Protein AF-A0A814ENE7-F1 (afdb_monomer)

Solvent-accessible surface area (backbone atoms only — not comparable to full-atom values): 43396 Å² total; per-residue (Å²): 135,71,76,72,57,58,64,52,56,56,54,51,53,57,48,54,63,53,54,56,60,51,52,56,54,49,54,53,49,54,53,52,56,52,55,55,52,62,66,69,52,52,69,66,56,63,82,48,42,77,72,56,65,36,86,89,53,56,70,69,58,38,52,49,52,53,52,52,66,75,43,67,86,67,70,85,83,41,80,67,58,60,64,52,60,76,42,81,67,42,58,53,53,51,50,52,50,51,48,52,50,48,50,51,50,51,48,57,53,56,75,71,52,89,85,56,68,80,65,49,62,59,53,52,56,51,53,56,51,50,53,52,51,59,50,58,67,62,60,78,73,79,86,89,84,91,80,62,70,70,66,57,53,53,56,56,54,57,73,73,47,70,85,69,64,84,80,59,70,75,72,58,70,80,72,75,69,70,68,69,60,52,54,53,52,51,49,52,52,50,54,54,47,64,67,58,76,72,75,89,65,92,68,77,87,72,75,85,51,78,52,88,36,76,88,58,78,88,77,82,71,65,82,64,81,46,50,95,67,49,55,42,83,67,61,39,50,67,50,52,45,44,43,45,53,45,22,61,50,64,69,38,85,65,34,72,67,45,58,73,35,67,69,55,40,52,47,52,51,51,53,38,60,76,70,58,87,50,52,73,68,51,50,51,41,39,61,53,49,50,55,50,55,53,69,72,38,55,92,64,37,34,72,44,56,40,90,55,26,36,31,20,66,68,67,68,55,70,69,57,51,50,48,43,56,61,50,48,43,72,66,67,74,54,60,78,92,71,58,48,55,43,84,92,43,87,74,24,34,40,47,62,22,47,50,58,46,74,36,45,37,56,61,66,42,35,36,50,79,51,89,93,56,66,39,37,41,95,53,32,80,79,37,47,52,46,60,45,59,48,64,87,61,68,69,62,79,74,59,90,80,70,54,74,65,62,54,50,37,48,69,55,38,40,66,91,48,56,39,56,46,24,18,39,34,39,23,35,76,88,41,54,44,42,70,47,17,40,52,64,76,47,59,59,73,89,41,43,68,45,53,55,44,50,24,57,52,48,35,59,43,44,63,50,52,20,51,31,55,23,36,56,60,58,58,72,76,56,74,68,80,51,74,78,57,56,95,62,29,49,70,77,81,79,78,81,85,70,90,72,93,83,79,96,62,103,79,54,71,71,58,60,54,73,73,54,59,71,50,79,76,60,66,69,85,84,70,81,79,79,83,71,92,66,73,44,73,59,51,59,35,70,40,41,37,34,59,35,30,42,33,41,48,33,34,59,93,50,39,63,47,87,46,54,65,76,41,56,70,78,47,58,72,47,41,43,43,31,40,36,38,34,26,72,42,64,41,48,51,46,80,38,35,42,36,35,30,36,38,24,20,80,72,82,67,57,86,66,44,57,58,60,43,28,72,42,49,70,48,50,74,68,34,52,31,49,45,78,66,46,64,42,78,62,48,63,44,29,33,39,28,34,44,33,62,45,31,29,28,42,47,52,35,34,40,63,50,59,86,45,63,19,38,42,34,40,43,35,38,36,32,28,38,56,63,59,58,70,76,26,28,34,35,31,43,60,46,54,30,70,64,49,50,54,54,51,44,67,38,71,82,48,52,75,47,58,66,71,56,54,53,54,56,54,71,74,48,91,55,40,42,46,72,66,57,25,52,50,53,26,53,51,50,51,52,52,46,51,54,30,46,52,48,48,34,48,46,44,37,39,25,64,34,69,63,86,74,133

Mean predicted aligned error: 16.73 Å

Secondary structure (DSSP, 8-state):
--HHHHHHHHHHHHHHHHHHHHHHHHHHHHHHHHHHHHHHSTTHHHHTHHHHT-TTS-HHHHHHHHHHHT-GGGGSS-HHHHHHTTSHHHHHHHHHHHHHHHHHHHHHHHTT-TT-HHHHHHHHHHHHHHHHHHHHHHTTS-------HHHHHHHHHHHH-GGGTTS-TTTGGGS--THHHHHHHHHHHHHHHHTSS----S---------S-TTSPPPP-S-----TT-SBPPPPHHHHHHHHHHHHHHTSTTHHHHTT-HHHHHHHHHHHHHHS---HHHHHHHHHHHHHHHHT-BTTBEE-SSTT-EEESSSS-HHHHHHHHHHHHHHHSS-GGG--BPTTSTT-EEEEE-TTTT-EETTTSEE---TT----GGGGGGGTT-SEE--TTTTGGG-TT--HHHHHHHHHH--SSEE--PEEEEE-TT--EEE-SPPTTS-TTTTHHHHHHHHHHHHHHHHHHHHHHHHHHHTTSPPPSS---GGGSB---------------TT-HHHHHHTSPB---------PPPPPS-----TT-EEEEEEEEEEEEEBTTB-EE--PPPB-SS-GGGTEEEEEEEEEEEESB---EEEEEEEBPPPP--TT-HHHHHHHH---TTSBSEEEEEEEE--TT-EEEEETTSEEEEPPEEBSSTTS-EEEEEEEEEEE-TT-----TTTSPP-BHHHHHHHHHHSHHHHTS-HHHHHHHHTT---SBPHHHHHHHHHHHHHHHHHHHHHHIIIIISPBP-SS--

Organism: NCBI:txid433720

Radius of gyration: 38.22 Å; Cα contacts (8 Å, |Δi|>4): 1022; chains: 1; bounding box: 83×80×134 Å

Sequence (758 aa):
MGRRSLKRNLNELIKLMKEDKNNVNNSIKDYLESGQKILNDLPLLIDNRDKILDPQISLDTQILALWLFLNSDLNQTNTECLAQISTGEGKLTIVAALAAIKVSIIIAIALFDKQNHNKITKSTNIVVSQAIYLFTEKSKQKKKGFYPRDTQILALWLFLNSDLNQINTECLAQISTSEGKLIIVAALAAIKNMSLLDEPTEEILKIDFTNQNADLPSFPHPFLSGNYGDGKIPKSLIELRMMNLSGNIRNKSKWFEKMQDQIIRNKWKQEALEQSSLSEKQIDYVLAELEYYNSIRDQSMEMSVDDGVWQSDELIPQDIKQSLISCVQSLENIPENEQDWHPGTNKQVLDLVHPSLFCFVNQTTRVINERNHLINLDDALKYIGLGQTIDINANTSLSNSQNKQQKLQKSYSQSNTYQWIPTEFNVSKDGRVKIESYINNLHPIQHKQLYQVIENICQHFIPLFSKVLTDLIDNQNKPNRIIVDPYKWYENESSSSSSNEDHEDDNDDDNHHHHRTIIQPDVGEFHMPSLTNSNIDLRGRKLQIIVKLANIILTPTNPAYPGGVWHIEGMENEHIIATGIYYYFNSNITQSNLQFRTAICEPNYEQDDRYGVDTIYGLQDELPLNQLLGEVITQENRCLVFPNLYQHRVAPFQLKDPTQPGQRKILVFFLVDPTIRILSTAHIPPQQSHWYCDIIRSIPVFNELPSLVVDKIMSYIDFPMTMDQAKQHREELMNERKYFISQNNELLFERPFSLCEH

InterPro domains:
  IPR025340 Protein of unknown function DUF4246 [PTHR33119] (234-758)
  IPR027417 P-loop containing nucleoside triphosphate hydrolase [G3DSA:3.40.50.300] (108-198)
  IPR049192 Domain of unknown function DUF4246, C-terminal [PF14033] (280-692)
  IPR049207 Domain of unknown function DUF4246, N-terminal [PF21666] (215-271)

Structure (mmCIF, N/CA/C/O backbone):
data_AF-A0A814ENE7-F1
#
_entry.id   AF-A0A814ENE7-F1
#
loop_
_atom_site.group_PDB
_atom_site.id
_atom_site.type_symbol
_atom_site.label_atom_id
_atom_site.label_alt_id
_atom_site.label_comp_id
_atom_site.label_asym_id
_atom_site.label_entity_id
_atom_site.label_seq_id
_atom_site.pdbx_PDB_ins_code
_atom_site.Cartn_x
_atom_site.Cartn_y
_atom_site.Cartn_z
_atom_site.occupancy
_atom_site.B_iso_or_equiv
_atom_site.auth_seq_id
_atom_site.auth_comp_id
_atom_site.auth_asym_id
_atom_site.auth_atom_id
_atom_site.pdbx_PDB_model_num
ATOM 1 N N . MET A 1 1 ? 27.003 54.470 -24.204 1.00 40.25 1 MET A N 1
ATOM 2 C CA . MET A 1 1 ? 27.811 53.944 -25.332 1.00 40.25 1 MET A CA 1
ATOM 3 C C . MET A 1 1 ? 27.154 52.782 -26.113 1.00 40.25 1 MET A C 1
ATOM 5 O O . MET A 1 1 ? 27.801 52.239 -26.993 1.00 40.25 1 MET A O 1
ATOM 9 N N . GLY A 1 2 ? 25.862 52.449 -25.925 1.00 40.91 2 GLY A N 1
ATOM 10 C CA . GLY A 1 2 ? 25.237 51.275 -26.582 1.00 40.91 2 GLY A CA 1
ATOM 11 C C . GLY A 1 2 ? 24.571 51.469 -27.961 1.00 40.91 2 GLY A C 1
ATOM 12 O O . GLY A 1 2 ? 24.381 50.495 -28.677 1.00 40.91 2 GLY A O 1
ATOM 13 N N . ARG A 1 3 ? 24.229 52.693 -28.403 1.00 30.56 3 ARG A N 1
ATOM 14 C CA . ARG A 1 3 ? 23.437 52.885 -29.649 1.00 30.56 3 ARG A CA 1
ATOM 15 C C . ARG A 1 3 ? 24.238 52.957 -30.965 1.00 30.56 3 ARG A C 1
ATOM 17 O O . ARG A 1 3 ? 23.645 52.797 -32.025 1.00 30.56 3 ARG A O 1
ATOM 24 N N . ARG A 1 4 ? 25.565 53.158 -30.942 1.00 34.56 4 ARG A N 1
ATOM 25 C CA . ARG A 1 4 ? 26.413 53.144 -32.164 1.00 34.56 4 ARG A CA 1
ATOM 26 C C . ARG A 1 4 ? 26.933 51.746 -32.546 1.00 34.56 4 ARG A C 1
ATOM 28 O O . ARG A 1 4 ? 27.286 51.552 -33.702 1.00 34.56 4 ARG A O 1
ATOM 35 N N . SER A 1 5 ? 26.921 50.784 -31.619 1.00 35.72 5 SER A N 1
ATOM 36 C CA . SER A 1 5 ? 27.334 49.391 -31.874 1.00 35.72 5 SER A CA 1
ATOM 37 C C . SER A 1 5 ? 26.261 48.606 -32.650 1.00 35.72 5 SER A C 1
ATOM 39 O O . SER A 1 5 ? 26.553 47.980 -33.665 1.00 35.72 5 SER A O 1
ATOM 41 N N . LEU A 1 6 ? 24.980 48.769 -32.289 1.00 33.03 6 LEU A N 1
ATOM 42 C CA . LEU A 1 6 ? 23.873 48.051 -32.941 1.00 33.03 6 LEU A CA 1
ATOM 43 C C . LEU A 1 6 ? 23.687 48.401 -34.432 1.00 33.03 6 LEU A C 1
ATOM 45 O O . LEU A 1 6 ? 23.378 47.536 -35.244 1.00 33.03 6 LEU A O 1
ATOM 49 N N . LYS A 1 7 ? 23.906 49.666 -34.819 1.00 33.50 7 LYS A N 1
ATOM 50 C CA . LYS A 1 7 ? 23.734 50.126 -36.212 1.00 33.50 7 LYS A CA 1
ATOM 51 C C . LYS A 1 7 ? 24.865 49.656 -37.142 1.00 33.50 7 LYS A C 1
ATOM 53 O O . LYS A 1 7 ? 24.691 49.655 -38.356 1.00 33.50 7 LYS A O 1
ATOM 58 N N . ARG A 1 8 ? 26.018 49.268 -36.581 1.00 34.38 8 ARG A N 1
ATOM 59 C CA . ARG A 1 8 ? 27.174 48.747 -37.327 1.00 34.38 8 ARG A CA 1
ATOM 60 C C . ARG A 1 8 ? 27.005 47.251 -37.613 1.00 34.38 8 ARG A C 1
ATOM 62 O O . ARG A 1 8 ? 27.175 46.847 -38.756 1.00 34.38 8 ARG A O 1
ATOM 69 N N . ASN A 1 9 ? 26.530 46.489 -36.627 1.00 35.19 9 ASN A N 1
ATOM 70 C CA . ASN A 1 9 ? 26.298 45.046 -36.762 1.00 35.19 9 ASN A CA 1
ATOM 71 C C . ASN A 1 9 ? 25.105 44.719 -37.681 1.00 35.19 9 ASN A C 1
ATOM 73 O O . ASN A 1 9 ? 25.162 43.762 -38.444 1.00 35.19 9 ASN A O 1
ATOM 77 N N . LEU A 1 10 ? 24.054 45.553 -37.692 1.00 34.84 10 LEU A N 1
ATOM 78 C CA . LEU A 1 10 ? 22.904 45.356 -38.588 1.00 34.84 10 LEU A CA 1
ATOM 79 C C . LEU A 1 10 ? 23.259 45.580 -40.075 1.00 34.84 10 LEU A C 1
ATOM 81 O O . LEU A 1 10 ? 22.727 44.906 -40.951 1.00 34.84 10 LEU A O 1
ATOM 85 N N . ASN A 1 11 ? 24.185 46.500 -40.368 1.00 37.59 11 ASN A N 1
ATOM 86 C CA . ASN A 1 11 ? 24.631 46.778 -41.737 1.00 37.59 11 ASN A CA 1
ATOM 87 C C . ASN A 1 11 ? 25.622 45.727 -42.273 1.00 37.59 11 ASN A C 1
ATOM 89 O O . ASN A 1 11 ? 25.644 45.502 -43.482 1.00 37.59 11 ASN A O 1
ATOM 93 N N . GLU A 1 12 ? 26.405 45.065 -41.413 1.00 37.19 12 GLU A N 1
ATOM 94 C CA . GLU A 1 12 ? 27.223 43.909 -41.819 1.00 37.19 12 GLU A CA 1
ATOM 95 C C . GLU A 1 12 ? 26.373 42.674 -42.119 1.00 37.19 12 GLU A C 1
ATOM 97 O O . GLU A 1 12 ? 26.603 42.010 -43.128 1.00 37.19 12 GLU A O 1
ATOM 102 N N . LEU A 1 13 ? 25.330 42.417 -41.324 1.00 33.53 13 LEU A N 1
ATOM 103 C CA . LEU A 1 13 ? 24.427 41.287 -41.555 1.00 33.53 13 LEU A CA 1
ATOM 104 C C . LEU A 1 13 ? 23.677 41.416 -42.898 1.00 33.53 13 LEU A C 1
ATOM 106 O O . LEU A 1 13 ? 23.575 40.459 -43.661 1.00 33.53 13 LEU A O 1
ATOM 110 N N . ILE A 1 14 ? 23.223 42.629 -43.241 1.00 38.91 14 ILE A N 1
ATOM 111 C CA . ILE A 1 14 ? 22.564 42.925 -44.528 1.00 38.91 14 ILE A CA 1
ATOM 112 C C . ILE A 1 14 ? 23.541 42.815 -45.715 1.00 38.91 14 ILE A C 1
ATOM 114 O O . ILE A 1 14 ? 23.117 42.511 -46.832 1.00 38.91 14 ILE A O 1
ATOM 118 N N . LYS A 1 15 ? 24.842 43.053 -45.498 1.00 38.22 15 LYS A N 1
ATOM 119 C CA . LYS A 1 15 ? 25.886 42.897 -46.521 1.00 38.22 15 LYS A CA 1
ATOM 120 C C . LYS A 1 15 ? 26.175 41.415 -46.798 1.00 38.22 15 LYS A C 1
ATOM 122 O O . LYS A 1 15 ? 26.152 41.019 -47.960 1.00 38.22 15 LYS A O 1
ATOM 127 N N . LEU A 1 16 ? 26.311 40.601 -45.750 1.00 37.59 16 LEU A N 1
ATOM 128 C CA . LEU A 1 16 ? 26.520 39.149 -45.849 1.00 37.59 16 LEU A CA 1
ATOM 129 C C . LEU A 1 16 ? 25.333 38.439 -46.522 1.00 37.59 16 LEU A C 1
ATOM 131 O O . LEU A 1 16 ? 25.521 37.622 -47.418 1.00 37.59 16 LEU A O 1
ATOM 135 N N . MET A 1 17 ? 24.099 38.841 -46.201 1.00 35.44 17 MET A N 1
ATOM 136 C CA . MET A 1 17 ? 22.893 38.297 -46.844 1.00 35.44 17 MET A CA 1
ATOM 137 C C . MET A 1 17 ? 22.751 38.663 -48.336 1.00 35.44 17 MET A C 1
ATOM 139 O O . MET A 1 17 ? 22.029 37.989 -49.072 1.00 35.44 17 MET A O 1
ATOM 143 N N . LYS A 1 18 ? 23.399 39.740 -48.808 1.00 36.91 18 LYS A N 1
ATOM 144 C CA . LYS A 1 18 ? 23.418 40.120 -50.235 1.00 36.91 18 LYS A CA 1
ATOM 145 C C . LYS A 1 18 ? 24.544 39.434 -51.013 1.00 36.91 18 LYS A C 1
ATOM 147 O O . LYS A 1 18 ? 24.368 39.185 -52.203 1.00 36.91 18 LYS A O 1
ATOM 152 N N . GLU A 1 19 ? 25.662 39.119 -50.360 1.00 39.75 19 GLU A N 1
ATOM 153 C CA . GLU A 1 19 ? 26.777 38.362 -50.947 1.00 39.75 19 GLU A CA 1
ATOM 154 C C . GLU A 1 19 ? 26.385 36.895 -51.208 1.00 39.75 19 GLU A C 1
ATOM 156 O O . GLU A 1 19 ? 26.700 36.358 -52.271 1.00 39.75 19 GLU A O 1
ATOM 161 N N . ASP A 1 20 ? 25.564 36.296 -50.341 1.00 43.00 20 ASP A N 1
ATOM 162 C CA . ASP A 1 20 ? 25.101 34.908 -50.495 1.00 43.00 20 ASP A CA 1
ATOM 163 C C . ASP A 1 20 ? 24.117 34.720 -51.673 1.00 43.00 20 ASP A C 1
ATOM 165 O O . ASP A 1 20 ? 24.129 33.719 -52.389 1.00 43.00 20 ASP A O 1
ATOM 169 N N . LYS A 1 21 ? 23.322 35.752 -51.988 1.00 33.56 21 LYS A N 1
ATOM 170 C CA . LYS A 1 21 ? 22.383 35.731 -53.126 1.00 33.56 21 LYS A CA 1
ATOM 171 C C . LYS A 1 21 ? 23.084 35.810 -54.494 1.00 33.56 21 LYS A C 1
ATOM 173 O O . LYS A 1 21 ? 22.539 35.333 -55.488 1.00 33.56 21 LYS A O 1
ATOM 178 N N . ASN A 1 22 ? 24.287 36.388 -54.554 1.00 35.97 22 ASN A N 1
ATOM 179 C CA . ASN A 1 22 ? 25.100 36.442 -55.775 1.00 35.97 22 ASN A CA 1
ATOM 180 C C . ASN A 1 22 ? 25.894 35.142 -56.005 1.00 35.97 22 ASN A C 1
ATOM 182 O O . ASN A 1 22 ? 26.076 34.749 -57.157 1.00 35.97 22 ASN A O 1
ATOM 186 N N . ASN A 1 23 ? 26.288 34.430 -54.943 1.00 40.00 23 ASN A N 1
ATOM 187 C CA . ASN A 1 23 ? 26.960 33.127 -55.048 1.00 40.00 23 ASN A CA 1
ATOM 188 C C . ASN A 1 23 ? 26.046 32.020 -55.595 1.00 40.00 23 ASN A C 1
ATOM 190 O O . ASN A 1 23 ? 26.494 31.175 -56.373 1.00 40.00 23 ASN A O 1
ATOM 194 N N . VAL A 1 24 ? 24.750 32.070 -55.273 1.00 35.94 24 VAL A N 1
ATOM 195 C CA . VAL A 1 24 ? 23.752 31.135 -55.821 1.00 35.94 24 VAL A CA 1
ATOM 196 C C . VAL A 1 24 ? 23.532 31.364 -57.324 1.00 35.94 24 VAL A C 1
ATOM 198 O O . VAL A 1 24 ? 23.457 30.405 -58.088 1.00 35.94 24 VAL A O 1
ATOM 201 N N . ASN A 1 25 ? 23.509 32.620 -57.785 1.00 34.22 25 ASN A N 1
ATOM 202 C CA . ASN A 1 25 ? 23.350 32.930 -59.212 1.00 34.22 25 ASN A CA 1
ATOM 203 C C . ASN A 1 25 ? 24.604 32.618 -60.048 1.00 34.22 25 ASN A C 1
ATOM 205 O O . ASN A 1 25 ? 24.468 32.184 -61.191 1.00 34.22 25 ASN A O 1
ATOM 209 N N . ASN A 1 26 ? 25.809 32.786 -59.491 1.00 37.44 26 ASN A N 1
ATOM 210 C CA . ASN A 1 26 ? 27.048 32.396 -60.172 1.00 37.44 26 ASN A CA 1
ATOM 211 C C . ASN A 1 26 ? 27.181 30.870 -60.277 1.00 37.44 26 ASN A C 1
ATOM 213 O O . ASN A 1 26 ? 27.494 30.371 -61.351 1.00 37.44 26 ASN A O 1
ATOM 217 N N . SER A 1 27 ? 26.801 30.123 -59.233 1.00 38.78 27 SER A N 1
ATOM 218 C CA . SER A 1 27 ? 26.814 28.651 -59.273 1.00 38.78 27 SER A CA 1
ATOM 219 C C . SER A 1 27 ? 25.855 28.076 -60.322 1.00 38.78 27 SER A C 1
ATOM 221 O O . SER A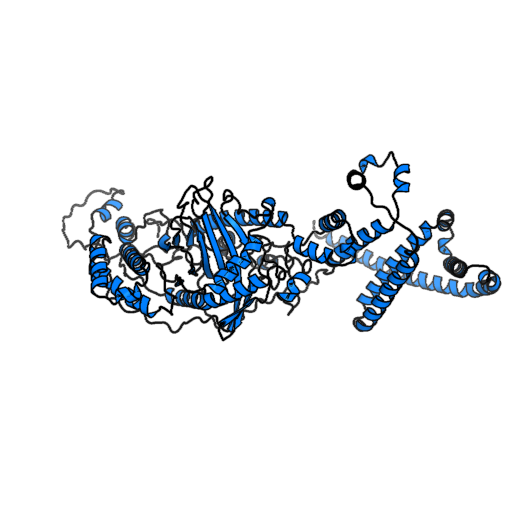 1 27 ? 26.167 27.077 -60.960 1.00 38.78 27 SER A O 1
ATOM 223 N N . ILE A 1 28 ? 24.701 28.715 -60.554 1.00 33.19 28 ILE A N 1
ATOM 224 C CA . ILE A 1 28 ? 23.754 28.302 -61.604 1.00 33.19 28 ILE A CA 1
ATOM 225 C C . ILE A 1 28 ? 24.300 28.630 -63.004 1.00 33.19 28 ILE A C 1
ATOM 227 O O . ILE A 1 28 ? 24.102 27.854 -63.938 1.00 33.19 28 ILE A O 1
ATOM 231 N N . LYS A 1 29 ? 25.017 29.749 -63.162 1.00 35.31 29 LYS A N 1
ATOM 232 C CA . LYS A 1 29 ? 25.641 30.138 -64.433 1.00 35.31 29 LYS A CA 1
ATOM 233 C C . LYS A 1 29 ? 26.820 29.227 -64.800 1.00 35.31 29 LYS A C 1
ATOM 235 O O . LYS A 1 29 ? 26.887 28.779 -65.941 1.00 35.31 29 LYS A O 1
ATOM 240 N N . ASP A 1 30 ? 27.657 28.870 -63.829 1.00 38.69 30 ASP A N 1
ATOM 241 C CA . ASP A 1 30 ? 28.780 27.939 -64.009 1.00 38.69 30 ASP A CA 1
ATOM 242 C C . ASP A 1 30 ? 28.289 26.518 -64.347 1.00 38.69 30 ASP A C 1
ATOM 244 O O . ASP A 1 30 ? 28.887 25.813 -65.165 1.00 38.69 30 ASP A O 1
ATOM 248 N N . TYR A 1 31 ? 27.136 26.118 -63.798 1.00 32.34 31 TYR A N 1
ATOM 249 C CA . TYR A 1 31 ? 26.488 24.842 -64.116 1.00 32.34 31 TYR A CA 1
ATOM 250 C C . TYR A 1 31 ? 25.915 24.808 -65.546 1.00 32.34 31 TYR A C 1
ATOM 252 O O . TYR A 1 31 ? 25.994 23.788 -66.232 1.00 32.34 31 TYR A O 1
ATOM 260 N N . LEU A 1 32 ? 25.376 25.933 -66.030 1.00 31.89 32 LEU A N 1
ATOM 261 C CA . LEU A 1 32 ? 24.840 26.062 -67.391 1.00 31.89 32 LEU A CA 1
ATOM 262 C C . LEU A 1 32 ? 25.947 26.199 -68.454 1.00 31.89 32 LEU A C 1
ATOM 264 O O . LEU A 1 32 ? 25.836 25.598 -69.523 1.00 31.89 32 LEU A O 1
ATOM 268 N N . GLU A 1 33 ? 27.042 26.910 -68.161 1.00 35.88 33 GLU A N 1
ATOM 269 C CA . GLU A 1 33 ? 28.208 27.016 -69.057 1.00 35.88 33 GLU A CA 1
ATOM 270 C C . GLU A 1 33 ? 28.964 25.676 -69.180 1.00 35.88 33 GLU A C 1
ATOM 272 O O . GLU A 1 33 ? 29.413 25.315 -70.273 1.00 35.88 33 GLU A O 1
ATOM 277 N N . SER A 1 34 ? 29.002 24.873 -68.109 1.00 37.03 34 SER A N 1
ATOM 278 C CA . SER A 1 34 ? 29.550 23.506 -68.128 1.00 37.03 34 SER A CA 1
ATOM 279 C C . SER A 1 34 ? 28.711 22.550 -68.989 1.00 37.03 34 SER A C 1
ATOM 281 O O . SER A 1 34 ? 29.258 21.748 -69.748 1.00 37.03 34 SER A O 1
ATOM 283 N N . GLY A 1 35 ? 27.380 22.687 -68.962 1.00 31.28 35 GLY A N 1
ATOM 284 C CA . GLY A 1 35 ? 26.469 21.914 -69.816 1.00 31.28 35 GLY A CA 1
ATOM 285 C C . GLY A 1 35 ? 26.610 22.220 -71.314 1.00 31.28 35 GLY A C 1
ATOM 286 O O . GLY A 1 35 ? 26.498 21.319 -72.146 1.00 31.28 35 GLY A O 1
ATOM 287 N N . GLN A 1 36 ? 26.920 23.470 -71.674 1.00 32.50 36 GLN A N 1
ATOM 288 C CA . GLN A 1 36 ? 27.113 23.886 -73.069 1.00 32.50 36 GLN A CA 1
ATOM 289 C C . GLN A 1 36 ? 28.436 23.361 -73.663 1.00 32.50 36 GLN A C 1
ATOM 291 O O . GLN A 1 36 ? 28.516 23.084 -74.859 1.00 32.50 36 GLN A O 1
ATOM 296 N N . LYS A 1 37 ? 29.469 23.191 -72.826 1.00 36.69 37 LYS A N 1
ATOM 297 C CA . LYS A 1 37 ? 30.781 22.651 -73.215 1.00 36.69 37 LYS A CA 1
ATOM 298 C C . LYS A 1 37 ? 30.705 21.152 -73.535 1.00 36.69 37 LYS A C 1
ATOM 300 O O . LYS A 1 37 ? 31.208 20.721 -74.566 1.00 36.69 37 LYS A O 1
ATOM 305 N N . ILE A 1 38 ? 29.942 20.401 -72.736 1.00 36.19 38 ILE A N 1
ATOM 306 C CA . ILE A 1 38 ? 29.657 18.969 -72.944 1.00 36.19 38 ILE A CA 1
ATOM 307 C C . ILE A 1 38 ? 28.927 18.713 -74.279 1.00 36.19 38 ILE A C 1
ATOM 309 O O . ILE A 1 38 ? 29.167 17.704 -74.939 1.00 36.19 38 ILE A O 1
ATOM 313 N N . LEU A 1 39 ? 28.066 19.639 -74.715 1.00 32.12 39 LEU A N 1
ATOM 314 C CA . LEU A 1 39 ? 27.347 19.546 -75.993 1.00 32.12 39 LEU A CA 1
ATOM 315 C C . LEU A 1 39 ? 28.228 19.831 -77.223 1.00 32.12 39 LEU A C 1
ATOM 317 O O . LEU A 1 39 ? 27.932 19.322 -78.303 1.00 32.12 39 LEU A O 1
ATOM 321 N N . ASN A 1 40 ? 29.310 20.602 -77.071 1.00 38.12 40 ASN A N 1
ATOM 322 C CA . ASN A 1 40 ? 30.220 20.954 -78.168 1.00 38.12 40 ASN A CA 1
ATOM 323 C C . ASN A 1 40 ? 31.299 19.888 -78.434 1.00 38.12 40 ASN A C 1
ATOM 325 O O . ASN A 1 40 ? 31.796 19.804 -79.556 1.00 38.12 40 ASN A O 1
ATOM 329 N N . ASP A 1 41 ? 31.605 19.036 -77.450 1.00 39.09 41 ASP A N 1
ATOM 330 C CA . ASP A 1 41 ? 32.615 17.968 -77.557 1.00 39.09 41 ASP A CA 1
ATOM 331 C C . ASP A 1 41 ? 32.039 16.626 -78.065 1.00 39.09 41 ASP A C 1
ATOM 333 O O . ASP A 1 41 ? 32.763 15.653 -78.292 1.00 39.09 41 ASP A O 1
ATOM 337 N N . LEU A 1 42 ? 30.728 16.576 -78.321 1.00 33.69 42 LEU A N 1
ATOM 338 C CA . LEU A 1 42 ? 30.004 15.411 -78.841 1.00 33.69 42 LEU A CA 1
ATOM 339 C C . LEU A 1 42 ? 30.545 14.838 -80.179 1.00 33.69 42 LEU A C 1
ATOM 341 O O . LEU A 1 42 ? 30.493 13.618 -80.352 1.00 33.69 42 LEU A O 1
ATOM 345 N N . PRO A 1 43 ? 31.092 15.634 -81.126 1.00 35.78 43 PRO A N 1
ATOM 346 C CA . PRO A 1 43 ? 31.661 15.104 -82.370 1.00 35.78 43 PRO A CA 1
ATOM 347 C C . PRO A 1 43 ? 32.945 14.275 -82.170 1.00 35.78 43 PRO A C 1
ATOM 349 O O . PRO A 1 43 ? 33.168 13.320 -82.909 1.00 35.78 43 PRO A O 1
ATOM 352 N N . LEU A 1 44 ? 33.750 14.561 -81.136 1.00 38.12 44 LEU A N 1
ATOM 353 C CA . LEU A 1 44 ? 34.971 13.801 -80.797 1.00 38.12 44 LEU A CA 1
ATOM 354 C C . LEU A 1 44 ? 34.671 12.405 -80.220 1.00 38.12 44 LEU A C 1
ATOM 356 O O . LEU A 1 44 ? 35.506 11.500 -80.287 1.00 38.12 44 LEU A O 1
ATOM 360 N N . LEU A 1 45 ? 33.461 12.222 -79.688 1.00 38.19 45 LEU A N 1
ATOM 361 C CA . LEU A 1 45 ? 32.929 10.952 -79.188 1.00 38.19 45 LEU A CA 1
ATOM 362 C C . LEU A 1 45 ? 32.601 9.966 -80.325 1.00 38.19 45 LEU A C 1
ATOM 364 O O . LEU A 1 45 ? 32.598 8.754 -80.110 1.00 38.19 45 LEU A O 1
ATOM 368 N N . ILE A 1 46 ? 32.352 10.472 -81.538 1.00 38.06 46 ILE A N 1
ATOM 369 C CA . ILE A 1 46 ? 31.997 9.654 -82.704 1.00 38.06 46 ILE A CA 1
ATOM 370 C C . ILE A 1 46 ? 33.251 9.033 -83.341 1.00 38.06 46 ILE A C 1
ATOM 372 O O . ILE A 1 46 ? 33.222 7.854 -83.689 1.00 38.06 46 ILE A O 1
ATOM 376 N N . ASP A 1 47 ? 34.374 9.758 -83.387 1.00 38.28 47 ASP A N 1
ATOM 377 C CA . ASP A 1 47 ? 35.601 9.310 -84.071 1.00 38.28 47 ASP A CA 1
ATOM 378 C C . ASP A 1 47 ? 36.400 8.222 -83.324 1.00 38.28 47 ASP A C 1
ATOM 380 O O . ASP A 1 47 ? 37.214 7.525 -83.928 1.00 38.28 47 ASP A O 1
ATOM 384 N N . ASN A 1 48 ? 36.167 8.023 -82.020 1.00 42.47 48 ASN A N 1
ATOM 385 C CA . ASN A 1 48 ? 36.834 6.975 -81.224 1.00 42.47 48 ASN A CA 1
ATOM 386 C C . ASN A 1 48 ? 35.888 5.872 -80.726 1.00 42.47 48 ASN A C 1
ATOM 388 O O . ASN A 1 48 ? 36.297 4.996 -79.957 1.00 42.47 48 ASN A O 1
ATOM 392 N N . ARG A 1 49 ? 34.633 5.886 -81.186 1.00 41.44 49 ARG A N 1
ATOM 393 C CA . ARG A 1 49 ? 33.581 4.949 -80.778 1.00 41.44 49 ARG A CA 1
ATOM 394 C C . ARG A 1 49 ? 33.984 3.486 -80.971 1.00 41.44 49 ARG A C 1
ATOM 396 O O . ARG A 1 49 ? 33.754 2.671 -80.081 1.00 41.44 49 ARG A O 1
ATOM 403 N N . ASP A 1 50 ? 34.644 3.174 -82.081 1.00 39.84 50 ASP A N 1
ATOM 404 C CA . ASP A 1 50 ? 35.005 1.794 -82.423 1.00 39.84 50 ASP A CA 1
ATOM 405 C C . ASP A 1 50 ? 36.176 1.249 -81.586 1.00 39.84 50 ASP A C 1
ATOM 407 O O . ASP A 1 50 ? 36.320 0.038 -81.457 1.00 39.84 50 ASP A O 1
ATOM 411 N N . LYS A 1 51 ? 36.980 2.118 -80.953 1.00 43.34 51 LYS A N 1
ATOM 412 C CA . LYS A 1 51 ? 38.041 1.706 -80.011 1.00 43.34 51 LYS A CA 1
ATOM 413 C C . LYS A 1 51 ? 37.531 1.526 -78.583 1.00 43.34 51 LYS A C 1
ATOM 415 O O . LYS A 1 51 ? 38.077 0.720 -77.839 1.00 43.34 51 LYS A O 1
ATOM 420 N N . ILE A 1 52 ? 36.507 2.286 -78.191 1.00 44.12 52 ILE A N 1
ATOM 421 C CA . ILE A 1 52 ? 35.903 2.205 -76.851 1.00 44.12 52 ILE A CA 1
ATOM 422 C C . ILE A 1 52 ? 34.957 1.004 -76.756 1.00 44.12 52 ILE A C 1
ATOM 424 O O . ILE A 1 52 ? 34.857 0.397 -75.698 1.00 44.12 52 ILE A O 1
ATOM 428 N N . LEU A 1 53 ? 34.297 0.637 -77.856 1.00 41.78 53 LEU A N 1
ATOM 429 C CA . LEU A 1 53 ? 33.348 -0.478 -77.917 1.00 41.78 53 LEU A CA 1
ATOM 430 C C . LEU A 1 53 ? 33.980 -1.795 -78.401 1.00 41.78 53 LEU A C 1
ATOM 432 O O . LEU A 1 53 ? 33.255 -2.694 -78.829 1.00 41.78 53 LEU A O 1
ATOM 436 N N . ASP A 1 54 ? 35.309 -1.927 -78.329 1.00 44.03 54 ASP A N 1
ATOM 437 C CA . ASP A 1 54 ? 36.002 -3.170 -78.679 1.00 44.03 54 ASP A CA 1
ATOM 438 C C . ASP A 1 54 ? 35.507 -4.322 -77.775 1.00 44.03 54 ASP A C 1
ATOM 440 O O . ASP A 1 54 ? 35.671 -4.259 -76.552 1.00 44.03 54 ASP A O 1
ATOM 444 N N . PRO A 1 55 ? 34.908 -5.389 -78.335 1.00 40.69 55 PRO A N 1
ATOM 445 C CA . PRO A 1 55 ? 34.329 -6.487 -77.565 1.00 40.69 55 PRO A CA 1
ATOM 446 C C . PRO A 1 55 ? 35.355 -7.325 -76.782 1.00 40.69 55 PRO A C 1
ATOM 448 O O . PRO A 1 55 ? 34.945 -8.145 -75.960 1.00 40.69 55 PRO A O 1
ATOM 451 N N . GLN A 1 56 ? 36.666 -7.138 -76.994 1.00 36.91 56 GLN A N 1
ATOM 452 C CA . GLN A 1 56 ? 37.700 -7.727 -76.132 1.00 36.91 56 GLN A CA 1
ATOM 453 C C . GLN A 1 56 ? 37.956 -6.934 -74.841 1.00 36.91 56 GLN A C 1
ATOM 455 O O . GLN A 1 56 ? 38.613 -7.435 -73.927 1.00 36.91 56 GLN A O 1
ATOM 460 N N . ILE A 1 57 ? 37.418 -5.720 -74.728 1.00 40.75 57 ILE A N 1
ATOM 461 C CA . ILE A 1 57 ? 37.493 -4.888 -73.526 1.00 40.75 57 ILE A CA 1
ATOM 462 C C . ILE A 1 57 ? 36.221 -5.108 -72.701 1.00 40.75 57 ILE A C 1
ATOM 464 O O . ILE A 1 57 ? 35.111 -5.033 -73.222 1.00 40.75 57 ILE A O 1
ATOM 468 N N . SER A 1 58 ? 36.367 -5.380 -71.399 1.00 41.28 58 SER A N 1
ATOM 469 C CA . SER A 1 58 ? 35.216 -5.678 -70.535 1.00 41.28 58 SER A CA 1
ATOM 470 C C . SER A 1 58 ? 34.254 -4.487 -70.436 1.00 41.28 58 SER A C 1
ATOM 472 O O . SER A 1 58 ? 34.699 -3.341 -70.358 1.00 41.28 58 SER A O 1
ATOM 474 N N . LEU A 1 59 ? 32.944 -4.756 -70.403 1.00 39.59 59 LEU A N 1
ATOM 475 C CA . LEU A 1 59 ? 31.885 -3.736 -70.397 1.00 39.59 59 LEU A CA 1
ATOM 476 C C . LEU A 1 59 ? 32.082 -2.686 -69.287 1.00 39.59 59 LEU A C 1
ATOM 478 O O . LEU A 1 59 ? 31.877 -1.496 -69.509 1.00 39.59 59 LEU A O 1
ATOM 482 N N . ASP A 1 60 ? 32.585 -3.106 -68.127 1.00 39.81 60 ASP A N 1
ATOM 483 C CA . ASP A 1 60 ? 32.881 -2.225 -66.994 1.00 39.81 60 ASP A CA 1
ATOM 484 C C . ASP A 1 60 ? 34.046 -1.262 -67.285 1.00 39.81 60 ASP A C 1
ATOM 486 O O . ASP A 1 60 ? 34.047 -0.116 -66.837 1.00 39.81 60 ASP A O 1
ATOM 490 N N . THR A 1 61 ? 35.031 -1.697 -68.076 1.00 41.28 61 THR A N 1
ATOM 491 C CA . THR A 1 61 ? 36.159 -0.869 -68.532 1.00 41.28 61 THR A CA 1
ATOM 492 C C . THR A 1 61 ? 35.716 0.145 -69.585 1.00 41.28 61 THR A C 1
ATOM 494 O O . THR A 1 61 ? 36.182 1.283 -69.566 1.00 41.28 61 THR A O 1
ATOM 497 N N . GLN A 1 62 ? 34.774 -0.228 -70.455 1.00 41.56 62 GLN A N 1
ATOM 498 C CA . GLN A 1 62 ? 34.186 0.687 -71.438 1.00 41.56 62 GLN A CA 1
ATOM 499 C C . GLN A 1 62 ? 33.350 1.777 -70.745 1.00 41.56 62 GLN A C 1
ATOM 501 O O . GLN A 1 62 ? 33.471 2.957 -71.072 1.00 41.56 62 GLN A O 1
ATOM 506 N N . ILE A 1 63 ? 32.569 1.400 -69.724 1.00 44.31 63 ILE A N 1
ATOM 507 C CA . ILE A 1 63 ? 31.762 2.322 -68.907 1.00 44.31 63 ILE A CA 1
ATOM 508 C C . ILE A 1 63 ? 32.655 3.279 -68.101 1.00 44.31 63 ILE A C 1
ATOM 510 O O . ILE A 1 63 ? 32.366 4.473 -68.035 1.00 44.31 63 ILE A O 1
ATOM 514 N N . LEU A 1 64 ? 33.763 2.790 -67.532 1.00 42.00 64 LEU A N 1
ATOM 515 C CA . LEU A 1 64 ? 34.713 3.613 -66.778 1.00 42.00 64 LEU A CA 1
ATOM 516 C C . LEU A 1 64 ? 35.472 4.605 -67.678 1.00 42.00 64 LEU A C 1
ATOM 518 O O . LEU A 1 64 ? 35.671 5.753 -67.288 1.00 42.00 64 LEU A O 1
ATOM 522 N N . ALA A 1 65 ? 35.849 4.192 -68.892 1.00 42.00 65 ALA A N 1
ATOM 523 C CA . ALA A 1 65 ? 36.485 5.068 -69.876 1.00 42.00 65 ALA A CA 1
ATOM 524 C C . ALA A 1 65 ? 35.532 6.178 -70.356 1.00 42.00 65 ALA A C 1
ATOM 526 O O . ALA A 1 65 ? 35.930 7.339 -70.428 1.00 42.00 65 ALA A O 1
ATOM 527 N N . LEU A 1 66 ? 34.260 5.843 -70.602 1.00 43.12 66 LEU A N 1
ATOM 528 C CA . LEU A 1 66 ? 33.199 6.811 -70.905 1.00 43.12 66 LEU A CA 1
ATOM 529 C C . LEU A 1 66 ? 32.963 7.787 -69.743 1.00 43.12 66 LEU A C 1
ATOM 531 O O . LEU A 1 66 ? 32.805 8.983 -69.967 1.00 43.12 66 LEU A O 1
ATOM 535 N N . TRP A 1 67 ? 32.986 7.303 -68.501 1.00 45.50 67 TRP A N 1
ATOM 536 C CA . TRP A 1 67 ? 32.764 8.127 -67.311 1.00 45.50 67 TRP A CA 1
ATOM 537 C C . TRP A 1 67 ? 33.927 9.093 -67.012 1.00 45.50 67 TRP A C 1
ATOM 539 O O . TRP A 1 67 ? 33.678 10.252 -66.680 1.00 45.50 67 TRP A O 1
ATOM 549 N N . LEU A 1 68 ? 35.182 8.658 -67.190 1.00 41.91 68 LEU A N 1
ATOM 550 C CA . LEU A 1 68 ? 36.381 9.499 -67.040 1.00 41.91 68 LEU A CA 1
ATOM 551 C C . LEU A 1 68 ? 36.508 10.550 -68.155 1.00 41.91 68 LEU A C 1
ATOM 553 O O . LEU A 1 68 ? 36.963 11.662 -67.903 1.00 41.91 68 LEU A O 1
ATOM 557 N N . PHE A 1 69 ? 36.071 10.224 -69.374 1.00 39.72 69 PHE A N 1
ATOM 558 C CA . PHE A 1 69 ? 36.070 11.154 -70.508 1.00 39.72 69 PHE A CA 1
ATOM 559 C C . PHE A 1 69 ? 35.015 12.265 -70.357 1.00 39.72 69 PHE A C 1
ATOM 561 O O . PHE A 1 69 ? 35.245 13.396 -70.771 1.00 39.72 69 PHE A O 1
ATOM 568 N N . LEU A 1 70 ? 33.882 11.962 -69.711 1.00 39.28 70 LEU A N 1
ATOM 569 C CA . LEU A 1 70 ? 32.797 12.915 -69.437 1.00 39.28 70 LEU A CA 1
ATOM 570 C C . LEU A 1 70 ? 33.056 13.831 -68.223 1.00 39.28 70 LEU A C 1
ATOM 572 O O . LEU A 1 70 ? 32.273 14.746 -67.986 1.00 39.28 70 LEU A O 1
ATOM 576 N N . ASN A 1 71 ? 34.130 13.602 -67.457 1.00 38.19 71 ASN A N 1
ATOM 577 C CA . ASN A 1 71 ? 34.465 14.358 -66.243 1.00 38.19 71 ASN A CA 1
ATOM 578 C C . ASN A 1 71 ? 35.935 14.813 -66.271 1.00 38.19 71 ASN A C 1
ATOM 580 O O . ASN A 1 71 ? 36.764 14.374 -65.470 1.00 38.19 71 ASN A O 1
ATOM 584 N N . SER A 1 72 ? 36.264 15.697 -67.218 1.00 38.00 72 SER A N 1
ATOM 585 C CA . SER A 1 72 ? 37.637 16.133 -67.520 1.00 38.00 72 SER A CA 1
ATOM 586 C C . SER A 1 72 ? 38.362 16.864 -66.382 1.00 38.00 72 SER A C 1
ATOM 588 O O . SER A 1 72 ? 39.589 16.946 -66.402 1.00 38.00 72 SER A O 1
ATOM 590 N N . ASP A 1 73 ? 37.639 17.365 -65.381 1.00 39.25 73 ASP A N 1
ATOM 591 C CA . ASP A 1 73 ? 38.216 18.138 -64.272 1.00 39.25 73 ASP A CA 1
ATOM 592 C C . ASP A 1 73 ? 38.905 17.253 -63.218 1.00 39.25 73 ASP A C 1
ATOM 594 O O . ASP A 1 73 ? 39.699 17.733 -62.412 1.00 39.25 73 ASP A O 1
ATOM 598 N N . LEU A 1 74 ? 38.681 15.935 -63.264 1.00 40.69 74 LEU A N 1
ATOM 599 C CA . LEU A 1 74 ? 39.357 14.960 -62.399 1.00 40.69 74 LEU A CA 1
ATOM 600 C C . LEU A 1 74 ? 40.779 14.608 -62.873 1.00 40.69 74 LEU A C 1
ATOM 602 O O . LEU A 1 74 ? 41.481 13.849 -62.204 1.00 40.69 74 LEU A O 1
ATOM 606 N N . ASN A 1 75 ? 41.216 15.144 -64.017 1.00 38.59 75 ASN A N 1
ATOM 607 C CA . ASN A 1 75 ? 42.381 14.634 -64.739 1.00 38.59 75 ASN A CA 1
ATOM 608 C C . ASN A 1 75 ? 43.707 15.362 -64.442 1.00 38.59 75 ASN A C 1
ATOM 610 O O . ASN A 1 75 ? 44.757 14.877 -64.855 1.00 38.59 75 ASN A O 1
ATOM 614 N N . GLN A 1 76 ? 43.709 16.502 -63.737 1.00 36.72 76 GLN A N 1
ATOM 615 C CA . GLN A 1 76 ? 44.949 17.279 -63.535 1.00 36.72 76 GLN A CA 1
ATOM 616 C C . GLN A 1 76 ? 45.687 17.052 -62.210 1.00 36.72 76 GLN A C 1
ATOM 618 O O . GLN A 1 76 ? 46.838 17.465 -62.103 1.00 36.72 76 GLN A O 1
ATOM 623 N N . THR A 1 77 ? 45.104 16.359 -61.230 1.00 38.62 77 THR A N 1
ATOM 624 C CA . THR A 1 77 ? 45.709 16.269 -59.882 1.00 38.62 77 THR A CA 1
ATOM 625 C C . THR A 1 77 ? 45.882 14.862 -59.328 1.00 38.62 77 THR A C 1
ATOM 627 O O . THR A 1 77 ? 46.246 14.727 -58.167 1.00 38.62 77 THR A O 1
ATOM 630 N N . ASN A 1 78 ? 45.657 13.804 -60.112 1.00 40.69 78 ASN A N 1
ATOM 631 C CA . ASN A 1 78 ? 45.589 12.460 -59.532 1.00 40.69 78 ASN A CA 1
ATOM 632 C C . ASN A 1 78 ? 46.191 11.338 -60.386 1.00 40.69 78 ASN A C 1
ATOM 634 O O . ASN A 1 78 ? 45.624 10.254 -60.528 1.00 40.69 78 ASN A O 1
ATOM 638 N N . THR A 1 79 ? 47.409 11.554 -60.879 1.00 33.84 79 THR A N 1
ATOM 639 C CA . THR A 1 79 ? 48.244 10.468 -61.415 1.00 33.84 79 THR A CA 1
ATOM 640 C C . THR A 1 79 ? 48.587 9.405 -60.360 1.00 33.84 79 THR A C 1
ATOM 642 O O . THR A 1 79 ? 48.791 8.250 -60.722 1.00 33.84 79 THR A O 1
ATOM 645 N N . GLU A 1 80 ? 48.557 9.733 -59.063 1.00 35.72 80 GLU A N 1
ATOM 646 C CA . GLU A 1 80 ? 48.790 8.765 -57.976 1.00 35.72 80 GLU A CA 1
ATOM 647 C C . GLU A 1 80 ? 47.531 7.968 -57.571 1.00 35.72 80 GLU A C 1
ATOM 649 O O . GLU A 1 80 ? 47.637 6.776 -57.276 1.00 35.72 80 GLU A O 1
ATOM 654 N N . CYS A 1 81 ? 46.320 8.541 -57.655 1.00 36.00 81 CYS A N 1
ATOM 655 C CA . CYS A 1 81 ? 45.080 7.787 -57.390 1.00 36.00 81 CYS A CA 1
ATOM 656 C C . CYS A 1 81 ? 44.770 6.744 -58.478 1.00 36.00 81 CYS A C 1
ATOM 658 O O . CYS A 1 81 ? 44.219 5.685 -58.178 1.00 36.00 81 CYS A O 1
ATOM 660 N N . LEU A 1 82 ? 45.157 6.988 -59.735 1.00 34.44 82 LEU A N 1
ATOM 661 C CA . LEU A 1 82 ? 44.958 6.022 -60.825 1.00 34.44 82 LEU A CA 1
ATOM 662 C C . LEU A 1 82 ? 45.793 4.742 -60.649 1.00 34.44 82 LEU A C 1
ATOM 664 O O . LEU A 1 82 ? 45.357 3.670 -61.070 1.00 34.44 82 LEU A O 1
ATOM 668 N N . ALA A 1 83 ? 46.938 4.815 -59.962 1.00 35.72 83 ALA A N 1
ATOM 669 C CA . ALA A 1 83 ? 47.743 3.636 -59.641 1.00 35.72 83 ALA A CA 1
ATOM 670 C C . ALA A 1 83 ? 47.067 2.741 -58.581 1.00 35.72 83 ALA A C 1
ATOM 672 O O . ALA A 1 83 ? 47.123 1.512 -58.679 1.00 35.72 83 ALA A O 1
ATOM 673 N N . GLN A 1 84 ? 46.350 3.338 -57.621 1.00 37.03 84 GLN A N 1
ATOM 674 C CA . GLN A 1 84 ? 45.645 2.618 -56.549 1.00 37.03 84 GLN A CA 1
ATOM 675 C C . GLN A 1 84 ? 44.272 2.057 -56.965 1.00 37.03 84 GLN A C 1
ATOM 677 O O . GLN A 1 84 ? 43.758 1.147 -56.322 1.00 37.03 84 GLN A O 1
ATOM 682 N N . ILE A 1 85 ? 43.691 2.515 -58.077 1.00 36.16 85 ILE A N 1
ATOM 683 C CA . ILE A 1 85 ? 42.426 1.978 -58.622 1.00 36.16 85 ILE A CA 1
ATOM 684 C C . ILE A 1 85 ? 42.612 0.595 -59.290 1.00 36.16 85 ILE A C 1
ATOM 686 O O . ILE A 1 85 ? 41.643 -0.126 -59.541 1.00 36.16 85 ILE A O 1
ATOM 690 N N . SER A 1 86 ? 43.856 0.167 -59.528 1.00 33.75 86 SER A N 1
ATOM 691 C CA . SER A 1 86 ? 44.168 -1.144 -60.117 1.00 33.75 86 SER A CA 1
ATOM 692 C C . SER A 1 86 ? 44.194 -2.308 -59.112 1.00 33.75 86 SER A C 1
ATOM 694 O O . SER A 1 86 ? 44.226 -3.469 -59.526 1.00 33.75 86 SER A O 1
ATOM 696 N N . THR A 1 87 ? 44.124 -2.036 -57.804 1.00 38.25 87 THR A N 1
ATOM 697 C CA . THR A 1 87 ? 44.151 -3.061 -56.752 1.00 38.25 87 THR A CA 1
ATOM 698 C C . THR A 1 87 ? 42.747 -3.303 -56.181 1.00 38.25 87 THR A C 1
ATOM 700 O O . THR A 1 87 ? 41.912 -2.403 -56.083 1.00 38.25 87 THR A O 1
ATOM 703 N N . GLY A 1 88 ? 42.439 -4.559 -55.841 1.00 39.03 88 GLY A N 1
ATOM 704 C CA . GLY A 1 88 ? 41.086 -5.014 -55.483 1.00 39.03 88 GLY A CA 1
ATOM 705 C C . GLY A 1 88 ? 40.407 -4.293 -54.305 1.00 39.03 88 GLY A C 1
ATOM 706 O O . GLY A 1 88 ? 39.187 -4.375 -54.183 1.00 39.03 88 GLY A O 1
ATOM 707 N N . GLU A 1 89 ? 41.144 -3.547 -53.479 1.00 35.81 89 GLU A N 1
ATOM 708 C CA . GLU A 1 89 ? 40.608 -2.773 -52.346 1.00 35.81 89 GLU A CA 1
ATOM 709 C C . GLU A 1 89 ? 39.976 -1.428 -52.754 1.00 35.81 89 GLU A C 1
ATOM 711 O O . GLU A 1 89 ? 39.023 -0.969 -52.114 1.00 35.81 89 GLU A O 1
ATOM 716 N N . GLY A 1 90 ? 40.402 -0.830 -53.874 1.00 33.69 90 GLY A N 1
ATOM 717 C CA . GLY A 1 90 ? 39.795 0.401 -54.396 1.00 33.69 90 GLY A CA 1
ATOM 718 C C . GLY A 1 90 ? 38.359 0.187 -54.890 1.00 33.69 90 GLY A C 1
ATOM 719 O O . GLY A 1 90 ? 37.489 1.039 -54.706 1.00 33.69 90 GLY A O 1
ATOM 720 N N . LYS A 1 91 ? 38.063 -1.000 -55.438 1.00 34.81 91 LYS A N 1
ATOM 721 C CA . LYS A 1 91 ? 36.725 -1.351 -55.950 1.00 34.81 91 LYS A CA 1
ATOM 722 C C . LYS A 1 91 ? 35.690 -1.540 -54.836 1.00 34.81 91 LYS A C 1
ATOM 724 O O . LYS A 1 91 ? 34.544 -1.142 -55.007 1.00 34.81 91 LYS A O 1
ATOM 729 N N . LEU A 1 92 ? 36.080 -2.100 -53.689 1.00 35.59 92 LEU A N 1
ATOM 730 C CA . LEU A 1 92 ? 35.185 -2.313 -52.541 1.00 35.59 92 LEU A CA 1
ATOM 731 C C . LEU A 1 92 ? 34.843 -1.008 -51.815 1.00 35.59 92 LEU A C 1
ATOM 733 O O . LEU A 1 92 ? 33.692 -0.802 -51.437 1.00 35.59 92 LEU A O 1
ATOM 737 N N . THR A 1 93 ? 35.814 -0.107 -51.690 1.00 32.81 93 THR A N 1
ATOM 738 C CA . THR A 1 93 ? 35.626 1.199 -51.042 1.00 32.81 93 THR A CA 1
ATOM 739 C C . THR A 1 93 ? 34.723 2.113 -51.876 1.00 32.81 93 THR A C 1
ATOM 741 O O . THR A 1 93 ? 33.835 2.767 -51.336 1.00 32.81 93 THR A O 1
ATOM 744 N N . ILE A 1 94 ? 34.862 2.079 -53.206 1.00 34.38 94 ILE A N 1
ATOM 745 C CA . ILE A 1 94 ? 33.993 2.818 -54.132 1.00 34.38 94 ILE A CA 1
ATOM 746 C C . ILE A 1 94 ? 32.576 2.222 -54.162 1.00 34.38 94 ILE A C 1
ATOM 748 O O . ILE A 1 94 ? 31.608 2.974 -54.164 1.00 34.38 94 ILE A O 1
ATOM 752 N N . VAL A 1 95 ? 32.413 0.894 -54.111 1.00 34.91 95 VAL A N 1
ATOM 753 C CA . VAL A 1 95 ? 31.083 0.251 -54.063 1.00 34.91 95 VAL A CA 1
ATOM 754 C C . VAL A 1 95 ? 30.371 0.509 -52.731 1.00 34.91 95 VAL A C 1
ATOM 756 O O . VAL A 1 95 ? 29.174 0.786 -52.739 1.00 34.91 95 VAL A O 1
ATOM 759 N N . ALA A 1 96 ? 31.084 0.492 -51.601 1.00 36.34 96 ALA A N 1
ATOM 760 C CA . ALA A 1 96 ? 30.524 0.831 -50.292 1.00 36.34 96 ALA A CA 1
ATOM 761 C C . ALA A 1 96 ? 30.157 2.323 -50.187 1.00 36.34 96 ALA A C 1
ATOM 763 O O . ALA A 1 96 ? 29.081 2.653 -49.691 1.00 36.34 96 ALA A O 1
ATOM 764 N N . ALA A 1 97 ? 30.994 3.219 -50.723 1.00 34.12 97 ALA A N 1
ATOM 765 C CA . ALA A 1 97 ? 30.703 4.650 -50.786 1.00 34.12 97 ALA A CA 1
ATOM 766 C C . ALA A 1 97 ? 29.525 4.956 -51.727 1.00 34.12 97 ALA A C 1
ATOM 768 O O . ALA A 1 97 ? 28.627 5.708 -51.360 1.00 34.12 97 ALA A O 1
ATOM 769 N N . LEU A 1 98 ? 29.457 4.323 -52.903 1.00 35.19 98 LEU A N 1
ATOM 770 C CA . LEU A 1 98 ? 28.338 4.471 -53.840 1.00 35.19 98 LEU A CA 1
ATOM 771 C C . LEU A 1 98 ? 27.040 3.853 -53.304 1.00 35.19 98 LEU A C 1
ATOM 773 O O . LEU A 1 98 ? 25.971 4.397 -53.570 1.00 35.19 98 LEU A O 1
ATOM 777 N N . ALA A 1 99 ? 27.110 2.757 -52.540 1.00 37.50 99 ALA A N 1
ATOM 778 C CA . ALA A 1 99 ? 25.958 2.164 -51.862 1.00 37.50 99 ALA A CA 1
ATOM 779 C C . ALA A 1 99 ? 25.454 3.058 -50.720 1.00 37.50 99 ALA A C 1
ATOM 781 O O . ALA A 1 99 ? 24.253 3.296 -50.638 1.00 37.50 99 ALA A O 1
ATOM 782 N N . ALA A 1 100 ? 26.351 3.621 -49.905 1.00 36.03 100 ALA A N 1
ATOM 783 C CA . ALA A 1 100 ? 26.000 4.578 -48.857 1.00 36.03 100 ALA A CA 1
ATOM 784 C C . ALA A 1 100 ? 25.389 5.862 -49.443 1.00 36.03 100 ALA A C 1
ATOM 786 O O . ALA A 1 100 ? 24.343 6.307 -48.986 1.00 36.03 100 ALA A O 1
ATOM 787 N N . ILE A 1 101 ? 25.967 6.402 -50.521 1.00 35.50 101 ILE A N 1
ATOM 788 C CA . ILE A 1 101 ? 25.442 7.581 -51.224 1.00 35.50 101 ILE A CA 1
ATOM 789 C C . ILE A 1 101 ? 24.082 7.275 -51.874 1.00 35.50 101 ILE A C 1
ATOM 791 O O . ILE A 1 101 ? 23.165 8.086 -51.769 1.00 35.50 101 ILE A O 1
ATOM 795 N N . LYS A 1 102 ? 23.890 6.097 -52.488 1.00 36.16 102 LYS A N 1
ATOM 796 C CA . LYS A 1 102 ? 22.582 5.694 -53.041 1.00 36.16 102 LYS A CA 1
ATOM 797 C C . LYS A 1 102 ? 21.527 5.486 -51.962 1.00 36.16 102 LYS A C 1
ATOM 799 O O . LYS A 1 102 ? 20.387 5.868 -52.185 1.00 36.16 102 LYS A O 1
ATOM 804 N N . VAL A 1 103 ? 21.885 4.906 -50.818 1.00 37.06 103 VAL A N 1
ATOM 805 C CA . VAL A 1 103 ? 20.974 4.743 -49.676 1.00 37.06 103 VAL A CA 1
ATOM 806 C C . VAL A 1 103 ? 20.580 6.112 -49.123 1.00 37.06 103 VAL A C 1
ATOM 808 O O . VAL A 1 103 ? 19.392 6.357 -48.950 1.00 37.06 103 VAL A O 1
ATOM 811 N N . SER A 1 104 ? 21.522 7.048 -48.981 1.00 35.41 104 SER A N 1
ATOM 812 C CA . SER A 1 104 ? 21.232 8.426 -48.565 1.00 35.41 104 SER A CA 1
ATOM 813 C C . SER A 1 104 ? 20.365 9.192 -49.571 1.00 35.41 104 SER A C 1
ATOM 815 O O . SER A 1 104 ? 19.479 9.936 -49.163 1.00 35.41 104 SER A O 1
ATOM 817 N N . ILE A 1 105 ? 20.546 8.978 -50.880 1.00 34.84 105 ILE A N 1
ATOM 818 C CA . ILE A 1 105 ? 19.700 9.573 -51.932 1.00 34.84 105 ILE A CA 1
ATOM 819 C C . ILE A 1 105 ? 18.302 8.935 -51.949 1.00 34.84 105 ILE A C 1
ATOM 821 O O . ILE A 1 105 ? 17.314 9.637 -52.121 1.00 34.84 105 ILE A O 1
ATOM 825 N N . ILE A 1 106 ? 18.187 7.623 -51.731 1.00 36.59 106 ILE A N 1
ATOM 826 C CA . ILE A 1 106 ? 16.895 6.922 -51.644 1.00 36.59 106 ILE A CA 1
ATOM 827 C C . ILE A 1 106 ? 16.133 7.342 -50.381 1.00 36.59 106 ILE A C 1
ATOM 829 O O . ILE A 1 106 ? 14.920 7.510 -50.450 1.00 36.59 106 ILE A O 1
ATOM 833 N N . ILE A 1 107 ? 16.829 7.585 -49.266 1.00 36.50 107 ILE A N 1
ATOM 834 C CA . ILE A 1 107 ? 16.263 8.156 -48.035 1.00 36.50 107 ILE A CA 1
ATOM 835 C C . ILE A 1 107 ? 15.837 9.613 -48.270 1.00 36.50 107 ILE A C 1
ATOM 837 O O . ILE A 1 107 ? 14.715 9.970 -47.933 1.00 36.50 107 ILE A O 1
ATOM 841 N N . ALA A 1 108 ? 16.658 10.433 -48.936 1.00 32.12 108 ALA A N 1
ATOM 842 C CA . ALA A 1 108 ? 16.311 11.815 -49.282 1.00 32.12 108 ALA A CA 1
ATOM 843 C C . ALA A 1 108 ? 15.108 11.916 -50.241 1.00 32.12 108 ALA A C 1
ATOM 845 O O . ALA A 1 108 ? 14.285 12.818 -50.107 1.00 32.12 108 ALA A O 1
ATOM 846 N N . ILE A 1 109 ? 14.967 10.971 -51.177 1.00 31.75 109 ILE A N 1
ATOM 847 C CA . ILE A 1 109 ? 13.808 10.873 -52.079 1.00 31.75 109 ILE A CA 1
ATOM 848 C C . ILE A 1 109 ? 12.581 10.312 -51.335 1.00 31.75 109 ILE A C 1
ATOM 850 O O . ILE A 1 109 ? 11.465 10.771 -51.570 1.00 31.75 109 ILE A O 1
ATOM 854 N N . ALA A 1 110 ? 12.767 9.377 -50.395 1.00 33.28 110 ALA A N 1
ATOM 855 C CA . ALA A 1 110 ? 11.696 8.841 -49.548 1.00 33.28 110 ALA A CA 1
ATOM 856 C C . ALA A 1 110 ? 11.147 9.869 -48.541 1.00 33.28 110 ALA A C 1
ATOM 858 O O . ALA A 1 110 ? 9.967 9.814 -48.204 1.00 33.28 110 ALA A O 1
ATOM 859 N N . LEU A 1 111 ? 11.967 10.837 -48.116 1.00 34.28 111 LEU A N 1
ATOM 860 C CA . LEU A 1 111 ? 11.552 11.972 -47.286 1.00 34.28 111 LEU A CA 1
ATOM 861 C C . LEU A 1 111 ? 10.655 12.976 -48.041 1.00 34.28 111 LEU A C 1
ATOM 863 O O . LEU A 1 111 ? 9.981 13.778 -47.397 1.00 34.28 111 LEU A O 1
ATOM 867 N N . PHE A 1 112 ? 10.593 12.919 -49.381 1.00 32.91 112 PHE A N 1
ATOM 868 C CA . PHE A 1 112 ? 9.866 13.893 -50.208 1.00 32.91 112 PHE A CA 1
ATOM 869 C C . PHE A 1 112 ? 8.588 13.383 -50.900 1.00 32.91 112 PHE A C 1
ATOM 871 O O . PHE A 1 112 ? 7.868 14.206 -51.465 1.00 32.91 112 PHE A O 1
ATOM 878 N N . ASP A 1 113 ? 8.238 12.091 -50.841 1.00 33.00 113 ASP A N 1
ATOM 879 C CA . ASP A 1 113 ? 7.011 11.599 -51.496 1.00 33.00 113 ASP A CA 1
ATOM 880 C C . ASP A 1 113 ? 6.256 10.523 -50.688 1.00 33.00 113 ASP A C 1
ATOM 882 O O . ASP A 1 113 ? 6.606 9.341 -50.658 1.00 33.00 113 ASP A O 1
ATOM 886 N N . LYS A 1 114 ? 5.162 10.951 -50.041 1.00 37.62 114 LYS A N 1
ATOM 887 C CA . LYS A 1 114 ? 4.296 10.136 -49.167 1.00 37.62 114 LYS A CA 1
ATOM 888 C C . LYS A 1 114 ? 3.422 9.106 -49.906 1.00 37.62 114 LYS A C 1
ATOM 890 O O . LYS A 1 114 ? 2.766 8.310 -49.237 1.00 37.62 114 LYS A O 1
ATOM 895 N N . GLN A 1 115 ? 3.361 9.077 -51.242 1.00 35.69 115 GLN A N 1
ATOM 896 C CA . GLN A 1 115 ? 2.318 8.299 -51.942 1.00 35.69 115 GLN A CA 1
ATOM 897 C C . GLN A 1 115 ? 2.672 6.863 -52.375 1.00 35.69 115 GLN A C 1
ATOM 899 O O . GLN A 1 115 ? 1.776 6.144 -52.811 1.00 35.69 115 GLN A O 1
ATOM 904 N N . ASN A 1 116 ? 3.910 6.372 -52.227 1.00 40.19 116 ASN A N 1
ATOM 905 C CA . ASN A 1 116 ? 4.303 5.063 -52.796 1.00 40.19 116 ASN A CA 1
ATOM 906 C C . ASN A 1 116 ? 4.882 4.030 -51.807 1.00 40.19 116 ASN A C 1
ATOM 908 O O . ASN A 1 116 ? 5.659 3.153 -52.191 1.00 40.19 116 ASN A O 1
ATOM 912 N N . HIS A 1 117 ? 4.441 4.058 -50.548 1.00 36.84 117 HIS A N 1
ATOM 913 C CA . HIS A 1 117 ? 4.952 3.187 -49.478 1.00 36.84 117 HIS A CA 1
ATOM 914 C C . HIS A 1 117 ? 4.826 1.671 -49.780 1.00 36.84 117 HIS A C 1
ATOM 916 O O . HIS A 1 117 ? 5.764 0.913 -49.554 1.00 36.84 117 HIS A O 1
ATOM 922 N N . ASN A 1 118 ? 3.737 1.222 -50.418 1.00 33.28 118 ASN A N 1
ATOM 923 C CA . ASN A 1 118 ? 3.483 -0.210 -50.665 1.00 33.28 118 ASN A CA 1
ATOM 924 C C . ASN A 1 118 ? 4.227 -0.826 -51.870 1.00 33.28 118 ASN A C 1
ATOM 926 O O . ASN A 1 118 ? 4.332 -2.050 -51.969 1.00 33.28 118 ASN A O 1
ATOM 930 N N . LYS A 1 119 ? 4.762 -0.021 -52.800 1.00 32.84 119 LYS A N 1
ATOM 931 C CA . LYS A 1 119 ? 5.589 -0.533 -53.916 1.00 32.84 119 LYS A CA 1
ATOM 932 C C . LYS A 1 119 ? 7.044 -0.752 -53.497 1.00 32.84 119 LYS A C 1
ATOM 934 O O . LYS A 1 119 ? 7.721 -1.609 -54.059 1.00 32.84 119 LYS A O 1
ATOM 939 N N . ILE A 1 120 ? 7.500 -0.007 -52.493 1.00 35.81 120 ILE A N 1
ATOM 940 C CA . ILE A 1 120 ? 8.890 0.013 -52.037 1.00 35.81 120 ILE A CA 1
ATOM 941 C C . ILE A 1 120 ? 9.190 -1.216 -51.162 1.00 35.81 120 ILE A C 1
ATOM 943 O O . ILE A 1 120 ? 10.199 -1.876 -51.390 1.00 35.81 120 ILE A O 1
ATOM 947 N N . THR A 1 121 ? 8.264 -1.653 -50.299 1.00 32.09 121 THR A N 1
ATOM 948 C CA . THR A 1 121 ? 8.403 -2.871 -49.466 1.00 32.09 121 THR A CA 1
ATOM 949 C C . THR A 1 121 ? 8.597 -4.153 -50.290 1.00 32.09 121 THR A C 1
ATOM 951 O O . THR A 1 121 ? 9.303 -5.074 -49.878 1.00 32.09 121 THR A O 1
ATOM 954 N N . LYS A 1 122 ? 8.012 -4.214 -51.496 1.00 31.09 122 LYS A N 1
ATOM 955 C CA . LYS A 1 122 ? 8.153 -5.353 -52.420 1.00 31.09 122 LYS A CA 1
ATOM 956 C C . LYS A 1 122 ? 9.531 -5.395 -53.090 1.00 31.09 122 LYS A C 1
ATOM 958 O O . LYS A 1 122 ? 10.080 -6.477 -53.263 1.00 31.09 122 LYS A O 1
ATOM 963 N N . SER A 1 123 ? 10.106 -4.238 -53.415 1.00 32.56 123 SER A N 1
ATOM 964 C CA . SER A 1 123 ? 11.435 -4.128 -54.031 1.00 32.56 123 SER A CA 1
ATOM 965 C C . SER A 1 123 ? 12.565 -4.344 -53.017 1.00 32.56 123 SER A C 1
ATOM 967 O O . SER A 1 123 ? 13.556 -4.992 -53.344 1.00 32.56 123 SER A O 1
ATOM 969 N N . THR A 1 124 ? 12.389 -3.903 -51.767 1.00 31.55 124 THR A N 1
ATOM 970 C CA . THR A 1 124 ? 13.358 -4.117 -50.675 1.00 31.55 124 THR A CA 1
ATOM 971 C C . THR A 1 124 ? 13.515 -5.601 -50.332 1.00 31.55 124 THR A C 1
ATOM 973 O O . THR A 1 124 ? 14.637 -6.092 -50.213 1.00 31.55 124 THR A O 1
ATOM 976 N N . ASN A 1 125 ? 12.412 -6.358 -50.288 1.00 33.09 125 ASN A N 1
ATOM 977 C CA . ASN A 1 125 ? 12.456 -7.807 -50.065 1.00 33.09 125 ASN A CA 1
ATOM 978 C C . ASN A 1 125 ? 13.084 -8.579 -51.238 1.00 33.09 125 ASN A C 1
ATOM 980 O O . ASN A 1 125 ? 13.728 -9.601 -51.011 1.00 33.09 125 ASN A O 1
ATOM 984 N N . ILE A 1 126 ? 12.968 -8.098 -52.481 1.00 33.66 126 ILE A N 1
ATOM 985 C CA . ILE A 1 126 ? 13.595 -8.743 -53.649 1.00 33.66 126 ILE A CA 1
ATOM 986 C C . ILE A 1 126 ? 15.120 -8.559 -53.626 1.00 33.66 126 ILE A C 1
ATOM 988 O O . ILE A 1 126 ? 15.855 -9.507 -53.897 1.00 33.66 126 ILE A O 1
ATOM 992 N N . VAL A 1 127 ? 15.598 -7.374 -53.239 1.00 33.66 127 VAL A N 1
ATOM 993 C CA . VAL A 1 127 ? 17.032 -7.038 -53.221 1.00 33.66 127 VAL A CA 1
ATOM 994 C C . VAL A 1 127 ? 17.763 -7.712 -52.054 1.00 33.66 127 VAL A C 1
ATOM 996 O O . VAL A 1 127 ? 18.838 -8.276 -52.256 1.00 33.66 127 VAL A O 1
ATOM 999 N N . VAL A 1 128 ? 17.161 -7.751 -50.859 1.00 34.75 128 VAL A N 1
ATOM 1000 C CA . VAL A 1 128 ? 17.698 -8.505 -49.708 1.00 34.75 128 VAL A CA 1
ATOM 1001 C C . VAL A 1 128 ? 17.726 -10.014 -50.003 1.00 34.75 128 VAL A C 1
ATOM 1003 O O . VAL A 1 128 ? 18.734 -10.668 -49.741 1.00 34.75 128 VAL A O 1
ATOM 1006 N N . SER A 1 129 ? 16.692 -10.564 -50.653 1.00 34.84 129 SER A N 1
ATOM 1007 C CA . SER A 1 129 ? 16.670 -11.984 -51.052 1.00 34.84 129 SER A CA 1
ATOM 1008 C C . SER A 1 129 ? 17.714 -12.326 -52.128 1.00 34.84 129 SER A C 1
ATOM 1010 O O . SER A 1 129 ? 18.296 -13.409 -52.095 1.00 34.84 129 SER A O 1
ATOM 1012 N N . GLN A 1 130 ? 18.000 -11.413 -53.067 1.00 33.41 130 GLN A N 1
ATOM 1013 C CA . GLN A 1 130 ? 19.032 -11.602 -54.100 1.00 33.41 130 GLN A CA 1
ATOM 1014 C C . GLN A 1 130 ? 20.458 -11.492 -53.540 1.00 33.41 130 GLN A C 1
ATOM 1016 O O . GLN A 1 130 ? 21.334 -12.251 -53.960 1.00 33.41 130 GLN A O 1
ATOM 1021 N N . ALA A 1 131 ? 20.689 -10.606 -52.565 1.00 34.78 131 ALA A N 1
ATOM 1022 C CA . ALA A 1 131 ? 21.967 -10.496 -51.863 1.00 34.78 131 ALA A CA 1
ATOM 1023 C C . ALA A 1 131 ? 22.270 -11.757 -51.032 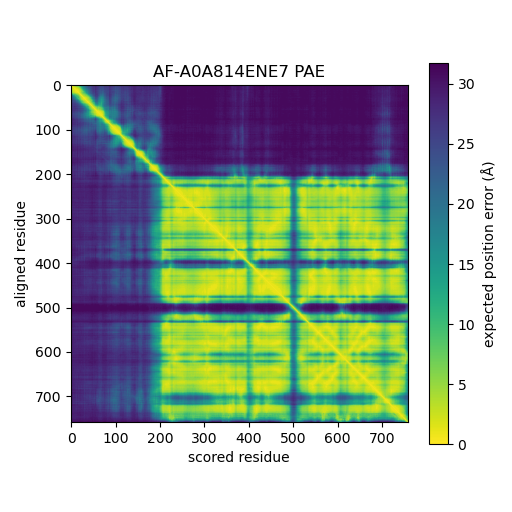1.00 34.78 131 ALA A C 1
ATOM 1025 O O . ALA A 1 131 ? 23.383 -12.279 -51.089 1.00 34.78 131 ALA A O 1
ATOM 1026 N N . ILE A 1 132 ? 21.259 -12.305 -50.349 1.00 35.75 132 ILE A N 1
ATOM 1027 C CA . ILE A 1 132 ? 21.359 -13.573 -49.610 1.00 35.75 132 ILE A CA 1
ATOM 1028 C C . ILE A 1 132 ? 21.593 -14.754 -50.574 1.00 35.75 132 ILE A C 1
ATOM 1030 O O . ILE A 1 132 ? 22.470 -15.580 -50.324 1.00 35.75 132 ILE A O 1
ATOM 1034 N N . TYR A 1 133 ? 20.895 -14.819 -51.716 1.00 35.28 133 TYR A N 1
ATOM 1035 C CA . TYR A 1 133 ? 21.085 -15.871 -52.733 1.00 35.28 133 TYR A CA 1
ATOM 1036 C C . TYR A 1 133 ? 22.511 -15.888 -53.322 1.00 35.28 133 TYR A C 1
ATOM 1038 O O . TYR A 1 133 ? 23.137 -16.946 -53.394 1.00 35.28 133 TYR A O 1
ATOM 1046 N N . LEU A 1 134 ? 23.064 -14.720 -53.675 1.00 33.88 134 LEU A N 1
ATOM 1047 C CA . LEU A 1 134 ? 24.430 -14.585 -54.209 1.00 33.88 134 LEU A CA 1
ATOM 1048 C C . LEU A 1 134 ? 25.519 -14.911 -53.172 1.00 33.88 134 LEU A C 1
ATOM 1050 O O . LEU A 1 134 ? 26.580 -15.426 -53.530 1.00 33.88 134 LEU A O 1
ATOM 1054 N N . PHE A 1 135 ? 25.251 -14.646 -51.892 1.00 33.38 135 PHE A N 1
ATOM 1055 C CA . PHE A 1 135 ? 26.141 -14.986 -50.781 1.00 33.38 135 PHE A CA 1
ATOM 1056 C C . PHE A 1 135 ? 26.135 -16.498 -50.485 1.00 33.38 135 PHE A C 1
ATOM 1058 O O . PHE A 1 135 ? 27.189 -17.107 -50.306 1.00 33.38 135 PHE A O 1
ATOM 1065 N N . THR A 1 136 ? 24.959 -17.133 -50.550 1.00 32.84 136 THR A N 1
ATOM 1066 C CA . THR A 1 136 ? 24.771 -18.582 -50.327 1.00 32.84 136 THR A CA 1
ATOM 1067 C C . THR A 1 136 ? 25.358 -19.441 -51.461 1.00 32.84 136 THR A C 1
ATOM 1069 O O . THR A 1 136 ? 25.843 -20.548 -51.228 1.00 32.84 136 THR A O 1
ATOM 1072 N N . GLU A 1 137 ? 25.368 -18.937 -52.699 1.00 32.53 137 GLU A N 1
ATOM 1073 C CA . GLU A 1 137 ? 26.039 -19.585 -53.839 1.00 32.53 137 GLU A CA 1
ATOM 1074 C C . GLU A 1 137 ? 27.576 -19.540 -53.728 1.00 32.53 137 GLU A C 1
ATOM 1076 O O . GLU A 1 137 ? 28.246 -20.494 -54.126 1.00 32.53 137 GLU A O 1
ATOM 1081 N N . LYS A 1 138 ? 28.150 -18.484 -53.126 1.00 34.22 138 LYS A N 1
ATOM 1082 C CA . LYS A 1 138 ? 29.608 -18.342 -52.941 1.00 34.22 138 LYS A CA 1
ATOM 1083 C C . LYS A 1 138 ? 30.164 -19.040 -51.696 1.00 34.22 138 LYS A C 1
ATOM 1085 O O . LYS A 1 138 ? 31.343 -19.392 -51.689 1.00 34.22 138 LYS A O 1
ATOM 1090 N N . SER A 1 139 ? 29.345 -19.297 -50.676 1.00 34.56 139 SER A N 1
ATOM 1091 C CA . SER A 1 139 ? 29.763 -19.946 -49.422 1.00 34.56 139 SER A CA 1
ATOM 1092 C C . SER A 1 139 ? 29.784 -21.485 -49.468 1.00 34.56 139 SER A C 1
ATOM 1094 O O . SER A 1 139 ? 30.282 -22.126 -48.543 1.00 34.56 139 SER A O 1
ATOM 1096 N N . LYS A 1 140 ? 29.365 -22.115 -50.579 1.00 29.58 140 LYS A N 1
ATOM 1097 C CA . LYS A 1 140 ? 29.471 -23.578 -50.805 1.00 29.58 140 LYS A CA 1
ATOM 1098 C C . LYS A 1 140 ? 30.914 -24.112 -50.891 1.00 29.58 140 LYS A C 1
ATOM 1100 O O . LYS A 1 140 ? 31.109 -25.321 -51.022 1.00 29.58 140 LYS A O 1
ATOM 1105 N N . GLN A 1 141 ? 31.938 -23.261 -50.798 1.00 33.59 141 GLN A N 1
ATOM 1106 C CA . GLN A 1 141 ? 33.346 -23.661 -50.862 1.00 33.59 141 GLN A CA 1
ATOM 1107 C C . GLN A 1 141 ? 34.178 -23.104 -49.694 1.00 33.59 141 GLN A C 1
ATOM 1109 O O . GLN A 1 141 ? 34.892 -22.123 -49.872 1.00 33.59 141 GLN A O 1
ATOM 1114 N N . LYS A 1 142 ? 34.164 -23.777 -48.529 1.00 31.89 142 LYS A N 1
ATOM 1115 C CA . LYS A 1 142 ? 35.356 -24.262 -47.774 1.00 31.89 142 LYS A CA 1
ATOM 1116 C C . LYS A 1 142 ? 35.043 -24.569 -46.297 1.00 31.89 142 LYS A C 1
ATOM 1118 O O . LYS A 1 142 ? 34.146 -24.006 -45.689 1.00 31.89 142 LYS A O 1
ATOM 1123 N N . LYS A 1 143 ? 35.777 -25.549 -45.752 1.00 32.66 143 LYS A N 1
ATOM 1124 C CA . LYS A 1 143 ? 35.555 -26.247 -44.469 1.00 32.66 143 LYS A CA 1
ATOM 1125 C C . LYS A 1 143 ? 36.380 -25.681 -43.292 1.00 32.66 143 LYS A C 1
ATOM 1127 O O . LYS A 1 143 ? 37.579 -25.502 -43.449 1.00 32.66 143 LYS A O 1
ATOM 1132 N N . LYS A 1 144 ? 35.712 -25.642 -42.123 1.00 36.22 144 LYS A N 1
ATOM 1133 C CA . LYS A 1 144 ? 36.098 -25.976 -40.718 1.00 36.22 144 LYS A CA 1
ATOM 1134 C C . LYS A 1 144 ? 37.318 -25.327 -40.021 1.00 36.22 144 LYS A C 1
ATOM 1136 O O . LYS A 1 144 ? 38.449 -25.556 -40.424 1.00 36.22 144 LYS A O 1
ATOM 1141 N N . GLY A 1 145 ? 37.068 -24.818 -38.800 1.00 31.09 145 GLY A N 1
ATOM 1142 C CA . GLY A 1 145 ? 37.990 -24.894 -37.647 1.00 31.09 145 GLY A CA 1
ATOM 1143 C C . GLY A 1 145 ? 37.714 -23.875 -36.525 1.00 31.09 145 GLY A C 1
ATOM 1144 O O .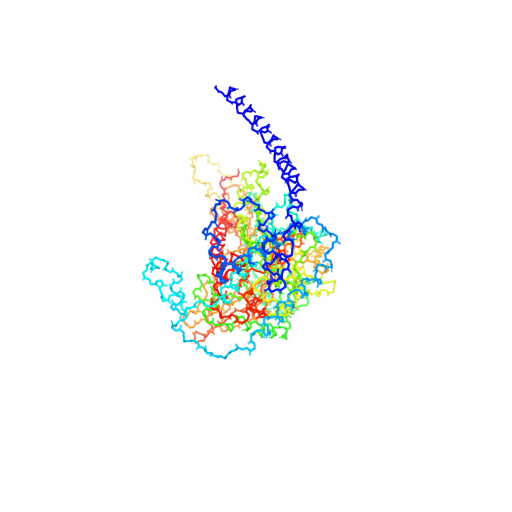 GLY A 1 145 ? 37.876 -22.686 -36.743 1.00 31.09 145 GLY A O 1
ATOM 1145 N N . PHE A 1 146 ? 37.300 -24.332 -35.337 1.00 34.09 146 PHE A N 1
ATOM 1146 C CA . PHE A 1 146 ? 37.050 -23.533 -34.118 1.00 34.09 146 PHE A CA 1
ATOM 1147 C C . PHE A 1 146 ? 38.373 -23.082 -33.453 1.00 34.09 146 PHE A C 1
ATOM 1149 O O . PHE A 1 146 ? 39.335 -23.850 -33.469 1.00 34.09 146 PHE A O 1
ATOM 1156 N N . TYR A 1 147 ? 38.417 -21.897 -32.823 1.00 36.41 147 TYR A N 1
ATOM 1157 C CA . TYR A 1 147 ? 39.618 -21.352 -32.153 1.00 36.41 147 TYR A CA 1
ATOM 1158 C C . TYR A 1 147 ? 39.548 -21.412 -30.609 1.00 36.41 147 TYR A C 1
ATOM 1160 O O . TYR A 1 147 ? 38.451 -21.290 -30.059 1.00 36.41 147 TYR A O 1
ATOM 1168 N N . PRO A 1 148 ? 40.690 -21.544 -29.895 1.00 34.56 148 PRO A N 1
ATOM 1169 C CA . PRO A 1 148 ? 40.741 -21.595 -28.428 1.00 34.56 148 PRO A CA 1
ATOM 1170 C C . PRO A 1 148 ? 40.458 -20.246 -27.737 1.00 34.56 148 PRO A C 1
ATOM 1172 O O . PRO A 1 148 ? 40.730 -19.174 -28.278 1.00 34.56 148 PRO A O 1
ATOM 1175 N N . ARG A 1 149 ? 39.956 -20.317 -26.495 1.00 34.47 149 ARG A N 1
ATOM 1176 C CA . ARG A 1 149 ? 39.493 -19.190 -25.655 1.00 34.47 149 ARG A CA 1
ATOM 1177 C C . ARG A 1 149 ? 40.560 -18.114 -25.415 1.00 34.47 149 ARG A C 1
ATOM 1179 O O . ARG A 1 149 ? 40.248 -16.926 -25.431 1.00 34.47 149 ARG A O 1
ATOM 1186 N N . ASP A 1 150 ? 41.816 -18.520 -25.287 1.00 31.25 150 ASP A N 1
ATOM 1187 C CA . ASP A 1 150 ? 42.934 -17.611 -25.006 1.00 31.25 150 ASP A CA 1
ATOM 1188 C C . ASP A 1 150 ? 43.239 -16.697 -26.206 1.00 31.25 150 ASP A C 1
ATOM 1190 O O . ASP A 1 150 ? 43.636 -15.545 -26.045 1.00 31.25 150 ASP A O 1
ATOM 1194 N N . THR A 1 151 ? 42.942 -17.165 -27.424 1.00 34.09 151 THR A N 1
ATOM 1195 C CA . THR A 1 151 ? 43.089 -16.401 -28.673 1.00 34.09 151 THR A CA 1
ATOM 1196 C C . THR A 1 151 ? 42.012 -15.321 -28.825 1.00 34.09 151 THR A C 1
ATOM 1198 O O . THR A 1 151 ? 42.258 -14.276 -29.422 1.00 34.09 151 THR A O 1
ATOM 1201 N N . GLN A 1 152 ? 40.826 -15.535 -28.251 1.00 39.31 152 GLN A N 1
ATOM 1202 C CA . GLN A 1 152 ? 39.711 -14.581 -28.296 1.00 39.31 152 GLN A CA 1
ATOM 1203 C C . GLN A 1 152 ? 39.878 -13.463 -27.251 1.00 39.31 152 GLN A C 1
ATOM 1205 O O . GLN A 1 152 ? 39.590 -12.301 -27.534 1.00 39.31 152 GLN A O 1
ATOM 1210 N N . ILE A 1 153 ? 40.411 -13.799 -26.070 1.00 36.81 153 ILE A N 1
ATOM 1211 C CA . ILE A 1 153 ? 40.688 -12.844 -24.983 1.00 36.81 153 ILE A CA 1
ATOM 1212 C C . ILE A 1 153 ? 41.836 -11.893 -25.363 1.00 36.81 153 ILE A C 1
ATOM 1214 O O . ILE A 1 153 ? 41.757 -10.690 -25.106 1.00 36.81 153 ILE A O 1
ATOM 1218 N N . LEU A 1 154 ? 42.860 -12.400 -26.057 1.00 33.59 154 LEU A N 1
ATOM 1219 C CA . LEU A 1 154 ? 43.997 -11.601 -26.521 1.00 33.59 154 LEU A CA 1
ATOM 1220 C C . LEU A 1 154 ? 43.594 -10.556 -27.583 1.00 33.59 154 LEU A C 1
ATOM 1222 O O . LEU A 1 154 ? 44.108 -9.439 -27.580 1.00 33.59 154 LEU A O 1
ATOM 1226 N N . ALA A 1 155 ? 42.629 -10.884 -28.449 1.00 37.53 155 ALA A N 1
ATOM 1227 C CA . ALA A 1 155 ? 42.119 -9.974 -29.478 1.00 37.53 155 ALA A CA 1
ATOM 1228 C C . ALA A 1 155 ? 41.278 -8.821 -28.897 1.00 37.53 155 ALA A C 1
ATOM 1230 O O . ALA A 1 155 ? 41.352 -7.697 -29.396 1.00 37.53 155 ALA A O 1
ATOM 1231 N N . LEU A 1 156 ? 40.522 -9.068 -27.818 1.00 37.19 156 LEU A N 1
ATOM 1232 C CA . LEU A 1 156 ? 39.805 -8.009 -27.100 1.00 37.19 156 LEU A CA 1
ATOM 1233 C C . LEU A 1 156 ? 40.758 -7.080 -26.339 1.00 37.19 156 LEU A C 1
ATOM 1235 O O . LEU A 1 156 ? 40.556 -5.869 -26.339 1.00 37.19 156 LEU A O 1
ATOM 1239 N N . TRP A 1 157 ? 41.801 -7.628 -25.712 1.00 36.44 157 TRP A N 1
ATOM 1240 C CA . TRP A 1 157 ? 42.763 -6.843 -24.933 1.00 36.44 157 TRP A CA 1
ATOM 1241 C C . TRP A 1 157 ? 43.583 -5.872 -25.805 1.00 36.44 157 TRP A C 1
ATOM 1243 O O . TRP A 1 157 ? 43.815 -4.730 -25.405 1.00 36.44 157 TRP A O 1
ATOM 1253 N N . LEU A 1 158 ? 43.941 -6.290 -27.028 1.00 36.22 158 LEU A N 1
ATOM 1254 C CA . LEU A 1 158 ? 44.666 -5.478 -28.019 1.00 36.22 158 LEU A CA 1
ATOM 1255 C C . LEU A 1 158 ? 43.813 -4.359 -28.645 1.00 36.22 158 LEU A C 1
ATOM 1257 O O . LEU A 1 158 ? 44.346 -3.320 -29.020 1.00 36.22 158 LEU A O 1
ATOM 1261 N N . PHE A 1 159 ? 42.491 -4.533 -28.727 1.00 39.91 159 PHE A N 1
ATOM 1262 C CA . PHE A 1 159 ? 41.567 -3.489 -29.194 1.00 39.91 159 PHE A CA 1
ATOM 1263 C C . PHE A 1 159 ? 41.355 -2.373 -28.153 1.00 39.91 159 PHE A C 1
ATOM 1265 O O . PHE A 1 159 ? 41.027 -1.246 -28.512 1.00 39.91 159 PHE A O 1
ATOM 1272 N N . LEU A 1 160 ? 41.554 -2.679 -26.867 1.00 36.16 160 LEU A N 1
ATOM 1273 C CA . LEU A 1 160 ? 41.296 -1.769 -25.744 1.00 36.16 160 LEU A CA 1
ATOM 1274 C C . LEU A 1 160 ? 42.529 -0.962 -25.289 1.00 36.16 160 LEU A C 1
ATOM 1276 O O . LEU A 1 160 ? 42.369 -0.040 -24.497 1.00 36.16 160 LEU A O 1
ATOM 1280 N N . ASN A 1 161 ? 43.736 -1.275 -25.780 1.00 32.59 161 ASN A N 1
ATOM 1281 C CA . ASN A 1 161 ? 44.992 -0.598 -25.417 1.00 32.59 161 ASN A CA 1
ATOM 1282 C C . ASN A 1 161 ? 45.719 -0.082 -26.671 1.00 32.59 161 ASN A C 1
ATOM 1284 O O . ASN A 1 161 ? 46.724 -0.644 -27.111 1.00 32.59 161 ASN A O 1
ATOM 1288 N N . SER A 1 162 ? 45.187 0.987 -27.269 1.00 40.97 162 SER A N 1
ATOM 1289 C CA . SER A 1 162 ? 45.616 1.515 -28.573 1.00 40.97 162 SER A CA 1
ATOM 1290 C C . SER A 1 162 ? 47.044 2.071 -28.631 1.00 40.97 162 SER A C 1
ATOM 1292 O O . SER A 1 162 ? 47.575 2.222 -29.730 1.00 40.97 162 SER A O 1
ATOM 1294 N N . ASP A 1 163 ? 47.687 2.332 -27.491 1.00 39.25 163 ASP A N 1
ATOM 1295 C CA . ASP A 1 163 ? 49.008 2.982 -27.432 1.00 39.25 163 ASP A CA 1
ATOM 1296 C C . ASP A 1 163 ? 50.181 2.017 -27.700 1.00 39.25 163 ASP A C 1
ATOM 1298 O O . ASP A 1 163 ? 51.300 2.445 -27.972 1.00 39.25 163 ASP A O 1
ATOM 1302 N N . LEU A 1 164 ? 49.931 0.702 -27.708 1.00 37.91 164 LEU A N 1
ATOM 1303 C CA . LEU A 1 164 ? 50.924 -0.329 -28.054 1.00 37.91 164 LEU A CA 1
ATOM 1304 C C . LEU A 1 164 ? 51.000 -0.628 -29.567 1.00 37.91 164 LEU A C 1
ATOM 1306 O O . LEU A 1 164 ? 51.820 -1.439 -30.001 1.00 37.91 164 LEU A O 1
ATOM 1310 N N . ASN A 1 165 ? 50.177 0.036 -30.389 1.00 41.62 165 ASN A N 1
ATOM 1311 C CA . ASN A 1 165 ? 50.008 -0.265 -31.817 1.00 41.62 165 ASN A CA 1
ATOM 1312 C C . ASN A 1 165 ? 51.181 0.130 -32.733 1.00 41.62 165 ASN A C 1
ATOM 1314 O O . ASN A 1 165 ? 51.135 -0.177 -33.922 1.00 41.62 165 ASN A O 1
ATOM 1318 N N . GLN A 1 166 ? 52.231 0.795 -32.243 1.00 41.75 166 GLN A N 1
ATOM 1319 C CA . GLN A 1 166 ? 53.278 1.321 -33.132 1.00 41.75 166 GLN A CA 1
ATOM 1320 C C . GLN A 1 166 ? 54.381 0.329 -33.540 1.00 41.75 166 GLN A C 1
ATOM 1322 O O . GLN A 1 166 ? 55.157 0.663 -34.430 1.00 41.75 166 GLN A O 1
ATOM 1327 N N . ILE A 1 167 ? 54.475 -0.872 -32.949 1.00 38.81 167 ILE A N 1
ATOM 1328 C CA . ILE A 1 167 ? 55.666 -1.734 -33.147 1.00 38.81 167 ILE A CA 1
ATOM 1329 C C . ILE A 1 167 ? 55.395 -3.048 -33.907 1.00 38.81 167 ILE A C 1
ATOM 1331 O O . ILE A 1 167 ? 56.336 -3.629 -34.431 1.00 38.81 167 ILE A O 1
ATOM 1335 N N . ASN A 1 168 ? 54.152 -3.523 -34.056 1.00 40.12 168 ASN A N 1
ATOM 1336 C CA . ASN A 1 168 ? 53.896 -4.865 -34.623 1.00 40.12 168 ASN A CA 1
ATOM 1337 C C . ASN A 1 168 ? 52.816 -4.903 -35.719 1.00 40.12 168 ASN A C 1
ATOM 1339 O O . ASN A 1 168 ? 51.869 -5.690 -35.674 1.00 40.12 168 ASN A O 1
ATOM 1343 N N . THR A 1 169 ? 52.990 -4.069 -36.740 1.00 35.75 169 THR A N 1
ATOM 1344 C CA . THR A 1 169 ? 52.119 -3.950 -37.922 1.00 35.75 169 THR A CA 1
ATOM 1345 C C . THR A 1 169 ? 52.061 -5.210 -38.796 1.00 35.75 169 THR A C 1
ATOM 1347 O O . THR A 1 169 ? 51.036 -5.457 -39.427 1.00 35.75 169 THR A O 1
ATOM 1350 N N . GLU A 1 170 ? 53.096 -6.053 -38.814 1.00 38.12 170 GLU A N 1
ATOM 1351 C CA . GLU A 1 170 ? 53.144 -7.211 -39.727 1.00 38.12 170 GLU A CA 1
ATOM 1352 C C . GLU A 1 170 ? 52.375 -8.446 -39.222 1.00 38.12 170 GLU A C 1
ATOM 1354 O O . GLU A 1 170 ? 51.858 -9.220 -40.028 1.00 38.12 170 GLU A O 1
ATOM 1359 N N . CYS A 1 171 ? 52.181 -8.603 -37.908 1.00 34.62 171 CYS A N 1
ATOM 1360 C CA . CYS A 1 171 ? 51.395 -9.716 -37.353 1.00 34.62 171 CYS A CA 1
ATOM 1361 C C . CYS A 1 171 ? 49.870 -9.497 -37.454 1.00 34.62 171 CYS A C 1
ATOM 1363 O O . CYS A 1 171 ? 49.102 -10.458 -37.411 1.00 34.62 171 CYS A O 1
ATOM 1365 N N . LEU A 1 172 ? 49.417 -8.248 -37.624 1.00 33.94 172 LEU A N 1
ATOM 1366 C CA . LEU A 1 172 ? 47.996 -7.885 -37.755 1.00 33.94 172 LEU A CA 1
ATOM 1367 C C . LEU A 1 172 ? 47.411 -8.202 -39.142 1.00 33.94 172 LEU A C 1
ATOM 1369 O O . LEU A 1 172 ? 46.199 -8.382 -39.272 1.00 33.94 172 LEU A O 1
ATOM 1373 N N . ALA A 1 173 ? 48.257 -8.315 -40.168 1.00 35.06 173 ALA A N 1
ATOM 1374 C CA . ALA A 1 173 ? 47.830 -8.504 -41.554 1.00 35.06 173 ALA A CA 1
ATOM 1375 C C . ALA A 1 173 ? 47.313 -9.921 -41.864 1.00 35.06 173 ALA A C 1
ATOM 1377 O O . ALA A 1 173 ? 46.676 -10.135 -42.892 1.00 35.06 173 ALA A O 1
ATOM 1378 N N . GLN A 1 174 ? 47.541 -10.896 -40.980 1.00 38.97 174 GLN A N 1
ATOM 1379 C CA . GLN A 1 174 ? 47.113 -12.282 -41.209 1.00 38.97 174 GLN A CA 1
ATOM 1380 C C . GLN A 1 174 ? 45.800 -12.655 -40.498 1.00 38.97 174 GLN A C 1
ATOM 1382 O O . GLN A 1 174 ? 45.297 -13.758 -40.689 1.00 38.97 174 GLN A O 1
ATOM 1387 N N . ILE A 1 175 ? 45.210 -11.738 -39.718 1.00 34.66 175 ILE A N 1
ATOM 1388 C CA . ILE A 1 175 ? 43.988 -11.984 -38.925 1.00 34.66 175 ILE A CA 1
ATOM 1389 C C . ILE A 1 175 ? 42.724 -11.390 -39.590 1.00 34.66 175 ILE A C 1
ATOM 1391 O O . ILE A 1 175 ? 41.596 -11.708 -39.216 1.00 34.66 175 ILE A O 1
ATOM 1395 N N . SER A 1 176 ? 42.858 -10.542 -40.611 1.00 35.44 176 SER A N 1
ATOM 1396 C CA . SER A 1 176 ? 41.728 -9.818 -41.198 1.00 35.44 176 SER A CA 1
ATOM 1397 C C . SER A 1 176 ? 41.082 -10.561 -42.367 1.00 35.44 176 SER A C 1
ATOM 1399 O O . SER A 1 176 ? 41.473 -10.384 -43.517 1.00 35.44 176 SER A O 1
ATOM 1401 N N . THR A 1 177 ? 40.014 -11.308 -42.103 1.00 40.50 177 THR A N 1
ATOM 1402 C CA . THR A 1 177 ? 38.961 -11.480 -43.115 1.00 40.50 177 THR A CA 1
ATOM 1403 C C . THR A 1 177 ? 37.703 -10.736 -42.663 1.00 40.50 177 THR A C 1
ATOM 1405 O O . THR A 1 177 ? 37.370 -10.660 -41.483 1.00 40.50 177 THR A O 1
ATOM 1408 N N . SER A 1 178 ? 37.106 -10.038 -43.622 1.00 39.50 178 SER A N 1
ATOM 1409 C CA . SER A 1 178 ? 36.313 -8.808 -43.508 1.00 39.50 178 SER A CA 1
ATOM 1410 C C . SER A 1 178 ? 34.851 -8.993 -43.085 1.00 39.50 178 SER A C 1
ATOM 1412 O O . SER A 1 178 ? 34.174 -8.006 -42.801 1.00 39.50 178 SER A O 1
ATOM 1414 N N . GLU A 1 179 ? 34.361 -10.228 -42.992 1.00 36.69 179 GLU A N 1
ATOM 1415 C CA . GLU A 1 179 ? 32.938 -10.510 -42.755 1.00 36.69 179 GLU A CA 1
ATOM 1416 C C . GLU A 1 179 ? 32.489 -10.217 -41.315 1.00 36.69 179 GLU A C 1
ATOM 1418 O O . GLU A 1 179 ? 31.439 -9.612 -41.115 1.00 36.69 179 GLU A O 1
ATOM 1423 N N . GLY A 1 180 ? 33.306 -10.523 -40.301 1.00 35.34 180 GLY A N 1
ATOM 1424 C CA . GLY A 1 180 ? 32.936 -10.273 -38.899 1.00 35.34 180 GLY A CA 1
ATOM 1425 C C . GLY A 1 180 ? 32.899 -8.786 -38.513 1.00 35.34 180 GLY A C 1
ATOM 1426 O O . GLY A 1 180 ? 32.095 -8.376 -37.680 1.00 35.34 180 GLY A O 1
ATOM 1427 N N . LYS A 1 181 ? 33.736 -7.950 -39.145 1.00 38.47 181 LYS A N 1
ATOM 1428 C CA . LYS A 1 181 ? 33.835 -6.508 -38.846 1.00 38.47 181 LYS A CA 1
ATOM 1429 C C . LYS A 1 181 ? 32.652 -5.712 -39.411 1.00 38.47 181 LYS A C 1
ATOM 1431 O O . LYS A 1 181 ? 32.153 -4.809 -38.748 1.00 38.47 181 LYS A O 1
ATOM 1436 N N . LEU A 1 182 ? 32.187 -6.059 -40.614 1.00 36.47 182 LEU A N 1
ATOM 1437 C CA . LEU A 1 182 ? 31.075 -5.381 -41.295 1.00 36.47 182 LEU A CA 1
ATOM 1438 C C . LEU A 1 182 ? 29.723 -5.642 -40.623 1.00 36.47 182 LEU A C 1
ATOM 1440 O O . LEU A 1 182 ? 28.918 -4.722 -40.516 1.00 36.47 182 LEU A O 1
ATOM 1444 N N . ILE A 1 183 ? 29.498 -6.860 -40.125 1.00 38.31 183 ILE A N 1
ATOM 1445 C CA . ILE A 1 183 ? 28.256 -7.227 -39.429 1.00 38.31 183 ILE A CA 1
ATOM 1446 C C . ILE A 1 183 ? 28.118 -6.447 -38.114 1.00 38.31 183 ILE A C 1
ATOM 1448 O O . ILE A 1 183 ? 27.048 -5.919 -37.824 1.00 38.31 183 ILE A O 1
ATOM 1452 N N . ILE A 1 184 ? 29.211 -6.288 -37.360 1.00 39.41 184 ILE A N 1
ATOM 1453 C CA . ILE A 1 184 ? 29.216 -5.533 -36.096 1.00 39.41 184 ILE A CA 1
ATOM 1454 C C . ILE A 1 184 ? 29.023 -4.029 -36.348 1.00 39.41 184 ILE A C 1
ATOM 1456 O O . ILE A 1 184 ? 28.246 -3.387 -35.648 1.00 39.41 184 ILE A O 1
ATOM 1460 N N . VAL A 1 185 ? 29.670 -3.462 -37.373 1.00 38.66 185 VAL A N 1
ATOM 1461 C CA . VAL A 1 185 ? 29.508 -2.040 -37.736 1.00 38.66 185 VAL A CA 1
ATOM 1462 C C . VAL A 1 185 ? 28.097 -1.745 -38.256 1.00 38.66 185 VAL A C 1
ATOM 1464 O O . VAL A 1 185 ? 27.509 -0.736 -37.873 1.00 38.66 185 VAL A O 1
ATOM 1467 N N . ALA A 1 186 ? 27.523 -2.626 -39.079 1.00 37.19 186 ALA A N 1
ATOM 1468 C CA . ALA A 1 186 ? 26.150 -2.489 -39.563 1.00 37.19 186 ALA A CA 1
ATOM 1469 C C . ALA A 1 186 ? 25.123 -2.641 -38.431 1.00 37.19 186 ALA A C 1
ATOM 1471 O O . ALA A 1 186 ? 24.159 -1.880 -38.384 1.00 37.19 186 ALA A O 1
ATOM 1472 N N . ALA A 1 187 ? 25.352 -3.563 -37.491 1.00 39.56 187 ALA A N 1
ATOM 1473 C CA . ALA A 1 187 ? 24.531 -3.702 -36.293 1.00 39.56 187 ALA A CA 1
ATOM 1474 C C . ALA A 1 187 ? 24.580 -2.440 -35.421 1.00 39.56 187 ALA A C 1
ATOM 1476 O O . ALA A 1 187 ? 23.533 -1.908 -35.068 1.00 39.56 187 ALA A O 1
ATOM 1477 N N . LEU A 1 188 ? 25.776 -1.907 -35.142 1.00 39.94 188 LEU A N 1
ATOM 1478 C CA . LEU A 1 188 ? 25.949 -0.673 -34.369 1.00 39.94 188 LEU A CA 1
ATOM 1479 C C . LEU A 1 188 ? 25.315 0.542 -35.063 1.00 39.94 188 LEU A C 1
ATOM 1481 O O . LEU A 1 188 ? 24.697 1.369 -34.400 1.00 39.94 188 LEU A O 1
ATOM 1485 N N . ALA A 1 189 ? 25.413 0.641 -36.392 1.00 36.56 189 ALA A N 1
ATOM 1486 C CA . ALA A 1 189 ? 24.781 1.711 -37.163 1.00 36.56 189 ALA A CA 1
ATOM 1487 C C . ALA A 1 189 ? 23.247 1.587 -37.209 1.00 36.56 189 ALA A C 1
ATOM 1489 O O . ALA A 1 189 ? 22.555 2.599 -37.125 1.00 36.56 189 ALA A O 1
ATOM 1490 N N . ALA A 1 190 ? 22.702 0.371 -37.313 1.00 38.31 190 ALA A N 1
ATOM 1491 C CA . ALA A 1 190 ? 21.260 0.129 -37.263 1.00 38.31 190 ALA A CA 1
ATOM 1492 C C . ALA A 1 190 ? 20.684 0.435 -35.873 1.00 38.31 190 ALA A C 1
ATOM 1494 O O . ALA A 1 190 ? 19.662 1.105 -35.770 1.00 38.31 190 ALA A O 1
ATOM 1495 N N . ILE A 1 191 ? 21.382 0.023 -34.815 1.00 40.28 191 ILE A N 1
ATOM 1496 C CA . ILE A 1 191 ? 21.018 0.295 -33.420 1.00 40.28 191 ILE A CA 1
ATOM 1497 C C . ILE A 1 191 ? 21.063 1.798 -33.123 1.00 40.28 191 ILE A C 1
ATOM 1499 O O . ILE A 1 191 ? 20.118 2.346 -32.560 1.00 40.28 191 ILE A O 1
ATOM 1503 N N . LYS A 1 192 ? 22.117 2.489 -33.573 1.00 36.94 192 LYS A N 1
ATOM 1504 C CA . LYS A 1 192 ? 22.257 3.941 -33.407 1.00 36.94 192 LYS A CA 1
ATOM 1505 C C . LYS A 1 192 ? 21.226 4.730 -34.222 1.00 36.94 192 LYS A C 1
ATOM 1507 O O . LYS A 1 192 ? 20.760 5.762 -33.766 1.00 36.94 192 LYS A O 1
ATOM 1512 N N . ASN A 1 193 ? 20.825 4.249 -35.400 1.00 34.75 193 ASN A N 1
ATOM 1513 C CA . ASN A 1 193 ? 19.769 4.894 -36.190 1.00 34.75 193 ASN A CA 1
ATOM 1514 C C . ASN A 1 193 ? 18.354 4.593 -35.674 1.00 34.75 193 ASN A C 1
ATOM 1516 O O . ASN A 1 193 ? 17.486 5.446 -35.809 1.00 34.75 193 ASN A O 1
ATOM 1520 N N . MET A 1 194 ? 18.113 3.443 -35.033 1.00 34.75 194 MET A N 1
ATOM 1521 C CA . MET A 1 194 ? 16.851 3.192 -34.320 1.00 34.75 194 MET A CA 1
ATOM 1522 C C . MET A 1 194 ? 16.656 4.152 -33.137 1.00 34.75 194 MET A C 1
ATOM 1524 O O . MET A 1 194 ? 15.522 4.506 -32.839 1.00 34.75 194 MET A O 1
ATOM 1528 N N . SER A 1 195 ? 17.737 4.630 -32.505 1.00 32.59 195 SER A N 1
ATOM 1529 C CA . SER A 1 195 ? 17.657 5.612 -31.413 1.00 32.59 195 SER A CA 1
ATOM 1530 C C . SER A 1 195 ? 17.575 7.076 -31.870 1.00 32.59 195 SER A C 1
ATOM 1532 O O . SER A 1 195 ? 17.371 7.945 -31.025 1.00 32.59 195 SER A O 1
ATOM 1534 N N . LEU A 1 196 ? 17.792 7.358 -33.163 1.00 32.44 196 LEU A N 1
ATOM 1535 C CA . LEU A 1 196 ? 17.919 8.707 -33.745 1.00 32.44 196 LEU A CA 1
ATOM 1536 C C . LEU A 1 196 ? 16.745 9.096 -34.664 1.00 32.44 196 LEU A C 1
ATOM 1538 O O . LEU A 1 196 ? 16.807 10.133 -35.316 1.00 32.44 196 LEU A O 1
ATOM 1542 N N . LEU A 1 197 ? 15.688 8.282 -34.744 1.00 32.59 197 LEU A N 1
ATOM 1543 C CA . LEU A 1 197 ? 14.566 8.515 -35.664 1.00 32.59 197 LEU A CA 1
ATOM 1544 C C . LEU A 1 197 ? 13.603 9.644 -35.263 1.00 32.59 197 LEU A C 1
ATOM 1546 O O . LEU A 1 197 ? 12.696 9.937 -36.033 1.00 32.59 197 LEU A O 1
ATOM 1550 N N . ASP A 1 198 ? 13.842 10.328 -34.146 1.00 37.62 198 ASP A N 1
ATOM 1551 C CA . ASP A 1 198 ? 12.982 11.403 -33.663 1.00 37.62 198 ASP A CA 1
ATOM 1552 C C . ASP A 1 198 ? 13.793 12.683 -33.413 1.00 37.62 198 ASP A C 1
ATOM 1554 O O . ASP A 1 198 ? 14.306 12.915 -32.317 1.00 37.62 198 ASP A O 1
ATOM 1558 N N . GLU A 1 199 ? 13.916 13.537 -34.433 1.00 34.47 199 GLU A N 1
ATOM 1559 C CA . GLU A 1 199 ? 14.229 14.946 -34.177 1.00 34.47 199 GLU A CA 1
ATOM 1560 C C . GLU A 1 199 ? 13.001 15.645 -33.567 1.00 34.47 199 GLU A C 1
ATOM 1562 O O . GLU A 1 199 ? 11.866 15.376 -33.982 1.00 34.47 199 GLU A O 1
ATOM 1567 N N . PRO A 1 200 ? 13.198 16.559 -32.599 1.00 36.75 200 PRO A N 1
ATOM 1568 C CA . PRO A 1 200 ? 12.106 17.242 -31.928 1.00 36.75 200 PRO A CA 1
ATOM 1569 C C . PRO A 1 200 ? 11.406 18.170 -32.922 1.00 36.75 200 PRO A C 1
ATOM 1571 O O . PRO A 1 200 ? 11.909 19.234 -33.280 1.00 36.75 200 PRO A O 1
ATOM 1574 N N . THR A 1 201 ? 10.216 17.780 -33.365 1.00 36.75 201 THR A N 1
ATOM 1575 C CA . THR A 1 201 ? 9.277 18.740 -33.940 1.00 36.75 201 THR A CA 1
ATOM 1576 C C . THR A 1 201 ? 8.655 19.513 -32.780 1.00 36.75 201 THR A C 1
ATOM 1578 O O . THR A 1 201 ? 8.223 18.918 -31.800 1.00 36.75 201 THR A O 1
ATOM 1581 N N . GLU A 1 202 ? 8.629 20.845 -32.866 1.00 40.25 202 GLU A N 1
ATOM 1582 C CA . GLU A 1 202 ? 8.105 21.783 -31.852 1.00 40.25 202 GLU A CA 1
ATOM 1583 C C . GLU A 1 202 ? 6.597 21.610 -31.515 1.00 40.25 202 GLU A C 1
ATOM 1585 O O . GLU A 1 202 ? 5.967 22.510 -30.953 1.00 40.25 202 GLU A O 1
ATOM 1590 N N . GLU A 1 203 ? 5.969 20.474 -31.833 1.00 42.41 203 GLU A N 1
ATOM 1591 C CA . GLU A 1 203 ? 4.632 20.160 -31.343 1.00 42.41 203 GLU A CA 1
ATOM 1592 C C . GLU A 1 203 ? 4.713 19.735 -29.874 1.00 42.41 203 GLU A C 1
ATOM 1594 O O . GLU A 1 203 ? 5.091 18.617 -29.538 1.00 42.41 203 GLU A O 1
ATOM 1599 N N . ILE A 1 204 ? 4.333 20.663 -28.992 1.00 45.50 204 ILE A N 1
ATOM 1600 C CA . ILE A 1 204 ? 4.138 20.464 -27.550 1.00 45.50 204 ILE A CA 1
ATOM 1601 C C . ILE A 1 204 ? 3.568 19.063 -27.275 1.00 45.50 204 ILE A C 1
ATOM 1603 O O . ILE A 1 204 ? 2.434 18.758 -27.662 1.00 45.50 204 ILE A O 1
ATOM 1607 N N . LEU A 1 205 ? 4.367 18.251 -26.576 1.00 51.03 205 LEU A N 1
ATOM 1608 C CA . LEU A 1 205 ? 4.032 16.930 -26.051 1.00 51.03 205 LEU A CA 1
ATOM 1609 C C . LEU A 1 205 ? 2.671 16.994 -25.334 1.00 51.03 205 LEU A C 1
ATOM 1611 O O . LEU A 1 205 ? 2.565 17.555 -24.244 1.00 51.03 205 LEU A O 1
ATOM 1615 N N . LYS A 1 206 ? 1.605 16.463 -25.941 1.00 56.66 206 LYS A N 1
ATOM 1616 C CA . LYS A 1 206 ? 0.290 16.353 -25.291 1.00 56.66 206 LYS A CA 1
ATOM 1617 C C . LYS A 1 206 ? -0.029 14.885 -25.068 1.00 56.66 206 LYS A C 1
ATOM 1619 O O . LYS A 1 206 ? -0.725 14.278 -25.878 1.00 56.66 206 LYS A O 1
ATOM 1624 N N . ILE A 1 207 ? 0.481 14.358 -23.959 1.00 65.44 207 ILE A N 1
ATOM 1625 C CA . ILE A 1 207 ? 0.043 13.077 -23.409 1.00 65.44 207 ILE A CA 1
ATOM 1626 C C . ILE A 1 207 ? -1.407 13.245 -22.947 1.00 65.44 207 ILE A C 1
ATOM 1628 O O . ILE A 1 207 ? -1.748 14.237 -22.295 1.00 65.44 207 ILE A O 1
ATOM 1632 N N . ASP A 1 208 ? -2.270 12.311 -23.335 1.00 68.06 208 ASP A N 1
ATOM 1633 C CA . ASP A 1 208 ? -3.683 12.354 -22.981 1.00 68.06 208 ASP A CA 1
ATOM 1634 C C . ASP A 1 208 ? -3.906 11.790 -21.571 1.00 68.06 208 ASP A C 1
ATOM 1636 O O . ASP A 1 208 ? -3.985 10.581 -21.367 1.00 68.06 208 ASP A O 1
ATOM 1640 N N . PHE A 1 209 ? -4.028 12.690 -20.595 1.00 77.44 209 PHE A N 1
ATOM 1641 C CA . PHE A 1 209 ? -4.404 12.366 -19.217 1.00 77.44 209 PHE A CA 1
ATOM 1642 C C . PHE A 1 209 ? -5.901 12.579 -18.947 1.00 77.44 209 PHE A C 1
ATOM 1644 O O . PHE A 1 209 ? -6.293 12.821 -17.805 1.00 77.44 209 PHE A O 1
ATOM 1651 N N . THR A 1 210 ? -6.759 12.532 -19.975 1.00 76.31 210 THR A N 1
ATOM 1652 C CA . THR A 1 210 ? -8.204 12.720 -19.790 1.00 76.31 210 THR A CA 1
ATOM 1653 C C . THR A 1 210 ? -8.747 11.715 -18.772 1.00 76.31 210 THR A C 1
ATOM 1655 O O . THR A 1 210 ? -8.640 10.499 -18.949 1.00 76.31 210 THR A O 1
ATOM 1658 N N . ASN A 1 211 ? -9.348 12.235 -17.697 1.00 77.25 211 ASN A N 1
ATOM 1659 C CA . ASN A 1 211 ? -9.978 11.423 -16.662 1.00 77.25 211 ASN A CA 1
ATOM 1660 C C . ASN A 1 211 ? -11.170 10.647 -17.252 1.00 77.25 211 ASN A C 1
ATOM 1662 O O . ASN A 1 211 ? -12.103 11.235 -17.799 1.00 77.25 211 ASN A O 1
ATOM 1666 N N . GLN A 1 212 ? -11.141 9.320 -17.116 1.00 78.44 212 GLN A N 1
ATOM 1667 C CA . GLN A 1 212 ? -12.189 8.414 -17.602 1.00 78.44 212 GLN A CA 1
ATOM 1668 C C . GLN A 1 212 ? -13.243 8.080 -16.533 1.00 78.44 212 GLN A C 1
ATOM 1670 O O . GLN A 1 212 ? -14.218 7.399 -16.834 1.00 78.44 212 GLN A O 1
ATOM 1675 N N . ASN A 1 213 ? -13.069 8.582 -15.308 1.00 91.38 213 ASN A N 1
ATOM 1676 C CA . ASN A 1 213 ? -13.943 8.379 -14.154 1.00 91.38 213 ASN A CA 1
ATOM 1677 C C . ASN A 1 213 ? -14.428 9.727 -13.587 1.00 91.38 213 ASN A C 1
ATOM 1679 O O . ASN A 1 213 ? -14.402 9.956 -12.380 1.00 91.38 213 ASN A O 1
ATOM 1683 N N . ALA A 1 214 ? -14.822 10.654 -14.465 1.00 85.88 214 ALA A N 1
ATOM 1684 C CA . ALA A 1 214 ? -15.207 12.022 -14.094 1.00 85.88 214 ALA A CA 1
ATOM 1685 C C . ALA A 1 214 ? -16.491 12.118 -13.242 1.00 85.88 214 ALA A C 1
ATOM 1687 O O . ALA A 1 214 ? -16.813 13.189 -12.738 1.00 85.88 214 ALA A O 1
ATOM 1688 N N . ASP A 1 215 ? -17.235 11.021 -13.110 1.00 91.50 215 ASP A N 1
ATOM 1689 C CA . ASP A 1 215 ? -18.423 10.901 -12.265 1.00 91.50 215 ASP A CA 1
ATOM 1690 C C . ASP A 1 215 ? -18.102 10.627 -10.786 1.00 91.50 215 ASP A C 1
ATOM 1692 O O . ASP A 1 215 ? -18.984 10.767 -9.939 1.00 91.50 215 ASP A O 1
ATOM 1696 N N . LEU A 1 216 ? -16.863 10.240 -10.463 1.00 92.62 216 LEU A N 1
ATOM 1697 C CA . LEU A 1 216 ? -16.431 10.035 -9.083 1.00 92.62 216 LEU A CA 1
ATOM 1698 C C . LEU A 1 216 ? -16.159 11.374 -8.371 1.00 92.62 216 LEU A C 1
ATOM 1700 O O . LEU A 1 216 ? -15.696 12.326 -9.005 1.00 92.62 216 LEU A O 1
ATOM 1704 N N . PRO A 1 217 ? -16.414 11.459 -7.051 1.00 91.25 217 PRO A N 1
ATOM 1705 C CA . PRO A 1 217 ? -16.053 12.629 -6.257 1.00 91.25 217 PRO A CA 1
ATOM 1706 C C . PRO A 1 217 ? -14.532 12.745 -6.085 1.00 91.25 217 PRO A C 1
ATOM 1708 O O . PRO A 1 217 ? -13.793 11.782 -6.274 1.00 91.25 217 PRO A O 1
ATOM 1711 N N . SER A 1 218 ? -14.070 13.927 -5.669 1.00 89.50 218 SER A N 1
ATOM 1712 C CA . SER A 1 218 ? -12.674 14.127 -5.266 1.00 89.50 218 SER A CA 1
ATOM 1713 C C . SER A 1 218 ? -12.392 13.402 -3.952 1.00 89.50 218 SER A C 1
ATOM 1715 O O . SER A 1 218 ? -13.149 13.549 -2.989 1.00 89.50 218 SER A O 1
ATOM 1717 N N . PHE A 1 219 ? -11.273 12.685 -3.890 1.00 91.19 219 PHE A N 1
ATOM 1718 C CA . PHE A 1 219 ? -10.833 12.006 -2.676 1.00 91.19 219 PHE A CA 1
ATOM 1719 C C . PHE A 1 219 ? -9.824 12.859 -1.884 1.00 91.19 219 PHE A C 1
ATOM 1721 O O . PHE A 1 219 ? -9.077 13.643 -2.474 1.00 91.19 219 PHE A O 1
ATOM 1728 N N . PRO A 1 220 ? -9.792 12.740 -0.546 1.00 89.50 220 PRO A N 1
ATOM 1729 C CA . PRO A 1 220 ? -8.808 13.425 0.289 1.00 89.50 220 PRO A CA 1
ATOM 1730 C C . PRO A 1 220 ? -7.434 12.742 0.184 1.00 89.50 220 PRO A C 1
ATOM 1732 O O . PRO A 1 220 ? -7.352 11.517 0.221 1.00 89.50 220 PRO A O 1
ATOM 1735 N N . HIS A 1 221 ? -6.349 13.517 0.115 1.00 84.62 221 HIS A N 1
ATOM 1736 C CA . HIS A 1 221 ? -4.978 13.004 -0.027 1.00 84.62 221 HIS A CA 1
ATOM 1737 C C . HIS A 1 221 ? -4.084 13.360 1.177 1.00 84.62 221 HIS A C 1
ATOM 1739 O O . HIS A 1 221 ? -4.343 14.356 1.856 1.00 84.62 221 HIS A O 1
ATOM 1745 N N . PRO A 1 222 ? -3.003 12.599 1.442 1.00 81.44 222 PRO A N 1
ATOM 1746 C CA . PRO A 1 222 ? -2.161 12.814 2.624 1.00 81.44 222 PRO A CA 1
ATOM 1747 C C . PRO A 1 222 ? -1.190 14.000 2.503 1.00 81.44 222 PRO A C 1
ATOM 1749 O O . PRO A 1 222 ? -0.654 14.447 3.509 1.00 81.44 222 PRO A O 1
ATOM 1752 N N . PHE A 1 223 ? -0.948 14.523 1.297 1.00 83.06 223 PHE A N 1
ATOM 1753 C CA . PHE A 1 223 ? 0.033 15.591 1.049 1.00 83.06 223 PHE A CA 1
ATOM 1754 C C . PHE A 1 223 ? -0.533 16.993 1.328 1.00 83.06 223 PHE A C 1
ATOM 1756 O O . PHE A 1 223 ? -0.753 17.782 0.410 1.00 83.06 223 PHE A O 1
ATOM 1763 N N . LEU A 1 224 ? -0.831 17.293 2.592 1.00 76.19 224 LEU A N 1
ATOM 1764 C CA . LEU A 1 224 ? -1.329 18.605 3.022 1.00 76.19 224 LEU A CA 1
ATOM 1765 C C . LEU A 1 224 ? -0.191 19.622 3.194 1.00 76.19 224 LEU A C 1
ATOM 1767 O O . LEU A 1 224 ? 0.983 19.269 3.200 1.00 76.19 224 LEU A O 1
ATOM 1771 N N . SER A 1 225 ? -0.548 20.900 3.315 1.00 66.44 225 SER A N 1
ATOM 1772 C CA . SER A 1 225 ? 0.403 22.007 3.469 1.00 66.44 225 SER A CA 1
ATOM 1773 C C . SER A 1 225 ? 1.088 22.074 4.838 1.00 66.44 225 SER A C 1
ATOM 1775 O O . SER A 1 225 ? 2.107 22.757 4.957 1.00 66.44 225 SER A O 1
ATOM 1777 N N . GLY A 1 226 ? 0.529 21.405 5.853 1.00 64.69 226 GLY A N 1
ATOM 1778 C CA . GLY A 1 226 ? 0.962 21.505 7.249 1.00 64.69 226 GLY A CA 1
ATOM 1779 C C . GLY A 1 226 ? 0.499 22.796 7.940 1.00 64.69 226 GLY A C 1
ATOM 1780 O O . GLY A 1 226 ? 1.067 23.189 8.956 1.00 64.69 226 GLY A O 1
ATOM 1781 N N . ASN A 1 227 ? -0.521 23.477 7.408 1.00 71.44 227 ASN A N 1
ATOM 1782 C CA . ASN A 1 227 ? -1.061 24.732 7.941 1.00 71.44 227 ASN A CA 1
ATOM 1783 C C . ASN A 1 227 ? -1.896 24.515 9.210 1.00 71.44 227 ASN A C 1
ATOM 1785 O O . ASN A 1 227 ? -2.421 23.425 9.434 1.00 71.44 227 ASN A O 1
ATOM 1789 N N . TYR A 1 228 ? -2.072 25.571 10.008 1.00 63.56 228 TYR A N 1
ATOM 1790 C CA . TYR A 1 228 ? -2.998 25.584 11.145 1.00 63.56 228 TYR A CA 1
ATOM 1791 C C . TYR A 1 228 ? -4.375 25.029 10.733 1.00 63.56 228 TYR A C 1
ATOM 1793 O O . TYR A 1 228 ? -4.968 25.491 9.756 1.00 63.56 228 TYR A O 1
ATOM 1801 N N . GLY A 1 229 ? -4.845 23.997 11.440 1.00 73.88 229 GLY A N 1
ATOM 1802 C CA . GLY A 1 229 ? -6.078 23.265 11.120 1.00 73.88 229 GLY A CA 1
ATOM 1803 C C . GLY A 1 229 ? -5.922 22.033 10.212 1.00 73.88 229 GLY A C 1
ATOM 1804 O O . GLY A 1 229 ? -6.860 21.242 10.126 1.00 73.88 229 GLY A O 1
ATOM 1805 N N . ASP A 1 230 ? -4.763 21.810 9.580 1.00 82.94 230 ASP A N 1
ATOM 1806 C CA . ASP A 1 230 ? -4.492 20.572 8.832 1.00 82.94 230 ASP A CA 1
ATOM 1807 C C . ASP A 1 230 ? -4.424 19.373 9.800 1.00 82.94 230 ASP A C 1
ATOM 1809 O O . ASP A 1 230 ? -3.791 19.457 10.858 1.00 82.94 230 ASP A O 1
ATOM 1813 N N . GLY A 1 231 ? -5.057 18.258 9.418 1.00 85.44 231 GLY A N 1
ATOM 1814 C CA . GLY A 1 231 ? -5.151 17.022 10.206 1.00 85.44 231 GLY A CA 1
ATOM 1815 C C . GLY A 1 231 ? -6.595 16.625 10.541 1.00 85.44 231 GLY A C 1
ATOM 1816 O O . GLY A 1 231 ? -7.554 17.292 10.160 1.00 85.44 231 GLY A O 1
ATOM 1817 N N . LYS A 1 232 ? -6.774 15.487 11.222 1.00 87.94 232 LYS A N 1
ATOM 1818 C CA . LYS A 1 232 ? -8.083 15.064 11.755 1.00 87.94 232 LYS A CA 1
ATOM 1819 C C . LYS A 1 232 ? -8.363 15.722 13.109 1.00 87.94 232 LYS A C 1
ATOM 1821 O O . LYS A 1 232 ? -7.438 15.985 13.865 1.00 87.94 232 LYS A O 1
ATOM 1826 N N . ILE A 1 233 ? -9.638 15.914 13.448 1.00 89.94 233 ILE A N 1
ATOM 1827 C CA . ILE A 1 233 ? -10.025 16.371 14.791 1.00 89.94 233 ILE A CA 1
ATOM 1828 C C . ILE A 1 233 ? -9.547 15.332 15.825 1.00 89.94 233 ILE A C 1
ATOM 1830 O O . ILE A 1 233 ? -9.887 14.150 15.671 1.00 89.94 233 ILE A O 1
ATOM 1834 N N . PRO A 1 234 ? -8.787 15.734 16.862 1.00 92.25 234 PRO A N 1
ATOM 1835 C CA . PRO A 1 234 ? -8.227 14.808 17.838 1.00 92.25 234 PRO A CA 1
ATOM 1836 C C . PRO A 1 234 ? -9.318 14.065 18.610 1.00 92.25 234 PRO A C 1
ATOM 1838 O O . PRO A 1 234 ? -10.367 14.616 18.947 1.00 92.25 234 PRO A O 1
ATOM 1841 N N . LYS A 1 235 ? -9.068 12.786 18.886 1.00 93.44 235 LYS A N 1
ATOM 1842 C CA . LYS A 1 235 ? -9.936 11.915 19.686 1.00 93.44 235 LYS A CA 1
ATOM 1843 C C . LYS A 1 235 ? -9.518 11.968 21.146 1.00 93.44 235 LYS A C 1
ATOM 1845 O O . LYS A 1 235 ? -8.323 11.975 21.431 1.00 93.44 235 LYS A O 1
ATOM 1850 N N . SER A 1 236 ? -10.472 11.961 22.073 1.00 94.19 236 SER A N 1
ATOM 1851 C CA . SER A 1 236 ? -10.130 11.862 23.495 1.00 94.19 236 SER A CA 1
ATOM 1852 C C . SER A 1 236 ? -9.480 10.509 23.814 1.00 94.19 236 SER A C 1
ATOM 1854 O O . SER A 1 236 ? -9.721 9.507 23.132 1.00 94.19 236 SER A O 1
ATOM 1856 N N . LEU A 1 237 ? -8.693 10.444 24.891 1.00 93.50 237 LEU A N 1
ATOM 1857 C CA . LEU A 1 237 ? -8.080 9.198 25.365 1.00 93.50 237 LEU A CA 1
ATOM 1858 C C . LEU A 1 237 ? -9.131 8.117 25.668 1.00 93.50 237 LEU A C 1
ATOM 1860 O O . LEU A 1 237 ? -8.887 6.932 25.439 1.00 93.50 237 LEU A O 1
ATOM 1864 N N . ILE A 1 238 ? -10.313 8.518 26.145 1.00 94.94 238 ILE A N 1
ATOM 1865 C CA . ILE A 1 238 ? -11.450 7.616 26.369 1.00 94.94 238 ILE A CA 1
ATOM 1866 C C . ILE A 1 238 ? -11.943 7.035 25.039 1.00 94.94 238 ILE A C 1
ATOM 1868 O O . ILE A 1 238 ? -12.117 5.820 24.937 1.00 94.94 238 ILE A O 1
ATOM 1872 N N . GLU A 1 239 ? -12.114 7.860 24.002 1.00 94.12 239 GLU A N 1
ATOM 1873 C CA . GLU A 1 239 ? -12.527 7.379 22.679 1.00 94.12 239 GLU A CA 1
ATOM 1874 C C . GLU A 1 239 ? -11.501 6.400 22.090 1.00 94.12 239 GLU A C 1
ATOM 1876 O O . GLU A 1 239 ? -11.885 5.349 21.575 1.00 94.12 239 GLU A O 1
ATOM 1881 N N . LEU A 1 240 ? -10.201 6.680 22.226 1.00 92.81 240 LEU A N 1
ATOM 1882 C CA . LEU A 1 240 ? -9.145 5.764 21.780 1.00 92.81 240 LEU A CA 1
ATOM 1883 C C . LEU A 1 240 ? -9.200 4.414 22.521 1.00 92.81 240 LEU A C 1
ATOM 1885 O O . LEU A 1 240 ? -9.060 3.359 21.899 1.00 92.81 240 LEU A O 1
ATOM 1889 N N . ARG A 1 241 ? -9.477 4.411 23.833 1.00 93.38 241 ARG A N 1
ATOM 1890 C CA . ARG A 1 241 ? -9.684 3.173 24.613 1.00 93.38 241 ARG A CA 1
ATOM 1891 C C . ARG A 1 241 ? -10.931 2.409 24.165 1.00 93.38 241 ARG A C 1
ATOM 1893 O O . ARG A 1 241 ? -10.886 1.183 24.062 1.00 93.38 241 ARG A O 1
ATOM 1900 N N . MET A 1 242 ? -12.024 3.108 23.856 1.00 94.62 242 MET A N 1
ATOM 1901 C CA . MET A 1 242 ? -13.238 2.496 23.305 1.00 94.62 242 MET A CA 1
ATOM 1902 C C . MET A 1 242 ? -12.979 1.839 21.945 1.00 94.62 242 MET A C 1
ATOM 1904 O O . MET A 1 242 ? -13.382 0.694 21.724 1.00 94.62 242 MET A O 1
ATOM 1908 N N . MET A 1 243 ? -12.265 2.531 21.052 1.00 92.69 243 MET A N 1
ATOM 1909 C CA . MET A 1 243 ? -11.856 1.991 19.753 1.00 92.69 243 MET A CA 1
ATOM 1910 C C . MET A 1 243 ? -10.967 0.755 19.920 1.00 92.69 243 MET A C 1
ATOM 1912 O O . MET A 1 243 ? -11.192 -0.256 19.253 1.00 92.69 243 MET A O 1
ATOM 1916 N N . ASN A 1 244 ? -10.024 0.784 20.867 1.00 91.69 244 ASN A N 1
ATOM 1917 C CA . ASN A 1 244 ? -9.177 -0.364 21.182 1.00 91.69 244 ASN A CA 1
ATOM 1918 C C . ASN A 1 244 ? -9.997 -1.570 21.678 1.00 91.69 244 ASN A C 1
ATOM 1920 O O . ASN A 1 244 ? -9.807 -2.684 21.187 1.00 91.69 244 ASN A O 1
ATOM 1924 N N . LEU A 1 245 ? -10.960 -1.359 22.585 1.00 94.38 245 LEU A N 1
ATOM 1925 C CA . LEU A 1 245 ? -11.869 -2.415 23.045 1.00 94.38 245 LEU A CA 1
ATOM 1926 C C . LEU A 1 245 ? -12.683 -3.006 21.883 1.00 94.38 245 LEU A C 1
ATOM 1928 O O . LEU A 1 245 ? -12.743 -4.230 21.739 1.00 94.38 245 LEU A O 1
ATOM 1932 N N . SER A 1 246 ? -13.265 -2.151 21.034 1.00 94.00 246 SER A N 1
ATOM 1933 C CA . SER A 1 246 ? -13.992 -2.568 19.827 1.00 94.00 246 SER A CA 1
ATOM 1934 C C . SER A 1 246 ? -13.110 -3.431 18.921 1.00 94.00 246 SER A C 1
ATOM 1936 O O . SER A 1 246 ? -13.495 -4.538 18.540 1.00 94.00 246 SER A O 1
ATOM 1938 N N . GLY A 1 247 ? -11.891 -2.971 18.632 1.00 91.50 247 GLY A N 1
ATOM 1939 C CA . GLY A 1 247 ? -10.906 -3.700 17.839 1.00 91.50 247 GLY A CA 1
ATOM 1940 C C . GLY A 1 247 ? -10.525 -5.054 18.432 1.00 91.50 247 GLY A C 1
ATOM 1941 O O . GLY A 1 247 ? -10.524 -6.061 17.725 1.00 91.50 247 GLY A O 1
ATOM 1942 N N . ASN A 1 248 ? -10.271 -5.117 19.741 1.00 90.69 248 ASN A N 1
ATOM 1943 C CA . ASN A 1 248 ? -9.941 -6.361 20.440 1.00 90.69 248 ASN A CA 1
ATOM 1944 C C . ASN A 1 248 ? -11.074 -7.388 20.362 1.00 90.69 248 ASN A C 1
ATOM 1946 O O . ASN A 1 248 ? -10.812 -8.584 20.212 1.00 90.69 248 ASN A O 1
ATOM 1950 N N . ILE A 1 249 ? -12.333 -6.946 20.440 1.00 93.62 249 ILE A N 1
ATOM 1951 C CA . ILE A 1 249 ? -13.488 -7.828 20.250 1.00 93.62 249 ILE A CA 1
ATOM 1952 C C . ILE A 1 249 ? -13.564 -8.291 18.792 1.00 93.62 249 ILE A C 1
ATOM 1954 O O . ILE A 1 249 ? -13.687 -9.494 18.555 1.00 93.62 249 ILE A O 1
ATOM 1958 N N . ARG A 1 250 ? -13.434 -7.376 17.823 1.00 92.81 250 ARG A N 1
ATOM 1959 C CA . ARG A 1 250 ? -13.521 -7.688 16.384 1.00 92.81 250 ARG A CA 1
ATOM 1960 C C . ARG A 1 250 ? -12.364 -8.551 15.869 1.00 92.81 250 ARG A C 1
ATOM 1962 O O . ARG A 1 250 ? -12.542 -9.312 14.927 1.00 92.81 250 ARG A O 1
ATOM 1969 N N . ASN A 1 251 ? -11.218 -8.549 16.546 1.00 89.25 251 ASN A N 1
ATOM 1970 C CA . ASN A 1 251 ? -10.115 -9.476 16.275 1.00 89.25 251 ASN A CA 1
ATOM 1971 C C . ASN A 1 251 ? -10.404 -10.924 16.716 1.00 89.25 251 ASN A C 1
ATOM 1973 O O . ASN A 1 251 ? -9.706 -11.850 16.294 1.00 89.25 251 ASN A O 1
ATOM 1977 N N . LYS A 1 252 ? -11.419 -11.169 17.559 1.00 89.81 252 LYS A N 1
ATOM 1978 C CA . LYS A 1 252 ? -11.808 -12.535 17.931 1.00 89.81 252 LYS A CA 1
ATOM 1979 C C . LYS A 1 252 ? -12.455 -13.213 16.720 1.00 89.81 252 LYS A C 1
ATOM 1981 O O . LYS A 1 252 ? -13.398 -12.697 16.128 1.00 89.81 252 LYS A O 1
ATOM 1986 N N . SER A 1 253 ? -12.014 -14.432 16.401 1.00 89.44 253 SER A N 1
ATOM 1987 C CA . SER A 1 253 ? -12.630 -15.232 15.332 1.00 89.44 253 SER A CA 1
ATOM 1988 C C . SER A 1 253 ? -14.146 -15.322 15.524 1.00 89.44 253 SER A C 1
ATOM 1990 O O . SER A 1 253 ? -14.611 -15.624 16.632 1.00 89.44 253 SER A O 1
ATOM 1992 N N . LYS A 1 254 ? -14.900 -15.056 14.451 1.00 91.88 254 LYS A N 1
ATOM 1993 C CA . LYS A 1 254 ? -16.370 -15.077 14.434 1.00 91.88 254 LYS A CA 1
ATOM 1994 C C . LYS A 1 254 ? -17.021 -14.200 15.513 1.00 91.88 254 LYS A C 1
ATOM 1996 O O . LYS A 1 254 ? -18.035 -14.579 16.098 1.00 91.88 254 LYS A O 1
ATOM 2001 N N . TRP A 1 255 ? -16.439 -13.036 15.807 1.00 94.38 255 TRP A N 1
ATOM 2002 C CA . TRP A 1 255 ? -16.982 -12.082 16.783 1.00 94.38 255 TRP A CA 1
ATOM 2003 C C . TRP A 1 255 ? -18.451 -11.724 16.507 1.00 94.38 255 TRP A C 1
ATOM 2005 O O . TRP A 1 255 ? -19.233 -11.599 17.440 1.00 94.38 255 TRP A O 1
ATOM 2015 N N . PHE A 1 256 ? -18.835 -11.630 15.235 1.00 94.25 256 PHE A N 1
ATOM 2016 C CA . PHE A 1 256 ? -20.177 -11.281 14.775 1.00 94.25 256 PHE A CA 1
ATOM 2017 C C . PHE A 1 256 ? -21.244 -12.322 15.142 1.00 94.25 256 PHE A C 1
ATOM 2019 O O . PHE A 1 256 ? -22.350 -11.950 15.522 1.00 94.25 256 PHE A O 1
ATOM 2026 N N . GLU A 1 257 ? -20.911 -13.618 15.091 1.00 94.56 257 GLU A N 1
ATOM 2027 C CA . GLU A 1 257 ? -21.774 -14.693 15.606 1.00 94.56 257 GLU A CA 1
ATOM 2028 C C . GLU A 1 257 ? -21.811 -14.640 17.141 1.00 94.56 257 GLU A C 1
ATOM 2030 O O . GLU A 1 257 ? -22.875 -14.687 17.754 1.00 94.56 257 GLU A O 1
ATOM 2035 N N . LYS A 1 258 ? -20.638 -14.484 17.769 1.00 95.69 258 LYS A N 1
ATOM 2036 C CA . LYS A 1 258 ? -20.472 -14.478 19.232 1.00 95.69 258 LYS A CA 1
ATOM 2037 C C . LYS A 1 258 ? -21.171 -13.311 19.924 1.00 95.69 258 LYS A C 1
ATOM 2039 O O . LYS A 1 258 ? -21.614 -13.463 21.054 1.00 95.69 258 LYS A O 1
ATOM 2044 N N . MET A 1 259 ? -21.282 -12.165 19.261 1.00 94.38 259 MET A N 1
ATOM 2045 C CA . MET A 1 259 ? -21.970 -10.983 19.780 1.00 94.38 259 MET A CA 1
ATOM 2046 C C . MET A 1 259 ? -23.473 -11.226 19.986 1.00 94.38 259 MET A C 1
ATOM 2048 O O . MET A 1 259 ? -24.072 -10.598 20.856 1.00 94.38 259 MET A O 1
ATOM 2052 N N . GLN A 1 260 ? -24.070 -12.142 19.215 1.00 93.06 260 GLN A N 1
ATOM 2053 C CA . GLN A 1 260 ? -25.482 -12.517 19.350 1.00 93.06 260 GLN A CA 1
ATOM 2054 C C . GLN A 1 260 ? -25.737 -13.410 20.576 1.00 93.06 260 GLN A C 1
ATOM 2056 O O . GLN A 1 260 ? -26.876 -13.549 21.017 1.00 93.06 260 GLN A O 1
ATOM 2061 N N . ASP A 1 261 ? -24.690 -14.020 21.140 1.00 95.75 261 ASP A N 1
ATOM 2062 C CA . ASP A 1 261 ? -24.782 -14.808 22.365 1.00 95.75 261 ASP A CA 1
ATOM 2063 C C . ASP A 1 261 ? -24.679 -13.887 23.587 1.00 95.75 261 ASP A C 1
ATOM 2065 O O . ASP A 1 261 ? -23.623 -13.326 23.896 1.00 95.75 261 ASP A O 1
ATOM 2069 N N . GLN A 1 262 ? -25.783 -13.769 24.326 1.00 95.56 262 GLN A N 1
ATOM 2070 C CA . GLN A 1 262 ? -25.857 -12.910 25.504 1.00 95.56 262 GLN A CA 1
ATOM 2071 C C . GLN A 1 262 ? -24.863 -13.309 26.606 1.00 95.56 262 GLN A C 1
ATOM 2073 O O . GLN A 1 262 ? -24.379 -12.440 27.329 1.00 95.56 262 GLN A O 1
ATOM 2078 N N . ILE A 1 263 ? -24.527 -14.596 26.746 1.00 96.75 263 ILE A N 1
ATOM 2079 C CA . ILE A 1 263 ? -23.553 -15.068 27.739 1.00 96.75 263 ILE A CA 1
ATOM 2080 C C . ILE A 1 263 ? -22.163 -14.557 27.365 1.00 96.75 263 ILE A C 1
ATOM 2082 O O . ILE A 1 263 ? -21.443 -14.034 28.218 1.00 96.75 263 ILE A O 1
ATOM 2086 N N . ILE A 1 264 ? -21.795 -14.663 26.087 1.00 95.44 264 ILE A N 1
ATOM 2087 C CA . ILE A 1 264 ? -20.503 -14.175 25.595 1.00 95.44 264 ILE A CA 1
ATOM 2088 C C . ILE A 1 264 ? -20.443 -12.645 25.663 1.00 95.44 264 ILE A C 1
ATOM 2090 O O . ILE A 1 264 ? -19.449 -12.105 26.148 1.00 95.44 264 ILE A O 1
ATOM 2094 N N . ARG A 1 265 ? -21.508 -11.947 25.250 1.00 94.88 265 ARG A N 1
ATOM 2095 C CA . ARG A 1 265 ? -21.607 -10.481 25.325 1.00 94.88 265 ARG A CA 1
ATOM 2096 C C . ARG A 1 265 ? -21.472 -9.981 26.765 1.00 94.88 265 ARG A C 1
ATOM 2098 O O . ARG A 1 265 ? -20.683 -9.074 27.023 1.00 94.88 265 ARG A O 1
ATOM 2105 N N . ASN A 1 266 ? -22.159 -10.618 27.717 1.00 95.38 266 ASN A N 1
ATOM 2106 C CA . ASN A 1 266 ? -22.027 -10.303 29.143 1.00 95.38 266 ASN A CA 1
ATOM 2107 C C . ASN A 1 266 ? -20.606 -10.564 29.648 1.00 95.38 266 ASN A C 1
ATOM 2109 O O . ASN A 1 266 ? -20.078 -9.766 30.417 1.00 95.38 266 ASN A O 1
ATOM 2113 N N . LYS A 1 267 ? -19.963 -11.646 29.195 1.00 95.81 267 LYS A N 1
ATOM 2114 C CA . LYS A 1 267 ? -18.570 -11.931 29.544 1.00 95.81 267 LYS A CA 1
ATOM 2115 C C . LYS A 1 267 ? -17.623 -10.843 29.032 1.00 95.81 267 LYS A C 1
ATOM 2117 O O . LYS A 1 267 ? -16.794 -10.377 29.801 1.00 95.81 267 LYS A O 1
ATOM 2122 N N . TRP A 1 268 ? -17.767 -10.401 27.780 1.00 95.94 268 TRP A N 1
ATOM 2123 C CA . TRP A 1 268 ? -16.970 -9.288 27.246 1.00 95.94 268 TRP A CA 1
ATOM 2124 C C . TRP A 1 268 ? -17.192 -7.995 28.028 1.00 95.94 268 TRP A C 1
ATOM 2126 O O . TRP A 1 268 ? -16.226 -7.290 28.293 1.00 95.94 268 TRP A O 1
ATOM 2136 N N . LYS A 1 269 ? -18.434 -7.709 28.443 1.00 96.38 269 LYS A N 1
ATOM 2137 C CA . LYS A 1 269 ? -18.744 -6.553 29.294 1.00 96.38 269 LYS A CA 1
ATOM 2138 C C . LYS A 1 269 ? -18.008 -6.619 30.637 1.00 96.38 269 LYS A C 1
ATOM 2140 O O . LYS A 1 269 ? -17.404 -5.632 31.037 1.00 96.38 269 LYS A O 1
ATOM 2145 N N . GLN A 1 270 ? -18.014 -7.776 31.304 1.00 95.62 270 GLN A N 1
ATOM 2146 C CA . GLN A 1 270 ? -17.296 -7.966 32.573 1.00 95.62 270 GLN A CA 1
ATOM 2147 C C . GLN A 1 270 ? -15.773 -7.862 32.399 1.00 95.62 270 GLN A C 1
ATOM 2149 O O . GLN A 1 270 ? -15.132 -7.108 33.122 1.00 95.62 270 GLN A O 1
ATOM 2154 N N . GLU A 1 271 ? -15.205 -8.532 31.388 1.00 94.44 271 GLU A N 1
ATOM 2155 C CA . GLU A 1 271 ? -13.773 -8.426 31.056 1.00 94.44 271 GLU A CA 1
ATOM 2156 C C . GLU A 1 271 ? -13.371 -6.961 30.796 1.00 94.44 271 GLU A C 1
ATOM 2158 O O . GLU A 1 271 ? -12.334 -6.500 31.272 1.00 94.44 271 GLU A O 1
ATOM 2163 N N . ALA A 1 272 ? -14.208 -6.203 30.080 1.00 94.19 272 ALA A N 1
ATOM 2164 C CA . ALA A 1 272 ? -13.965 -4.794 29.799 1.00 94.19 272 ALA A CA 1
ATOM 2165 C C . ALA A 1 272 ? -14.021 -3.921 31.064 1.00 94.19 272 ALA A C 1
ATOM 2167 O O . ALA A 1 272 ? -13.136 -3.083 31.241 1.00 94.19 272 ALA A O 1
ATOM 2168 N N . LEU A 1 273 ? -14.998 -4.129 31.954 1.00 94.31 273 LEU A N 1
ATOM 2169 C CA . LEU A 1 273 ? -15.104 -3.396 33.225 1.00 94.31 273 LEU A CA 1
ATOM 2170 C C . LEU A 1 273 ? -13.863 -3.593 34.110 1.00 94.31 273 LEU A C 1
ATOM 2172 O O . LEU A 1 273 ? -13.444 -2.666 34.796 1.00 94.31 273 LEU A O 1
ATOM 2176 N N . GLU A 1 274 ? -13.251 -4.778 34.065 1.00 91.88 274 GLU A N 1
ATOM 2177 C CA . GLU A 1 274 ? -12.052 -5.099 34.845 1.00 91.88 274 GLU A CA 1
ATOM 2178 C C . GLU A 1 274 ? -10.754 -4.543 34.231 1.00 91.88 274 GLU A C 1
ATOM 2180 O O . GLU A 1 274 ? -9.821 -4.223 34.965 1.00 91.88 274 GLU A O 1
ATOM 2185 N N . GLN A 1 275 ? -10.664 -4.455 32.897 1.00 86.62 275 GLN A N 1
ATOM 2186 C CA . GLN A 1 275 ? -9.374 -4.304 32.199 1.00 86.62 275 GLN A CA 1
ATOM 2187 C C . GLN A 1 275 ? -9.214 -3.007 31.398 1.00 86.62 275 GLN A C 1
ATOM 2189 O O . GLN A 1 275 ? -8.088 -2.619 31.099 1.00 86.62 275 GLN A O 1
ATOM 2194 N N . SER A 1 276 ? -10.306 -2.339 31.012 1.00 77.69 276 SER A N 1
ATOM 2195 C CA . SER A 1 276 ? -10.255 -1.260 30.007 1.00 77.69 276 SER A CA 1
ATOM 2196 C C . SER A 1 276 ? -10.252 0.160 30.577 1.00 77.69 276 SER A C 1
ATOM 2198 O O . SER A 1 276 ? -10.055 1.110 29.821 1.00 77.69 276 SER A O 1
ATOM 2200 N N . SER A 1 277 ? -10.440 0.334 31.892 1.00 88.25 277 SER A N 1
ATOM 2201 C CA . SER A 1 277 ? -10.635 1.645 32.547 1.00 88.25 277 SER A CA 1
ATOM 2202 C C . SER A 1 277 ? -11.790 2.484 31.961 1.00 88.25 277 SER A C 1
ATOM 2204 O O . SER A 1 277 ? -11.811 3.702 32.125 1.00 88.25 277 SER A O 1
ATOM 2206 N N . LEU A 1 278 ? -12.737 1.838 31.270 1.00 94.88 278 LEU A N 1
ATOM 2207 C CA . LEU A 1 278 ? -13.936 2.450 30.695 1.00 94.88 278 LEU A CA 1
ATOM 2208 C C . LEU A 1 278 ? -15.131 2.310 31.644 1.00 94.88 278 LEU A C 1
ATOM 2210 O O . LEU A 1 278 ? -15.250 1.328 32.378 1.00 94.88 278 LEU A O 1
ATOM 2214 N N . SER A 1 279 ? -16.045 3.278 31.592 1.00 95.25 279 SER A N 1
ATOM 2215 C CA . SER A 1 279 ? -17.315 3.218 32.317 1.00 95.25 279 SER A CA 1
ATOM 2216 C C . SER A 1 279 ? -18.264 2.186 31.699 1.00 95.25 279 SER A C 1
ATOM 2218 O O . SER A 1 279 ? -18.155 1.830 30.523 1.00 95.25 279 SER A O 1
ATOM 2220 N N . GLU A 1 280 ? -19.256 1.733 32.471 1.00 95.81 280 GLU A N 1
ATOM 2221 C CA . GLU A 1 280 ? -20.281 0.814 31.964 1.00 95.81 280 GLU A CA 1
ATOM 2222 C C . GLU A 1 280 ? -20.994 1.373 30.723 1.00 95.81 280 GLU A C 1
ATOM 2224 O O . GLU A 1 280 ? -21.182 0.659 29.742 1.00 95.81 280 GLU A O 1
ATOM 2229 N N . LYS A 1 281 ? -21.301 2.675 30.729 1.00 96.06 281 LYS A N 1
ATOM 2230 C CA . LYS A 1 281 ? -21.955 3.373 29.619 1.00 96.06 281 LYS A CA 1
ATOM 2231 C C . LYS A 1 281 ? -21.086 3.416 28.355 1.00 96.06 281 LYS A C 1
ATOM 2233 O O . LYS A 1 281 ? -21.597 3.217 27.256 1.00 96.06 281 LYS A O 1
ATOM 2238 N N . GLN A 1 282 ? -19.776 3.624 28.497 1.00 96.88 282 GLN A N 1
ATOM 2239 C CA . GLN A 1 282 ? -18.821 3.590 27.379 1.00 96.88 282 GLN A CA 1
ATOM 2240 C C . GLN A 1 282 ? -18.687 2.180 26.796 1.00 96.88 282 GLN A C 1
ATOM 2242 O O . GLN A 1 282 ? -18.631 2.009 25.579 1.00 96.88 282 GLN A O 1
ATOM 2247 N N . ILE A 1 283 ? -18.685 1.157 27.652 1.00 96.94 283 ILE A N 1
ATOM 2248 C CA . ILE A 1 283 ? -18.661 -0.244 27.219 1.00 96.94 283 ILE A CA 1
ATOM 2249 C C . ILE A 1 283 ? -19.963 -0.601 26.497 1.00 96.94 283 ILE A C 1
ATOM 2251 O O . ILE A 1 283 ? -19.920 -1.229 25.441 1.00 96.94 283 ILE A O 1
ATOM 2255 N N . ASP A 1 284 ? -21.112 -0.169 27.014 1.00 95.75 284 ASP A N 1
ATOM 2256 C CA . ASP A 1 284 ? -22.406 -0.386 26.367 1.00 95.75 284 ASP A CA 1
ATOM 2257 C C . ASP A 1 284 ? -22.481 0.303 24.999 1.00 95.75 284 ASP A C 1
ATOM 2259 O O . ASP A 1 284 ? -22.976 -0.304 24.047 1.00 95.75 284 ASP A O 1
ATOM 2263 N N . TYR A 1 285 ? -21.905 1.504 24.862 1.00 96.50 285 TYR A N 1
ATOM 2264 C CA . TYR A 1 285 ? -21.733 2.166 23.567 1.00 96.50 285 TYR A CA 1
ATOM 2265 C C . TYR A 1 285 ? -20.915 1.299 22.605 1.00 96.50 285 TYR A C 1
ATOM 2267 O O . TYR A 1 285 ? -21.359 1.045 21.488 1.00 96.50 285 TYR A O 1
ATOM 2275 N N . VAL A 1 286 ? -19.746 0.802 23.031 1.00 95.62 286 VAL A N 1
ATOM 2276 C CA . VAL A 1 286 ? -18.900 -0.072 22.198 1.00 95.62 286 VAL A CA 1
ATOM 2277 C C . VAL A 1 286 ? -19.670 -1.319 21.766 1.00 95.62 286 VAL A C 1
ATOM 2279 O O . VAL A 1 286 ? -19.660 -1.671 20.590 1.00 95.62 286 VAL A O 1
ATOM 2282 N N . LEU A 1 287 ? -20.376 -1.975 22.689 1.00 95.12 287 LEU A N 1
ATOM 2283 C CA . LEU A 1 287 ? -21.152 -3.176 22.382 1.00 95.12 287 LEU A CA 1
ATOM 2284 C C . LEU A 1 287 ? -22.321 -2.900 21.428 1.00 95.12 287 LEU A C 1
ATOM 2286 O O . LEU A 1 287 ? -22.649 -3.774 20.630 1.00 95.12 287 LEU A O 1
ATOM 2290 N N . ALA A 1 288 ? -22.948 -1.724 21.502 1.00 94.25 288 ALA A N 1
ATOM 2291 C CA . ALA A 1 288 ? -23.964 -1.297 20.541 1.00 94.25 288 ALA A CA 1
ATOM 2292 C C . ALA A 1 288 ? -23.348 -0.987 19.164 1.00 94.25 288 ALA A C 1
ATOM 2294 O O . ALA A 1 288 ? -23.886 -1.391 18.136 1.00 94.25 288 ALA A O 1
ATOM 2295 N N . GLU A 1 289 ? -22.178 -0.348 19.125 1.00 93.94 289 GLU A N 1
ATOM 2296 C CA . GLU A 1 289 ? -21.462 -0.031 17.885 1.00 93.94 289 GLU A CA 1
ATOM 2297 C C . GLU A 1 289 ? -21.022 -1.291 17.116 1.00 93.94 289 GLU A C 1
ATOM 2299 O O . GLU A 1 289 ? -21.013 -1.304 15.883 1.00 93.94 289 GLU A O 1
ATOM 2304 N N . LEU A 1 290 ? -20.732 -2.395 17.811 1.00 94.56 290 LEU A N 1
ATOM 2305 C CA . LEU A 1 290 ? -20.457 -3.683 17.165 1.00 94.56 290 LEU A CA 1
ATOM 2306 C C . LEU A 1 290 ? -21.616 -4.162 16.268 1.00 94.56 290 LEU A C 1
ATOM 2308 O O . LEU A 1 290 ? -21.370 -4.818 15.252 1.00 94.56 290 LEU A O 1
ATOM 2312 N N . GLU A 1 291 ? -22.866 -3.806 16.584 1.00 93.12 291 GLU A N 1
ATOM 2313 C CA . GLU A 1 291 ? -24.028 -4.121 15.744 1.00 93.12 291 GLU A CA 1
ATOM 2314 C C . GLU A 1 291 ? -23.980 -3.354 14.415 1.00 93.12 291 GLU A C 1
ATOM 2316 O O . GLU A 1 291 ? -24.261 -3.932 13.361 1.00 93.12 291 GLU A O 1
ATOM 2321 N N . TYR A 1 292 ? -23.524 -2.096 14.436 1.00 91.44 292 TYR A N 1
ATOM 2322 C CA . TYR A 1 292 ? -23.264 -1.324 13.220 1.00 91.44 292 TYR A CA 1
ATOM 2323 C C . TYR A 1 292 ? -22.154 -1.962 12.381 1.00 91.44 292 TYR A C 1
ATOM 2325 O O . TYR A 1 292 ? -22.371 -2.232 11.198 1.00 91.44 292 TYR A O 1
ATOM 2333 N N . TYR A 1 293 ? -21.005 -2.291 12.982 1.00 93.12 293 TYR A N 1
ATOM 2334 C CA . TYR A 1 293 ? -19.918 -2.948 12.248 1.00 93.12 293 TYR A CA 1
ATOM 2335 C C . TYR A 1 293 ? -20.357 -4.275 11.632 1.00 93.12 293 TYR A C 1
ATOM 2337 O O . TYR A 1 293 ? -19.920 -4.607 10.534 1.00 93.12 293 TYR A O 1
ATOM 2345 N N . ASN A 1 294 ? -21.240 -5.020 12.301 1.00 93.56 294 ASN A N 1
ATOM 2346 C CA . ASN A 1 294 ? -21.803 -6.247 11.754 1.00 93.56 294 ASN A CA 1
ATOM 2347 C C . ASN A 1 294 ? -22.725 -5.968 10.554 1.00 93.56 294 ASN A C 1
ATOM 2349 O O . ASN A 1 294 ? -22.686 -6.708 9.576 1.00 93.56 294 ASN A O 1
ATOM 2353 N N . SER A 1 295 ? -23.516 -4.892 10.604 1.00 91.75 295 SER A N 1
ATOM 2354 C CA . SER A 1 295 ? -24.455 -4.520 9.535 1.00 91.75 295 SER A CA 1
ATOM 2355 C C . SER A 1 295 ? -23.783 -4.111 8.217 1.00 91.75 295 SER A C 1
ATOM 2357 O O . SER A 1 295 ? -24.367 -4.307 7.155 1.00 91.75 295 SER A O 1
ATOM 2359 N N . ILE A 1 296 ? -22.554 -3.583 8.274 1.00 91.31 296 ILE A N 1
ATOM 2360 C CA . ILE A 1 296 ? -21.788 -3.145 7.091 1.00 91.31 296 ILE A CA 1
ATOM 2361 C C . ILE A 1 296 ? -20.863 -4.227 6.520 1.00 91.31 296 ILE A C 1
ATOM 2363 O O . ILE A 1 296 ? -20.214 -4.015 5.484 1.00 91.31 296 ILE A O 1
ATOM 2367 N N . ARG A 1 297 ? -20.779 -5.383 7.191 1.00 93.38 297 ARG A N 1
ATOM 2368 C CA . ARG A 1 297 ? -20.062 -6.544 6.662 1.00 93.38 297 ARG A CA 1
ATOM 2369 C C . ARG A 1 297 ? -20.672 -6.963 5.340 1.00 93.38 297 ARG A C 1
ATOM 2371 O O . ARG A 1 297 ? -21.883 -6.928 5.148 1.00 93.38 297 ARG A O 1
ATOM 2378 N N . ASP A 1 298 ? -19.815 -7.444 4.461 1.00 92.56 298 ASP A N 1
ATOM 2379 C CA . ASP A 1 298 ? -20.235 -8.049 3.210 1.00 92.56 298 ASP A CA 1
ATOM 2380 C C . ASP A 1 298 ? -19.502 -9.378 3.057 1.00 92.56 298 ASP A C 1
ATOM 2382 O O . ASP A 1 298 ? -18.305 -9.423 2.774 1.00 92.56 298 ASP A O 1
ATOM 2386 N N . GLN A 1 299 ? -20.217 -10.468 3.341 1.00 90.81 299 GLN A N 1
ATOM 2387 C CA . GLN A 1 299 ? -19.661 -11.821 3.387 1.00 90.81 299 GLN A CA 1
ATOM 2388 C C . GLN A 1 299 ? -18.475 -11.915 4.374 1.00 90.81 299 GLN A C 1
ATOM 2390 O O . GLN A 1 299 ? -18.649 -11.743 5.586 1.00 90.81 299 GLN A O 1
ATOM 2395 N N . SER A 1 300 ? -17.272 -12.202 3.869 1.00 94.06 300 SER A N 1
ATOM 2396 C CA . SER A 1 300 ? -16.035 -12.271 4.652 1.00 94.06 300 SER A CA 1
ATOM 2397 C C . SER A 1 300 ? -15.359 -10.909 4.844 1.00 94.06 300 SER A C 1
ATOM 2399 O O . SER A 1 300 ? -14.407 -10.820 5.614 1.00 94.06 300 SER A O 1
ATOM 2401 N N . MET A 1 301 ? -15.826 -9.857 4.162 1.00 96.50 301 MET A N 1
ATOM 2402 C CA . MET A 1 301 ? -15.278 -8.507 4.272 1.00 96.50 301 MET A CA 1
ATOM 2403 C C . MET A 1 301 ? -15.865 -7.788 5.482 1.00 96.50 301 MET A C 1
ATOM 2405 O O . MET A 1 301 ? -17.083 -7.666 5.631 1.00 96.50 301 MET A O 1
ATOM 2409 N N . GLU A 1 302 ? -14.988 -7.267 6.327 1.00 95.38 302 GLU A N 1
ATOM 2410 C CA . GLU A 1 302 ? -15.340 -6.567 7.557 1.00 95.38 302 GLU A CA 1
ATOM 2411 C C . GLU A 1 302 ? -14.402 -5.383 7.793 1.00 95.38 302 GLU A C 1
ATOM 2413 O O . GLU A 1 302 ? -13.261 -5.375 7.328 1.00 95.38 302 GLU A O 1
ATOM 2418 N N . MET A 1 303 ? -14.874 -4.375 8.524 1.00 93.38 303 MET A N 1
ATOM 2419 C CA . MET A 1 303 ? -14.004 -3.296 8.977 1.00 93.38 303 MET A CA 1
ATOM 2420 C C . MET A 1 303 ? -13.050 -3.836 10.050 1.00 93.38 303 MET A C 1
ATOM 2422 O O . MET A 1 303 ? -13.476 -4.534 10.976 1.00 93.38 303 MET A O 1
ATOM 2426 N N . SER A 1 304 ? -11.766 -3.520 9.913 1.00 91.88 304 SER A N 1
ATOM 2427 C CA . SER A 1 304 ? -10.698 -3.854 10.854 1.00 91.88 304 SER A CA 1
ATOM 2428 C C . SER A 1 304 ? -10.708 -2.909 12.062 1.00 91.88 304 SER A C 1
ATOM 2430 O O . SER A 1 304 ? -11.617 -2.097 12.217 1.00 91.88 304 SER A O 1
ATOM 2432 N N . VAL A 1 305 ? -9.720 -3.034 12.948 1.00 83.25 305 VAL A N 1
ATOM 2433 C CA . VAL A 1 305 ? -9.619 -2.291 14.219 1.00 83.25 305 VAL A CA 1
ATOM 2434 C C . VAL A 1 305 ? -9.824 -0.785 14.035 1.00 83.25 305 VAL A C 1
ATOM 2436 O O . VAL A 1 305 ? -10.590 -0.186 14.789 1.00 83.25 305 VAL A O 1
ATOM 2439 N N . ASP A 1 306 ? -9.230 -0.216 12.991 1.00 84.75 306 ASP A N 1
ATOM 2440 C CA . ASP A 1 306 ? -9.296 1.207 12.679 1.00 84.75 306 ASP A CA 1
ATOM 2441 C C . ASP A 1 306 ? -10.438 1.522 11.699 1.00 84.75 306 ASP A C 1
ATOM 2443 O O . ASP A 1 306 ? -10.655 0.807 10.715 1.00 84.75 306 ASP A O 1
ATOM 2447 N N . ASP A 1 307 ? -11.170 2.611 11.959 1.00 86.31 307 ASP A N 1
ATOM 2448 C CA . ASP A 1 307 ? -12.228 3.094 11.063 1.00 86.31 307 ASP A CA 1
ATOM 2449 C C . ASP A 1 307 ? -11.655 3.322 9.650 1.00 86.31 307 ASP A C 1
ATOM 2451 O O . ASP A 1 307 ? -10.564 3.861 9.500 1.00 86.31 307 ASP A O 1
ATOM 2455 N N . GLY A 1 308 ? -12.367 2.902 8.600 1.00 90.06 308 GLY A N 1
ATOM 2456 C CA . GLY A 1 308 ? -11.900 3.040 7.212 1.00 90.06 308 GLY A CA 1
ATOM 2457 C C . GLY A 1 308 ? -10.852 2.012 6.765 1.00 90.06 308 GLY A C 1
ATOM 2458 O O . GLY A 1 308 ? -10.501 1.981 5.585 1.00 90.06 308 GLY A O 1
ATOM 2459 N N . VAL A 1 309 ? -10.372 1.142 7.658 1.00 95.00 309 VAL A N 1
ATOM 2460 C CA . VAL A 1 309 ? -9.524 -0.003 7.300 1.00 95.00 309 VAL A CA 1
ATOM 2461 C C . VAL A 1 309 ? -10.402 -1.236 7.141 1.00 95.00 309 VAL A C 1
ATOM 2463 O O . VAL A 1 309 ? -11.123 -1.610 8.059 1.00 95.00 309 VAL A O 1
ATOM 2466 N N . TRP A 1 310 ? -10.333 -1.909 5.997 1.00 97.12 310 TRP A N 1
ATOM 2467 C CA . TRP A 1 310 ? -11.129 -3.102 5.707 1.00 97.12 310 TRP A CA 1
ATOM 2468 C C . TRP A 1 310 ? -10.258 -4.340 5.563 1.00 97.12 310 TRP A C 1
ATOM 2470 O O . TRP A 1 310 ? -9.153 -4.278 5.028 1.00 97.12 310 TRP A O 1
ATOM 2480 N N . GLN A 1 311 ? -10.767 -5.484 6.010 1.00 97.12 311 GLN A N 1
ATOM 2481 C CA . GLN A 1 311 ? -10.054 -6.752 5.954 1.00 97.12 311 GLN A CA 1
ATOM 2482 C C . GLN A 1 311 ? -10.949 -7.920 5.533 1.00 97.12 311 GLN A C 1
ATOM 2484 O O . GLN A 1 311 ? -12.176 -7.849 5.594 1.00 97.12 311 GLN A O 1
ATOM 2489 N N . SER A 1 312 ? -10.313 -9.021 5.140 1.00 97.25 312 SER A N 1
ATOM 2490 C CA . SER A 1 312 ? -10.932 -10.341 5.024 1.00 97.25 312 SER A CA 1
ATOM 2491 C C . SER A 1 312 ? -9.857 -11.426 5.092 1.00 97.25 312 SER A C 1
ATOM 2493 O O . SER A 1 312 ? -8.812 -11.302 4.457 1.00 97.25 312 SER A O 1
ATOM 2495 N N . ASP A 1 313 ? -10.113 -12.498 5.839 1.00 96.00 313 ASP A N 1
ATOM 2496 C CA . ASP A 1 313 ? -9.208 -13.653 5.953 1.00 96.00 313 ASP A CA 1
ATOM 2497 C C . ASP A 1 313 ? -9.553 -14.784 4.956 1.00 96.00 313 ASP A C 1
ATOM 2499 O O . ASP A 1 313 ? -8.819 -15.763 4.839 1.00 96.00 313 ASP A O 1
ATOM 2503 N N . GLU A 1 314 ? -10.663 -14.647 4.223 1.00 96.44 314 GLU A N 1
ATOM 2504 C CA . GLU A 1 314 ? -11.214 -15.673 3.319 1.00 96.44 314 GLU A CA 1
ATOM 2505 C C . GLU A 1 314 ? -11.480 -15.120 1.907 1.00 96.44 314 GLU A C 1
ATOM 2507 O O . GLU A 1 314 ? -12.212 -15.715 1.119 1.00 96.44 314 GLU A O 1
ATOM 2512 N N . LEU A 1 315 ? -10.914 -13.953 1.583 1.00 97.69 315 LEU A N 1
ATOM 2513 C CA . LEU A 1 315 ? -11.178 -13.257 0.323 1.00 97.69 315 LEU A CA 1
ATOM 2514 C C . LEU A 1 315 ? -10.646 -14.011 -0.899 1.00 97.69 315 LEU A C 1
ATOM 2516 O O . LEU A 1 315 ? -11.262 -13.971 -1.961 1.00 97.69 315 LEU A O 1
ATOM 2520 N N . ILE A 1 316 ? -9.483 -14.652 -0.757 1.00 98.44 316 ILE A N 1
ATOM 2521 C CA . ILE A 1 316 ? -8.774 -15.311 -1.856 1.00 98.44 316 ILE A CA 1
ATOM 2522 C C . ILE A 1 316 ? -8.944 -16.830 -1.740 1.00 98.44 316 ILE A C 1
ATOM 2524 O O . ILE A 1 316 ? -8.438 -17.424 -0.784 1.00 98.44 316 ILE A O 1
ATOM 2528 N N . PRO A 1 317 ? -9.602 -17.475 -2.719 1.00 98.00 317 PRO A N 1
ATOM 2529 C CA . PRO A 1 317 ? -9.701 -18.926 -2.808 1.00 98.00 317 PRO A CA 1
ATOM 2530 C C . PRO A 1 317 ? -8.344 -19.647 -2.772 1.00 98.00 317 PRO A C 1
ATOM 2532 O O . PRO A 1 317 ? -7.333 -19.170 -3.299 1.00 98.00 317 PRO A O 1
ATOM 2535 N N . GLN A 1 318 ? -8.331 -20.843 -2.178 1.00 98.00 318 GLN A N 1
ATOM 2536 C CA . GLN A 1 318 ? -7.109 -21.622 -1.951 1.00 98.00 318 GLN A CA 1
ATOM 2537 C C . GLN A 1 318 ? -6.386 -22.021 -3.252 1.00 98.00 318 GLN A C 1
ATOM 2539 O O . GLN A 1 318 ? -5.158 -22.098 -3.277 1.00 98.00 318 GLN A O 1
ATOM 2544 N N . ASP A 1 319 ? -7.116 -22.265 -4.338 1.00 98.25 319 ASP A N 1
ATOM 2545 C CA . ASP A 1 319 ? -6.569 -22.588 -5.661 1.00 98.25 319 ASP A CA 1
ATOM 2546 C C . ASP A 1 319 ? -5.866 -21.384 -6.312 1.00 98.25 319 ASP A C 1
ATOM 2548 O O . ASP A 1 319 ? -4.780 -21.536 -6.884 1.00 98.25 319 ASP A O 1
ATOM 2552 N N . ILE A 1 320 ? -6.418 -20.175 -6.156 1.00 98.56 320 ILE A N 1
ATOM 2553 C CA . ILE A 1 320 ? -5.781 -18.925 -6.600 1.00 98.56 320 ILE A CA 1
ATOM 2554 C C . ILE A 1 320 ? -4.506 -18.670 -5.792 1.00 98.56 320 ILE A C 1
ATOM 2556 O O . ILE A 1 320 ? -3.458 -18.385 -6.374 1.00 98.56 320 ILE A O 1
ATOM 2560 N N . LYS A 1 321 ? -4.552 -18.847 -4.465 1.00 98.56 321 LYS A N 1
ATOM 2561 C CA . LYS A 1 321 ? -3.367 -18.755 -3.599 1.00 98.56 321 LYS A CA 1
ATOM 2562 C C . LYS A 1 321 ? -2.278 -19.743 -4.011 1.00 98.56 321 LYS A C 1
ATOM 2564 O O . LYS A 1 321 ? -1.112 -19.366 -4.119 1.00 98.56 321 LYS A O 1
ATOM 2569 N N . GLN A 1 322 ? -2.634 -21.006 -4.245 1.00 98.44 322 GLN A N 1
ATOM 2570 C CA . GLN A 1 322 ? -1.659 -22.017 -4.648 1.00 98.44 322 GLN A CA 1
ATOM 2571 C C . GLN A 1 322 ? -1.037 -21.675 -6.006 1.00 98.44 322 GLN A C 1
ATOM 2573 O O . GLN A 1 322 ? 0.170 -21.835 -6.180 1.00 98.44 322 GLN A O 1
ATOM 2578 N N . SER A 1 323 ? -1.839 -21.137 -6.929 1.00 98.44 323 SER A N 1
ATOM 2579 C CA . SER A 1 323 ? -1.356 -20.628 -8.214 1.00 98.44 323 SER A CA 1
ATOM 2580 C C . SER A 1 323 ? -0.387 -19.457 -8.031 1.00 98.44 323 SER A C 1
ATOM 2582 O O . SER A 1 323 ? 0.657 -19.443 -8.676 1.00 98.44 323 SER A O 1
ATOM 2584 N N . LEU A 1 324 ? -0.668 -18.522 -7.112 1.00 98.62 324 LEU A N 1
ATOM 2585 C CA . LEU A 1 324 ? 0.249 -17.427 -6.774 1.00 98.62 324 LEU A CA 1
ATOM 2586 C C . LEU A 1 324 ? 1.584 -17.964 -6.262 1.00 98.62 324 LEU A C 1
ATOM 2588 O O . LEU A 1 324 ? 2.624 -17.605 -6.805 1.00 98.62 324 LEU A O 1
ATOM 2592 N N . ILE A 1 325 ? 1.559 -18.854 -5.266 1.00 98.19 325 ILE A N 1
ATOM 2593 C CA . ILE A 1 325 ? 2.773 -19.451 -4.691 1.00 98.19 325 ILE A CA 1
ATOM 2594 C C . ILE A 1 325 ? 3.593 -20.145 -5.782 1.00 98.19 325 ILE A C 1
ATOM 2596 O O . ILE A 1 325 ? 4.796 -19.925 -5.876 1.00 98.19 325 ILE A O 1
ATOM 2600 N N . SER A 1 326 ? 2.951 -20.950 -6.631 1.00 97.75 326 SER A N 1
ATOM 2601 C CA . SER A 1 326 ? 3.628 -21.657 -7.720 1.00 97.75 326 SER A CA 1
ATOM 2602 C C . SER A 1 326 ? 4.210 -20.713 -8.775 1.00 97.75 326 SER A C 1
ATOM 2604 O O . SER A 1 326 ? 5.330 -20.932 -9.223 1.00 97.75 326 SER A O 1
ATOM 2606 N N . CYS A 1 327 ? 3.498 -19.652 -9.164 1.00 97.50 327 CYS A N 1
ATOM 2607 C CA . CYS A 1 327 ? 3.999 -18.690 -10.146 1.00 97.50 327 CYS A CA 1
ATOM 2608 C C . CYS A 1 327 ? 5.124 -17.805 -9.594 1.00 97.50 327 CYS A C 1
ATOM 2610 O O . CYS A 1 327 ? 6.044 -17.468 -10.331 1.00 97.50 327 CYS A O 1
ATOM 2612 N N . VAL A 1 328 ? 5.077 -17.437 -8.312 1.00 97.12 328 VAL A N 1
ATOM 2613 C CA . VAL A 1 328 ? 6.096 -16.584 -7.680 1.00 97.12 328 VAL A CA 1
ATOM 2614 C C . VAL A 1 328 ? 7.429 -17.320 -7.494 1.00 97.12 328 VAL A C 1
ATOM 2616 O O . VAL A 1 328 ? 8.478 -16.682 -7.489 1.00 97.12 328 VAL A O 1
ATOM 2619 N N . GLN A 1 329 ? 7.434 -18.657 -7.448 1.00 95.00 329 GLN A N 1
ATOM 2620 C CA . GLN A 1 329 ? 8.669 -19.450 -7.363 1.00 95.00 329 GLN A CA 1
ATOM 2621 C C . GLN A 1 329 ? 9.682 -19.135 -8.471 1.00 95.00 329 GLN A C 1
ATOM 2623 O O . GLN A 1 329 ? 10.879 -19.238 -8.219 1.00 95.00 329 GLN A O 1
ATOM 2628 N N . SER A 1 330 ? 9.249 -18.740 -9.676 1.00 94.12 330 SER A N 1
ATOM 2629 C CA . SER A 1 330 ? 10.185 -18.366 -10.748 1.00 94.12 330 SER A CA 1
ATOM 2630 C C . SER A 1 330 ? 10.931 -17.058 -10.470 1.00 94.12 330 SER A C 1
ATOM 2632 O O . SER A 1 330 ? 12.002 -16.853 -11.027 1.00 94.12 330 SER A O 1
ATOM 2634 N N . LEU A 1 331 ? 10.378 -16.191 -9.615 1.00 94.94 331 LEU A N 1
ATOM 2635 C CA . LEU A 1 331 ? 11.019 -14.958 -9.148 1.00 94.94 331 LEU A CA 1
ATOM 2636 C C . LEU A 1 331 ? 11.908 -15.213 -7.920 1.00 94.94 331 LEU A C 1
ATOM 2638 O O . LEU A 1 331 ? 12.891 -14.514 -7.711 1.00 94.94 331 LEU A O 1
ATOM 2642 N N . GLU A 1 332 ? 11.570 -16.215 -7.104 1.00 93.38 332 GLU A N 1
ATOM 2643 C CA . GLU A 1 332 ? 12.321 -16.564 -5.888 1.00 93.38 332 GLU A CA 1
ATOM 2644 C C . GLU A 1 332 ? 13.553 -17.430 -6.178 1.00 93.38 332 GLU A C 1
ATOM 2646 O O . GLU A 1 332 ? 14.614 -17.237 -5.582 1.00 93.38 332 GLU A O 1
ATOM 2651 N N . ASN A 1 333 ? 13.415 -18.389 -7.096 1.00 91.19 333 ASN A N 1
ATOM 2652 C CA . ASN A 1 333 ? 14.418 -19.414 -7.386 1.00 91.19 333 ASN A CA 1
ATOM 2653 C C . ASN A 1 333 ? 15.392 -18.972 -8.489 1.00 91.19 333 ASN A C 1
ATOM 2655 O O . ASN A 1 333 ? 15.659 -19.721 -9.431 1.00 91.19 333 ASN A O 1
ATOM 2659 N N . ILE A 1 334 ? 15.911 -17.752 -8.367 1.00 90.69 334 ILE A N 1
ATOM 2660 C CA . ILE A 1 334 ? 16.982 -17.218 -9.217 1.00 90.69 334 ILE A CA 1
ATOM 2661 C C . ILE A 1 334 ? 18.351 -17.388 -8.530 1.00 90.69 334 ILE A C 1
ATOM 2663 O O . ILE A 1 334 ? 18.397 -17.580 -7.308 1.00 90.69 334 ILE A O 1
ATOM 2667 N N . PRO A 1 335 ? 19.477 -17.356 -9.272 1.00 91.06 335 PRO A N 1
ATOM 2668 C CA . PRO A 1 335 ? 20.816 -17.427 -8.685 1.00 91.06 335 PRO A CA 1
ATOM 2669 C C . PRO A 1 335 ? 21.022 -16.406 -7.553 1.00 91.06 335 PRO A C 1
ATOM 2671 O O . PRO A 1 335 ? 20.555 -15.274 -7.640 1.00 91.06 335 PRO A O 1
ATOM 2674 N N . GLU A 1 336 ? 21.745 -16.775 -6.488 1.00 87.00 336 GLU A N 1
ATOM 2675 C CA . GLU A 1 336 ? 21.904 -15.926 -5.287 1.00 87.00 336 GLU A CA 1
ATOM 2676 C C . GLU A 1 336 ? 22.498 -14.541 -5.606 1.00 87.00 336 GLU A C 1
ATOM 2678 O O . GLU A 1 336 ? 22.124 -13.538 -5.005 1.00 87.00 336 GLU A O 1
ATOM 2683 N N . ASN A 1 337 ? 23.397 -14.469 -6.590 1.00 86.31 337 ASN A N 1
ATOM 2684 C CA . ASN A 1 337 ? 24.003 -13.224 -7.063 1.00 86.31 337 ASN A CA 1
ATOM 2685 C C . ASN A 1 337 ? 23.038 -12.326 -7.861 1.00 86.31 337 ASN A C 1
ATOM 2687 O O . ASN A 1 337 ? 23.354 -11.160 -8.089 1.00 86.31 337 ASN A O 1
ATOM 2691 N N . GLU A 1 338 ? 21.895 -12.858 -8.293 1.00 86.00 338 GLU A N 1
ATOM 2692 C CA . GLU A 1 338 ? 20.843 -12.138 -9.018 1.00 86.00 338 GLU A CA 1
ATOM 2693 C C . GLU A 1 338 ? 19.684 -11.722 -8.102 1.00 86.00 338 GLU A C 1
ATOM 2695 O O . GLU A 1 338 ? 18.874 -10.881 -8.489 1.00 86.00 338 GLU A O 1
ATOM 2700 N N . GLN A 1 339 ? 19.625 -12.249 -6.873 1.00 90.00 339 GLN A N 1
ATOM 2701 C CA . GLN A 1 339 ? 18.619 -11.868 -5.885 1.00 90.00 339 GLN A CA 1
ATOM 2702 C C . GLN A 1 339 ? 18.710 -10.385 -5.522 1.00 90.00 339 GLN A C 1
ATOM 2704 O O . GLN A 1 339 ? 19.767 -9.864 -5.150 1.00 90.00 339 GLN A O 1
ATOM 2709 N N . ASP A 1 340 ? 17.566 -9.709 -5.592 1.00 90.12 340 ASP A N 1
ATOM 2710 C CA . ASP A 1 340 ? 17.458 -8.289 -5.301 1.00 90.12 340 ASP A CA 1
ATOM 2711 C C . ASP A 1 340 ? 17.083 -8.055 -3.834 1.00 90.12 340 ASP A C 1
ATOM 2713 O O . ASP A 1 340 ? 15.918 -8.009 -3.441 1.00 90.12 340 ASP A O 1
ATOM 2717 N N . TRP A 1 341 ? 18.106 -7.957 -2.989 1.00 90.94 341 TRP A N 1
ATOM 2718 C CA . TRP A 1 341 ? 17.933 -7.651 -1.574 1.00 90.94 341 TRP A CA 1
ATOM 2719 C C . TRP A 1 341 ? 17.726 -6.154 -1.366 1.00 90.94 341 TRP A C 1
ATOM 2721 O O . TRP A 1 341 ? 18.543 -5.340 -1.802 1.00 90.94 341 TRP A O 1
ATOM 2731 N N . HIS A 1 342 ? 16.671 -5.795 -0.636 1.00 84.62 342 HIS A N 1
ATOM 2732 C CA . HIS A 1 342 ? 16.356 -4.406 -0.338 1.00 84.62 342 HIS A CA 1
ATOM 2733 C C . HIS A 1 342 ? 17.519 -3.736 0.418 1.00 84.62 342 HIS A C 1
ATOM 2735 O O . HIS A 1 342 ? 17.987 -4.291 1.430 1.00 84.62 342 HIS A O 1
ATOM 2741 N N . PRO A 1 343 ? 17.980 -2.546 -0.014 1.00 80.81 343 PRO A N 1
ATOM 2742 C CA . PRO A 1 343 ? 19.100 -1.855 0.616 1.00 80.81 343 PRO A CA 1
ATOM 2743 C C . PRO A 1 343 ? 18.900 -1.646 2.123 1.00 80.81 343 PRO A C 1
ATOM 2745 O O . PRO A 1 343 ? 17.815 -1.298 2.583 1.00 80.81 343 PRO A O 1
ATOM 2748 N N . GLY A 1 344 ? 19.955 -1.868 2.913 1.00 78.00 344 GLY A N 1
ATOM 2749 C CA . GLY A 1 344 ? 19.939 -1.614 4.360 1.00 78.00 344 GLY A CA 1
ATOM 2750 C C . GLY A 1 344 ? 19.169 -2.629 5.217 1.00 78.00 344 GLY A C 1
ATOM 2751 O O . GLY A 1 344 ? 19.064 -2.431 6.422 1.00 78.00 344 GLY A O 1
ATOM 2752 N N . THR A 1 345 ? 18.669 -3.732 4.646 1.00 79.38 345 THR A N 1
ATOM 2753 C CA . THR A 1 345 ? 17.847 -4.722 5.382 1.00 79.38 345 THR A CA 1
ATOM 2754 C C . THR A 1 345 ? 18.603 -5.958 5.863 1.00 79.38 345 THR A C 1
ATOM 2756 O O . THR A 1 345 ? 17.984 -6.943 6.252 1.00 79.38 345 THR A O 1
ATOM 2759 N N . ASN A 1 346 ? 19.938 -5.957 5.804 1.00 86.31 346 ASN A N 1
ATOM 2760 C CA . ASN A 1 346 ? 20.774 -7.106 6.182 1.00 86.31 346 ASN A CA 1
ATOM 2761 C C . ASN A 1 346 ? 20.326 -8.438 5.529 1.00 86.31 346 ASN A C 1
ATOM 2763 O O . ASN A 1 346 ? 20.251 -9.476 6.192 1.00 86.31 346 ASN A O 1
ATOM 2767 N N . LYS A 1 347 ? 19.973 -8.384 4.234 1.00 87.62 347 LYS A N 1
ATOM 2768 C CA . LYS A 1 347 ? 19.410 -9.506 3.459 1.00 87.62 347 LYS A CA 1
ATOM 2769 C C . LYS A 1 347 ? 18.178 -10.155 4.120 1.00 87.62 347 LYS A C 1
ATOM 2771 O O . LYS A 1 347 ? 18.060 -11.376 4.156 1.00 87.62 347 LYS A O 1
ATOM 2776 N N . GLN A 1 348 ? 17.271 -9.346 4.672 1.00 91.81 348 GLN A N 1
ATOM 2777 C CA . GLN A 1 348 ? 15.994 -9.833 5.211 1.00 91.81 348 GLN A CA 1
ATOM 2778 C C . GLN A 1 348 ? 14.813 -9.522 4.307 1.00 91.81 348 GLN A C 1
ATOM 2780 O O . GLN A 1 348 ? 13.826 -10.241 4.371 1.00 91.81 348 GLN A O 1
ATOM 2785 N N . VAL A 1 349 ? 14.877 -8.478 3.479 1.00 92.25 349 VAL A N 1
ATOM 2786 C CA . VAL A 1 349 ? 13.781 -8.128 2.569 1.00 92.25 349 VAL A CA 1
ATOM 2787 C C . VAL A 1 349 ? 14.220 -8.427 1.142 1.00 92.25 349 VAL A C 1
ATOM 2789 O O . VAL A 1 349 ? 15.156 -7.808 0.641 1.00 92.25 349 VAL A O 1
ATOM 2792 N N . LEU A 1 350 ? 13.571 -9.404 0.518 1.00 94.81 350 LEU A N 1
ATOM 2793 C CA . LEU A 1 350 ? 13.793 -9.793 -0.869 1.00 94.81 350 LEU A CA 1
ATOM 2794 C C . LEU A 1 350 ? 12.710 -9.154 -1.743 1.00 94.81 350 LEU A C 1
ATOM 2796 O O . LEU A 1 350 ? 11.521 -9.452 -1.588 1.00 94.81 350 LEU A O 1
ATOM 2800 N N . ASP A 1 351 ? 13.138 -8.282 -2.648 1.00 92.62 351 ASP A N 1
ATOM 2801 C CA . ASP A 1 351 ? 12.287 -7.576 -3.595 1.00 92.62 351 ASP A CA 1
ATOM 2802 C C . ASP A 1 351 ? 12.081 -8.454 -4.839 1.00 92.62 351 ASP A C 1
ATOM 2804 O O . ASP A 1 351 ? 13.033 -8.784 -5.541 1.00 92.62 351 ASP A O 1
ATOM 2808 N N . LEU A 1 352 ? 10.837 -8.862 -5.115 1.00 95.75 352 LEU A N 1
ATOM 2809 C CA . LEU A 1 352 ? 10.512 -9.685 -6.294 1.00 95.75 352 LEU A CA 1
ATOM 2810 C C . LEU A 1 352 ? 9.955 -8.828 -7.432 1.00 95.75 352 LEU A C 1
ATOM 2812 O O . LEU A 1 352 ? 10.340 -8.967 -8.587 1.00 95.75 352 LEU A O 1
ATOM 2816 N N . VAL A 1 353 ? 9.044 -7.919 -7.086 1.00 96.69 353 VAL A N 1
ATOM 2817 C CA . VAL A 1 353 ? 8.544 -6.852 -7.956 1.00 96.69 353 VAL A CA 1
ATOM 2818 C C . VAL A 1 353 ? 8.520 -5.601 -7.095 1.00 96.69 353 VAL A C 1
ATOM 2820 O O . VAL A 1 353 ? 7.664 -5.480 -6.220 1.00 96.69 353 VAL A O 1
ATOM 2823 N N . HIS A 1 354 ? 9.476 -4.691 -7.290 1.00 94.44 354 HIS A N 1
ATOM 2824 C CA . HIS A 1 354 ? 9.580 -3.480 -6.476 1.00 94.44 354 HIS A CA 1
ATOM 2825 C C . HIS A 1 354 ? 9.415 -2.215 -7.325 1.00 94.44 354 HIS A C 1
ATOM 2827 O O . HIS A 1 354 ? 10.157 -2.037 -8.286 1.00 94.44 354 HIS A O 1
ATOM 2833 N N . PRO A 1 355 ? 8.503 -1.295 -6.974 1.00 94.19 355 PRO A N 1
ATOM 2834 C CA . PRO A 1 355 ? 8.151 -0.162 -7.834 1.00 94.19 355 PRO A CA 1
ATOM 2835 C C . PRO A 1 355 ? 9.268 0.877 -8.015 1.00 94.19 355 PRO A C 1
ATOM 2837 O O . PRO A 1 355 ? 9.279 1.588 -9.016 1.00 94.19 355 PRO A O 1
ATOM 2840 N N . SER A 1 356 ? 10.236 0.942 -7.092 1.00 92.62 356 SER A N 1
ATOM 2841 C CA . SER A 1 356 ? 11.415 1.815 -7.236 1.00 92.62 356 SER A CA 1
ATOM 2842 C C . SER A 1 356 ? 12.452 1.313 -8.243 1.00 92.62 356 SER A C 1
ATOM 2844 O O . SER A 1 356 ? 13.294 2.097 -8.669 1.00 92.62 356 SER A O 1
ATOM 2846 N N . LEU A 1 357 ? 12.436 0.027 -8.607 1.00 93.81 357 LEU A N 1
ATOM 2847 C CA . LEU A 1 357 ? 13.350 -0.501 -9.618 1.00 93.81 357 LEU A CA 1
ATOM 2848 C C . LEU A 1 357 ? 12.775 -0.192 -11.010 1.00 93.81 357 LEU A C 1
ATOM 2850 O O . LEU A 1 357 ? 11.569 -0.329 -11.211 1.00 93.81 357 LEU A O 1
ATOM 2854 N N . PHE A 1 358 ? 13.606 0.265 -11.952 1.00 96.06 358 PHE A N 1
ATOM 2855 C CA . PHE A 1 358 ? 13.156 0.730 -13.277 1.00 96.06 358 PHE A CA 1
ATOM 2856 C C . PHE A 1 358 ? 11.972 1.720 -13.203 1.00 96.06 358 PHE A C 1
ATOM 2858 O O . PHE A 1 358 ? 11.031 1.645 -13.996 1.00 96.06 358 PHE A O 1
ATOM 2865 N N . CYS A 1 359 ? 11.985 2.617 -12.212 1.00 96.00 359 CYS A N 1
ATOM 2866 C CA . CYS A 1 359 ? 11.018 3.707 -12.103 1.00 96.00 359 CYS A CA 1
ATOM 2867 C C . CYS A 1 359 ? 11.194 4.725 -13.245 1.00 96.00 359 CYS A C 1
ATOM 2869 O O . CYS A 1 359 ? 12.134 4.638 -14.041 1.00 96.00 359 CYS A O 1
ATOM 2871 N N . PHE A 1 360 ? 10.265 5.671 -13.369 1.00 95.81 360 PHE A N 1
ATOM 2872 C CA . PHE A 1 360 ? 10.440 6.790 -14.288 1.00 95.81 360 PHE A CA 1
ATOM 2873 C C . PHE A 1 360 ? 11.543 7.702 -13.750 1.00 95.81 360 PHE A C 1
ATOM 2875 O O . PHE A 1 360 ? 11.538 8.033 -12.565 1.00 95.81 360 PHE A O 1
ATOM 2882 N N . VAL A 1 361 ? 12.453 8.113 -14.631 1.00 95.50 361 VAL A N 1
ATOM 2883 C CA . VAL A 1 361 ? 13.535 9.054 -14.350 1.00 95.50 361 VAL A CA 1
ATOM 2884 C C . VAL A 1 361 ? 13.442 10.204 -15.346 1.00 95.50 361 VAL A C 1
ATOM 2886 O O . VAL A 1 361 ? 13.552 10.000 -16.560 1.00 95.50 361 VAL A O 1
ATOM 2889 N N . ASN A 1 362 ? 13.235 11.417 -14.840 1.00 90.62 362 ASN A N 1
ATOM 2890 C CA . ASN A 1 362 ? 13.057 12.611 -15.656 1.00 90.62 362 ASN A CA 1
ATOM 2891 C C . ASN A 1 362 ? 14.241 12.801 -16.619 1.00 90.62 362 ASN A C 1
ATOM 2893 O O . ASN A 1 362 ? 15.396 12.591 -16.248 1.00 90.62 362 ASN A O 1
ATOM 2897 N N . GLN A 1 363 ? 13.949 13.166 -17.871 1.00 87.25 363 GLN A N 1
ATOM 2898 C CA . GLN A 1 363 ? 14.923 13.326 -18.962 1.00 87.25 363 GLN A CA 1
ATOM 2899 C C . GLN A 1 363 ? 15.756 12.077 -19.323 1.00 87.25 363 GLN A C 1
ATOM 2901 O O . GLN A 1 363 ? 16.604 12.157 -20.210 1.00 87.25 363 GLN A O 1
ATOM 2906 N N . THR A 1 364 ? 15.497 10.918 -18.709 1.00 90.25 364 THR A N 1
ATOM 2907 C CA . THR A 1 364 ? 16.203 9.651 -18.983 1.00 90.25 364 THR A CA 1
ATOM 2908 C C . THR A 1 364 ? 15.252 8.584 -19.519 1.00 90.25 364 THR A C 1
ATOM 2910 O O . THR A 1 364 ? 15.543 7.929 -20.519 1.00 90.25 364 THR A O 1
ATOM 2913 N N . THR A 1 365 ? 14.094 8.413 -18.881 1.00 91.62 365 THR A N 1
ATOM 2914 C CA . THR A 1 365 ? 13.069 7.465 -19.322 1.00 91.62 365 THR A CA 1
ATOM 2915 C C . THR A 1 365 ? 12.449 7.917 -20.640 1.00 91.62 365 THR A C 1
ATOM 2917 O O . THR A 1 365 ? 12.066 9.079 -20.800 1.00 91.62 365 THR A O 1
ATOM 2920 N N . ARG A 1 366 ? 12.321 6.977 -21.582 1.00 87.69 366 ARG A N 1
ATOM 2921 C CA . ARG A 1 366 ? 11.631 7.203 -22.854 1.00 87.69 366 ARG A CA 1
ATOM 2922 C C . ARG A 1 366 ? 10.123 7.034 -22.701 1.00 87.69 366 ARG A C 1
ATOM 2924 O O . ARG A 1 366 ? 9.655 6.119 -22.028 1.00 87.69 366 ARG A O 1
ATOM 2931 N N . VAL A 1 367 ? 9.377 7.907 -23.364 1.00 87.94 367 VAL A N 1
ATOM 2932 C CA . VAL A 1 367 ? 7.916 7.948 -23.368 1.00 87.94 367 VAL A CA 1
ATOM 2933 C C . VAL A 1 367 ? 7.427 7.926 -24.814 1.00 87.94 367 VAL A C 1
ATOM 2935 O O . VAL A 1 367 ? 7.955 8.633 -25.675 1.00 87.94 367 VAL A O 1
ATOM 2938 N N . ILE A 1 368 ? 6.423 7.096 -25.089 1.00 83.62 368 ILE A N 1
ATOM 2939 C CA . ILE A 1 368 ? 5.703 7.067 -26.363 1.00 83.62 368 ILE A CA 1
ATOM 2940 C C . ILE A 1 368 ? 4.625 8.152 -26.328 1.00 83.62 368 ILE A C 1
ATOM 2942 O O . ILE A 1 368 ? 3.829 8.216 -25.392 1.00 83.62 368 ILE A O 1
ATOM 2946 N N . ASN A 1 369 ? 4.612 9.018 -27.342 1.00 67.31 369 ASN A N 1
ATOM 2947 C CA . ASN A 1 369 ? 3.754 10.207 -27.386 1.00 67.31 369 ASN A CA 1
ATOM 2948 C C . ASN A 1 369 ? 3.005 10.358 -28.727 1.00 67.31 369 ASN A C 1
ATOM 2950 O O . ASN A 1 369 ? 2.834 11.451 -29.266 1.00 67.31 369 ASN A O 1
ATOM 2954 N N . GLU A 1 370 ? 2.538 9.249 -29.290 1.00 63.56 370 GLU A N 1
ATOM 2955 C CA . GLU A 1 370 ? 1.647 9.289 -30.447 1.00 63.56 370 GLU A CA 1
ATOM 2956 C C . GLU A 1 370 ? 0.188 9.370 -29.973 1.00 63.56 370 GLU A C 1
ATOM 2958 O O . GLU A 1 370 ? -0.288 8.515 -29.220 1.00 63.56 370 GLU A O 1
ATOM 2963 N N . ARG A 1 371 ? -0.551 10.405 -30.407 1.00 54.00 371 ARG A N 1
ATOM 2964 C CA . ARG A 1 371 ? -1.982 10.553 -30.083 1.00 54.00 371 ARG A CA 1
ATOM 2965 C C . ARG A 1 371 ? -2.729 9.277 -30.494 1.00 54.00 371 ARG A C 1
ATOM 2967 O O . ARG A 1 371 ? -2.808 8.974 -31.681 1.00 54.00 371 ARG A O 1
ATOM 2974 N N . ASN A 1 372 ? -3.321 8.588 -29.515 1.00 53.22 372 ASN A N 1
ATOM 2975 C CA . ASN A 1 372 ? -4.047 7.310 -29.627 1.00 53.22 372 ASN A CA 1
ATOM 2976 C C . ASN A 1 372 ? -3.197 6.035 -29.729 1.00 53.22 372 ASN A C 1
ATOM 2978 O O . ASN A 1 372 ? -3.742 4.978 -30.057 1.00 53.22 372 ASN A O 1
ATOM 2982 N N . HIS A 1 373 ? -1.901 6.094 -29.433 1.00 68.56 373 HIS A N 1
ATOM 2983 C CA . HIS A 1 373 ? -1.056 4.910 -29.416 1.00 68.56 373 HIS A CA 1
ATOM 2984 C C . HIS A 1 373 ? -0.558 4.608 -28.000 1.00 68.56 373 HIS A C 1
ATOM 2986 O O . HIS A 1 373 ? 0.422 5.177 -27.526 1.00 68.56 373 HIS A O 1
ATOM 2992 N N . LEU A 1 374 ? -1.281 3.717 -27.318 1.00 82.19 374 LEU A N 1
ATOM 2993 C CA . LEU A 1 374 ? -0.910 3.199 -26.005 1.00 82.19 374 LEU A CA 1
ATOM 2994 C C . LEU A 1 374 ? -0.241 1.833 -26.147 1.00 82.19 374 LEU A C 1
ATOM 2996 O O . LEU A 1 374 ? -0.634 1.009 -26.977 1.00 82.19 374 LEU A O 1
ATOM 3000 N N . ILE A 1 375 ? 0.759 1.593 -25.306 1.00 87.06 375 ILE A N 1
ATOM 3001 C CA . ILE A 1 375 ? 1.457 0.317 -25.217 1.00 87.06 375 ILE A CA 1
ATOM 3002 C C . ILE A 1 375 ? 0.545 -0.685 -24.510 1.00 87.06 375 ILE A C 1
ATOM 3004 O O . ILE A 1 375 ? 0.356 -0.645 -23.293 1.00 87.06 375 ILE A O 1
ATOM 3008 N N . ASN A 1 376 ? 0.009 -1.622 -25.283 1.00 90.50 376 ASN A N 1
ATOM 3009 C CA . ASN A 1 376 ? -0.746 -2.742 -24.741 1.00 90.50 376 ASN A CA 1
ATOM 3010 C C . ASN A 1 376 ? 0.197 -3.859 -24.267 1.00 90.50 376 ASN A C 1
ATOM 3012 O O . ASN A 1 376 ? 1.321 -4.003 -24.756 1.00 90.50 376 ASN A O 1
ATOM 3016 N N . LEU A 1 377 ? -0.289 -4.703 -23.355 1.00 93.88 377 LEU A N 1
ATOM 3017 C CA . LEU A 1 377 ? 0.468 -5.800 -22.743 1.00 93.88 377 LEU A CA 1
ATOM 3018 C C . LEU A 1 377 ? 1.143 -6.730 -23.769 1.00 93.88 377 LEU A C 1
ATOM 3020 O O . LEU A 1 377 ? 2.319 -7.060 -23.614 1.00 93.88 377 LEU A O 1
ATOM 3024 N N . ASP A 1 378 ? 0.419 -7.129 -24.819 1.00 88.56 378 ASP A N 1
ATOM 3025 C CA . ASP A 1 378 ? 0.906 -8.085 -25.826 1.00 88.56 378 ASP A CA 1
ATOM 3026 C C . ASP A 1 378 ? 2.021 -7.511 -26.717 1.00 88.56 378 ASP A C 1
ATOM 3028 O O . ASP A 1 378 ? 2.841 -8.259 -27.257 1.00 88.56 378 ASP A O 1
ATOM 3032 N N . ASP A 1 379 ? 2.076 -6.185 -26.856 1.00 83.88 379 ASP A N 1
ATOM 3033 C CA . ASP A 1 379 ? 3.041 -5.500 -27.714 1.00 83.88 379 ASP A CA 1
ATOM 3034 C C . ASP A 1 379 ? 4.179 -4.837 -26.928 1.00 83.88 379 ASP A C 1
ATOM 3036 O O . ASP A 1 379 ? 5.126 -4.355 -27.544 1.00 83.88 379 ASP A O 1
ATOM 3040 N N . ALA A 1 380 ? 4.146 -4.858 -25.590 1.00 88.19 380 ALA A N 1
ATOM 3041 C CA . ALA A 1 380 ? 5.071 -4.121 -24.724 1.00 88.19 380 ALA A CA 1
ATOM 3042 C C . ALA A 1 380 ? 6.555 -4.307 -25.084 1.00 88.19 380 ALA A C 1
ATOM 3044 O O . ALA A 1 380 ? 7.308 -3.338 -25.160 1.00 88.19 380 ALA A O 1
ATOM 3045 N N . LEU A 1 381 ? 6.972 -5.541 -25.378 1.00 86.81 381 LEU A N 1
ATOM 3046 C CA . LEU A 1 381 ? 8.364 -5.853 -25.717 1.00 86.81 381 LEU A CA 1
ATOM 3047 C C . LEU A 1 381 ? 8.821 -5.260 -27.060 1.00 86.81 381 LEU A C 1
ATOM 3049 O O . LEU A 1 381 ? 10.015 -5.059 -27.259 1.00 86.81 381 LEU A O 1
ATOM 3053 N N . LYS A 1 382 ? 7.895 -4.955 -27.976 1.00 81.06 382 LYS A N 1
ATOM 3054 C CA . LYS A 1 382 ? 8.208 -4.361 -29.287 1.00 81.06 382 LYS A CA 1
ATOM 3055 C C . LYS A 1 382 ? 8.608 -2.889 -29.177 1.00 81.06 382 LYS A C 1
ATOM 3057 O O . LYS A 1 382 ? 9.247 -2.381 -30.091 1.00 81.06 382 LYS A O 1
ATOM 3062 N N . TYR A 1 383 ? 8.242 -2.226 -28.077 1.00 80.88 383 TYR A N 1
ATOM 3063 C CA . TYR A 1 383 ? 8.530 -0.808 -27.846 1.00 80.88 383 TYR A CA 1
ATOM 3064 C C . TYR A 1 383 ? 9.820 -0.562 -27.070 1.00 80.88 383 TYR A C 1
ATOM 3066 O O . TYR A 1 383 ? 10.183 0.593 -26.859 1.00 80.88 383 TYR A O 1
ATOM 3074 N N . ILE A 1 384 ? 10.525 -1.609 -26.629 1.00 80.88 384 ILE A N 1
ATOM 3075 C CA . ILE A 1 384 ? 11.764 -1.421 -25.872 1.00 80.88 384 ILE A CA 1
ATOM 3076 C C . ILE A 1 384 ? 12.772 -0.639 -26.721 1.00 80.88 384 ILE A C 1
ATOM 3078 O O . ILE A 1 384 ? 13.049 -0.996 -27.863 1.00 80.88 384 ILE A O 1
ATOM 3082 N N . GLY A 1 385 ? 13.313 0.437 -26.147 1.00 74.94 385 GLY A N 1
ATOM 3083 C CA . GLY A 1 385 ? 14.246 1.340 -26.824 1.00 74.94 385 GLY A CA 1
ATOM 3084 C C . GLY A 1 385 ? 13.591 2.466 -27.634 1.00 74.94 385 GLY A C 1
ATOM 3085 O O . GLY A 1 385 ? 14.290 3.405 -28.007 1.00 74.94 385 GLY A O 1
ATOM 3086 N N . LEU A 1 386 ? 12.276 2.412 -27.875 1.00 78.38 386 LEU A N 1
ATOM 3087 C CA . LEU A 1 386 ? 11.533 3.443 -28.608 1.00 78.38 386 LEU A CA 1
ATOM 3088 C C . LEU A 1 386 ? 11.094 4.600 -27.697 1.00 78.38 386 LEU A C 1
ATOM 3090 O O . LEU A 1 386 ? 11.156 4.509 -26.470 1.00 78.38 386 LEU A O 1
ATOM 3094 N N . GLY A 1 387 ? 10.618 5.683 -28.314 1.00 80.25 387 GLY A N 1
ATOM 3095 C CA . GLY A 1 387 ? 10.110 6.874 -27.634 1.00 80.25 387 GLY A CA 1
ATOM 3096 C C . GLY A 1 387 ? 11.172 7.936 -27.369 1.00 80.25 387 GLY A C 1
ATOM 3097 O O . GLY A 1 387 ? 12.355 7.769 -27.679 1.00 80.25 387 GLY A O 1
ATOM 3098 N N . GLN A 1 388 ? 10.735 9.036 -26.764 1.00 81.00 388 GLN A N 1
ATOM 3099 C CA . GLN A 1 388 ? 11.553 10.224 -26.518 1.00 81.00 388 GLN A CA 1
ATOM 3100 C C . GLN A 1 388 ? 11.633 10.517 -25.026 1.00 81.00 388 GLN A C 1
ATOM 3102 O O . GLN A 1 388 ? 10.715 10.196 -24.270 1.00 81.00 388 GLN A O 1
ATOM 3107 N N . THR A 1 389 ? 12.733 11.121 -24.589 1.00 84.50 389 THR A N 1
ATOM 3108 C CA . THR A 1 389 ? 12.814 11.637 -23.225 1.00 84.50 389 THR A CA 1
ATOM 3109 C C . THR A 1 389 ? 11.969 12.899 -23.110 1.00 84.50 389 THR A C 1
ATOM 3111 O O . THR A 1 389 ? 11.849 13.682 -24.052 1.00 84.50 389 THR A O 1
ATOM 3114 N N . ILE A 1 390 ? 11.357 13.085 -21.946 1.00 81.31 390 ILE A N 1
ATOM 3115 C CA . ILE A 1 390 ? 10.567 14.274 -21.634 1.00 81.31 390 ILE A CA 1
ATOM 3116 C C . ILE A 1 390 ? 11.158 14.969 -20.412 1.00 81.31 390 ILE A C 1
ATOM 3118 O O . ILE A 1 390 ? 11.775 14.317 -19.568 1.00 81.31 390 ILE A O 1
ATOM 3122 N N . ASP A 1 391 ? 10.937 16.278 -20.313 1.00 82.19 391 ASP A N 1
ATOM 3123 C CA . ASP A 1 391 ? 11.139 17.021 -19.073 1.00 82.19 391 ASP A CA 1
ATOM 3124 C C . ASP A 1 391 ? 9.780 17.381 -18.468 1.00 82.19 391 ASP A C 1
ATOM 3126 O O . ASP A 1 391 ? 9.092 18.289 -18.946 1.00 82.19 391 ASP A O 1
ATOM 3130 N N . ILE A 1 392 ? 9.390 16.673 -17.405 1.00 71.75 392 ILE A N 1
ATOM 3131 C CA . ILE A 1 392 ? 8.116 16.922 -16.710 1.00 71.75 392 ILE A CA 1
ATOM 3132 C C . ILE A 1 392 ? 8.066 18.316 -16.061 1.00 71.75 392 ILE A C 1
ATOM 3134 O O . ILE A 1 392 ? 6.980 18.833 -15.802 1.00 71.75 392 ILE A O 1
ATOM 3138 N N . ASN A 1 393 ? 9.221 18.968 -15.869 1.00 70.06 393 ASN A N 1
ATOM 3139 C CA . ASN A 1 393 ? 9.329 20.279 -15.228 1.00 70.06 393 ASN A CA 1
ATOM 3140 C C . ASN A 1 393 ? 9.320 21.461 -16.215 1.00 70.06 393 ASN A C 1
ATOM 3142 O O . ASN A 1 393 ? 9.266 22.625 -15.801 1.00 70.06 393 ASN A O 1
ATOM 3146 N N . ALA A 1 394 ? 9.345 21.199 -17.526 1.00 63.84 394 ALA A N 1
ATOM 3147 C CA . ALA A 1 394 ? 9.462 22.249 -18.539 1.00 63.84 394 ALA A CA 1
ATOM 3148 C C . ALA A 1 394 ? 8.300 23.266 -18.490 1.00 63.84 394 ALA A C 1
ATOM 3150 O O . ALA A 1 394 ? 8.504 24.461 -18.708 1.00 63.84 394 ALA A O 1
ATOM 3151 N N . ASN A 1 395 ? 7.089 22.823 -18.127 1.00 47.75 395 ASN A N 1
ATOM 3152 C CA . ASN A 1 395 ? 5.896 23.677 -18.055 1.00 47.75 395 ASN A CA 1
ATOM 3153 C C . ASN A 1 395 ? 5.715 24.394 -16.704 1.00 47.75 395 ASN A C 1
ATOM 3155 O O . ASN A 1 395 ? 5.054 25.433 -16.640 1.00 47.75 395 ASN A O 1
ATOM 3159 N N . THR A 1 396 ? 6.306 23.892 -15.616 1.00 50.09 396 THR A N 1
ATOM 3160 C CA . THR A 1 396 ? 6.178 24.473 -14.264 1.00 50.09 396 THR A CA 1
ATOM 3161 C C . THR A 1 396 ? 6.905 25.817 -14.147 1.00 50.09 396 THR A C 1
ATOM 3163 O O . THR A 1 396 ? 6.456 26.710 -13.421 1.00 50.09 396 THR A O 1
ATOM 3166 N N . SER A 1 397 ? 7.959 25.995 -14.950 1.00 41.97 397 SER A N 1
ATOM 3167 C CA . SER A 1 397 ? 8.801 27.197 -15.054 1.00 41.97 397 SER A CA 1
ATOM 3168 C C . SER A 1 397 ? 8.065 28.461 -15.529 1.00 41.97 397 SER A C 1
ATOM 3170 O O . SER A 1 397 ? 8.577 29.568 -15.378 1.00 41.97 397 SER A O 1
ATOM 3172 N N . LEU A 1 398 ? 6.858 28.326 -16.093 1.00 38.31 398 LEU A N 1
ATOM 3173 C CA . LEU A 1 398 ? 6.070 29.443 -16.634 1.00 38.31 398 LEU A CA 1
ATOM 3174 C C . LEU A 1 398 ? 5.066 30.039 -15.625 1.00 38.31 398 LEU A C 1
ATOM 3176 O O . LEU A 1 398 ? 4.469 31.081 -15.897 1.00 38.31 398 LEU A O 1
ATOM 3180 N N . SER A 1 399 ? 4.892 29.430 -14.444 1.00 42.56 399 SER A N 1
ATOM 3181 C CA . SER A 1 399 ? 3.923 29.874 -13.424 1.00 42.56 399 SER A CA 1
ATOM 3182 C C . SER A 1 399 ? 4.578 30.673 -12.284 1.00 42.56 399 SER A C 1
ATOM 3184 O O . SER A 1 399 ? 4.722 30.217 -11.153 1.00 42.56 399 SER A O 1
ATOM 3186 N N . ASN A 1 400 ? 4.953 31.926 -12.559 1.00 41.84 400 ASN A N 1
ATOM 3187 C CA . ASN A 1 400 ? 5.545 32.848 -11.571 1.00 41.84 400 ASN A CA 1
ATOM 3188 C C . ASN A 1 400 ? 4.577 33.340 -10.466 1.00 41.84 400 ASN A C 1
ATOM 3190 O O . ASN A 1 400 ? 4.932 34.233 -9.700 1.00 41.84 400 ASN A O 1
ATOM 3194 N N . SER A 1 401 ? 3.370 32.777 -10.353 1.00 46.34 401 SER A N 1
ATOM 3195 C CA . SER A 1 401 ? 2.315 33.231 -9.433 1.00 46.34 401 SER A CA 1
ATOM 3196 C C . SER A 1 401 ? 2.108 32.351 -8.191 1.00 46.34 401 SER A C 1
ATOM 3198 O O . SER A 1 401 ? 1.104 32.516 -7.505 1.00 46.34 401 SER A O 1
ATOM 3200 N N . GLN A 1 402 ? 2.995 31.393 -7.900 1.00 51.84 402 GLN A N 1
ATOM 3201 C CA . GLN A 1 402 ? 2.840 30.521 -6.725 1.00 51.84 402 GLN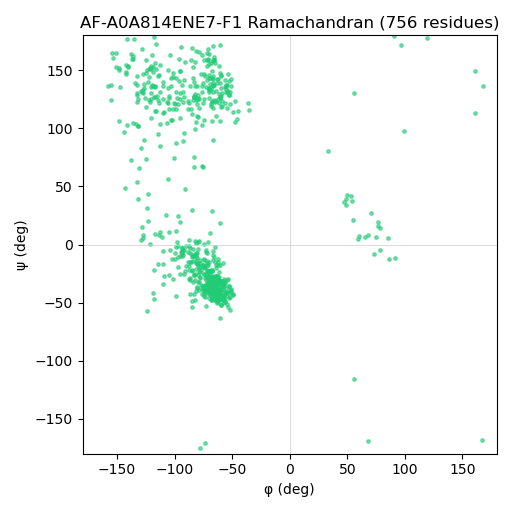 A CA 1
ATOM 3202 C C . GLN A 1 402 ? 3.373 31.186 -5.445 1.00 51.84 402 GLN A C 1
ATOM 3204 O O . GLN A 1 402 ? 4.528 31.629 -5.398 1.00 51.84 402 GLN A O 1
ATOM 3209 N N . ASN A 1 403 ? 2.542 31.212 -4.397 1.00 54.34 403 ASN A N 1
ATOM 3210 C CA . ASN A 1 403 ? 2.895 31.715 -3.066 1.00 54.34 403 ASN A CA 1
ATOM 3211 C C . ASN A 1 403 ? 3.966 30.832 -2.389 1.00 54.34 403 ASN A C 1
ATOM 3213 O O . ASN A 1 403 ? 4.123 29.654 -2.712 1.00 54.34 403 ASN A O 1
ATOM 3217 N N . LYS A 1 404 ? 4.699 31.395 -1.414 1.00 55.16 404 LYS A N 1
ATOM 3218 C CA . LYS A 1 404 ? 5.834 30.741 -0.724 1.00 55.16 404 LYS A CA 1
ATOM 3219 C C . LYS A 1 404 ? 5.468 29.384 -0.093 1.00 55.16 404 LYS A C 1
ATOM 3221 O O . LYS A 1 404 ? 6.268 28.461 -0.177 1.00 55.16 404 LYS A O 1
ATOM 3226 N N . GLN A 1 405 ? 4.260 29.251 0.460 1.00 50.00 405 GLN A N 1
ATOM 3227 C CA . GLN A 1 405 ? 3.747 28.003 1.049 1.00 50.00 405 GLN A CA 1
ATOM 3228 C C . GLN A 1 405 ? 3.511 26.896 0.007 1.00 50.00 405 GLN A C 1
ATOM 3230 O O . GLN A 1 405 ? 3.944 25.772 0.220 1.00 50.00 405 GLN A O 1
ATOM 3235 N N . GLN A 1 406 ? 2.928 27.211 -1.158 1.00 54.75 406 GLN A N 1
ATOM 3236 C CA . GLN A 1 406 ? 2.730 26.230 -2.242 1.00 54.75 406 GLN A CA 1
ATOM 3237 C C . GLN A 1 406 ? 4.059 25.743 -2.835 1.00 54.75 406 GLN A C 1
ATOM 3239 O O . GLN A 1 406 ? 4.177 24.590 -3.238 1.00 54.75 406 GLN A O 1
ATOM 3244 N N . LYS A 1 407 ? 5.078 26.613 -2.869 1.00 57.22 407 LYS A N 1
ATOM 3245 C CA . LYS A 1 407 ? 6.439 26.225 -3.267 1.00 57.22 407 LYS A CA 1
ATOM 3246 C C . LYS A 1 407 ? 7.105 25.315 -2.237 1.00 57.22 407 LYS A C 1
ATOM 3248 O O . LYS A 1 407 ? 7.814 24.399 -2.635 1.00 57.22 407 LYS A O 1
ATOM 3253 N N . LEU A 1 408 ? 6.883 25.566 -0.945 1.00 55.09 408 LEU A N 1
ATOM 3254 C CA . LEU A 1 408 ? 7.413 24.727 0.128 1.00 55.09 408 LEU A CA 1
ATOM 3255 C C . LEU A 1 408 ? 6.752 23.343 0.107 1.00 55.09 408 LEU A C 1
ATOM 3257 O O . LEU A 1 408 ? 7.481 22.365 0.056 1.00 55.09 408 LEU A O 1
ATOM 3261 N N . GLN A 1 409 ? 5.416 23.273 0.016 1.00 56.62 409 GLN A N 1
ATOM 3262 C CA . GLN A 1 409 ? 4.653 22.022 -0.123 1.00 56.62 409 GLN A CA 1
ATOM 3263 C C . GLN A 1 409 ? 5.179 21.171 -1.281 1.00 56.62 409 GLN A C 1
ATOM 3265 O O . GLN A 1 409 ? 5.671 20.074 -1.052 1.00 56.62 409 GLN A O 1
ATOM 3270 N N . LYS A 1 410 ? 5.226 21.725 -2.501 1.00 59.59 410 LYS A N 1
ATOM 3271 C CA . LYS A 1 410 ? 5.783 21.020 -3.668 1.00 59.59 410 LYS A CA 1
ATOM 3272 C C . LYS A 1 410 ? 7.229 20.563 -3.482 1.00 59.59 410 LYS A C 1
ATOM 3274 O O . LYS A 1 410 ? 7.611 19.548 -4.047 1.00 59.59 410 LYS A O 1
ATOM 3279 N N . SER A 1 411 ? 8.032 21.300 -2.714 1.00 64.50 411 SER A N 1
ATOM 3280 C CA . SER A 1 411 ? 9.438 20.960 -2.474 1.00 64.50 411 SER A CA 1
ATOM 3281 C C . SER A 1 411 ? 9.622 19.716 -1.607 1.00 64.50 411 SER A C 1
ATOM 3283 O O . SER A 1 411 ? 10.699 19.127 -1.670 1.00 64.50 411 SER A O 1
ATOM 3285 N N . TYR A 1 412 ? 8.626 19.349 -0.795 1.00 69.19 412 TYR A N 1
ATOM 3286 C CA . TYR A 1 412 ? 8.680 18.163 0.054 1.00 69.19 412 TYR A CA 1
ATOM 3287 C C . TYR A 1 412 ? 7.560 17.171 -0.226 1.00 69.19 412 TYR A C 1
ATOM 3289 O O . TYR A 1 412 ? 7.524 16.179 0.468 1.00 69.19 412 TYR A O 1
ATOM 3297 N N . SER A 1 413 ? 6.642 17.393 -1.171 1.00 76.88 413 SER A N 1
ATOM 3298 C CA . SER A 1 413 ? 5.583 16.433 -1.524 1.00 76.88 413 SER A CA 1
ATOM 3299 C C . SER A 1 413 ? 5.774 15.785 -2.888 1.00 76.88 413 SER A C 1
ATOM 3301 O O . SER A 1 413 ? 5.344 14.649 -3.085 1.00 76.88 413 SER A O 1
ATOM 3303 N N . GLN A 1 414 ? 6.453 16.474 -3.810 1.00 84.62 414 GLN A N 1
ATOM 3304 C CA . GLN A 1 414 ? 6.657 16.038 -5.185 1.00 84.62 414 GLN A CA 1
ATOM 3305 C C . GLN A 1 414 ? 8.144 15.817 -5.483 1.00 84.62 414 GLN A C 1
ATOM 3307 O O . GLN A 1 414 ? 8.997 16.644 -5.163 1.00 84.62 414 GLN A O 1
ATOM 3312 N N . SER A 1 415 ? 8.455 14.711 -6.150 1.00 87.12 415 SER A N 1
ATOM 3313 C CA . SER A 1 415 ? 9.744 14.497 -6.795 1.00 87.12 415 SER A CA 1
ATOM 3314 C C . SER A 1 415 ? 9.785 15.211 -8.144 1.00 87.12 415 SER A C 1
ATOM 3316 O O . SER A 1 415 ? 8.856 15.113 -8.947 1.00 87.12 415 SER A O 1
ATOM 3318 N N . ASN A 1 416 ? 10.899 15.884 -8.431 1.00 87.69 416 ASN A N 1
ATOM 3319 C CA . ASN A 1 416 ? 11.175 16.461 -9.753 1.00 87.69 416 ASN A CA 1
ATOM 3320 C C . ASN A 1 416 ? 11.948 15.495 -10.668 1.00 87.69 416 ASN A C 1
ATOM 3322 O O . ASN A 1 416 ? 12.204 15.822 -11.833 1.00 87.69 416 ASN A O 1
ATOM 3326 N N . THR A 1 417 ? 12.348 14.339 -10.131 1.00 91.31 417 THR A N 1
ATOM 3327 C CA . THR A 1 417 ? 13.268 13.398 -10.777 1.00 91.31 417 THR A CA 1
ATOM 3328 C C . THR A 1 417 ? 12.609 12.049 -11.013 1.00 91.31 417 THR A C 1
ATOM 3330 O O . THR A 1 417 ? 12.787 11.474 -12.082 1.00 91.31 417 THR A O 1
ATOM 3333 N N . TYR A 1 418 ? 11.843 11.548 -10.046 1.00 93.94 418 TYR A N 1
ATOM 3334 C CA . TYR A 1 418 ? 11.408 10.159 -10.004 1.00 93.94 418 TYR A CA 1
ATOM 3335 C C . TYR A 1 418 ? 9.887 10.020 -9.915 1.00 93.94 418 TYR A C 1
ATOM 3337 O O . TYR A 1 418 ? 9.209 10.829 -9.292 1.00 93.94 418 TYR A O 1
ATOM 3345 N N . GLN A 1 419 ? 9.346 8.954 -10.504 1.00 94.25 419 GLN A N 1
ATOM 3346 C CA . GLN A 1 419 ? 7.951 8.552 -10.304 1.00 94.25 419 GLN A CA 1
ATOM 3347 C C . GLN A 1 419 ? 7.834 7.025 -10.388 1.00 94.25 419 GLN A C 1
ATOM 3349 O O . GLN A 1 419 ? 8.384 6.394 -11.296 1.00 94.25 419 GLN A O 1
ATOM 3354 N N . TRP A 1 420 ? 7.097 6.397 -9.474 1.00 97.25 420 TRP A N 1
ATOM 3355 C CA . TRP A 1 420 ? 6.657 5.019 -9.682 1.00 97.25 420 TRP A CA 1
ATOM 3356 C C . TRP A 1 420 ? 5.665 4.940 -10.845 1.00 97.25 420 TRP A C 1
ATOM 3358 O O . TRP A 1 420 ? 4.825 5.816 -11.049 1.00 97.25 420 TRP A O 1
ATOM 3368 N N . ILE A 1 421 ? 5.766 3.862 -11.619 1.00 97.00 421 ILE A N 1
ATOM 3369 C CA . ILE A 1 421 ? 5.001 3.699 -12.854 1.00 97.00 421 ILE A CA 1
ATOM 3370 C C . ILE A 1 421 ? 3.835 2.731 -12.594 1.00 97.00 421 ILE A C 1
ATOM 3372 O O . ILE A 1 421 ? 4.077 1.525 -12.459 1.00 97.00 421 ILE A O 1
ATOM 3376 N N . PRO A 1 422 ? 2.577 3.205 -12.513 1.00 98.25 422 PRO A N 1
ATOM 3377 C CA . PRO A 1 422 ? 1.419 2.329 -12.431 1.00 98.25 422 PRO A CA 1
ATOM 3378 C C . PRO A 1 422 ? 1.207 1.522 -13.708 1.00 98.25 422 PRO A C 1
ATOM 3380 O O . PRO A 1 422 ? 1.641 1.879 -14.805 1.00 98.25 422 PRO A O 1
ATOM 3383 N N . THR A 1 423 ? 0.473 0.432 -13.541 1.00 98.62 423 THR A N 1
ATOM 3384 C CA . THR A 1 423 ? -0.038 -0.421 -14.612 1.00 98.62 423 THR A CA 1
ATOM 3385 C C . THR A 1 423 ? -1.511 -0.121 -14.860 1.00 98.62 423 THR A C 1
ATOM 3387 O O . THR A 1 423 ? -2.237 0.219 -13.926 1.00 98.62 423 THR A O 1
ATOM 3390 N N . GLU A 1 424 ? -1.956 -0.250 -16.108 1.00 97.62 424 GLU A N 1
ATOM 3391 C CA . GLU A 1 424 ? -3.351 -0.060 -16.498 1.00 97.62 424 GLU A CA 1
ATOM 3392 C C . GLU A 1 424 ? -4.183 -1.312 -16.211 1.00 97.62 424 GLU A C 1
ATOM 3394 O O . GLU A 1 424 ? -3.884 -2.405 -16.699 1.00 97.62 424 GLU A O 1
ATOM 3399 N N . PHE A 1 425 ? -5.258 -1.134 -15.449 1.00 98.31 425 PHE A N 1
ATOM 3400 C CA . PHE A 1 425 ? -6.247 -2.157 -15.139 1.00 98.31 425 PHE A CA 1
ATOM 3401 C C . PHE A 1 425 ? -7.614 -1.716 -15.659 1.00 98.31 425 PHE A C 1
ATOM 3403 O O . PHE A 1 425 ? -8.035 -0.579 -15.469 1.00 98.31 425 PHE A O 1
ATOM 3410 N N . ASN A 1 426 ? -8.344 -2.633 -16.277 1.00 97.69 426 ASN A N 1
ATOM 3411 C CA . ASN A 1 426 ? -9.725 -2.438 -16.687 1.00 97.69 426 ASN A CA 1
ATOM 3412 C C . ASN A 1 426 ? -10.624 -3.371 -15.880 1.00 97.69 426 ASN A C 1
ATOM 3414 O O . ASN A 1 426 ? -10.454 -4.592 -15.912 1.00 97.69 426 ASN A O 1
ATOM 3418 N N . VAL A 1 427 ? -11.576 -2.787 -15.160 1.00 98.50 427 VAL A N 1
ATOM 341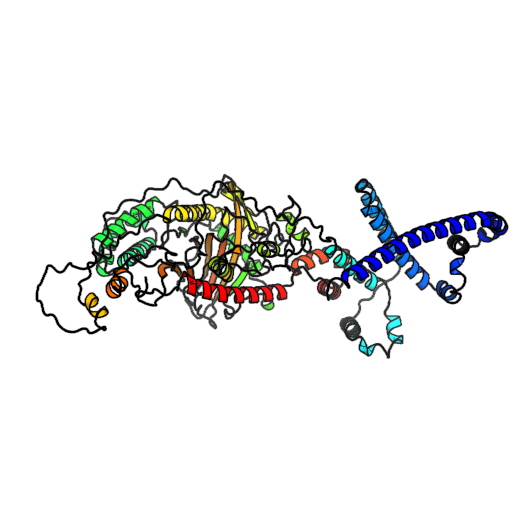9 C CA . VAL A 1 427 ? -12.587 -3.510 -14.396 1.00 98.50 427 VAL A CA 1
ATOM 3420 C C . VAL A 1 427 ? -13.874 -3.489 -15.202 1.00 98.50 427 VAL A C 1
ATOM 3422 O O . VAL A 1 427 ? -14.462 -2.438 -15.444 1.00 98.50 427 VAL A O 1
ATOM 3425 N N . SER A 1 428 ? -14.356 -4.649 -15.623 1.00 98.00 428 SER A N 1
ATOM 3426 C CA . SER A 1 428 ? -15.617 -4.751 -16.348 1.00 98.00 428 SER A CA 1
ATOM 3427 C C . SER A 1 428 ? -16.822 -4.490 -15.432 1.00 98.00 428 SER A C 1
ATOM 3429 O O . SER A 1 428 ? -16.716 -4.457 -14.205 1.00 98.00 428 SER A O 1
ATOM 3431 N N . LYS A 1 429 ? -18.012 -4.319 -16.021 1.00 96.62 429 LYS A N 1
ATOM 3432 C CA . LYS A 1 429 ? -19.256 -4.073 -15.261 1.00 96.62 429 LYS A CA 1
ATOM 3433 C C . LYS A 1 429 ? -19.658 -5.239 -14.350 1.00 96.62 429 LYS A C 1
ATOM 3435 O O . LYS A 1 429 ? -20.320 -5.030 -13.344 1.00 96.62 429 LYS A O 1
ATOM 3440 N N . ASP A 1 430 ? -19.259 -6.457 -14.700 1.00 95.81 430 ASP A N 1
ATOM 3441 C CA . ASP A 1 430 ? -19.422 -7.667 -13.888 1.00 95.81 430 ASP A CA 1
ATOM 3442 C C . ASP A 1 430 ? -18.265 -7.892 -12.896 1.00 95.81 430 ASP A C 1
ATOM 3444 O O . ASP A 1 430 ? -18.264 -8.890 -12.183 1.00 95.81 430 ASP A O 1
ATOM 3448 N N . GLY A 1 431 ? -17.303 -6.966 -12.819 1.00 95.31 431 GLY A N 1
ATOM 3449 C CA . GLY A 1 431 ? -16.198 -6.999 -11.861 1.00 95.31 431 GLY A CA 1
ATOM 3450 C C . GLY A 1 431 ? -14.987 -7.821 -12.290 1.00 95.31 431 GLY A C 1
ATOM 3451 O O . GLY A 1 431 ? -14.056 -7.951 -11.503 1.00 95.31 431 GLY A O 1
ATOM 3452 N N . ARG A 1 432 ? -14.951 -8.349 -13.520 1.00 98.00 432 ARG A N 1
ATOM 3453 C CA . ARG A 1 432 ? -13.749 -9.013 -14.041 1.00 98.00 432 ARG A CA 1
ATOM 3454 C C . ARG A 1 432 ? -12.645 -7.998 -14.274 1.00 98.00 432 ARG A C 1
ATOM 3456 O O . ARG A 1 432 ? -12.887 -6.922 -14.815 1.00 98.00 432 ARG A O 1
ATOM 3463 N N . VAL A 1 433 ? -11.428 -8.368 -13.903 1.00 98.69 433 VAL A N 1
ATOM 3464 C CA . VAL A 1 433 ? -10.255 -7.505 -14.032 1.00 98.69 433 VAL A CA 1
ATOM 3465 C C . VAL A 1 433 ? -9.376 -7.974 -15.181 1.00 98.69 433 VAL A C 1
ATOM 3467 O O . VAL A 1 433 ? -9.090 -9.163 -15.313 1.00 98.69 433 VAL A O 1
ATOM 3470 N N . LYS A 1 434 ? -8.930 -7.025 -16.005 1.00 98.44 434 LYS A N 1
ATOM 3471 C CA . LYS A 1 434 ? -7.935 -7.244 -17.052 1.00 98.44 434 LYS A CA 1
ATOM 3472 C C . LYS A 1 434 ? -6.798 -6.242 -16.913 1.00 98.44 434 LYS A C 1
ATOM 3474 O O . LYS A 1 434 ? -7.044 -5.044 -16.829 1.00 98.44 434 LYS A O 1
ATOM 3479 N N . ILE A 1 435 ? -5.566 -6.728 -16.933 1.00 98.62 435 ILE A N 1
ATOM 3480 C CA . ILE A 1 435 ? -4.367 -5.902 -17.046 1.00 98.62 435 ILE A CA 1
ATOM 3481 C C . ILE A 1 435 ? -4.179 -5.542 -18.526 1.00 98.62 435 ILE A C 1
ATOM 3483 O O . ILE A 1 435 ? -4.087 -6.432 -19.376 1.00 98.62 435 ILE A O 1
ATOM 3487 N N . GLU A 1 436 ? -4.160 -4.245 -18.841 1.00 97.12 436 GLU A N 1
ATOM 3488 C CA . GLU A 1 436 ? -4.078 -3.729 -20.217 1.00 97.12 436 GLU A CA 1
ATOM 3489 C C . GLU A 1 436 ? -2.641 -3.388 -20.648 1.00 97.12 436 GLU A C 1
ATOM 3491 O O . GLU A 1 436 ? -2.334 -3.476 -21.837 1.00 97.12 436 GLU A O 1
ATOM 3496 N N . SER A 1 437 ? -1.744 -3.076 -19.708 1.00 97.31 437 SER A N 1
ATOM 3497 C CA . SER A 1 437 ? -0.323 -2.773 -19.953 1.00 97.31 437 SER A CA 1
ATOM 3498 C C . SER A 1 437 ? 0.597 -3.621 -19.062 1.00 97.31 437 SER A C 1
ATOM 3500 O O . SER A 1 437 ? 0.131 -4.306 -18.156 1.00 97.31 437 SER A O 1
ATOM 3502 N N . TYR A 1 438 ? 1.910 -3.651 -19.313 1.00 98.19 438 TYR A N 1
ATOM 3503 C CA . TYR A 1 438 ? 2.814 -4.496 -18.515 1.00 98.19 438 TYR A CA 1
ATOM 3504 C C . TYR A 1 438 ? 2.934 -4.007 -17.059 1.00 98.19 438 TYR A C 1
ATOM 3506 O O . TYR A 1 438 ? 2.848 -2.815 -16.787 1.00 98.19 438 TYR A O 1
ATOM 3514 N N . ILE A 1 439 ? 3.156 -4.921 -16.116 1.00 98.62 439 ILE A N 1
ATOM 3515 C CA . ILE A 1 439 ? 3.540 -4.617 -14.736 1.00 98.62 439 ILE A CA 1
ATOM 3516 C C . ILE A 1 439 ? 5.030 -4.288 -14.712 1.00 98.62 439 ILE A C 1
ATOM 3518 O O . ILE A 1 439 ? 5.852 -5.093 -15.161 1.00 98.62 439 ILE A O 1
ATOM 3522 N N . ASN A 1 440 ? 5.388 -3.118 -14.174 1.00 97.12 440 ASN A N 1
ATOM 3523 C CA . ASN A 1 440 ? 6.789 -2.730 -14.040 1.00 97.12 440 ASN A CA 1
ATOM 3524 C C . ASN A 1 440 ? 7.578 -3.820 -13.292 1.00 97.12 440 ASN A C 1
ATOM 3526 O O . ASN A 1 440 ? 7.139 -4.301 -12.252 1.00 97.12 440 ASN A O 1
ATOM 3530 N N . ASN A 1 441 ? 8.734 -4.209 -13.834 1.00 93.94 441 ASN A N 1
ATOM 3531 C CA . ASN A 1 441 ? 9.596 -5.302 -13.350 1.00 93.94 441 ASN A CA 1
ATOM 3532 C C . ASN A 1 441 ? 9.058 -6.725 -13.482 1.00 93.94 441 ASN A C 1
ATOM 3534 O O . ASN A 1 441 ? 9.711 -7.652 -13.012 1.00 93.94 441 ASN A O 1
ATOM 3538 N N . LEU A 1 442 ? 7.934 -6.940 -14.166 1.00 97.25 442 LEU A N 1
ATOM 3539 C CA . LEU A 1 442 ? 7.410 -8.281 -14.395 1.00 97.25 442 LEU A CA 1
ATOM 3540 C C . LEU A 1 442 ? 7.308 -8.592 -15.889 1.00 97.25 442 LEU A C 1
ATOM 3542 O O . LEU A 1 442 ? 6.439 -8.079 -16.592 1.00 97.25 442 LEU A O 1
ATOM 3546 N N . HIS A 1 443 ? 8.181 -9.471 -16.386 1.00 96.38 443 HIS A N 1
ATOM 3547 C CA . HIS A 1 443 ? 8.261 -9.761 -17.820 1.00 96.38 443 HIS A CA 1
ATOM 3548 C C . HIS A 1 443 ? 6.931 -10.347 -18.360 1.00 96.38 443 HIS A C 1
ATOM 3550 O O . HIS A 1 443 ? 6.532 -11.429 -17.917 1.00 96.38 443 HIS A O 1
ATOM 3556 N N . PRO A 1 444 ? 6.273 -9.722 -19.362 1.00 95.44 444 PRO A N 1
ATOM 3557 C CA . PRO A 1 444 ? 4.894 -10.045 -19.762 1.00 95.44 444 PRO A CA 1
ATOM 3558 C C . PRO A 1 444 ? 4.719 -11.425 -20.416 1.00 95.44 444 PRO A C 1
ATOM 3560 O O . PRO A 1 444 ? 3.683 -12.063 -20.248 1.00 95.44 444 PRO A O 1
ATOM 3563 N N . ILE A 1 445 ? 5.737 -11.927 -21.130 1.00 92.75 445 ILE A N 1
ATOM 3564 C CA . ILE A 1 445 ? 5.698 -13.274 -21.735 1.00 92.75 445 ILE A CA 1
ATOM 3565 C C . ILE A 1 445 ? 6.125 -14.363 -20.741 1.00 92.75 445 ILE A C 1
ATOM 3567 O O . ILE A 1 445 ? 5.374 -15.311 -20.520 1.00 92.75 445 ILE A O 1
ATOM 3571 N N . GLN A 1 446 ? 7.307 -14.230 -20.126 1.00 93.94 446 GLN A N 1
ATOM 3572 C CA . GLN A 1 446 ? 7.853 -15.224 -19.192 1.00 93.94 446 GLN A CA 1
ATOM 3573 C C . GLN A 1 446 ? 6.935 -15.464 -17.981 1.00 93.94 446 GLN A C 1
ATOM 3575 O O . GLN A 1 446 ? 6.773 -16.602 -17.554 1.00 93.94 446 GLN A O 1
ATOM 3580 N N . HIS A 1 447 ? 6.270 -14.417 -17.479 1.00 96.88 447 HIS A N 1
ATOM 3581 C CA . HIS A 1 447 ? 5.413 -14.486 -16.291 1.00 96.88 447 HIS A CA 1
ATOM 3582 C C . HIS A 1 447 ? 3.918 -14.398 -16.619 1.00 96.88 447 HIS A C 1
ATOM 3584 O O . HIS A 1 447 ? 3.120 -14.004 -15.770 1.00 96.88 447 HIS A O 1
ATOM 3590 N N . LYS A 1 448 ? 3.502 -14.777 -17.835 1.00 96.88 448 LYS A N 1
ATOM 3591 C CA . LYS A 1 448 ? 2.107 -14.652 -18.299 1.00 96.88 448 LYS A CA 1
ATOM 3592 C C . LYS A 1 448 ? 1.075 -15.255 -17.334 1.00 96.88 448 LYS A C 1
ATOM 3594 O O . LYS A 1 448 ? 0.005 -14.683 -17.145 1.00 96.88 448 LYS A O 1
ATOM 3599 N N . GLN A 1 449 ? 1.387 -16.393 -16.711 1.00 98.12 449 GLN A N 1
ATOM 3600 C CA . GLN A 1 449 ? 0.496 -17.021 -15.730 1.00 98.12 449 GLN A CA 1
ATOM 3601 C C . GLN A 1 449 ? 0.373 -16.184 -14.446 1.00 98.12 449 GLN A C 1
ATOM 3603 O O . GLN A 1 449 ? -0.721 -16.058 -13.906 1.00 98.12 449 GLN A O 1
ATOM 3608 N N . LEU A 1 450 ? 1.460 -15.548 -13.992 1.00 98.62 450 LEU A N 1
ATOM 3609 C CA . LEU A 1 450 ? 1.429 -14.666 -12.825 1.00 98.62 450 LEU A CA 1
ATOM 3610 C C . LEU A 1 450 ? 0.552 -13.431 -13.077 1.00 98.62 450 LEU A C 1
ATOM 3612 O O . LEU A 1 450 ? -0.202 -13.052 -12.190 1.00 98.62 450 LEU A O 1
ATOM 3616 N N . TYR A 1 451 ? 0.560 -12.861 -14.289 1.00 98.69 451 TYR A N 1
ATOM 3617 C CA . TYR A 1 451 ? -0.376 -11.786 -14.660 1.00 98.69 451 TYR A CA 1
ATOM 3618 C C . TYR A 1 451 ? -1.840 -12.213 -14.488 1.00 98.69 451 TYR A C 1
ATOM 3620 O O . TYR A 1 451 ? -2.618 -11.479 -13.891 1.00 98.69 451 TYR A O 1
ATOM 3628 N N . GLN A 1 452 ? -2.207 -13.415 -14.945 1.00 98.38 452 GLN A N 1
ATOM 3629 C CA . GLN A 1 452 ? -3.570 -13.947 -14.790 1.00 98.38 452 GLN A CA 1
ATOM 3630 C C . GLN A 1 452 ? -3.945 -14.156 -13.317 1.00 98.38 452 GLN A C 1
ATOM 3632 O O . GLN A 1 452 ? -5.073 -13.890 -12.907 1.00 98.38 452 GLN A O 1
ATOM 3637 N N . VAL A 1 453 ? -2.998 -14.619 -12.497 1.00 98.75 453 VAL A N 1
ATOM 3638 C CA . VAL A 1 453 ? -3.218 -14.764 -11.054 1.00 98.75 453 VAL A CA 1
ATOM 3639 C C . VAL A 1 453 ? -3.394 -13.395 -10.388 1.00 98.75 453 VAL A C 1
ATOM 3641 O O . VAL A 1 453 ? -4.294 -13.238 -9.568 1.00 98.75 453 VAL A O 1
ATOM 3644 N N . ILE A 1 454 ? -2.592 -12.394 -10.762 1.00 98.88 454 ILE A N 1
ATOM 3645 C CA . ILE A 1 454 ? -2.712 -11.022 -10.250 1.00 98.88 454 ILE A CA 1
ATOM 3646 C C . ILE A 1 454 ? -4.054 -10.398 -10.664 1.00 98.88 454 ILE A C 1
ATOM 3648 O O . ILE A 1 454 ? -4.695 -9.779 -9.819 1.00 98.88 454 ILE A O 1
ATOM 3652 N N . GLU A 1 455 ? -4.519 -10.604 -11.904 1.00 98.75 455 GLU A N 1
ATOM 3653 C CA . GLU A 1 455 ? -5.868 -10.215 -12.358 1.00 98.75 455 GLU A CA 1
ATOM 3654 C C . GLU A 1 455 ? -6.946 -10.810 -11.445 1.00 98.75 455 GLU A C 1
ATOM 3656 O O . GLU A 1 455 ? -7.783 -10.080 -10.909 1.00 98.75 455 GLU A O 1
ATOM 3661 N N . ASN A 1 456 ? -6.882 -12.123 -11.207 1.00 98.62 456 ASN A N 1
ATOM 3662 C CA . ASN A 1 456 ? -7.848 -12.828 -10.371 1.00 98.62 456 ASN A CA 1
ATOM 3663 C C . ASN A 1 456 ? -7.827 -12.336 -8.919 1.00 98.62 456 ASN A C 1
ATOM 3665 O O . ASN A 1 456 ? -8.887 -12.153 -8.328 1.00 98.62 456 ASN A O 1
ATOM 3669 N N . ILE A 1 457 ? -6.655 -12.099 -8.325 1.00 98.88 457 ILE A N 1
ATOM 3670 C CA . ILE A 1 457 ? -6.560 -11.567 -6.957 1.00 98.88 457 ILE A CA 1
ATOM 3671 C C . ILE A 1 457 ? -7.088 -10.130 -6.914 1.00 98.88 457 ILE A C 1
ATOM 3673 O O . ILE A 1 457 ? -7.914 -9.815 -6.060 1.00 98.88 457 ILE A O 1
ATOM 3677 N N . CYS A 1 458 ? -6.672 -9.273 -7.850 1.00 98.81 458 CYS A N 1
ATOM 3678 C CA . CYS A 1 458 ? -7.114 -7.881 -7.923 1.00 98.81 458 CYS A CA 1
ATOM 3679 C C . CYS A 1 458 ? -8.642 -7.785 -8.039 1.00 98.81 458 CYS A C 1
ATOM 3681 O O . CYS A 1 458 ? -9.251 -6.998 -7.319 1.00 98.81 458 CYS A O 1
ATOM 3683 N N . GLN A 1 459 ? -9.274 -8.654 -8.838 1.00 98.62 459 GLN A N 1
ATOM 3684 C CA . GLN A 1 459 ? -10.735 -8.773 -8.932 1.00 98.62 459 GLN A CA 1
ATOM 3685 C C . GLN A 1 459 ? -11.412 -8.944 -7.562 1.00 98.62 459 GLN A C 1
ATOM 3687 O O . GLN A 1 459 ? -12.457 -8.341 -7.326 1.00 98.62 459 GLN A O 1
ATOM 3692 N N . HIS A 1 460 ? -10.819 -9.707 -6.642 1.00 98.44 460 HIS A N 1
ATOM 3693 C CA . HIS A 1 460 ? -11.365 -9.866 -5.292 1.00 98.44 460 HIS A CA 1
ATOM 3694 C C . HIS A 1 460 ? -11.079 -8.658 -4.382 1.00 98.44 460 HIS A C 1
ATOM 3696 O O . HIS A 1 460 ? -11.820 -8.420 -3.435 1.00 98.44 460 HIS A O 1
ATOM 3702 N N . PHE A 1 461 ? -10.043 -7.864 -4.669 1.00 98.69 461 PHE A N 1
ATOM 3703 C CA . PHE A 1 461 ? -9.737 -6.624 -3.946 1.00 98.69 461 PHE A CA 1
ATOM 3704 C C . PHE A 1 461 ? -10.623 -5.440 -4.365 1.00 98.69 461 PHE A C 1
ATOM 3706 O O . PHE A 1 461 ? -10.797 -4.515 -3.573 1.00 98.69 461 PHE A O 1
ATOM 3713 N N . ILE A 1 462 ? -11.207 -5.449 -5.571 1.00 98.38 462 ILE A N 1
ATOM 3714 C CA . ILE A 1 462 ? -12.048 -4.347 -6.080 1.00 98.38 462 ILE A CA 1
ATOM 3715 C C . ILE A 1 462 ? -13.179 -3.949 -5.105 1.00 98.38 462 ILE A C 1
ATOM 3717 O O . ILE A 1 462 ? -13.327 -2.749 -4.843 1.00 98.38 462 ILE A O 1
ATOM 3721 N N . PRO A 1 463 ? -13.956 -4.881 -4.512 1.00 97.44 463 PRO A N 1
ATOM 3722 C CA . PRO A 1 463 ? -14.964 -4.528 -3.510 1.00 97.44 463 PRO A CA 1
ATOM 3723 C C . PRO A 1 463 ? -14.381 -3.920 -2.225 1.00 97.44 463 PRO A C 1
ATOM 3725 O O . PRO A 1 463 ? -14.976 -3.001 -1.667 1.00 97.44 463 PRO A O 1
ATOM 3728 N N . LEU A 1 464 ? -13.205 -4.370 -1.768 1.00 97.69 464 LEU A N 1
ATOM 3729 C CA . LEU A 1 464 ? -12.542 -3.778 -0.599 1.00 97.69 464 LEU A CA 1
ATOM 3730 C C . LEU A 1 464 ? -12.070 -2.346 -0.881 1.00 97.69 464 LEU A C 1
ATOM 3732 O O . LEU A 1 464 ? -12.286 -1.463 -0.055 1.00 97.69 464 LEU A O 1
ATOM 3736 N N . PHE A 1 465 ? -11.492 -2.089 -2.059 1.00 98.31 465 PHE A N 1
ATOM 3737 C CA . PHE A 1 465 ? -11.156 -0.726 -2.480 1.00 98.31 465 PHE A CA 1
ATOM 3738 C C . PHE A 1 465 ? -12.398 0.166 -2.558 1.00 98.31 465 PHE A C 1
ATOM 3740 O O . PHE A 1 465 ? -12.377 1.281 -2.051 1.00 98.31 465 PHE A O 1
ATOM 3747 N N . SER A 1 466 ? -13.493 -0.341 -3.125 1.00 97.00 466 SER A N 1
ATOM 3748 C CA . SER A 1 466 ? -14.782 0.364 -3.207 1.00 97.00 466 SER A CA 1
ATOM 3749 C C . SER A 1 466 ? -15.291 0.796 -1.821 1.00 97.00 466 SER A C 1
ATOM 3751 O O . SER A 1 466 ? -15.700 1.942 -1.629 1.00 97.00 466 SER A O 1
ATOM 3753 N N . LYS A 1 467 ? -15.176 -0.086 -0.817 1.00 95.50 467 LYS A N 1
ATOM 3754 C CA . LYS A 1 467 ? -15.525 0.215 0.581 1.00 95.50 467 LYS A CA 1
ATOM 3755 C C . LYS A 1 467 ? -14.618 1.281 1.201 1.00 95.50 467 LYS A C 1
ATOM 3757 O O . LYS A 1 467 ? -15.129 2.238 1.770 1.00 95.50 467 LYS A O 1
ATOM 3762 N N . VAL A 1 468 ? -13.299 1.170 1.030 1.00 96.06 468 VAL A N 1
ATOM 3763 C CA . VAL A 1 468 ? -12.343 2.179 1.527 1.00 96.06 468 VAL A CA 1
ATOM 3764 C C . VAL A 1 468 ? -12.581 3.547 0.887 1.00 96.06 468 VAL A C 1
ATOM 3766 O O . VAL A 1 468 ? -12.563 4.556 1.584 1.00 96.06 468 VAL A O 1
ATOM 3769 N N . LEU A 1 469 ? -12.842 3.603 -0.421 1.00 95.44 469 LEU A N 1
ATOM 3770 C CA . LEU A 1 469 ? -13.142 4.859 -1.113 1.00 95.44 469 LEU A CA 1
ATOM 3771 C C . LEU A 1 469 ? -14.479 5.467 -0.666 1.00 95.44 469 LEU A C 1
ATOM 3773 O O . LEU A 1 469 ? -14.572 6.683 -0.542 1.00 95.44 469 LEU A O 1
ATOM 3777 N N . THR A 1 470 ? -15.493 4.640 -0.395 1.00 93.25 470 THR A N 1
ATOM 3778 C CA . THR A 1 470 ? -16.775 5.097 0.175 1.00 93.25 470 THR A CA 1
ATOM 3779 C C . THR A 1 470 ? -16.553 5.718 1.554 1.00 93.25 470 THR A C 1
ATOM 3781 O O . THR A 1 470 ? -16.923 6.867 1.790 1.00 93.25 470 THR A O 1
ATOM 3784 N N . ASP A 1 471 ? -15.825 5.016 2.425 1.00 91.38 471 ASP A N 1
ATOM 3785 C CA . ASP A 1 471 ? -15.471 5.504 3.757 1.00 91.38 471 ASP A CA 1
ATOM 3786 C C . ASP A 1 471 ? -14.613 6.774 3.709 1.00 91.38 471 ASP A C 1
ATOM 3788 O O . ASP A 1 471 ? -14.753 7.643 4.564 1.00 91.38 471 ASP A O 1
ATOM 3792 N N . LEU A 1 472 ? -13.733 6.926 2.716 1.00 90.31 472 LEU A N 1
ATOM 3793 C CA . LEU A 1 472 ? -12.941 8.145 2.528 1.00 90.31 472 LEU A CA 1
ATOM 3794 C C . LEU A 1 472 ? -13.796 9.381 2.235 1.00 90.31 472 LEU A C 1
ATOM 3796 O O . LEU A 1 472 ? -13.376 10.491 2.563 1.00 90.31 472 LEU A O 1
ATOM 3800 N N . ILE A 1 473 ? -14.964 9.212 1.617 1.00 88.88 473 ILE A N 1
ATOM 3801 C CA . ILE A 1 473 ? -15.916 10.301 1.386 1.00 88.88 473 ILE A CA 1
ATOM 3802 C C . ILE A 1 473 ? -16.758 10.529 2.641 1.00 88.88 473 ILE A C 1
ATOM 3804 O O . ILE A 1 473 ? -16.853 11.656 3.130 1.00 88.88 473 ILE A O 1
ATOM 3808 N N . ASP A 1 474 ? -17.294 9.459 3.218 1.00 84.44 474 ASP A N 1
ATOM 3809 C CA . ASP A 1 474 ? -18.221 9.545 4.346 1.00 84.44 474 ASP A CA 1
ATOM 3810 C C . ASP A 1 474 ? -17.540 10.012 5.644 1.00 84.44 474 ASP A C 1
ATOM 3812 O O . ASP A 1 474 ? -18.089 10.820 6.399 1.00 84.44 474 ASP A O 1
ATOM 3816 N N . ASN A 1 475 ? -16.300 9.579 5.886 1.00 77.12 475 ASN A N 1
ATOM 3817 C CA . ASN A 1 475 ? -15.536 9.911 7.092 1.00 77.12 475 ASN A CA 1
ATOM 3818 C C . ASN A 1 475 ? -14.908 11.314 7.068 1.00 77.12 475 ASN A C 1
ATOM 3820 O O . ASN A 1 475 ? -14.174 11.668 7.997 1.00 77.12 475 ASN A O 1
ATOM 3824 N N . GLN A 1 476 ? -15.140 12.131 6.035 1.00 71.50 476 GLN A N 1
ATOM 3825 C CA . GLN A 1 476 ? -14.695 13.531 6.061 1.00 71.50 476 GLN A CA 1
ATOM 3826 C C . GLN A 1 476 ? -15.463 14.342 7.104 1.00 71.50 476 GLN A C 1
ATOM 3828 O O . GLN A 1 476 ? -14.861 15.170 7.778 1.00 71.50 476 GLN A O 1
ATOM 3833 N N . ASN A 1 477 ? -16.751 14.040 7.289 1.00 68.31 477 ASN A N 1
ATOM 3834 C CA . ASN A 1 477 ? -17.639 14.773 8.196 1.00 68.31 477 ASN A CA 1
ATOM 3835 C C . ASN A 1 477 ? -18.180 13.908 9.344 1.00 68.31 477 ASN A C 1
ATOM 3837 O O . ASN A 1 477 ? -19.079 14.339 10.065 1.00 68.31 477 ASN A O 1
ATOM 3841 N N . LYS A 1 478 ? -17.672 12.678 9.511 1.00 77.19 478 LYS A N 1
ATOM 3842 C CA . LYS A 1 478 ? -18.089 11.803 10.611 1.00 77.19 478 LYS A CA 1
ATOM 3843 C C . LYS A 1 478 ? -17.589 12.397 11.939 1.00 77.19 478 LYS A C 1
ATOM 3845 O O . LYS A 1 478 ? -16.375 12.540 12.097 1.00 77.19 478 LYS A O 1
ATOM 3850 N N . PRO A 1 479 ? -18.484 12.740 12.884 1.00 81.81 479 PRO A N 1
ATOM 3851 C CA . PRO A 1 479 ? -18.072 13.277 14.173 1.00 81.81 479 PRO A CA 1
ATOM 3852 C C . PRO A 1 479 ? -17.354 12.211 15.009 1.00 81.81 479 PRO A C 1
ATOM 3854 O O . PRO A 1 479 ? -17.565 11.007 14.836 1.00 81.81 479 PRO A O 1
ATOM 3857 N N . ASN A 1 480 ? -16.522 12.673 15.939 1.00 89.75 480 ASN A N 1
ATOM 3858 C CA . ASN A 1 480 ? -15.935 11.833 16.979 1.00 89.75 480 ASN A CA 1
ATOM 3859 C C . ASN A 1 480 ? -17.032 11.220 17.873 1.00 89.75 480 ASN A C 1
ATOM 3861 O O . ASN A 1 480 ? -18.124 11.781 18.004 1.00 89.75 480 ASN A O 1
ATOM 3865 N N . ARG A 1 481 ? -16.750 10.056 18.478 1.00 91.19 481 ARG A N 1
ATOM 3866 C CA . ARG A 1 481 ? -17.700 9.346 19.365 1.00 91.19 481 ARG A CA 1
ATOM 3867 C C . ARG A 1 481 ? -18.002 10.164 20.617 1.00 91.19 481 ARG A C 1
ATOM 3869 O O . ARG A 1 481 ? -19.110 10.087 21.149 1.00 91.19 481 ARG A O 1
ATOM 3876 N N . ILE A 1 482 ? -17.013 10.929 21.076 1.00 93.44 482 ILE A N 1
ATOM 3877 C CA . ILE A 1 482 ? -17.118 11.828 22.222 1.00 93.44 482 ILE A CA 1
ATOM 3878 C C . ILE A 1 482 ? -16.963 13.269 21.734 1.00 93.44 482 ILE A C 1
ATOM 3880 O O . ILE A 1 482 ? -15.969 13.625 21.101 1.00 93.44 482 ILE A O 1
ATOM 3884 N N . ILE A 1 483 ? -17.955 14.104 22.047 1.00 90.31 483 ILE A N 1
ATOM 3885 C CA . ILE A 1 483 ? -17.891 15.550 21.823 1.00 90.31 483 ILE A CA 1
ATOM 3886 C C . ILE A 1 483 ? -17.248 16.173 23.058 1.00 90.31 483 ILE A C 1
ATOM 3888 O O . ILE A 1 483 ? -17.751 16.012 24.169 1.00 90.31 483 ILE A O 1
ATOM 3892 N N . VAL A 1 484 ? -16.144 16.883 22.856 1.00 90.62 484 VAL A N 1
ATOM 3893 C CA . VAL A 1 484 ? -15.407 17.565 23.921 1.00 90.62 484 VAL A CA 1
ATOM 3894 C C . VAL A 1 484 ? -15.682 19.063 23.831 1.00 90.62 484 VAL A C 1
ATOM 3896 O O . VAL A 1 484 ? -15.526 19.657 22.765 1.00 90.62 484 VAL A O 1
ATOM 3899 N N . ASP A 1 485 ? -16.096 19.662 24.947 1.00 89.69 485 ASP A N 1
ATOM 3900 C CA . ASP A 1 485 ? -16.247 21.111 25.099 1.00 89.69 485 ASP A CA 1
ATOM 3901 C C . ASP A 1 485 ? -15.190 21.604 26.101 1.00 89.69 485 ASP A C 1
ATOM 3903 O O . ASP A 1 485 ? -15.358 21.377 27.305 1.00 89.69 485 ASP A O 1
ATOM 3907 N N . PRO A 1 486 ? -14.097 22.233 25.631 1.00 86.06 486 PRO A N 1
ATOM 3908 C CA . PRO A 1 486 ? -12.993 22.625 26.500 1.00 86.06 486 PRO A CA 1
ATOM 3909 C C . PRO A 1 486 ? -13.404 23.630 27.577 1.00 86.06 486 PRO A C 1
ATOM 3911 O O . PRO A 1 486 ? -12.906 23.593 28.693 1.00 86.06 486 PRO A O 1
ATOM 3914 N N . TYR A 1 487 ? -14.402 24.471 27.309 1.00 85.12 487 TYR A N 1
ATOM 3915 C CA . TYR A 1 487 ? -14.861 25.484 28.263 1.00 85.12 487 TYR A CA 1
ATOM 3916 C C . TYR A 1 487 ? -15.789 24.921 29.349 1.00 85.12 487 TYR A C 1
ATOM 3918 O O . TYR A 1 487 ? -16.322 25.670 30.167 1.00 85.12 487 TYR A O 1
ATOM 3926 N N . LYS A 1 488 ? -16.033 23.605 29.344 1.00 85.88 488 LYS A N 1
ATOM 3927 C CA . LYS A 1 488 ? -16.886 22.910 30.319 1.00 85.88 488 LYS A CA 1
ATOM 3928 C C . LYS A 1 488 ? -16.224 21.691 30.952 1.00 85.88 488 LYS A C 1
ATOM 3930 O O . LYS A 1 488 ? -16.883 20.999 31.726 1.00 85.88 488 LYS A O 1
ATOM 3935 N N . TRP A 1 489 ? -14.958 21.408 30.643 1.00 89.00 489 TRP A N 1
ATOM 3936 C CA . TRP A 1 489 ? -14.265 20.248 31.205 1.00 89.00 489 TRP A CA 1
ATOM 3937 C C . TRP A 1 489 ? -13.696 20.487 32.603 1.00 89.00 489 TRP A C 1
ATOM 3939 O O . TRP A 1 489 ? -13.080 19.589 33.153 1.00 89.00 489 TRP A O 1
ATOM 3949 N N . TYR A 1 490 ? -13.914 21.657 33.204 1.00 87.62 490 TYR A N 1
ATOM 3950 C CA . TYR A 1 490 ? -13.589 21.929 34.602 1.00 87.62 490 TYR A CA 1
ATOM 3951 C C . TYR A 1 490 ? -14.859 22.151 35.416 1.00 87.62 490 TYR A C 1
ATOM 3953 O O . TYR A 1 490 ? -15.833 22.728 34.927 1.00 87.62 490 TYR A O 1
ATOM 3961 N N . GLU A 1 491 ? -14.843 21.735 36.681 1.00 79.44 491 GLU A N 1
ATOM 3962 C CA . GLU A 1 491 ? -15.882 22.137 37.628 1.00 79.44 491 GLU A CA 1
ATOM 3963 C C . GLU A 1 491 ? -15.857 23.664 37.799 1.00 79.44 491 GLU A C 1
ATOM 3965 O O . GLU A 1 491 ? -14.820 24.257 38.098 1.00 79.44 491 GLU A O 1
ATOM 3970 N N . ASN A 1 492 ? -16.999 24.323 37.582 1.00 65.81 492 ASN A N 1
ATOM 3971 C CA . ASN A 1 492 ? -17.128 25.745 37.885 1.00 65.81 492 ASN A CA 1
ATOM 3972 C C . ASN A 1 492 ? -17.027 25.919 39.400 1.00 65.81 492 ASN A C 1
ATOM 3974 O O . ASN A 1 492 ? -17.904 25.443 40.126 1.00 65.81 492 ASN A O 1
ATOM 3978 N N . GLU A 1 493 ? -16.009 26.636 39.874 1.00 52.84 493 GLU A N 1
ATOM 3979 C CA . GLU A 1 493 ? -15.977 27.082 41.260 1.00 52.84 493 GLU A CA 1
ATOM 3980 C C . GLU A 1 493 ? -17.193 27.977 41.511 1.00 52.84 493 GLU A C 1
ATOM 3982 O O . GLU A 1 493 ? -17.275 29.129 41.079 1.00 52.84 493 GLU A O 1
ATOM 3987 N N . SER A 1 494 ? -18.181 27.448 42.226 1.00 39.22 494 SER A N 1
ATOM 3988 C CA . SER A 1 494 ? -19.184 28.281 42.864 1.00 39.22 494 SER A CA 1
ATOM 3989 C C . SER A 1 494 ? -18.492 29.095 43.956 1.00 39.22 494 SER A C 1
ATOM 3991 O O . SER A 1 494 ? -18.396 28.643 45.092 1.00 39.22 494 SER A O 1
ATOM 3993 N N . SER A 1 495 ? -17.997 30.278 43.593 1.00 44.06 495 SER A N 1
ATOM 3994 C CA . SER A 1 495 ? -17.792 31.438 44.465 1.00 44.06 495 SER A CA 1
ATOM 3995 C C . SER A 1 495 ? -17.422 31.114 45.923 1.00 44.06 495 SER A C 1
ATOM 3997 O O . SER A 1 495 ? -18.267 31.226 46.815 1.00 44.06 495 SER A O 1
ATOM 3999 N N . SER A 1 496 ? -16.157 30.807 46.204 1.00 34.97 496 SER A N 1
ATOM 4000 C CA . SER A 1 496 ? -15.583 31.154 47.506 1.00 34.97 496 SER A CA 1
ATOM 4001 C C . SER A 1 496 ? -14.784 32.434 47.347 1.00 34.97 496 SER A C 1
ATOM 4003 O O . SER A 1 496 ? -13.587 32.441 47.089 1.00 34.97 496 SER A O 1
ATOM 4005 N N . SER A 1 497 ? -15.496 33.544 47.506 1.00 41.88 497 SER A N 1
ATOM 4006 C CA . SER A 1 497 ? -14.910 34.830 47.838 1.00 41.88 497 SER A CA 1
ATOM 4007 C C . SER A 1 497 ? -13.948 34.691 49.022 1.00 41.88 497 SER A C 1
ATOM 4009 O O . SER A 1 497 ? -14.386 34.490 50.156 1.00 41.88 497 SER A O 1
ATOM 4011 N N . SER A 1 498 ? -12.665 34.918 48.787 1.00 34.97 498 SER A N 1
ATOM 4012 C CA . SER A 1 498 ? -11.842 35.653 49.738 1.00 34.97 498 SER A CA 1
ATOM 4013 C C . SER A 1 498 ? -10.852 36.494 48.954 1.00 34.97 498 SER A C 1
ATOM 4015 O O . SER A 1 498 ? -9.811 36.021 48.515 1.00 34.97 498 SER A O 1
ATOM 4017 N N . SER A 1 499 ? -11.244 37.752 48.775 1.00 42.97 499 SER A N 1
ATOM 4018 C CA . SER A 1 499 ? -10.353 38.878 48.549 1.00 42.97 499 SER A CA 1
ATOM 4019 C C . SER A 1 499 ? -9.070 38.722 49.360 1.00 42.97 499 SER A C 1
ATOM 4021 O O . SER A 1 499 ? -9.148 38.669 50.586 1.00 42.97 499 SER A O 1
ATOM 4023 N N . ASN A 1 500 ? -7.933 38.705 48.681 1.00 34.00 500 ASN A N 1
ATOM 4024 C CA . ASN A 1 500 ? -6.764 39.471 49.079 1.00 34.00 500 ASN A CA 1
ATOM 4025 C C . ASN A 1 500 ? -6.029 39.842 47.792 1.00 34.00 500 ASN A C 1
ATOM 4027 O O . ASN A 1 500 ? -5.451 38.993 47.121 1.00 34.00 500 ASN A O 1
ATOM 4031 N N . GLU A 1 501 ? -6.152 41.118 47.441 1.00 46.81 501 GLU A N 1
ATOM 4032 C CA . GLU A 1 501 ? -5.159 41.826 46.646 1.00 46.81 501 GLU A CA 1
ATOM 4033 C C . GLU A 1 501 ? -3.802 41.601 47.326 1.00 46.81 501 GLU A C 1
ATOM 4035 O O . GLU A 1 501 ? -3.692 41.862 48.523 1.00 46.81 501 GLU A O 1
ATOM 4040 N N . ASP A 1 502 ? -2.836 41.007 46.622 1.00 41.56 502 ASP A N 1
ATOM 4041 C CA . ASP A 1 502 ? -1.454 41.496 46.535 1.00 41.56 502 ASP A CA 1
ATOM 4042 C C . ASP A 1 502 ? -0.518 40.446 45.907 1.00 41.56 502 ASP A C 1
ATOM 4044 O O . ASP A 1 502 ? -0.502 39.282 46.302 1.00 41.56 502 ASP A O 1
ATOM 4048 N N . HIS A 1 503 ? 0.325 40.961 45.005 1.00 39.28 503 HIS A N 1
ATOM 4049 C CA . HIS A 1 503 ? 1.529 40.394 44.382 1.00 39.28 503 HIS A CA 1
ATOM 4050 C C . HIS A 1 503 ? 1.397 39.799 42.971 1.00 39.28 503 HIS A C 1
ATOM 4052 O O . HIS A 1 503 ? 1.043 38.646 42.763 1.00 39.28 503 HIS A O 1
ATOM 4058 N N . GLU A 1 504 ? 1.780 40.654 42.015 1.00 44.09 504 GLU A N 1
ATOM 4059 C CA . GLU A 1 504 ? 2.404 40.313 40.736 1.00 44.09 504 GLU A CA 1
ATOM 4060 C C . GLU A 1 504 ? 3.533 39.289 40.963 1.00 44.09 504 GLU A C 1
ATOM 4062 O O . GLU A 1 504 ? 4.588 39.635 41.499 1.00 44.09 504 GLU A O 1
ATOM 4067 N N . ASP A 1 505 ? 3.310 38.042 40.559 1.00 38.66 505 ASP A N 1
ATOM 4068 C CA . ASP A 1 505 ? 4.375 37.082 40.280 1.00 38.66 505 ASP A CA 1
ATOM 4069 C C . ASP A 1 505 ? 4.026 36.415 38.939 1.00 38.66 505 ASP A C 1
ATOM 4071 O O . ASP A 1 505 ? 3.118 35.591 38.849 1.00 38.66 505 ASP A O 1
ATOM 4075 N N . ASP A 1 506 ? 4.726 36.819 37.875 1.00 43.28 506 ASP A N 1
ATOM 4076 C CA . ASP A 1 506 ? 4.539 36.388 36.475 1.00 43.28 506 ASP A CA 1
ATOM 4077 C C . ASP A 1 506 ? 4.915 34.897 36.234 1.00 43.28 506 ASP A C 1
ATOM 4079 O O . ASP A 1 506 ? 5.370 34.530 35.153 1.00 43.28 506 ASP A O 1
ATOM 4083 N N . ASN A 1 507 ? 4.786 34.020 37.240 1.00 40.91 507 ASN A N 1
ATOM 4084 C CA . ASN A 1 507 ? 5.210 32.611 37.199 1.00 40.91 507 ASN A CA 1
ATOM 4085 C C . ASN A 1 507 ? 4.122 31.588 37.597 1.00 40.91 507 ASN A C 1
ATOM 4087 O O . ASN A 1 507 ? 4.445 30.405 37.703 1.00 40.91 507 ASN A O 1
ATOM 4091 N N . ASP A 1 508 ? 2.866 31.991 37.829 1.00 44.97 508 ASP A N 1
ATOM 4092 C CA . ASP A 1 508 ? 1.857 31.124 38.480 1.00 44.97 508 ASP A CA 1
ATOM 4093 C C . ASP A 1 508 ? 0.679 30.664 37.587 1.00 44.97 508 ASP A C 1
ATOM 4095 O O . ASP A 1 508 ? -0.278 30.076 38.093 1.00 44.97 508 ASP A O 1
ATOM 4099 N N . ASP A 1 509 ? 0.731 30.864 36.262 1.00 48.53 509 ASP A N 1
ATOM 4100 C CA . ASP A 1 509 ? -0.400 30.524 35.370 1.00 48.53 509 ASP A CA 1
ATOM 4101 C C . ASP A 1 509 ? -0.557 29.002 35.141 1.00 48.53 509 ASP A C 1
ATOM 4103 O O . ASP A 1 509 ? -1.660 28.456 35.219 1.00 48.53 509 ASP A O 1
ATOM 4107 N N . ASP A 1 510 ? 0.556 28.259 35.019 1.00 49.06 510 ASP A N 1
ATOM 4108 C CA . ASP A 1 510 ? 0.520 26.784 34.962 1.00 49.06 510 ASP A CA 1
ATOM 4109 C C . ASP A 1 510 ? -0.110 26.192 36.240 1.00 49.06 510 ASP A C 1
ATOM 4111 O O . ASP A 1 510 ? -0.763 25.147 36.203 1.00 49.06 510 ASP A O 1
ATOM 4115 N N . ASN A 1 511 ? 0.043 26.850 37.392 1.00 53.19 511 ASN A N 1
ATOM 4116 C CA . ASN A 1 511 ? -0.420 26.339 38.680 1.00 53.19 511 ASN A CA 1
ATOM 4117 C C . ASN A 1 511 ? -1.951 26.403 38.819 1.00 53.19 511 ASN A C 1
ATOM 4119 O O . ASN A 1 511 ? -2.537 25.573 39.518 1.00 53.19 511 ASN A O 1
ATOM 4123 N N . HIS A 1 512 ? -2.623 27.334 38.136 1.00 59.91 512 HIS A N 1
ATOM 4124 C CA . HIS A 1 512 ? -4.071 27.519 38.247 1.00 59.91 512 HIS A CA 1
ATOM 4125 C C . HIS A 1 512 ? -4.858 26.313 37.698 1.00 59.91 512 HIS A C 1
ATOM 4127 O O . HIS A 1 512 ? -5.816 25.851 38.320 1.00 59.91 512 HIS A O 1
ATOM 4133 N N . HIS A 1 513 ? -4.431 25.735 36.570 1.00 59.47 513 HIS A N 1
ATOM 4134 C CA . HIS A 1 513 ? -5.117 24.592 35.952 1.00 59.47 513 HIS A CA 1
ATOM 4135 C C . HIS A 1 513 ? -4.877 23.267 36.688 1.00 59.47 513 HIS A C 1
ATOM 4137 O O . HIS A 1 513 ? -5.804 22.467 36.821 1.00 59.47 513 HIS A O 1
ATOM 4143 N N . HIS A 1 514 ? -3.680 23.053 37.243 1.00 62.75 514 HIS A N 1
ATOM 4144 C CA . HIS A 1 514 ? -3.321 21.805 37.935 1.00 62.75 514 HIS A CA 1
ATOM 4145 C C . HIS A 1 514 ? -4.151 21.537 39.205 1.00 62.75 514 HIS A C 1
ATOM 4147 O O . HIS A 1 514 ? -4.242 20.391 39.649 1.00 62.75 514 HIS A O 1
ATOM 4153 N N . HIS A 1 515 ? -4.773 22.568 39.787 1.00 68.12 515 HIS A N 1
ATOM 4154 C CA . HIS A 1 515 ? -5.627 22.442 40.974 1.00 68.12 515 HIS A CA 1
ATOM 4155 C C . HIS A 1 515 ? -7.117 22.250 40.646 1.00 68.12 515 HIS A C 1
ATOM 4157 O O . HIS A 1 515 ? -7.902 21.949 41.548 1.00 68.12 515 HIS A O 1
ATOM 4163 N N . ARG A 1 516 ? -7.524 22.394 39.377 1.00 77.94 516 ARG A N 1
ATOM 4164 C CA . ARG A 1 516 ? -8.923 22.255 38.953 1.00 77.94 516 ARG A CA 1
ATOM 4165 C C . ARG A 1 516 ? -9.257 20.792 38.658 1.00 77.94 516 ARG A C 1
ATOM 4167 O O . ARG A 1 516 ? -8.517 20.077 37.982 1.00 77.94 516 ARG A O 1
ATOM 4174 N N . THR A 1 517 ? -10.418 20.341 39.125 1.00 83.25 517 THR A N 1
ATOM 4175 C CA . THR A 1 517 ? -10.922 18.995 38.822 1.00 83.25 517 THR A CA 1
ATOM 4176 C C . THR A 1 517 ? -11.445 18.937 37.389 1.00 83.25 517 THR A C 1
ATOM 4178 O O . THR A 1 517 ? -12.371 19.673 37.036 1.00 83.25 517 THR A O 1
ATOM 4181 N N . ILE A 1 518 ? -10.886 18.033 36.578 1.00 86.19 518 ILE A N 1
ATOM 4182 C CA . ILE A 1 518 ? -11.351 17.785 35.209 1.00 86.19 518 ILE A CA 1
ATOM 4183 C C . ILE A 1 518 ? -12.580 16.871 35.215 1.00 86.19 518 ILE A C 1
ATOM 4185 O O . ILE A 1 518 ? -12.544 15.740 35.707 1.00 86.19 518 ILE A O 1
ATOM 4189 N N . ILE A 1 519 ? -13.654 17.341 34.591 1.00 88.12 519 ILE A N 1
ATOM 4190 C CA . ILE A 1 519 ? -14.840 16.571 34.239 1.00 88.12 519 ILE A CA 1
ATOM 4191 C C . ILE A 1 519 ? -14.535 15.817 32.944 1.00 88.12 519 ILE A C 1
ATOM 4193 O O . ILE A 1 519 ? -14.503 16.392 31.856 1.00 88.12 519 ILE A O 1
ATOM 4197 N N . GLN A 1 520 ? -14.319 14.507 33.064 1.00 87.75 520 GLN A N 1
ATOM 4198 C CA . GLN A 1 520 ? -14.065 13.648 31.910 1.00 87.75 520 GLN A CA 1
ATOM 4199 C C . GLN A 1 520 ? -15.264 13.671 30.945 1.00 87.75 520 GLN A C 1
ATOM 4201 O O . GLN A 1 520 ? -16.392 13.401 31.376 1.00 87.75 520 GLN A O 1
ATOM 4206 N N . PRO A 1 521 ? -15.051 13.963 29.648 1.00 90.25 521 PRO A N 1
ATOM 4207 C CA . PRO A 1 521 ? -16.116 13.933 28.666 1.00 90.25 521 PRO A CA 1
ATOM 4208 C C . PRO A 1 521 ? -16.582 12.488 28.492 1.00 90.25 521 PRO A C 1
ATOM 4210 O O . PRO A 1 521 ? -15.784 11.550 28.452 1.00 90.25 521 PRO A O 1
ATOM 4213 N N . ASP A 1 522 ? -17.891 12.306 28.392 1.00 91.75 522 ASP A N 1
ATOM 4214 C CA . ASP A 1 522 ? -18.501 10.986 28.303 1.00 91.75 522 ASP A CA 1
ATOM 4215 C C . ASP A 1 522 ? -19.275 10.828 26.994 1.00 91.75 522 ASP A C 1
ATOM 4217 O O . ASP A 1 522 ? -19.601 11.796 26.304 1.00 91.75 522 ASP A O 1
ATOM 4221 N N . VAL A 1 523 ? -19.568 9.582 26.639 1.00 93.44 5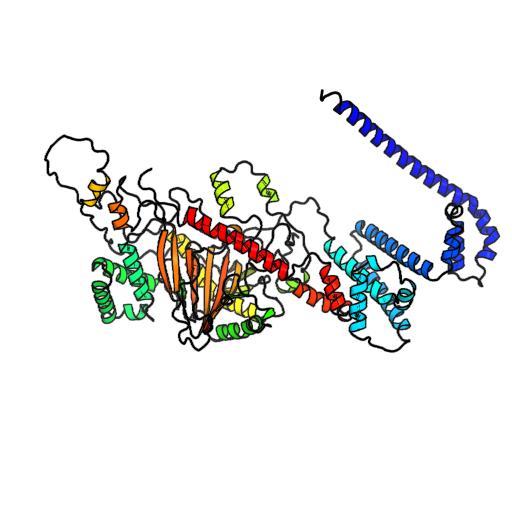23 VAL A N 1
ATOM 4222 C CA . VAL A 1 523 ? -20.302 9.260 25.415 1.00 93.44 523 VAL A CA 1
ATOM 4223 C C . VAL A 1 523 ? -21.744 9.764 25.478 1.00 93.44 523 VAL A C 1
ATOM 4225 O O . VAL A 1 523 ? -22.391 9.741 26.530 1.00 93.44 523 VAL A O 1
ATOM 4228 N N . GLY A 1 524 ? -22.276 10.192 24.334 1.00 90.50 524 GLY A N 1
ATOM 4229 C CA . GLY A 1 524 ? -23.714 10.405 24.160 1.00 90.50 524 GLY A CA 1
ATOM 4230 C C . GLY A 1 524 ? -24.487 9.086 24.045 1.00 90.50 524 GLY A C 1
ATOM 4231 O O . GLY A 1 524 ? -23.938 7.999 24.241 1.00 90.50 524 GLY A O 1
ATOM 4232 N N . GLU A 1 525 ? -25.770 9.169 23.692 1.00 88.69 525 GLU A N 1
ATOM 4233 C CA . GLU A 1 525 ? -26.505 7.986 23.236 1.00 88.69 525 GLU A CA 1
ATOM 4234 C C . GLU A 1 525 ? -25.933 7.502 21.897 1.00 88.69 525 GLU A C 1
ATOM 4236 O O . GLU A 1 525 ? -25.624 8.298 21.006 1.00 88.69 525 GLU A O 1
ATOM 4241 N N . PHE A 1 526 ? -25.767 6.185 21.750 1.00 89.38 526 PHE A N 1
ATOM 4242 C CA . PHE A 1 526 ? -25.355 5.617 20.474 1.00 89.38 526 PHE A CA 1
ATOM 4243 C C . PHE A 1 526 ? -26.496 5.736 19.462 1.00 89.38 526 PHE A C 1
ATOM 4245 O O . PHE A 1 526 ? -27.605 5.244 19.687 1.00 89.38 526 PHE A O 1
ATOM 4252 N N . HIS A 1 527 ? -26.194 6.327 18.311 1.00 87.38 527 HIS A N 1
ATOM 4253 C CA . HIS A 1 527 ? -27.076 6.334 17.156 1.00 87.38 527 HIS A CA 1
ATOM 4254 C C . HIS A 1 527 ? -26.391 5.603 16.012 1.00 87.38 527 HIS A C 1
ATOM 4256 O O . HIS A 1 527 ? -25.262 5.931 15.645 1.00 87.38 527 HIS A O 1
ATOM 4262 N N . MET A 1 528 ? -27.085 4.615 15.444 1.00 83.81 528 MET A N 1
ATOM 4263 C CA . MET A 1 528 ? -26.569 3.866 14.306 1.00 83.81 528 MET A CA 1
ATOM 4264 C C . MET A 1 528 ? -26.290 4.832 13.143 1.00 83.81 528 MET A C 1
ATOM 4266 O O . MET A 1 528 ? -27.211 5.543 12.725 1.00 83.81 528 MET A O 1
ATOM 4270 N N . PRO A 1 529 ? -25.051 4.874 12.618 1.00 81.00 529 PRO A N 1
ATOM 4271 C CA . PRO A 1 529 ? -24.730 5.706 11.469 1.00 81.00 529 PRO A CA 1
ATOM 4272 C C . PRO A 1 529 ? -25.636 5.374 10.282 1.00 81.00 529 PRO A C 1
ATOM 4274 O O . PRO A 1 529 ? -25.862 4.205 9.960 1.00 81.00 529 PRO A O 1
ATOM 4277 N N . SER A 1 530 ? -26.153 6.404 9.613 1.00 71.88 530 SER A N 1
ATOM 4278 C CA . SER A 1 530 ? -26.892 6.223 8.366 1.00 71.88 530 SER A CA 1
ATOM 4279 C C . SER A 1 530 ? -25.939 5.742 7.275 1.00 71.88 530 SER A C 1
ATOM 4281 O O . SER A 1 530 ? -24.970 6.437 6.970 1.00 71.88 530 SER A O 1
ATOM 4283 N N . LEU A 1 531 ? -26.236 4.592 6.666 1.00 64.69 531 LEU A N 1
ATOM 4284 C CA . LEU A 1 531 ? -25.547 4.133 5.459 1.00 64.69 531 LEU A CA 1
ATOM 4285 C C . LEU A 1 531 ? -25.732 5.201 4.376 1.00 64.69 531 LEU A C 1
ATOM 4287 O O . LEU A 1 531 ? -26.866 5.556 4.044 1.00 64.69 531 LEU A O 1
ATOM 4291 N N . THR A 1 532 ? -24.639 5.772 3.884 1.00 62.09 532 THR A N 1
ATOM 4292 C CA . THR A 1 532 ? -24.713 6.855 2.903 1.00 62.09 532 THR A CA 1
ATOM 4293 C C . THR A 1 532 ? -25.156 6.322 1.539 1.00 62.09 532 THR A C 1
ATOM 4295 O O . THR A 1 532 ? -25.023 5.140 1.219 1.00 62.09 532 THR A O 1
ATOM 4298 N N . ASN A 1 533 ? -25.671 7.218 0.694 1.00 56.28 533 ASN A N 1
ATOM 4299 C CA . ASN A 1 533 ? -25.947 6.907 -0.712 1.00 56.28 533 ASN A CA 1
ATOM 4300 C C . ASN A 1 533 ? -24.680 7.003 -1.593 1.00 56.28 533 ASN A C 1
ATOM 4302 O O . ASN A 1 533 ? -24.769 6.801 -2.803 1.00 56.28 533 ASN A O 1
ATOM 4306 N N . SER A 1 534 ? -23.517 7.315 -1.011 1.00 67.56 534 SER A N 1
ATOM 4307 C CA . SER A 1 534 ? -22.253 7.637 -1.692 1.00 67.56 534 SER A CA 1
ATOM 4308 C C . SER A 1 534 ? -21.431 6.396 -2.059 1.00 67.56 534 SER A C 1
ATOM 4310 O O . SER A 1 534 ? -20.205 6.450 -2.062 1.00 67.56 534 SER A O 1
ATOM 4312 N N . ASN A 1 535 ? -22.080 5.260 -2.325 1.00 85.69 535 ASN A N 1
ATOM 4313 C CA . ASN A 1 535 ? -21.380 4.000 -2.561 1.00 85.69 535 ASN A CA 1
ATOM 4314 C C . ASN A 1 535 ? -20.513 4.094 -3.828 1.00 85.69 535 ASN A C 1
ATOM 4316 O O . ASN A 1 535 ? -21.029 4.174 -4.947 1.00 85.69 535 ASN A O 1
ATOM 4320 N N . ILE A 1 536 ? -19.195 4.100 -3.642 1.00 93.62 536 ILE A N 1
ATOM 4321 C CA . ILE A 1 536 ? -18.222 4.169 -4.726 1.00 93.62 536 ILE A CA 1
ATOM 4322 C C . ILE A 1 536 ? -18.068 2.777 -5.322 1.00 93.62 536 ILE A C 1
ATOM 4324 O O . ILE A 1 536 ? -17.486 1.897 -4.702 1.00 93.62 536 ILE A O 1
ATOM 4328 N N . ASP A 1 537 ? -18.546 2.582 -6.549 1.00 94.62 537 ASP A N 1
ATOM 4329 C CA . ASP A 1 537 ? -18.366 1.333 -7.289 1.00 94.62 537 ASP A CA 1
ATOM 4330 C C . ASP A 1 537 ? -17.238 1.472 -8.314 1.00 94.62 537 ASP A C 1
ATOM 4332 O O . ASP A 1 537 ? -17.294 2.321 -9.210 1.00 94.62 537 ASP A O 1
ATOM 4336 N N . LEU A 1 538 ? -16.218 0.623 -8.195 1.00 97.12 538 LEU A N 1
ATOM 4337 C CA . LEU A 1 538 ? -15.088 0.580 -9.122 1.00 97.12 538 LEU A CA 1
ATOM 4338 C C . LEU A 1 538 ? -15.320 -0.316 -10.352 1.00 97.12 538 LEU A C 1
ATOM 4340 O O . LEU A 1 538 ? -14.462 -0.378 -11.234 1.00 97.12 538 LEU A O 1
ATOM 4344 N N . ARG A 1 539 ? -16.461 -1.005 -10.457 1.00 96.69 539 ARG A N 1
ATOM 4345 C CA . ARG A 1 539 ? -16.809 -1.798 -11.647 1.00 96.69 539 ARG A CA 1
ATOM 4346 C C . ARG A 1 539 ? -17.100 -0.905 -12.849 1.00 96.69 539 ARG A C 1
ATOM 4348 O O . ARG A 1 539 ? -17.730 0.142 -12.741 1.00 96.69 539 ARG A O 1
ATOM 4355 N N . GLY A 1 540 ? -16.698 -1.363 -14.032 1.00 96.50 540 GLY A N 1
ATOM 4356 C CA . GLY A 1 540 ? -16.855 -0.616 -15.282 1.00 96.50 540 GLY A CA 1
ATOM 4357 C C . GLY A 1 540 ? -15.849 0.524 -15.469 1.00 96.50 540 GLY A C 1
ATOM 4358 O O . GLY A 1 540 ? -16.100 1.389 -16.307 1.00 96.50 540 GLY A O 1
ATOM 4359 N N . ARG A 1 541 ? -14.751 0.542 -14.704 1.00 96.25 541 ARG A N 1
ATOM 4360 C CA . ARG A 1 541 ? -13.769 1.634 -14.673 1.00 96.25 541 ARG A CA 1
ATOM 4361 C C . ARG A 1 541 ? -12.381 1.182 -15.097 1.00 96.25 541 ARG A C 1
ATOM 4363 O O . ARG A 1 541 ? -11.988 0.036 -14.879 1.00 96.25 541 ARG A O 1
ATOM 4370 N N . LYS A 1 542 ? -11.612 2.130 -15.635 1.00 95.81 542 LYS A N 1
ATOM 4371 C CA . LYS A 1 542 ? -10.166 1.977 -15.815 1.00 95.81 542 LYS A CA 1
ATOM 4372 C C . LYS A 1 542 ? -9.432 2.552 -14.614 1.00 95.81 542 LYS A C 1
ATOM 4374 O O . LYS A 1 542 ? -9.707 3.683 -14.216 1.00 95.81 542 LYS A O 1
ATOM 4379 N N . LEU A 1 543 ? -8.502 1.781 -14.071 1.00 98.00 543 LEU A N 1
ATOM 4380 C CA . LEU A 1 543 ? -7.738 2.083 -12.868 1.00 98.00 543 LEU A CA 1
ATOM 4381 C C . LEU A 1 543 ? -6.242 2.028 -13.173 1.00 98.00 543 LEU A C 1
ATOM 4383 O O . LEU A 1 543 ? -5.795 1.257 -14.021 1.00 98.00 543 LEU A O 1
ATOM 4387 N N . GLN A 1 544 ? -5.471 2.821 -12.439 1.00 98.38 544 GLN A N 1
ATOM 4388 C CA . GLN A 1 544 ? -4.016 2.748 -12.419 1.00 98.38 544 GLN A CA 1
ATOM 4389 C C . GLN A 1 544 ? -3.590 2.127 -11.087 1.00 98.38 544 GLN A C 1
ATOM 4391 O O . GLN A 1 544 ? -3.974 2.603 -10.020 1.00 98.38 544 GLN A O 1
ATOM 4396 N N . ILE A 1 545 ? -2.846 1.022 -11.142 1.00 98.81 545 ILE A N 1
ATOM 4397 C CA . ILE A 1 545 ? -2.431 0.282 -9.944 1.00 98.81 545 ILE A CA 1
ATOM 4398 C C . ILE A 1 545 ? -0.941 -0.028 -10.036 1.00 98.81 545 ILE A C 1
ATOM 4400 O O . ILE A 1 545 ? -0.464 -0.572 -11.034 1.00 98.81 545 ILE A O 1
ATOM 4404 N N . ILE A 1 546 ? -0.197 0.304 -8.984 1.00 98.81 546 ILE A N 1
ATOM 4405 C CA . ILE A 1 546 ? 1.204 -0.091 -8.831 1.00 98.81 546 ILE A CA 1
ATOM 4406 C C . ILE A 1 546 ? 1.231 -1.417 -8.066 1.00 98.81 546 ILE A C 1
ATOM 4408 O O . ILE A 1 546 ? 0.641 -1.536 -6.992 1.00 98.81 546 ILE A O 1
ATOM 4412 N N . VAL A 1 547 ? 1.910 -2.421 -8.621 1.00 98.69 547 VAL A N 1
ATOM 4413 C CA . VAL A 1 547 ? 1.996 -3.768 -8.039 1.00 98.69 547 VAL A CA 1
ATOM 4414 C C . VAL A 1 547 ? 3.352 -3.957 -7.367 1.00 98.69 547 VAL A C 1
ATOM 4416 O O . VAL A 1 547 ? 4.385 -3.612 -7.942 1.00 98.69 547 VAL A O 1
ATOM 4419 N N . LYS A 1 548 ? 3.356 -4.542 -6.167 1.00 98.19 548 LYS A N 1
ATOM 4420 C CA . LYS A 1 548 ? 4.577 -4.914 -5.443 1.00 98.19 548 LYS A CA 1
ATOM 4421 C C . LYS A 1 548 ? 4.490 -6.339 -4.899 1.00 98.19 548 LYS A C 1
ATOM 4423 O O . LYS A 1 548 ? 3.475 -6.733 -4.334 1.00 98.19 548 LYS A O 1
ATOM 4428 N N . LEU A 1 549 ? 5.575 -7.095 -5.032 1.00 98.19 549 LEU A N 1
ATOM 4429 C CA . LEU A 1 549 ? 5.772 -8.414 -4.426 1.00 98.19 549 LEU A CA 1
ATOM 4430 C C . LEU A 1 549 ? 7.076 -8.386 -3.636 1.00 98.19 549 LEU A C 1
ATOM 4432 O O . LEU A 1 549 ? 8.125 -8.042 -4.185 1.00 98.19 549 LEU A O 1
ATOM 4436 N N . ALA A 1 550 ? 7.007 -8.750 -2.361 1.00 95.50 550 ALA A N 1
ATOM 4437 C CA . ALA A 1 550 ? 8.174 -8.771 -1.491 1.00 95.50 550 ALA A CA 1
ATOM 4438 C C . ALA A 1 550 ? 8.058 -9.864 -0.430 1.00 95.50 550 ALA A C 1
ATOM 4440 O O . ALA A 1 550 ? 6.964 -10.189 0.046 1.00 95.50 550 ALA A O 1
ATOM 4441 N N . ASN A 1 551 ? 9.216 -10.373 -0.022 1.00 96.94 551 ASN A N 1
ATOM 4442 C CA . ASN A 1 551 ? 9.342 -11.367 1.031 1.00 96.94 551 ASN A CA 1
ATOM 4443 C C . ASN A 1 551 ? 10.200 -10.814 2.165 1.00 96.94 551 ASN A C 1
ATOM 4445 O O . ASN A 1 551 ? 11.260 -10.247 1.920 1.00 96.94 551 ASN A O 1
ATOM 4449 N N . ILE A 1 552 ? 9.786 -11.047 3.407 1.00 95.88 552 ILE A N 1
ATOM 4450 C CA . ILE A 1 552 ? 10.664 -10.948 4.571 1.00 95.88 552 ILE A CA 1
ATOM 4451 C C . ILE A 1 552 ? 11.133 -12.357 4.922 1.00 95.88 552 ILE A C 1
ATOM 4453 O O . ILE A 1 552 ? 10.309 -13.252 5.106 1.00 95.88 552 ILE A O 1
ATOM 4457 N N . ILE A 1 553 ? 12.445 -12.548 5.008 1.00 96.69 553 ILE A N 1
ATOM 4458 C CA . ILE A 1 553 ? 13.116 -13.817 5.275 1.00 96.69 553 ILE A CA 1
ATOM 4459 C C . ILE A 1 553 ? 13.963 -13.654 6.538 1.00 96.69 553 ILE A C 1
ATOM 4461 O O . ILE A 1 553 ? 14.837 -12.792 6.617 1.00 96.69 553 ILE A O 1
ATOM 4465 N N . LEU A 1 554 ? 13.702 -14.505 7.526 1.00 97.50 554 LEU A N 1
ATOM 4466 C CA . LEU A 1 554 ? 14.456 -14.602 8.770 1.00 97.50 554 LEU A CA 1
ATOM 4467 C C . LEU A 1 554 ? 15.242 -15.909 8.787 1.00 97.50 554 LEU A C 1
ATOM 4469 O O . LEU A 1 554 ? 14.750 -16.959 8.370 1.00 97.50 554 LEU A O 1
ATOM 4473 N N . THR A 1 555 ? 16.470 -15.846 9.289 1.00 96.81 555 THR A N 1
ATOM 4474 C CA . THR A 1 555 ? 17.371 -17.002 9.393 1.00 96.81 555 THR A CA 1
ATOM 4475 C C . THR A 1 555 ? 17.842 -17.158 10.835 1.00 96.81 555 THR A C 1
ATOM 4477 O O . THR A 1 555 ? 17.838 -16.171 11.568 1.00 96.81 555 THR A O 1
ATOM 4480 N N . PRO A 1 556 ? 18.312 -18.340 11.265 1.00 96.94 556 PRO A N 1
ATOM 4481 C CA . PRO A 1 556 ? 18.890 -18.501 12.604 1.00 96.94 556 PRO A CA 1
ATOM 4482 C C . PRO A 1 556 ? 20.023 -17.506 12.915 1.00 96.94 556 PRO A C 1
ATOM 4484 O O . PRO A 1 556 ? 20.200 -17.098 14.058 1.00 96.94 556 PRO A O 1
ATOM 4487 N N . THR A 1 557 ? 20.770 -17.072 11.894 1.00 96.06 557 THR A N 1
ATOM 4488 C CA . THR A 1 557 ? 21.834 -16.061 12.013 1.00 96.06 557 THR A CA 1
ATOM 4489 C C . THR A 1 557 ? 21.325 -14.619 12.013 1.00 96.06 557 THR A C 1
ATOM 4491 O O . THR A 1 557 ? 22.032 -13.729 12.473 1.00 96.06 557 THR A O 1
ATOM 4494 N N . ASN A 1 558 ? 20.118 -14.374 11.498 1.00 94.31 558 ASN A N 1
ATOM 4495 C CA . ASN A 1 558 ? 19.465 -13.067 11.499 1.00 94.31 558 ASN A CA 1
ATOM 4496 C C . ASN A 1 558 ? 17.966 -13.225 11.854 1.00 94.31 558 ASN A C 1
ATOM 4498 O O . ASN A 1 558 ? 17.106 -13.178 10.963 1.00 94.31 558 ASN A O 1
ATOM 4502 N N . PRO A 1 559 ? 17.657 -13.512 13.138 1.00 96.19 559 PRO A N 1
ATOM 4503 C CA . PRO A 1 559 ? 16.385 -14.113 13.546 1.00 96.19 559 PRO A CA 1
ATOM 4504 C C . PRO A 1 559 ? 15.267 -13.107 13.834 1.00 96.19 559 PRO A C 1
ATOM 4506 O O . PRO A 1 559 ? 14.142 -13.529 14.101 1.00 96.19 559 PRO A O 1
ATOM 4509 N N . ALA A 1 560 ? 15.555 -11.804 13.819 1.00 96.69 560 ALA A N 1
ATOM 4510 C CA . ALA A 1 560 ? 14.608 -10.751 14.174 1.00 96.69 560 ALA A CA 1
ATOM 4511 C C . ALA A 1 560 ? 14.559 -9.668 13.093 1.00 96.69 560 ALA A C 1
ATOM 4513 O O . ALA A 1 560 ? 15.595 -9.180 12.646 1.00 96.69 560 ALA A O 1
ATOM 4514 N N . TYR A 1 561 ? 13.348 -9.286 12.693 1.00 95.38 561 TYR A N 1
ATOM 4515 C CA . TYR A 1 561 ? 13.081 -8.112 11.875 1.00 95.38 561 TYR A CA 1
ATOM 4516 C C . TYR A 1 561 ? 12.769 -6.926 12.801 1.00 95.38 561 TYR A C 1
ATOM 4518 O O . TYR A 1 561 ? 11.825 -7.019 13.592 1.00 95.38 561 TYR A O 1
ATOM 4526 N N . PRO A 1 562 ? 13.513 -5.808 12.720 1.00 92.62 562 PRO A N 1
ATOM 4527 C CA . PRO A 1 562 ? 13.370 -4.683 13.648 1.00 92.62 562 PRO A CA 1
ATOM 4528 C C . PRO A 1 562 ? 12.098 -3.849 13.434 1.00 92.62 562 PRO A C 1
ATOM 4530 O O . PRO A 1 562 ? 11.824 -2.961 14.233 1.00 92.62 562 PRO A O 1
ATOM 4533 N N . GLY A 1 563 ? 11.321 -4.121 12.382 1.00 90.69 563 GLY A N 1
ATOM 4534 C CA . GLY A 1 563 ? 10.163 -3.320 11.993 1.00 90.69 563 GLY A CA 1
ATOM 4535 C C . GLY A 1 563 ? 10.483 -2.301 10.897 1.00 90.69 563 GLY A C 1
ATOM 4536 O O . GLY A 1 563 ? 11.633 -2.116 10.496 1.00 90.69 563 GLY A O 1
ATOM 4537 N N . GLY A 1 564 ? 9.429 -1.671 10.385 1.00 87.19 564 GLY A N 1
ATOM 4538 C CA . GLY A 1 564 ? 9.509 -0.576 9.423 1.00 87.19 564 GLY A CA 1
ATOM 4539 C C . GLY A 1 564 ? 9.471 0.795 10.099 1.00 87.19 564 GLY A C 1
ATOM 4540 O O . GLY A 1 564 ? 9.155 0.924 11.282 1.00 87.19 564 GLY A O 1
ATOM 4541 N N . VAL A 1 565 ? 9.750 1.836 9.319 1.00 88.31 565 VAL A N 1
ATOM 4542 C CA . VAL A 1 565 ? 9.561 3.233 9.735 1.00 88.31 565 VAL A CA 1
ATOM 4543 C C . VAL A 1 565 ? 8.128 3.686 9.461 1.00 88.31 565 VAL A C 1
ATOM 4545 O O . VAL A 1 565 ? 7.442 3.096 8.628 1.00 88.31 565 VAL A O 1
ATOM 4548 N N . TRP A 1 566 ? 7.673 4.732 10.148 1.00 91.31 566 TRP A N 1
ATOM 4549 C CA . TRP A 1 566 ? 6.399 5.379 9.836 1.00 91.31 566 TRP A CA 1
ATOM 4550 C C . TRP A 1 566 ? 6.458 6.030 8.453 1.00 91.31 566 TRP A C 1
ATOM 4552 O O . TRP A 1 566 ? 7.333 6.857 8.200 1.00 91.31 566 TRP A O 1
ATOM 4562 N N . HIS A 1 567 ? 5.545 5.643 7.563 1.00 88.94 567 HIS A N 1
ATOM 4563 C CA . HIS A 1 567 ? 5.457 6.183 6.208 1.00 88.94 567 HIS A CA 1
ATOM 4564 C C . HIS A 1 567 ? 4.031 6.102 5.647 1.00 88.94 567 HIS A C 1
ATOM 4566 O O . HIS A 1 567 ? 3.178 5.367 6.147 1.00 88.94 567 HIS A O 1
ATOM 4572 N N . ILE A 1 568 ? 3.787 6.912 4.621 1.00 90.56 568 ILE A N 1
ATOM 4573 C CA . ILE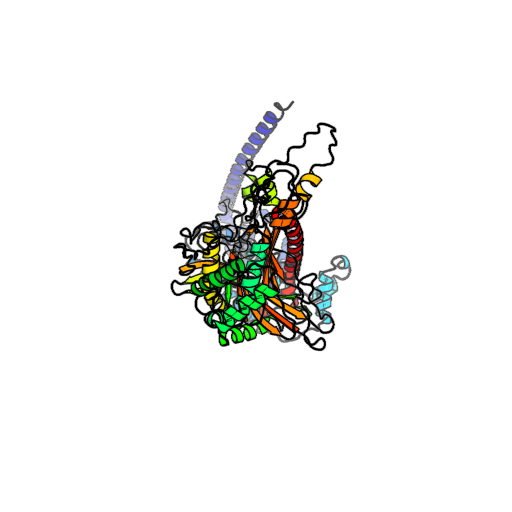 A 1 568 ? 2.680 6.760 3.673 1.00 90.56 568 ILE A CA 1
ATOM 4574 C C . ILE A 1 568 ? 3.253 6.195 2.369 1.00 90.56 568 ILE A C 1
ATOM 4576 O O . ILE A 1 568 ? 4.469 6.235 2.158 1.00 90.56 568 ILE A O 1
ATOM 4580 N N . GLU A 1 569 ? 2.404 5.656 1.501 1.00 90.62 569 GLU A N 1
ATOM 4581 C CA . GLU A 1 569 ? 2.855 5.082 0.237 1.00 90.62 569 GLU A CA 1
ATOM 4582 C C . GLU A 1 569 ? 3.052 6.151 -0.834 1.00 90.62 569 GLU A C 1
ATOM 4584 O O . GLU A 1 569 ? 2.153 6.946 -1.117 1.00 90.62 569 GLU A O 1
ATOM 4589 N N . GLY A 1 570 ? 4.223 6.116 -1.470 1.00 89.25 570 GLY A N 1
ATOM 4590 C CA . GLY A 1 570 ? 4.589 7.035 -2.545 1.00 89.25 570 GLY A CA 1
ATOM 4591 C C . GLY A 1 570 ? 4.771 8.490 -2.105 1.00 89.25 570 GLY A C 1
ATOM 4592 O O . GLY A 1 570 ? 4.868 8.816 -0.924 1.00 89.25 570 GLY A O 1
ATOM 4593 N N . MET A 1 571 ? 4.868 9.346 -3.110 1.00 88.75 571 MET A N 1
ATOM 4594 C CA . MET A 1 571 ? 4.884 10.801 -3.051 1.00 88.75 571 MET A CA 1
ATOM 4595 C C . MET A 1 571 ? 3.659 11.322 -3.820 1.00 88.75 571 MET A C 1
ATOM 4597 O O . MET A 1 571 ? 2.865 10.551 -4.369 1.00 88.75 571 MET A O 1
ATOM 4601 N N . GLU A 1 572 ? 3.469 12.638 -3.859 1.00 88.62 572 GLU A N 1
ATOM 4602 C CA . GLU A 1 572 ? 2.299 13.236 -4.503 1.00 88.62 572 GLU A CA 1
ATOM 4603 C C . GLU A 1 572 ? 2.244 12.917 -6.007 1.00 88.62 572 GLU A C 1
ATOM 4605 O O . GLU A 1 572 ? 1.155 12.754 -6.546 1.00 88.62 572 GLU A O 1
ATOM 4610 N N . ASN A 1 573 ? 3.393 12.699 -6.663 1.00 89.38 573 ASN A N 1
ATOM 4611 C CA . ASN A 1 573 ? 3.467 12.299 -8.074 1.00 89.38 573 ASN A CA 1
ATOM 4612 C C . ASN A 1 573 ? 2.722 10.993 -8.382 1.00 89.38 573 ASN A C 1
ATOM 4614 O O . ASN A 1 573 ? 2.254 10.807 -9.504 1.00 89.38 573 ASN A O 1
ATOM 4618 N N . GLU A 1 574 ? 2.653 10.061 -7.428 1.00 93.06 574 GLU A N 1
ATOM 4619 C CA . GLU A 1 574 ? 1.993 8.773 -7.634 1.00 93.06 574 GLU A CA 1
ATOM 4620 C C . GLU A 1 574 ? 0.487 8.813 -7.366 1.00 93.06 574 GLU A C 1
ATOM 4622 O O . GLU A 1 574 ? -0.205 7.873 -7.749 1.00 93.06 574 GLU A O 1
ATOM 4627 N N . HIS A 1 575 ? -0.023 9.859 -6.702 1.00 93.12 575 HIS A N 1
ATOM 4628 C CA . HIS A 1 575 ? -1.440 10.004 -6.345 1.00 93.12 575 HIS A CA 1
ATOM 4629 C C . HIS A 1 575 ? -2.058 8.734 -5.718 1.00 93.12 575 HIS A C 1
ATOM 4631 O O . HIS A 1 575 ? -3.213 8.401 -5.981 1.00 93.12 575 HIS A O 1
ATOM 4637 N N . ILE A 1 576 ? -1.303 7.992 -4.898 1.00 95.94 576 ILE A N 1
ATOM 4638 C CA . ILE A 1 576 ? -1.809 6.771 -4.251 1.00 95.94 576 ILE A CA 1
ATOM 4639 C C . ILE A 1 576 ? -2.872 7.159 -3.222 1.00 95.94 576 ILE A C 1
ATOM 4641 O O . ILE A 1 576 ? -2.579 7.885 -2.269 1.00 95.94 576 ILE A O 1
ATOM 4645 N N . ILE A 1 577 ? -4.090 6.642 -3.393 1.00 96.50 577 ILE A N 1
ATOM 4646 C CA . ILE A 1 577 ? -5.233 6.937 -2.521 1.00 96.50 577 ILE A CA 1
ATOM 4647 C C . ILE A 1 577 ? -5.521 5.817 -1.517 1.00 96.50 577 ILE A C 1
ATOM 4649 O O . ILE A 1 577 ? -5.992 6.072 -0.408 1.00 96.50 577 ILE A O 1
ATOM 4653 N N . ALA A 1 578 ? -5.208 4.571 -1.875 1.00 97.69 578 ALA A N 1
ATOM 4654 C CA . ALA A 1 578 ? -5.428 3.411 -1.023 1.00 97.69 578 ALA A CA 1
ATOM 4655 C C . ALA A 1 578 ? -4.406 2.305 -1.294 1.00 97.69 578 ALA A C 1
ATOM 4657 O O . ALA A 1 578 ? -3.924 2.135 -2.416 1.00 97.69 578 ALA A O 1
ATOM 4658 N N . THR A 1 579 ? -4.146 1.503 -0.267 1.00 98.44 579 THR A N 1
ATOM 4659 C CA . THR A 1 579 ? -3.196 0.392 -0.307 1.00 98.44 579 THR A CA 1
ATOM 4660 C C . THR A 1 579 ? -3.905 -0.897 0.056 1.00 98.44 579 THR A C 1
ATOM 4662 O O . THR A 1 579 ? -4.515 -0.987 1.117 1.00 98.44 579 THR A O 1
ATOM 4665 N N . GLY A 1 580 ? -3.818 -1.896 -0.821 1.00 98.62 580 GLY A N 1
ATOM 4666 C CA . GLY A 1 580 ? -4.308 -3.250 -0.595 1.00 98.62 580 GLY A CA 1
ATOM 4667 C C . GLY A 1 580 ? -3.158 -4.239 -0.441 1.00 98.62 580 GLY A C 1
ATOM 4668 O O . GLY A 1 580 ? -2.316 -4.332 -1.325 1.00 98.62 580 GLY A O 1
ATOM 4669 N N . ILE A 1 581 ? -3.117 -4.996 0.653 1.00 98.75 581 ILE A N 1
ATOM 4670 C CA . ILE A 1 581 ? -2.075 -5.984 0.956 1.00 98.75 581 ILE A CA 1
ATOM 4671 C C . ILE A 1 581 ? -2.707 -7.365 1.107 1.00 98.75 581 ILE A C 1
ATOM 4673 O O . ILE A 1 581 ? -3.647 -7.539 1.880 1.00 98.75 581 ILE A O 1
ATOM 4677 N N . TYR A 1 582 ? -2.145 -8.358 0.423 1.00 98.88 582 TYR A N 1
ATOM 4678 C CA . TYR A 1 582 ? -2.442 -9.771 0.619 1.00 98.88 582 TYR A CA 1
ATOM 4679 C C . TYR A 1 582 ? -1.261 -10.492 1.278 1.00 98.88 582 TYR A C 1
ATOM 4681 O O . TYR A 1 582 ? -0.194 -10.646 0.677 1.00 98.88 582 TYR A O 1
ATOM 4689 N N . TYR A 1 583 ? -1.470 -10.968 2.505 1.00 98.56 583 TYR A N 1
ATOM 4690 C CA . TYR A 1 583 ? -0.531 -11.776 3.285 1.00 98.56 583 TYR A CA 1
ATOM 4691 C C . TYR A 1 583 ? -0.629 -13.249 2.889 1.00 98.56 583 TYR A C 1
ATOM 4693 O O . TYR A 1 583 ? -1.235 -14.062 3.584 1.00 98.56 583 TYR A O 1
ATOM 4701 N N . TYR A 1 584 ? -0.078 -13.608 1.733 1.00 98.38 584 TYR A N 1
ATOM 4702 C CA . TYR A 1 584 ? -0.364 -14.906 1.121 1.00 98.38 584 TYR A CA 1
ATOM 4703 C C . TYR A 1 584 ? 0.417 -16.084 1.716 1.00 98.38 584 TYR A C 1
ATOM 4705 O O . TYR A 1 584 ? 0.018 -17.227 1.502 1.00 98.38 584 TYR A O 1
ATOM 4713 N N . PHE A 1 585 ? 1.512 -15.852 2.447 1.00 98.00 585 PHE A N 1
ATOM 4714 C CA . PHE A 1 585 ? 2.283 -16.933 3.071 1.00 98.00 585 PHE A CA 1
ATOM 4715 C C . PHE A 1 585 ? 3.080 -16.452 4.287 1.00 98.00 585 PHE A C 1
ATOM 4717 O O . PHE A 1 585 ? 3.925 -15.569 4.143 1.00 98.00 585 PHE A O 1
ATOM 4724 N N . ASN A 1 586 ? 2.880 -17.081 5.448 1.00 96.88 586 ASN A N 1
ATOM 4725 C CA . ASN A 1 586 ? 3.653 -16.842 6.667 1.00 96.88 586 ASN A CA 1
ATOM 4726 C C . ASN A 1 586 ? 4.112 -18.174 7.287 1.00 96.88 586 ASN A C 1
ATOM 4728 O O . ASN A 1 586 ? 3.296 -19.017 7.651 1.00 96.88 586 ASN A O 1
ATOM 4732 N N . SER A 1 587 ? 5.413 -18.345 7.519 1.00 97.44 587 SER A N 1
ATOM 4733 C CA . SER A 1 587 ? 5.980 -19.552 8.135 1.00 97.44 587 SER A CA 1
ATOM 4734 C C . SER A 1 587 ? 7.007 -19.218 9.215 1.00 97.44 587 SER A C 1
ATOM 4736 O O . SER A 1 587 ? 7.816 -18.311 9.062 1.00 97.44 587 SER A O 1
ATOM 4738 N N . ASN A 1 588 ? 6.977 -19.956 10.328 1.00 98.06 588 ASN A N 1
ATOM 4739 C CA . ASN A 1 588 ? 7.954 -19.876 11.424 1.00 98.06 588 ASN A CA 1
ATOM 4740 C C . ASN A 1 588 ? 8.287 -18.456 11.956 1.00 98.06 588 ASN A C 1
ATOM 4742 O O . ASN A 1 588 ? 9.399 -18.186 12.399 1.00 98.06 588 ASN A O 1
ATOM 4746 N N . ILE A 1 589 ? 7.317 -17.542 11.964 1.00 97.81 589 ILE A N 1
ATOM 4747 C CA . ILE A 1 589 ? 7.459 -16.198 12.549 1.00 97.81 589 ILE A CA 1
ATOM 4748 C C . ILE A 1 589 ? 6.468 -15.979 13.687 1.00 97.81 589 ILE A C 1
ATOM 4750 O O . ILE A 1 589 ? 5.360 -16.531 13.663 1.00 97.81 589 ILE A O 1
ATOM 4754 N N . THR A 1 590 ? 6.846 -15.171 14.679 1.00 97.50 590 THR A N 1
ATOM 4755 C CA . THR A 1 590 ? 5.933 -14.657 15.708 1.00 97.50 590 THR A CA 1
ATOM 4756 C C . THR A 1 590 ? 4.828 -13.818 15.067 1.00 97.50 590 THR A C 1
ATOM 4758 O O . THR A 1 590 ? 4.846 -13.549 13.866 1.00 97.50 590 THR A O 1
ATOM 4761 N N . GLN A 1 591 ? 3.827 -13.420 15.853 1.00 95.38 591 GLN A N 1
ATOM 4762 C CA . GLN A 1 591 ? 2.801 -12.507 15.357 1.00 95.38 591 GLN A CA 1
ATOM 4763 C C . GLN A 1 591 ? 3.458 -11.231 14.802 1.00 95.38 591 GLN A C 1
ATOM 4765 O O . GLN A 1 591 ? 4.368 -10.686 15.424 1.00 95.38 591 GLN A O 1
ATOM 4770 N N . SER A 1 592 ? 3.017 -10.799 13.621 1.00 94.69 592 SER A N 1
ATOM 4771 C CA . SER A 1 592 ? 3.445 -9.562 12.966 1.00 94.69 592 SER A CA 1
ATOM 4772 C C . SER A 1 592 ? 2.232 -8.651 12.836 1.00 94.69 592 SER A C 1
ATOM 4774 O O . SER A 1 592 ? 1.162 -9.122 12.443 1.00 94.69 592 SER A O 1
ATOM 4776 N N . ASN A 1 593 ? 2.396 -7.365 13.137 1.00 95.19 593 ASN A N 1
ATOM 4777 C CA . ASN A 1 593 ? 1.316 -6.382 13.120 1.00 95.19 593 ASN A CA 1
ATOM 4778 C C . ASN A 1 593 ? 1.649 -5.232 12.158 1.00 95.19 593 ASN A C 1
ATOM 4780 O O . ASN A 1 593 ? 2.818 -4.894 11.957 1.00 95.19 593 ASN A O 1
ATOM 4784 N N . LEU A 1 594 ? 0.615 -4.616 11.591 1.00 95.69 594 LEU A N 1
ATOM 4785 C CA . LEU A 1 594 ? 0.693 -3.334 10.898 1.00 95.69 594 LEU A CA 1
ATOM 4786 C C . LEU A 1 594 ? 0.064 -2.278 11.806 1.00 95.69 594 LEU A C 1
ATOM 4788 O O . LEU A 1 594 ? -1.084 -2.441 12.208 1.00 95.69 594 LEU A O 1
ATOM 4792 N N . GLN A 1 595 ? 0.820 -1.247 12.165 1.00 95.38 595 GLN A N 1
ATOM 4793 C CA . GLN A 1 595 ? 0.371 -0.191 13.075 1.00 95.38 595 GLN A CA 1
ATOM 4794 C C . GLN A 1 595 ? -0.012 1.048 12.279 1.00 95.38 595 GLN A C 1
ATOM 4796 O O . GLN A 1 595 ? 0.668 1.354 11.299 1.00 95.38 595 GLN A O 1
ATOM 4801 N N . PHE A 1 596 ? -1.039 1.766 12.728 1.00 94.19 596 PHE A N 1
ATOM 4802 C CA . PHE A 1 596 ? -1.562 2.964 12.075 1.00 94.19 596 PHE A CA 1
ATOM 4803 C C . PHE A 1 596 ? -1.543 4.169 13.014 1.00 94.19 596 PHE A C 1
ATOM 4805 O O . PHE A 1 596 ? -1.893 4.059 14.189 1.00 94.19 596 PHE A O 1
ATOM 4812 N N . ARG A 1 597 ? -1.177 5.334 12.480 1.00 92.56 597 ARG A N 1
ATOM 4813 C CA . ARG A 1 597 ? -1.340 6.641 13.124 1.00 92.56 597 ARG A CA 1
ATOM 4814 C C . ARG A 1 597 ? -1.873 7.665 12.125 1.00 92.56 597 ARG A C 1
ATOM 4816 O O . ARG A 1 597 ? -1.742 7.494 10.912 1.00 92.56 597 ARG A O 1
ATOM 4823 N N . THR A 1 598 ? -2.458 8.740 12.633 1.00 90.62 598 THR A N 1
ATOM 4824 C CA . THR A 1 598 ? -2.935 9.867 11.822 1.00 90.62 598 THR A CA 1
ATOM 4825 C C . THR A 1 598 ? -2.375 11.177 12.349 1.00 90.62 598 THR A C 1
ATOM 4827 O O . THR A 1 598 ? -2.211 11.331 13.558 1.00 90.62 598 THR A O 1
ATOM 4830 N N . ALA A 1 599 ? -2.125 12.126 11.448 1.00 89.75 599 ALA A N 1
ATOM 4831 C CA . ALA A 1 599 ? -1.940 13.521 11.823 1.00 89.75 599 ALA A CA 1
ATOM 4832 C C . ALA A 1 599 ? -3.268 14.085 12.346 1.00 89.75 599 ALA A C 1
ATOM 4834 O O . ALA A 1 599 ? -4.344 13.740 11.829 1.00 89.75 599 ALA A O 1
ATOM 4835 N N . ILE A 1 600 ? -3.189 14.942 13.357 1.00 90.00 600 ILE A N 1
ATOM 4836 C CA . ILE A 1 600 ? -4.337 15.627 13.951 1.00 90.00 600 ILE A CA 1
ATOM 4837 C C . ILE A 1 600 ? -4.164 17.144 13.863 1.00 90.00 600 ILE A C 1
ATOM 4839 O O . ILE A 1 600 ? -3.046 17.652 13.812 1.00 90.00 600 ILE A O 1
ATOM 4843 N N . CYS A 1 601 ? -5.280 17.864 13.816 1.00 88.38 601 CYS A N 1
ATOM 4844 C CA . CYS A 1 601 ? -5.262 19.305 14.010 1.00 88.38 601 CYS A CA 1
ATOM 4845 C C . CYS A 1 601 ? -5.147 19.626 15.506 1.00 88.38 601 CYS A C 1
ATOM 4847 O O . CYS A 1 601 ? -5.367 18.765 16.363 1.00 88.38 601 CYS A O 1
ATOM 4849 N N . GLU A 1 602 ? -4.829 20.877 15.813 1.00 86.69 602 GLU A N 1
ATOM 4850 C CA . GLU A 1 602 ? -4.873 21.373 17.186 1.00 86.69 602 GLU A CA 1
ATOM 4851 C C . GLU A 1 602 ? -6.308 21.237 17.737 1.00 86.69 602 GLU A C 1
ATOM 4853 O O . GLU A 1 602 ? -7.272 21.514 17.007 1.00 86.69 602 GLU A O 1
ATOM 4858 N N . PRO A 1 603 ? -6.489 20.742 18.976 1.00 87.88 603 PRO A N 1
ATOM 4859 C CA . PRO A 1 603 ? -7.794 20.769 19.623 1.00 87.88 603 PRO A CA 1
ATOM 4860 C C . PRO A 1 603 ? -8.218 22.218 19.894 1.00 87.88 603 PRO A C 1
ATOM 4862 O O . PRO A 1 603 ? -7.388 23.115 19.956 1.00 87.88 603 PRO A O 1
ATOM 4865 N N . ASN A 1 604 ? -9.510 22.447 20.127 1.00 86.56 604 ASN A N 1
ATOM 4866 C CA . ASN A 1 604 ? -9.936 23.677 20.795 1.00 86.56 604 ASN A CA 1
ATOM 4867 C C . ASN A 1 604 ? -9.642 23.543 22.300 1.00 86.56 604 ASN A C 1
ATOM 4869 O O . ASN A 1 604 ? -9.957 22.495 22.874 1.00 86.56 604 ASN A O 1
ATOM 4873 N N . TYR A 1 605 ? -9.098 24.586 22.930 1.00 86.25 605 TYR A N 1
ATOM 4874 C CA . TYR A 1 605 ? -8.817 24.645 24.371 1.00 86.25 605 TYR A CA 1
ATOM 4875 C C . TYR A 1 605 ? -8.890 26.088 24.910 1.00 86.25 605 TYR A C 1
ATOM 4877 O O . TYR A 1 605 ? -8.966 27.048 24.141 1.00 86.25 605 TYR A O 1
ATOM 4885 N N . GLU A 1 606 ? -8.960 26.238 26.237 1.00 83.44 606 GLU A N 1
ATOM 4886 C CA . GLU A 1 606 ? -8.777 27.529 26.918 1.00 83.44 606 GLU A CA 1
ATOM 4887 C C . GLU A 1 606 ? -7.287 27.902 26.870 1.00 83.44 606 GLU A C 1
ATOM 4889 O O . GLU A 1 606 ? -6.457 27.025 27.071 1.00 83.44 606 GLU A O 1
ATOM 4894 N N . GLN A 1 607 ? -6.942 29.159 26.562 1.00 80.31 607 GLN A N 1
ATOM 4895 C CA . GLN A 1 607 ? -5.541 29.578 26.404 1.00 80.31 607 GLN A CA 1
ATOM 4896 C C . GLN A 1 607 ? -4.700 29.152 27.622 1.00 80.31 607 GLN A C 1
ATOM 4898 O O . GLN A 1 607 ? -5.175 29.254 28.749 1.00 80.31 607 GLN A O 1
ATOM 4903 N N . ASP A 1 608 ? -3.494 28.632 27.369 1.00 78.44 608 ASP A N 1
ATOM 4904 C CA . ASP A 1 608 ? -2.548 28.123 28.377 1.00 78.44 608 ASP A CA 1
ATOM 4905 C C . ASP A 1 608 ? -3.004 26.873 29.176 1.00 78.44 608 ASP A C 1
ATOM 4907 O O . ASP A 1 608 ? -2.278 26.386 30.045 1.00 78.44 608 ASP A O 1
ATOM 4911 N N . ASP A 1 609 ? -4.142 26.247 28.835 1.00 84.25 609 ASP A N 1
ATOM 4912 C CA . ASP A 1 609 ? -4.655 25.044 29.513 1.00 84.25 609 ASP A CA 1
ATOM 4913 C C . ASP A 1 609 ? -3.916 23.745 29.128 1.00 84.25 609 ASP A C 1
ATOM 4915 O O . ASP A 1 609 ? -4.467 22.818 28.519 1.00 84.25 609 ASP A O 1
ATOM 4919 N N . ARG A 1 610 ? -2.642 23.647 29.520 1.00 84.31 610 ARG A N 1
ATOM 4920 C CA . ARG A 1 610 ? -1.807 22.462 29.267 1.00 84.31 610 ARG A CA 1
ATOM 4921 C C . ARG A 1 610 ? -2.355 21.202 29.934 1.00 84.31 610 ARG A C 1
ATOM 4923 O O . ARG A 1 610 ? -2.343 20.121 29.343 1.00 84.31 610 ARG A O 1
ATOM 4930 N N . TYR A 1 611 ? -2.847 21.343 31.164 1.00 86.69 611 TYR A N 1
ATOM 4931 C CA . TYR A 1 611 ? -3.320 20.225 31.979 1.00 86.69 611 TYR A CA 1
ATOM 4932 C C . TYR A 1 611 ? -4.604 19.596 31.418 1.00 86.69 611 TYR A C 1
ATOM 4934 O O . TYR A 1 611 ? -4.708 18.366 31.351 1.00 86.69 611 TYR A O 1
ATOM 4942 N N . GLY A 1 612 ? -5.558 20.418 30.966 1.00 88.75 612 GLY A N 1
ATOM 4943 C CA . GLY A 1 612 ? -6.795 19.960 30.334 1.00 88.75 612 GLY A CA 1
ATOM 4944 C C . GLY A 1 612 ? -6.524 19.193 29.045 1.00 88.75 612 GLY A C 1
ATOM 4945 O O . GLY A 1 612 ? -7.022 18.079 28.856 1.00 88.75 612 GLY A O 1
ATOM 4946 N N . VAL A 1 613 ? -5.667 19.743 28.183 1.00 90.06 613 VAL A N 1
ATOM 4947 C CA . VAL A 1 613 ? -5.341 19.139 26.886 1.00 90.06 613 VAL A CA 1
ATOM 4948 C C . VAL A 1 613 ? -4.599 17.805 27.033 1.00 90.06 613 VAL A C 1
ATOM 4950 O O . VAL A 1 613 ? -5.005 16.822 26.400 1.00 90.06 613 VAL A O 1
ATOM 4953 N N . ASP A 1 614 ? -3.587 17.721 27.904 1.00 90.19 614 ASP A N 1
ATOM 4954 C CA . ASP A 1 614 ? -2.873 16.462 28.171 1.00 90.19 614 ASP A CA 1
ATOM 4955 C C . ASP A 1 614 ? -3.817 15.413 28.773 1.00 90.19 614 ASP A C 1
ATOM 4957 O O . ASP A 1 614 ? -3.897 14.275 28.310 1.00 90.19 614 ASP A O 1
ATOM 4961 N N . THR A 1 615 ? -4.639 15.806 29.746 1.00 89.88 615 THR A N 1
ATOM 4962 C CA . THR A 1 615 ? -5.545 14.868 30.418 1.00 89.88 615 THR A CA 1
ATOM 4963 C C . THR A 1 615 ? -6.628 14.314 29.487 1.00 89.88 615 THR A C 1
ATOM 4965 O O . THR A 1 615 ? -6.991 13.138 29.598 1.00 89.88 615 THR A O 1
ATOM 4968 N N . ILE A 1 616 ? -7.174 15.132 28.580 1.00 92.88 616 ILE A N 1
ATOM 4969 C CA . ILE A 1 616 ? -8.281 14.723 27.703 1.00 92.88 616 ILE A CA 1
ATOM 4970 C C . ILE A 1 616 ? -7.794 14.037 26.427 1.00 92.88 616 ILE A C 1
ATOM 4972 O O . ILE A 1 616 ? -8.380 13.028 26.019 1.00 92.88 616 ILE A O 1
ATOM 4976 N N . TYR A 1 617 ? -6.743 14.558 25.792 1.00 92.19 617 TYR A N 1
ATOM 4977 C CA . TYR A 1 617 ? -6.271 14.091 24.485 1.00 92.19 617 TYR A CA 1
ATOM 4978 C C . TYR A 1 617 ? -4.928 13.352 24.535 1.00 92.19 617 TYR A C 1
ATOM 4980 O O . TYR A 1 617 ? -4.610 12.637 23.581 1.00 92.19 617 TYR A O 1
ATOM 4988 N N . GLY A 1 618 ? -4.161 13.482 25.624 1.00 91.00 618 GLY A N 1
ATOM 4989 C CA . GLY A 1 618 ? -2.785 12.983 25.726 1.00 91.00 618 GLY A CA 1
ATOM 4990 C C . GLY A 1 618 ? -1.797 13.782 24.880 1.00 91.00 618 GLY A C 1
ATOM 4991 O O . GLY A 1 618 ? -0.825 13.213 24.384 1.00 91.00 618 GLY A O 1
ATOM 4992 N N . LEU A 1 619 ? -2.100 15.058 24.627 1.00 89.62 619 LEU A N 1
ATOM 4993 C CA . LEU A 1 619 ? -1.270 15.964 23.838 1.00 89.62 619 LEU A CA 1
ATOM 4994 C C . LEU A 1 619 ? -0.562 16.929 24.783 1.00 89.62 619 LEU A C 1
ATOM 4996 O O . LEU A 1 619 ? -1.214 17.599 25.577 1.00 89.62 619 LEU A O 1
ATOM 5000 N N . GLN A 1 620 ? 0.761 17.002 24.678 1.00 84.75 620 GLN A N 1
ATOM 5001 C CA . GLN A 1 620 ? 1.587 17.884 25.502 1.00 84.75 620 GLN A CA 1
ATOM 5002 C C . GLN A 1 620 ? 2.216 18.971 24.635 1.00 84.75 620 GLN A C 1
ATOM 5004 O O . GLN A 1 620 ? 2.414 18.774 23.433 1.00 84.75 620 GLN A O 1
ATOM 5009 N N . ASP A 1 621 ? 2.534 20.099 25.266 1.00 78.56 621 ASP A N 1
ATOM 5010 C CA . ASP A 1 621 ? 3.235 21.212 24.625 1.00 78.56 621 ASP A CA 1
ATOM 5011 C C . ASP A 1 621 ? 4.528 20.726 23.958 1.00 78.56 621 ASP A C 1
ATOM 5013 O O . ASP A 1 621 ? 5.234 19.866 24.495 1.00 78.56 621 ASP A O 1
ATOM 5017 N N . GLU A 1 622 ? 4.828 21.261 22.779 1.00 75.12 622 GLU A N 1
ATOM 5018 C CA . GLU A 1 622 ? 5.998 20.941 21.953 1.00 75.12 622 GLU A CA 1
ATOM 5019 C C . GLU A 1 622 ? 6.103 19.467 21.500 1.00 75.12 622 GLU A C 1
ATOM 5021 O O . GLU A 1 622 ? 7.100 19.070 20.886 1.00 75.12 622 GLU A O 1
ATOM 5026 N N . LEU A 1 623 ? 5.080 18.633 21.750 1.00 80.88 623 LEU A N 1
ATOM 5027 C CA . LEU A 1 623 ? 5.027 17.261 21.242 1.00 80.88 623 LEU A CA 1
ATOM 5028 C C . LEU A 1 623 ? 4.331 17.157 19.868 1.00 80.88 623 LEU A C 1
ATOM 5030 O O . LEU A 1 623 ? 3.517 18.005 19.500 1.00 80.88 623 LEU A O 1
ATOM 5034 N N . PRO A 1 624 ? 4.631 16.090 19.098 1.00 83.19 624 PRO A N 1
ATOM 5035 C CA . PRO A 1 624 ? 4.001 15.794 17.811 1.00 83.19 624 PRO A CA 1
ATOM 5036 C C . PRO A 1 624 ? 2.461 15.759 17.806 1.00 83.19 624 PRO A C 1
ATOM 5038 O O . PRO A 1 624 ? 1.855 14.957 18.518 1.00 83.19 624 PRO A O 1
ATOM 5041 N N . LEU A 1 625 ? 1.831 16.499 16.884 1.00 85.88 625 LEU A N 1
ATOM 5042 C CA . LEU A 1 625 ? 0.388 16.430 16.591 1.00 85.88 625 LEU A CA 1
ATOM 5043 C C . LEU A 1 625 ? -0.010 15.181 15.772 1.00 85.88 625 LEU A C 1
ATOM 5045 O O . LEU A 1 625 ? -0.484 15.257 14.633 1.00 85.88 625 LEU A O 1
ATOM 5049 N N . ASN A 1 626 ? 0.131 13.996 16.373 1.00 90.56 626 ASN A N 1
ATOM 5050 C CA . ASN A 1 626 ? -0.421 12.744 15.844 1.00 90.56 626 ASN A CA 1
ATOM 5051 C C . ASN A 1 626 ? -1.068 11.875 16.926 1.00 90.56 626 ASN A C 1
ATOM 5053 O O . ASN A 1 626 ? -0.763 11.983 18.108 1.00 90.56 626 ASN A O 1
ATOM 5057 N N . GLN A 1 627 ? -1.944 10.964 16.496 1.00 91.44 627 GLN A N 1
ATOM 5058 C CA . GLN A 1 627 ? -2.521 9.933 17.359 1.00 91.44 627 GLN A CA 1
ATOM 5059 C C . GLN A 1 627 ? -2.337 8.545 16.754 1.00 91.44 627 GLN A C 1
ATOM 5061 O O . GLN A 1 627 ? -2.620 8.318 15.572 1.00 91.44 627 GLN A O 1
ATOM 5066 N N . LEU A 1 628 ? -1.883 7.605 17.586 1.00 91.12 628 LEU A N 1
ATOM 5067 C CA . LEU A 1 628 ? -1.891 6.182 17.265 1.00 91.12 628 LEU A CA 1
ATOM 5068 C C . LEU A 1 628 ? -3.347 5.704 17.212 1.00 91.12 628 LEU A C 1
ATOM 5070 O O . LEU A 1 628 ? -4.083 5.863 18.183 1.00 91.12 628 LEU A O 1
ATOM 5074 N N . LEU A 1 629 ? -3.753 5.128 16.083 1.00 88.19 629 LEU A N 1
ATOM 5075 C CA . LEU A 1 629 ? -5.112 4.622 15.888 1.00 88.19 629 LEU A CA 1
ATOM 5076 C C . LEU A 1 629 ? -5.241 3.197 16.436 1.00 88.19 629 LEU A C 1
ATOM 5078 O O . LEU A 1 629 ? -6.127 2.907 17.241 1.00 88.19 629 LEU A O 1
ATOM 5082 N N . GLY A 1 630 ? -4.293 2.334 16.072 1.00 87.69 630 GLY A N 1
ATOM 5083 C CA . GLY A 1 630 ? -4.365 0.923 16.404 1.00 87.69 630 GLY A CA 1
ATOM 5084 C C . GLY A 1 630 ? -3.363 0.076 15.637 1.00 87.69 630 GLY A C 1
ATOM 5085 O O . GLY A 1 630 ? -2.418 0.570 15.010 1.00 87.69 630 GLY A O 1
ATOM 5086 N N . GLU A 1 631 ? -3.557 -1.237 15.727 1.00 92.12 631 GLU A N 1
ATOM 5087 C CA . GLU A 1 631 ? -2.773 -2.204 14.978 1.00 92.12 631 GLU A CA 1
ATOM 5088 C C . GLU A 1 631 ? -3.614 -3.383 14.494 1.00 92.12 631 GLU A C 1
ATOM 5090 O O . GLU A 1 631 ? -4.541 -3.850 15.159 1.00 92.12 631 GLU A O 1
ATOM 5095 N N . VAL A 1 632 ? -3.244 -3.896 13.325 1.00 93.56 632 VAL A N 1
ATOM 5096 C CA . VAL A 1 632 ? -3.898 -5.027 12.676 1.00 93.56 632 VAL A CA 1
ATOM 5097 C C . VAL A 1 632 ? -2.920 -6.188 12.590 1.00 93.56 632 VAL A C 1
ATOM 5099 O O . VAL A 1 632 ? -1.810 -6.055 12.073 1.00 93.56 632 VAL A O 1
ATOM 5102 N N . ILE A 1 633 ? -3.342 -7.358 13.067 1.00 94.19 633 ILE A N 1
ATOM 5103 C CA . ILE A 1 633 ? -2.566 -8.599 12.952 1.00 94.19 633 ILE A CA 1
ATOM 5104 C C . ILE A 1 633 ? -2.421 -8.961 11.468 1.00 94.19 633 ILE A C 1
ATOM 5106 O O . ILE A 1 633 ? -3.407 -8.983 10.742 1.00 94.19 633 ILE A O 1
ATOM 5110 N N . THR A 1 634 ? -1.218 -9.283 11.000 1.00 94.56 634 THR A N 1
ATOM 5111 C CA . THR A 1 634 ? -0.917 -9.579 9.583 1.00 94.56 634 THR A CA 1
ATOM 5112 C C . THR A 1 634 ? -0.704 -11.075 9.346 1.00 94.56 634 THR A C 1
ATOM 5114 O O . THR A 1 634 ? 0.354 -11.533 8.910 1.00 94.56 634 THR A O 1
ATOM 5117 N N . GLN A 1 635 ? -1.712 -11.867 9.714 1.00 94.38 635 GLN A N 1
ATOM 5118 C CA . GLN A 1 635 ? -1.683 -13.326 9.582 1.00 94.38 635 GLN A CA 1
ATOM 5119 C C . GLN A 1 635 ? -1.802 -13.799 8.126 1.00 94.38 635 GLN A C 1
ATOM 5121 O O . GLN A 1 635 ? -2.204 -13.043 7.244 1.00 94.38 635 GLN A O 1
ATOM 5126 N N . GLU A 1 636 ? -1.466 -15.068 7.882 1.00 96.88 636 GLU A N 1
ATOM 5127 C CA . GLU A 1 636 ? -1.620 -15.675 6.559 1.00 96.88 636 GLU A CA 1
ATOM 5128 C C . GLU A 1 636 ? -3.089 -15.652 6.106 1.00 96.88 636 GLU A C 1
ATOM 5130 O O . GLU A 1 636 ? -3.996 -15.830 6.914 1.00 96.88 636 GLU A O 1
ATOM 5135 N N . ASN A 1 637 ? -3.298 -15.469 4.803 1.00 97.50 637 ASN A N 1
ATOM 5136 C CA . ASN A 1 637 ? -4.574 -15.293 4.104 1.00 97.50 637 ASN A CA 1
ATOM 5137 C C . ASN A 1 637 ? -5.265 -13.942 4.302 1.00 97.50 637 ASN A C 1
ATOM 5139 O O . ASN A 1 637 ? -6.206 -13.645 3.566 1.00 97.50 637 ASN A O 1
ATOM 5143 N N . ARG A 1 638 ? -4.777 -13.089 5.208 1.00 97.44 638 ARG A N 1
ATOM 5144 C CA . ARG A 1 638 ? -5.373 -11.771 5.411 1.00 97.44 638 ARG A CA 1
ATOM 5145 C C . ARG A 1 638 ? -5.193 -10.885 4.182 1.00 97.44 638 ARG A C 1
ATOM 5147 O O . ARG A 1 638 ? -4.074 -10.629 3.737 1.00 97.44 638 ARG A O 1
ATOM 5154 N N . CYS A 1 639 ? -6.307 -10.381 3.679 1.00 98.56 639 CYS A N 1
ATOM 5155 C CA . CYS A 1 639 ? -6.387 -9.252 2.767 1.00 98.56 639 CYS A CA 1
ATOM 5156 C C . CYS A 1 639 ? -6.742 -8.016 3.582 1.00 98.56 639 CYS A C 1
ATOM 5158 O O . CYS A 1 639 ? -7.664 -8.066 4.392 1.00 98.56 639 CYS A O 1
ATOM 5160 N N . LEU A 1 640 ? -6.008 -6.929 3.389 1.00 98.00 640 LEU A N 1
ATOM 5161 C CA . LEU A 1 640 ? -6.166 -5.678 4.123 1.00 98.00 640 LEU A CA 1
ATOM 5162 C C . LEU A 1 640 ? -6.170 -4.527 3.124 1.00 98.00 640 LEU A C 1
ATOM 5164 O O . LEU A 1 640 ? -5.269 -4.468 2.295 1.00 98.00 640 LEU A O 1
ATOM 5168 N N . VAL A 1 641 ? -7.136 -3.617 3.202 1.00 98.56 641 VAL A N 1
ATOM 5169 C CA . VAL A 1 641 ? -7.156 -2.383 2.410 1.00 98.56 641 VAL A CA 1
ATOM 5170 C C . VAL A 1 641 ? -7.362 -1.197 3.338 1.00 98.56 641 VAL A C 1
ATOM 5172 O O . VAL A 1 641 ? -8.252 -1.218 4.184 1.00 98.56 641 VAL A O 1
ATOM 5175 N N . PHE A 1 642 ? -6.534 -0.169 3.191 1.00 97.56 642 PHE A N 1
ATOM 5176 C CA . PHE A 1 642 ? -6.592 1.043 4.004 1.00 97.56 642 PHE A CA 1
ATOM 5177 C C . PHE A 1 642 ? -6.322 2.288 3.154 1.00 97.56 642 PHE A C 1
ATOM 5179 O O . PHE A 1 642 ? -5.654 2.192 2.117 1.00 97.56 642 PHE A O 1
ATOM 5186 N N . PRO A 1 643 ? -6.837 3.459 3.561 1.00 95.50 643 PRO A N 1
ATOM 5187 C CA . PRO A 1 643 ? -6.564 4.707 2.867 1.00 95.50 643 PRO A CA 1
ATOM 5188 C C . PRO A 1 643 ? -5.113 5.143 3.076 1.00 95.50 643 PRO A C 1
ATOM 5190 O O . PRO A 1 643 ? -4.569 5.018 4.172 1.00 95.50 643 PRO A O 1
ATOM 5193 N N . ASN A 1 644 ? -4.514 5.764 2.061 1.00 93.38 644 ASN A N 1
ATOM 5194 C CA . ASN A 1 644 ? -3.154 6.307 2.155 1.00 93.38 644 ASN A CA 1
ATOM 5195 C C . ASN A 1 644 ? -3.057 7.560 3.059 1.00 93.38 644 ASN A C 1
ATOM 5197 O O . ASN A 1 644 ? -1.990 8.146 3.208 1.00 93.38 644 ASN A O 1
ATOM 5201 N N . LEU A 1 645 ? -4.175 7.969 3.678 1.00 89.50 645 LEU A N 1
ATOM 5202 C CA . LEU A 1 645 ? -4.221 8.964 4.754 1.00 89.50 645 LEU A CA 1
ATOM 5203 C C . LEU A 1 645 ? -3.621 8.451 6.066 1.00 89.50 645 LEU A C 1
ATOM 5205 O O . LEU A 1 645 ? -3.165 9.252 6.881 1.00 89.50 645 LEU A O 1
ATOM 5209 N N . TYR A 1 646 ? -3.650 7.137 6.298 1.00 91.81 646 TYR A N 1
ATOM 5210 C CA . TYR A 1 646 ? -3.100 6.562 7.517 1.00 91.81 646 TYR A CA 1
ATOM 5211 C C . TYR A 1 646 ? -1.626 6.262 7.328 1.00 91.81 646 TYR A C 1
ATOM 5213 O O . TYR A 1 646 ? -1.229 5.410 6.528 1.00 91.81 646 TYR A O 1
ATOM 5221 N N . GLN A 1 647 ? -0.809 6.958 8.114 1.00 93.12 647 GLN A N 1
ATOM 5222 C CA . GLN A 1 647 ? 0.592 6.623 8.199 1.00 93.12 647 GLN A CA 1
ATOM 5223 C C . GLN A 1 647 ? 0.726 5.298 8.925 1.00 93.12 647 GLN A C 1
ATOM 5225 O O . GLN A 1 647 ? 0.090 5.072 9.956 1.00 93.12 647 GLN A O 1
ATOM 5230 N N . HIS A 1 648 ? 1.558 4.417 8.392 1.00 94.25 648 HIS A N 1
ATOM 5231 C CA . HIS A 1 648 ? 1.658 3.070 8.911 1.00 94.25 648 HIS A CA 1
ATOM 5232 C C . HIS A 1 648 ? 3.103 2.604 9.024 1.00 94.25 648 HIS A C 1
ATOM 5234 O O . HIS A 1 648 ? 4.029 3.177 8.444 1.00 94.25 648 HIS A O 1
ATOM 5240 N N . ARG A 1 649 ? 3.299 1.556 9.824 1.00 93.38 649 ARG A N 1
ATOM 5241 C CA . ARG A 1 649 ? 4.573 0.842 9.918 1.00 93.38 649 ARG A CA 1
ATOM 5242 C C . ARG A 1 649 ? 4.360 -0.629 10.227 1.00 93.38 649 ARG A C 1
ATOM 5244 O O . ARG A 1 649 ? 3.402 -1.013 10.896 1.00 93.38 649 ARG A O 1
ATOM 5251 N N . VAL A 1 650 ? 5.301 -1.454 9.783 1.00 93.94 650 VAL A N 1
ATOM 5252 C CA . VAL A 1 650 ? 5.367 -2.868 10.169 1.00 93.94 650 VAL A CA 1
ATOM 5253 C C . VAL A 1 650 ? 5.993 -2.964 11.561 1.00 93.94 650 VAL A C 1
ATOM 5255 O O . VAL A 1 650 ? 7.088 -2.447 11.772 1.00 93.94 650 VAL A O 1
ATOM 5258 N N . ALA A 1 651 ? 5.324 -3.625 12.504 1.00 94.94 651 ALA A N 1
ATOM 5259 C CA . ALA A 1 651 ? 5.867 -3.872 13.837 1.00 94.94 651 ALA A CA 1
ATOM 5260 C C . ALA A 1 651 ? 7.024 -4.898 13.800 1.00 94.94 651 ALA A C 1
ATOM 5262 O O . ALA A 1 651 ? 7.068 -5.735 12.890 1.00 94.94 651 ALA A O 1
ATOM 5263 N N . PRO A 1 652 ? 7.947 -4.878 14.780 1.00 96.31 652 PRO A N 1
ATOM 5264 C CA . PRO A 1 652 ? 9.000 -5.884 14.889 1.00 96.31 652 PRO A CA 1
ATOM 5265 C C . PRO A 1 652 ? 8.429 -7.299 15.063 1.00 96.31 652 PRO A C 1
ATOM 5267 O O . PRO A 1 652 ? 7.395 -7.489 15.702 1.00 96.31 652 PRO A O 1
ATOM 5270 N N . PHE A 1 653 ? 9.120 -8.306 14.530 1.00 97.25 653 PHE A N 1
ATOM 5271 C CA . PHE A 1 653 ? 8.797 -9.721 14.752 1.00 97.25 653 PHE A CA 1
ATOM 5272 C C . PHE A 1 653 ? 10.044 -10.594 14.583 1.00 97.25 653 PHE A C 1
ATOM 5274 O O . PHE A 1 653 ? 11.054 -10.155 14.037 1.00 97.25 653 PHE A O 1
ATOM 5281 N N . GLN A 1 654 ? 9.991 -11.840 15.047 1.00 97.75 654 GLN A N 1
ATOM 5282 C CA . GLN A 1 654 ? 11.140 -12.748 15.043 1.00 97.75 654 GLN A CA 1
ATOM 5283 C C . GLN A 1 654 ? 10.740 -14.186 14.703 1.00 97.75 654 GLN A C 1
ATOM 5285 O O . GLN A 1 654 ? 9.559 -14.489 14.525 1.00 97.75 654 GLN A O 1
ATOM 5290 N N . LEU A 1 655 ? 11.719 -15.085 14.615 1.00 98.44 655 LEU A N 1
ATOM 5291 C CA . LEU A 1 655 ? 11.473 -16.519 14.464 1.00 98.44 655 LEU A CA 1
ATOM 5292 C C . LEU A 1 655 ? 10.687 -17.095 15.654 1.00 98.44 655 LEU A C 1
ATOM 5294 O O . LEU A 1 655 ? 10.967 -16.772 16.810 1.00 98.44 655 LEU A O 1
ATOM 5298 N N . LYS A 1 656 ? 9.720 -17.980 15.368 1.00 97.62 656 LYS A N 1
ATOM 5299 C CA . LYS A 1 656 ? 9.027 -18.789 16.392 1.00 97.62 656 LYS A CA 1
ATOM 5300 C C . LYS A 1 656 ? 9.948 -19.879 16.937 1.00 97.62 656 LYS A C 1
ATOM 5302 O O . LYS A 1 656 ? 10.132 -19.978 18.144 1.00 97.62 656 LYS A O 1
ATOM 5307 N N . ASP A 1 657 ? 10.520 -20.671 16.037 1.00 97.75 657 ASP A N 1
ATOM 5308 C CA . ASP A 1 657 ? 11.620 -21.595 16.293 1.00 97.75 657 ASP A CA 1
ATOM 5309 C C . ASP A 1 657 ? 12.917 -20.959 15.765 1.00 97.75 657 ASP A C 1
ATOM 5311 O O . ASP A 1 657 ? 13.105 -20.900 14.543 1.00 97.75 657 ASP A O 1
ATOM 5315 N N . PRO A 1 658 ? 13.819 -20.485 16.649 1.00 96.88 658 PRO A N 1
ATOM 5316 C CA . PRO A 1 658 ? 15.072 -19.841 16.255 1.00 96.88 658 PRO A CA 1
ATOM 5317 C C . PRO A 1 658 ? 16.039 -20.743 15.475 1.00 96.88 658 PRO A C 1
ATOM 5319 O O . PRO A 1 658 ? 17.022 -20.243 14.933 1.00 96.88 658 PRO A O 1
ATOM 5322 N N . THR A 1 659 ? 15.806 -22.060 15.431 1.00 96.94 659 THR A N 1
ATOM 5323 C CA . THR A 1 659 ? 16.683 -23.021 14.742 1.00 96.94 659 THR A CA 1
ATOM 5324 C C . THR A 1 659 ? 16.331 -23.221 13.270 1.00 96.94 659 THR A C 1
ATOM 5326 O O . THR A 1 659 ? 17.148 -23.750 12.517 1.00 96.94 659 THR A O 1
ATOM 5329 N N . GLN A 1 660 ? 15.145 -22.784 12.844 1.00 97.56 660 GLN A N 1
ATOM 5330 C CA . GLN A 1 660 ? 14.650 -22.934 11.477 1.00 97.56 660 GLN A CA 1
ATOM 5331 C C . GLN A 1 660 ? 14.455 -21.564 10.816 1.00 97.56 660 GLN A C 1
ATOM 5333 O O . GLN A 1 660 ? 14.172 -20.585 11.503 1.00 97.56 660 GLN A O 1
ATOM 5338 N N . PRO A 1 661 ? 14.579 -21.447 9.484 1.00 97.31 661 PRO A N 1
ATOM 5339 C CA . PRO A 1 661 ? 14.239 -20.209 8.792 1.00 97.31 661 PRO A CA 1
ATOM 5340 C C . PRO A 1 661 ? 12.734 -19.913 8.882 1.00 97.31 661 PRO A C 1
ATOM 5342 O O . PRO A 1 661 ? 11.919 -20.810 9.103 1.00 97.31 661 PRO A O 1
ATOM 5345 N N . GLY A 1 662 ? 12.364 -18.650 8.693 1.00 97.69 662 GLY A N 1
ATOM 5346 C CA . GLY A 1 662 ? 10.979 -18.181 8.697 1.00 97.69 662 GLY A CA 1
ATOM 5347 C C . GLY A 1 662 ? 10.746 -17.132 7.622 1.00 97.69 662 GLY A C 1
ATOM 5348 O O . GLY A 1 662 ? 11.684 -16.464 7.186 1.00 97.69 662 GLY A O 1
ATOM 5349 N N . GLN A 1 663 ? 9.509 -17.023 7.143 1.00 96.75 663 GLN A N 1
ATOM 5350 C CA . GLN A 1 663 ? 9.165 -16.167 6.010 1.00 96.75 663 GLN A CA 1
ATOM 5351 C C . GLN A 1 663 ? 7.805 -15.491 6.186 1.00 96.75 663 GLN A C 1
ATOM 5353 O O . GLN A 1 663 ? 6.882 -16.066 6.755 1.00 96.75 663 GLN A O 1
ATOM 5358 N N . ARG A 1 664 ? 7.678 -14.285 5.634 1.00 97.50 664 ARG A N 1
ATOM 5359 C CA . ARG A 1 664 ? 6.421 -13.553 5.423 1.00 97.50 664 ARG A CA 1
ATOM 5360 C C . ARG A 1 664 ? 6.416 -13.037 3.997 1.00 97.50 664 ARG A C 1
ATOM 5362 O O . ARG A 1 664 ? 7.321 -12.292 3.634 1.00 97.50 664 ARG A O 1
ATOM 5369 N N . LYS A 1 665 ? 5.417 -13.396 3.203 1.00 98.12 665 LYS A N 1
ATOM 5370 C CA . LYS A 1 665 ? 5.331 -13.019 1.790 1.00 98.12 665 LYS A CA 1
ATOM 5371 C C . LYS A 1 665 ? 4.060 -12.230 1.513 1.00 98.12 665 LYS A C 1
ATOM 5373 O O . LYS A 1 665 ? 2.986 -12.595 1.998 1.00 98.12 665 LYS A O 1
ATOM 5378 N N . ILE A 1 666 ? 4.195 -11.144 0.751 1.00 98.50 666 ILE A N 1
ATOM 5379 C CA . ILE A 1 666 ? 3.096 -10.214 0.473 1.00 98.50 666 ILE A CA 1
ATOM 5380 C C . ILE A 1 666 ? 2.980 -9.860 -1.008 1.00 98.50 666 ILE A C 1
ATOM 5382 O O . ILE A 1 666 ? 3.986 -9.731 -1.706 1.00 98.50 666 ILE A O 1
ATOM 5386 N N . LEU A 1 667 ? 1.740 -9.674 -1.461 1.00 98.88 667 LEU A N 1
ATOM 5387 C CA . LEU A 1 667 ? 1.377 -9.005 -2.712 1.00 98.88 667 LEU A CA 1
ATOM 5388 C C . LEU A 1 667 ? 0.658 -7.706 -2.351 1.00 98.88 667 LEU A C 1
ATOM 5390 O O . LEU A 1 667 ? -0.243 -7.723 -1.516 1.00 98.88 667 LEU A O 1
ATOM 5394 N N . VAL A 1 668 ? 1.056 -6.595 -2.959 1.00 98.81 668 VAL A N 1
ATOM 5395 C CA . VAL A 1 668 ? 0.527 -5.266 -2.656 1.00 98.81 668 VAL A CA 1
ATOM 5396 C C . VAL A 1 668 ? 0.033 -4.588 -3.928 1.00 98.81 668 VAL A C 1
ATOM 5398 O O . VAL A 1 668 ? 0.687 -4.648 -4.971 1.00 98.81 668 VAL A O 1
ATOM 5401 N N . PHE A 1 669 ? -1.111 -3.926 -3.807 1.00 98.88 669 PHE A N 1
ATOM 5402 C CA . PHE A 1 669 ? -1.726 -3.059 -4.798 1.00 98.88 669 PHE A CA 1
ATOM 5403 C C . PHE A 1 669 ? -1.792 -1.643 -4.232 1.00 98.88 669 PHE A C 1
ATOM 5405 O O . PHE A 1 669 ? -2.525 -1.397 -3.275 1.00 98.88 669 PHE A O 1
ATOM 5412 N N . PHE A 1 670 ? -1.064 -0.707 -4.831 1.00 98.62 670 PHE A N 1
ATOM 5413 C CA . PHE A 1 670 ? -1.242 0.713 -4.549 1.00 98.62 670 PHE A CA 1
ATOM 5414 C C . PHE A 1 670 ? -2.181 1.290 -5.602 1.00 98.62 670 PHE A C 1
ATOM 5416 O O . PHE A 1 670 ? -1.823 1.373 -6.781 1.00 98.62 670 PHE A O 1
ATOM 5423 N N . LEU A 1 671 ? -3.401 1.617 -5.186 1.00 98.69 671 LEU A N 1
ATOM 5424 C CA . LEU A 1 671 ? -4.412 2.207 -6.050 1.00 98.69 671 LEU A CA 1
ATOM 5425 C C . LEU A 1 671 ? -4.107 3.696 -6.209 1.00 98.69 671 LEU A C 1
ATOM 5427 O O . LEU A 1 671 ? -4.139 4.443 -5.230 1.00 98.69 671 LEU A O 1
ATOM 5431 N N . VAL A 1 672 ? -3.826 4.113 -7.440 1.00 97.88 672 VAL A N 1
ATOM 5432 C CA . VAL A 1 672 ? -3.779 5.529 -7.820 1.00 97.88 672 VAL A CA 1
ATOM 5433 C C . VAL A 1 672 ? -5.206 6.076 -7.804 1.00 97.88 672 VAL A C 1
ATOM 5435 O O . VAL A 1 672 ? -6.138 5.349 -8.160 1.00 97.88 672 VAL A O 1
ATOM 5438 N N . ASP A 1 673 ? -5.381 7.332 -7.388 1.00 96.38 673 ASP A N 1
ATOM 5439 C CA . ASP A 1 673 ? -6.663 8.039 -7.401 1.00 96.38 673 ASP A CA 1
ATOM 5440 C C . ASP A 1 673 ? -7.386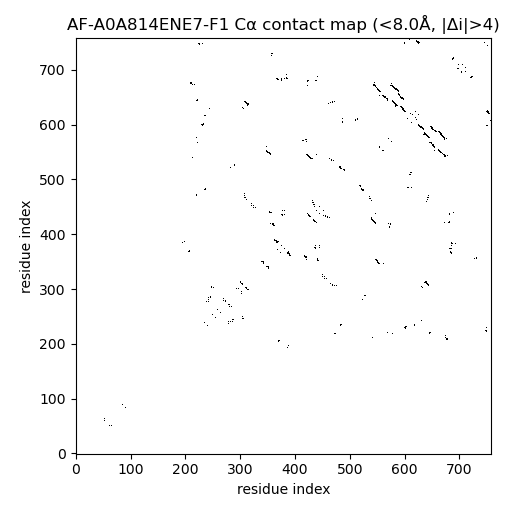 7.809 -8.742 1.00 96.38 673 ASP A C 1
ATOM 5442 O O . ASP A 1 673 ? -6.893 8.246 -9.786 1.00 96.38 673 ASP A O 1
ATOM 5446 N N . PRO A 1 674 ? -8.554 7.136 -8.748 1.00 96.00 674 PRO A N 1
ATOM 5447 C CA . PRO A 1 674 ? -9.262 6.817 -9.983 1.00 96.00 674 PRO A CA 1
ATOM 5448 C C . PRO A 1 674 ? -9.676 8.042 -10.808 1.00 96.00 674 PRO A C 1
ATOM 5450 O O . PRO A 1 674 ? -9.993 7.887 -11.988 1.00 96.00 674 PRO A O 1
ATOM 5453 N N . THR A 1 675 ? -9.705 9.237 -10.214 1.00 93.56 675 THR A N 1
ATOM 5454 C CA . THR A 1 675 ? -10.053 10.502 -10.879 1.00 93.56 675 THR A CA 1
ATOM 5455 C C . THR A 1 675 ? -8.864 11.191 -11.552 1.00 93.56 675 THR A C 1
ATOM 5457 O O . THR A 1 675 ? -9.046 12.171 -12.278 1.00 93.56 675 THR A O 1
ATOM 5460 N N . ILE A 1 676 ? -7.648 10.677 -11.355 1.00 91.19 676 ILE A N 1
ATOM 5461 C CA . ILE A 1 676 ? -6.406 11.255 -11.867 1.00 91.19 676 ILE A CA 1
ATOM 5462 C C . ILE A 1 676 ? -5.694 10.216 -12.734 1.00 91.19 676 ILE A C 1
ATOM 5464 O O . ILE A 1 676 ? -5.740 9.013 -12.490 1.00 91.19 676 ILE A O 1
ATOM 5468 N N . ARG A 1 677 ? -5.043 10.685 -13.799 1.00 90.88 677 ARG A N 1
ATOM 5469 C CA . ARG A 1 677 ? -4.237 9.853 -14.693 1.00 90.88 677 ARG A CA 1
ATOM 5470 C C . ARG A 1 677 ? -2.808 10.369 -14.689 1.00 90.88 677 ARG A C 1
ATOM 5472 O O . ARG A 1 677 ? -2.586 11.540 -14.979 1.00 90.88 677 ARG A O 1
ATOM 5479 N N . ILE A 1 678 ? -1.860 9.485 -14.396 1.00 91.69 678 ILE A N 1
ATOM 5480 C CA . ILE A 1 678 ? -0.419 9.770 -14.429 1.00 91.69 678 ILE A CA 1
ATOM 5481 C C . ILE A 1 678 ? 0.287 8.918 -15.486 1.00 91.69 678 ILE A C 1
ATOM 5483 O O . ILE A 1 678 ? -0.322 8.024 -16.087 1.00 91.69 678 ILE A O 1
ATOM 5487 N N . LEU A 1 679 ? 1.575 9.192 -15.733 1.00 92.88 679 LEU A N 1
ATOM 5488 C CA . LEU A 1 679 ? 2.406 8.356 -16.605 1.00 92.88 679 LEU A CA 1
ATOM 5489 C C . LEU A 1 679 ? 2.376 6.910 -16.116 1.00 92.88 679 LEU A C 1
ATOM 5491 O O . LEU A 1 679 ? 2.585 6.653 -14.937 1.00 92.88 679 LEU A O 1
ATOM 5495 N N . SER A 1 680 ? 2.141 5.978 -17.031 1.00 95.06 680 SER A N 1
ATOM 5496 C CA . SER A 1 680 ? 1.973 4.555 -16.738 1.00 95.06 680 SER A CA 1
ATOM 5497 C C . SER A 1 680 ? 2.750 3.702 -17.731 1.00 95.06 680 SER A C 1
ATOM 5499 O O . SER A 1 680 ? 3.311 4.206 -18.708 1.00 95.06 680 SER A O 1
ATOM 5501 N N . THR A 1 681 ? 2.736 2.389 -17.532 1.00 96.81 681 THR A N 1
ATOM 5502 C CA . THR A 1 681 ? 3.340 1.426 -18.462 1.00 96.81 681 THR A CA 1
ATOM 5503 C C . THR A 1 681 ? 2.639 1.354 -19.826 1.00 96.81 681 THR A C 1
ATOM 5505 O O . THR A 1 681 ? 3.133 0.690 -20.732 1.00 96.81 681 THR A O 1
ATOM 5508 N N . ALA A 1 682 ? 1.513 2.052 -20.009 1.00 93.50 682 ALA A N 1
ATOM 5509 C CA . ALA A 1 682 ? 0.917 2.277 -21.327 1.00 93.50 682 ALA A CA 1
ATOM 5510 C C . ALA A 1 682 ? 1.610 3.401 -22.122 1.00 93.50 682 ALA A C 1
ATOM 5512 O O . ALA A 1 682 ? 1.425 3.501 -23.331 1.00 93.50 682 ALA A O 1
ATOM 5513 N N . HIS A 1 683 ? 2.406 4.237 -21.454 1.00 91.69 683 HIS A N 1
ATOM 5514 C CA . HIS A 1 683 ? 3.143 5.354 -22.051 1.00 91.69 683 HIS A CA 1
ATOM 5515 C C . HIS A 1 683 ? 4.651 5.094 -22.074 1.00 91.69 683 HIS A C 1
ATOM 5517 O O . HIS A 1 683 ? 5.352 5.533 -22.982 1.00 91.69 683 HIS A O 1
ATOM 5523 N N . ILE A 1 684 ? 5.158 4.394 -21.061 1.00 93.25 684 ILE A N 1
ATOM 5524 C CA . ILE A 1 684 ? 6.579 4.105 -20.882 1.00 93.25 684 ILE A CA 1
ATOM 5525 C C . ILE A 1 684 ? 6.840 2.680 -21.370 1.00 93.25 684 ILE A C 1
ATOM 5527 O O . ILE A 1 684 ? 6.222 1.767 -20.828 1.00 93.25 684 ILE A O 1
ATOM 5531 N N . PRO A 1 685 ? 7.717 2.452 -22.363 1.00 92.12 685 PRO A N 1
ATOM 5532 C CA . PRO A 1 685 ? 8.138 1.107 -22.736 1.00 92.12 685 PRO A CA 1
ATOM 5533 C C . PRO A 1 685 ? 8.939 0.420 -21.626 1.00 92.12 685 PRO A C 1
ATOM 5535 O O . PRO A 1 685 ? 9.571 1.104 -20.815 1.00 92.12 685 PRO A O 1
ATOM 5538 N N . PRO A 1 686 ? 9.016 -0.925 -21.622 1.00 94.94 686 PRO A N 1
ATOM 5539 C CA . PRO A 1 686 ? 9.892 -1.623 -20.695 1.00 94.94 686 PRO A CA 1
ATOM 5540 C C . PRO A 1 686 ? 11.331 -1.111 -20.801 1.00 94.94 686 PRO A C 1
ATOM 5542 O O . PRO A 1 686 ? 11.894 -0.977 -21.889 1.00 94.94 686 PRO A O 1
ATOM 5545 N N . GLN A 1 687 ? 11.916 -0.809 -19.646 1.00 94.25 687 GLN A N 1
ATOM 5546 C CA . GLN A 1 687 ? 13.218 -0.151 -19.531 1.00 94.25 687 GLN A CA 1
ATOM 5547 C C . GLN A 1 687 ? 14.357 -1.154 -19.299 1.00 94.25 687 GLN A C 1
ATOM 5549 O O . GLN A 1 687 ? 15.506 -0.754 -19.176 1.00 94.25 687 GLN A O 1
ATOM 5554 N N . GLN A 1 688 ? 14.053 -2.449 -19.209 1.00 93.19 688 GLN A N 1
ATOM 5555 C CA . GLN A 1 688 ? 14.977 -3.509 -18.821 1.00 93.19 688 GLN A CA 1
ATOM 5556 C C . GLN A 1 688 ? 15.885 -3.923 -19.988 1.00 93.19 688 GLN A C 1
ATOM 5558 O O . GLN A 1 688 ? 15.444 -4.600 -20.920 1.00 93.19 688 GLN A O 1
ATOM 5563 N N . SER A 1 689 ? 17.180 -3.600 -19.923 1.00 88.50 689 SER A N 1
ATOM 5564 C CA . SER A 1 689 ? 18.109 -3.928 -21.014 1.00 88.50 689 SER A CA 1
ATOM 5565 C C . SER A 1 689 ? 18.274 -5.423 -21.265 1.00 88.50 689 SER A C 1
ATOM 5567 O O . SER A 1 689 ? 18.381 -5.841 -22.414 1.00 88.50 689 SER A O 1
ATOM 5569 N N . HIS A 1 690 ? 18.214 -6.246 -20.219 1.00 86.94 690 HIS A N 1
ATOM 5570 C CA . HIS A 1 690 ? 18.291 -7.698 -20.358 1.00 86.94 690 HIS A CA 1
ATOM 5571 C C . HIS A 1 690 ? 17.094 -8.284 -21.132 1.00 86.94 690 HIS A C 1
ATOM 5573 O O . HIS A 1 690 ? 17.292 -9.214 -21.907 1.00 86.94 690 HIS A O 1
ATOM 5579 N N . TRP A 1 691 ? 15.892 -7.693 -21.035 1.00 89.25 691 TRP A N 1
ATOM 5580 C CA . TRP A 1 691 ? 14.746 -8.100 -21.867 1.00 89.25 691 TRP A CA 1
ATOM 5581 C C . TRP A 1 691 ? 15.003 -7.779 -23.342 1.00 89.25 691 TRP A C 1
ATOM 5583 O O . TRP A 1 691 ? 14.677 -8.570 -24.223 1.00 89.25 691 TRP A O 1
ATOM 5593 N N . TYR A 1 692 ? 15.641 -6.640 -23.619 1.00 79.81 692 TYR A N 1
ATOM 5594 C CA . TYR A 1 692 ? 16.031 -6.264 -24.977 1.00 79.81 692 TYR A CA 1
ATOM 5595 C C . TYR A 1 692 ? 17.119 -7.173 -25.549 1.00 79.81 692 TYR A C 1
ATOM 5597 O O . TYR A 1 692 ? 17.029 -7.577 -26.707 1.00 79.81 692 TYR A O 1
ATOM 5605 N N . CYS A 1 693 ? 18.119 -7.548 -24.744 1.00 71.94 693 CYS A N 1
ATOM 5606 C CA . CYS A 1 693 ? 19.157 -8.499 -25.146 1.00 71.94 693 CYS A CA 1
ATOM 5607 C C . CYS A 1 693 ? 18.554 -9.815 -25.645 1.00 71.94 693 CYS A C 1
ATOM 5609 O O . CYS A 1 693 ? 18.986 -10.330 -26.676 1.00 71.94 693 CYS A O 1
ATOM 5611 N N . ASP A 1 694 ? 17.552 -10.345 -24.943 1.00 74.06 694 ASP A N 1
ATOM 5612 C CA . ASP A 1 694 ? 16.882 -11.589 -25.325 1.00 74.06 694 ASP A CA 1
ATOM 5613 C C . ASP A 1 694 ? 16.138 -11.445 -26.661 1.00 74.06 694 ASP A C 1
ATOM 5615 O O . ASP A 1 694 ? 16.204 -12.337 -27.511 1.00 74.06 694 ASP A O 1
ATOM 5619 N N . ILE A 1 695 ? 15.509 -10.288 -26.901 1.00 70.94 695 ILE A N 1
ATOM 5620 C CA . ILE A 1 695 ? 14.866 -9.967 -28.183 1.00 70.94 695 ILE A CA 1
ATOM 5621 C C . ILE A 1 695 ? 15.907 -9.889 -29.301 1.00 70.94 695 ILE A C 1
ATOM 5623 O O . ILE A 1 695 ? 15.730 -10.532 -30.334 1.00 70.94 695 ILE A O 1
ATOM 5627 N N . ILE A 1 696 ? 17.012 -9.165 -29.103 1.00 65.81 696 ILE A N 1
ATOM 5628 C CA . ILE A 1 696 ? 18.083 -9.060 -30.102 1.00 65.81 696 ILE A CA 1
ATOM 5629 C C . ILE A 1 696 ? 18.668 -10.439 -30.409 1.00 65.81 696 ILE A C 1
ATOM 5631 O O . ILE A 1 696 ? 18.789 -10.798 -31.576 1.00 65.81 696 ILE A O 1
ATOM 5635 N N . ARG A 1 697 ? 18.953 -11.254 -29.388 1.00 65.31 697 ARG A N 1
ATOM 5636 C CA . ARG A 1 697 ? 19.458 -12.627 -29.559 1.00 65.31 697 ARG A CA 1
ATOM 5637 C C . ARG A 1 697 ? 18.462 -13.544 -30.270 1.00 65.31 697 ARG A C 1
ATOM 5639 O O . ARG A 1 697 ? 18.887 -14.483 -30.933 1.00 65.31 697 ARG A O 1
ATOM 5646 N N . SER A 1 698 ? 17.159 -13.273 -30.181 1.00 62.47 698 SER A N 1
ATOM 5647 C CA . SER A 1 698 ? 16.140 -14.032 -30.919 1.00 62.47 698 SER A CA 1
ATOM 5648 C C . SER A 1 698 ? 16.144 -13.757 -32.432 1.00 62.47 698 SER A C 1
ATOM 5650 O O . SER A 1 698 ? 15.623 -14.562 -33.207 1.00 62.47 698 SER A O 1
ATOM 5652 N N . ILE A 1 699 ? 16.757 -12.654 -32.880 1.00 59.62 699 ILE A N 1
ATOM 5653 C CA . ILE A 1 699 ? 16.896 -12.333 -34.303 1.00 59.62 699 ILE A CA 1
ATOM 5654 C C . ILE A 1 699 ? 17.981 -13.246 -34.904 1.00 59.62 699 ILE A C 1
ATOM 5656 O O . ILE A 1 699 ? 19.119 -13.217 -34.432 1.00 59.62 699 ILE A O 1
ATOM 5660 N N . PRO A 1 700 ? 17.695 -14.011 -35.980 1.00 53.19 700 PRO A N 1
ATOM 5661 C CA . PRO A 1 700 ? 18.606 -15.040 -36.498 1.00 53.19 700 PRO A CA 1
ATOM 5662 C C . PRO A 1 700 ? 20.045 -14.569 -36.750 1.00 53.19 700 PRO A C 1
ATOM 5664 O O . PRO A 1 700 ? 20.986 -15.270 -36.400 1.00 53.19 700 PRO A O 1
ATOM 5667 N N . VAL A 1 701 ? 20.219 -13.355 -37.284 1.00 49.59 701 VAL A N 1
ATOM 5668 C CA . VAL A 1 701 ? 21.541 -12.770 -37.583 1.00 49.59 701 VAL A CA 1
ATOM 5669 C C . VAL A 1 701 ? 22.381 -12.542 -36.318 1.00 49.59 701 VAL A C 1
ATOM 5671 O O . VAL A 1 701 ? 23.603 -12.641 -36.365 1.00 49.59 701 VAL A O 1
ATOM 5674 N N . PHE A 1 702 ? 21.743 -12.246 -35.185 1.00 50.47 702 PHE A N 1
ATOM 5675 C CA . PHE A 1 702 ? 22.415 -11.983 -33.910 1.00 50.47 702 PHE A CA 1
ATOM 5676 C C . PHE A 1 702 ? 22.581 -13.240 -33.057 1.00 50.47 702 PHE A C 1
ATOM 5678 O O . PHE A 1 702 ? 23.517 -13.309 -32.265 1.00 50.47 702 PHE A O 1
ATOM 5685 N N . ASN A 1 703 ? 21.723 -14.245 -33.247 1.00 56.84 703 ASN A N 1
ATOM 5686 C CA . ASN A 1 703 ? 21.843 -15.546 -32.589 1.00 56.84 703 ASN A CA 1
ATOM 5687 C C . ASN A 1 703 ? 23.142 -16.284 -32.970 1.00 56.84 703 ASN A C 1
ATOM 5689 O O . ASN A 1 703 ? 23.683 -17.063 -32.192 1.00 56.84 703 ASN A O 1
ATOM 5693 N N . GLU A 1 704 ? 23.658 -16.036 -34.177 1.00 54.16 704 GLU A N 1
ATOM 5694 C CA . GLU A 1 704 ? 24.898 -16.647 -34.670 1.00 54.16 704 GLU A CA 1
ATOM 5695 C C . GLU A 1 704 ? 26.174 -15.947 -34.159 1.00 54.16 704 GLU A C 1
ATOM 5697 O O . GLU A 1 704 ? 27.280 -16.460 -34.348 1.00 54.16 704 GLU A O 1
ATOM 5702 N N . LEU A 1 705 ? 26.050 -14.789 -33.495 1.00 50.66 705 LEU A N 1
ATOM 5703 C CA . LEU A 1 705 ? 27.191 -14.047 -32.958 1.00 50.66 705 LEU A CA 1
ATOM 5704 C C . LEU A 1 705 ? 27.611 -14.585 -31.577 1.00 50.66 705 LEU A C 1
ATOM 5706 O O . LEU A 1 705 ? 26.758 -14.908 -30.750 1.00 50.66 705 LEU A O 1
ATOM 5710 N N . PRO A 1 706 ? 28.923 -14.628 -31.262 1.00 59.81 706 PRO A N 1
ATOM 5711 C CA . PRO A 1 706 ? 29.381 -14.937 -29.910 1.00 59.81 706 PRO A CA 1
ATOM 5712 C C . PRO A 1 706 ? 28.775 -13.975 -28.881 1.00 59.81 706 PRO A C 1
ATOM 5714 O O . PRO A 1 706 ? 28.702 -12.771 -29.138 1.00 59.81 706 PRO A O 1
ATOM 5717 N N . SER A 1 707 ? 28.421 -14.477 -27.692 1.00 63.53 707 SER A N 1
ATOM 5718 C CA . SER A 1 707 ? 27.803 -13.675 -26.620 1.00 63.53 707 SER A CA 1
ATOM 5719 C C . SER A 1 707 ? 28.590 -12.400 -26.318 1.00 63.53 707 SER A C 1
ATOM 5721 O O . SER A 1 707 ? 28.013 -11.324 -26.268 1.00 63.53 707 SER A O 1
ATOM 5723 N N . LEU A 1 708 ? 29.921 -12.501 -26.277 1.00 59.03 708 LEU A N 1
ATOM 5724 C CA . LEU A 1 708 ? 30.827 -11.376 -26.050 1.00 59.03 708 LEU A CA 1
ATOM 5725 C C . LEU A 1 708 ? 30.657 -10.229 -27.063 1.00 59.03 708 LEU A C 1
ATOM 5727 O O . LEU A 1 708 ? 30.840 -9.067 -26.713 1.00 59.03 708 LEU A O 1
ATOM 5731 N N . VAL A 1 709 ? 30.317 -10.540 -28.317 1.00 53.44 709 VAL A N 1
ATOM 5732 C CA . VAL A 1 709 ? 30.082 -9.536 -29.366 1.00 53.44 709 VAL A CA 1
ATOM 5733 C C . VAL A 1 709 ? 28.743 -8.844 -29.146 1.00 53.44 709 VAL A C 1
ATOM 5735 O O . VAL A 1 709 ? 28.678 -7.620 -29.223 1.00 53.44 709 VAL A O 1
ATOM 5738 N N . VAL A 1 710 ? 27.693 -9.607 -28.834 1.00 56.69 710 VAL A N 1
ATOM 5739 C CA . VAL A 1 710 ? 26.370 -9.054 -28.514 1.00 56.69 710 VAL A CA 1
ATOM 5740 C C . VAL A 1 710 ? 26.454 -8.184 -27.262 1.00 56.69 710 VAL A C 1
ATOM 5742 O O . VAL A 1 710 ? 26.005 -7.045 -27.287 1.00 56.69 710 VAL A O 1
ATOM 5745 N N . ASP A 1 711 ? 27.121 -8.657 -26.212 1.00 64.12 711 ASP A N 1
ATOM 5746 C CA . ASP A 1 711 ? 27.312 -7.916 -24.963 1.00 64.12 711 ASP A CA 1
ATOM 5747 C C . ASP A 1 711 ? 28.103 -6.620 -25.205 1.00 64.12 711 ASP A C 1
ATOM 5749 O O . ASP A 1 711 ? 27.776 -5.563 -24.665 1.00 64.12 711 ASP A O 1
ATOM 5753 N N . LYS A 1 712 ? 29.108 -6.663 -26.092 1.00 59.97 712 LYS A N 1
ATOM 5754 C CA . LYS A 1 712 ? 29.858 -5.468 -26.483 1.00 59.97 712 LYS A CA 1
ATOM 5755 C C . LYS A 1 712 ? 29.004 -4.487 -27.286 1.00 59.97 712 LYS A C 1
ATOM 5757 O O . LYS A 1 712 ? 29.109 -3.291 -27.040 1.00 59.97 712 LYS A O 1
ATOM 5762 N N . ILE A 1 713 ? 28.149 -4.957 -28.196 1.00 58.31 713 ILE A N 1
ATOM 5763 C CA . ILE A 1 713 ? 27.185 -4.113 -28.923 1.00 58.31 713 ILE A CA 1
ATOM 5764 C C . ILE A 1 713 ? 26.225 -3.441 -27.938 1.00 58.31 713 ILE A C 1
ATOM 5766 O O . ILE A 1 713 ? 26.052 -2.227 -27.991 1.00 58.31 713 ILE A O 1
ATOM 5770 N N . MET A 1 714 ? 25.677 -4.214 -27.001 1.00 60.25 714 MET A N 1
ATOM 5771 C CA . MET A 1 714 ? 24.780 -3.726 -25.955 1.00 60.25 714 MET A CA 1
ATOM 5772 C C . MET A 1 714 ? 25.446 -2.683 -25.053 1.00 60.25 714 MET A C 1
ATOM 5774 O O . MET A 1 714 ? 24.783 -1.743 -24.634 1.00 60.25 714 MET A O 1
ATOM 5778 N N . SER A 1 715 ? 26.761 -2.778 -24.822 1.00 61.28 715 SER A N 1
ATOM 5779 C CA . SER A 1 715 ? 27.508 -1.768 -24.055 1.00 61.28 715 SER A CA 1
ATOM 5780 C C . SER A 1 715 ? 27.607 -0.390 -24.726 1.00 61.28 715 SER A C 1
ATOM 5782 O O . SER A 1 715 ? 28.005 0.565 -24.068 1.00 61.28 715 SER A O 1
ATOM 5784 N N . TYR A 1 716 ? 27.278 -0.277 -26.019 1.00 55.47 716 TYR A N 1
ATOM 5785 C CA . TYR A 1 716 ? 27.242 0.998 -26.751 1.00 55.47 716 TYR A CA 1
ATOM 5786 C C . TYR A 1 716 ? 25.832 1.598 -26.852 1.00 55.47 716 TYR A C 1
ATOM 5788 O O . TYR A 1 716 ? 25.655 2.610 -27.529 1.00 55.47 716 TYR A O 1
ATOM 5796 N N . ILE A 1 717 ? 24.827 0.956 -26.249 1.00 63.34 717 ILE A N 1
ATOM 5797 C CA . ILE A 1 717 ? 23.444 1.426 -26.251 1.00 63.34 717 ILE A CA 1
ATOM 5798 C C . ILE A 1 717 ? 23.181 2.173 -24.945 1.00 63.34 717 ILE A C 1
ATOM 5800 O O . ILE A 1 717 ? 23.280 1.587 -23.872 1.00 63.34 717 ILE A O 1
ATOM 5804 N N . ASP A 1 718 ? 22.795 3.444 -25.046 1.00 64.56 718 ASP A N 1
ATOM 5805 C CA . ASP A 1 718 ? 22.559 4.292 -23.869 1.00 64.56 718 ASP A CA 1
ATOM 5806 C C . ASP A 1 718 ? 21.201 4.018 -23.184 1.00 64.56 718 ASP A C 1
ATOM 5808 O O . ASP A 1 718 ? 21.007 4.359 -22.020 1.00 64.56 718 ASP A O 1
ATOM 5812 N N . PHE A 1 719 ? 20.248 3.398 -23.892 1.00 69.56 719 PHE A N 1
ATOM 5813 C CA . PHE A 1 719 ? 18.941 2.975 -23.374 1.00 69.56 719 PHE A CA 1
ATOM 5814 C C . PHE A 1 719 ? 18.402 1.807 -24.214 1.00 69.56 719 PHE A C 1
ATOM 5816 O O . PHE A 1 719 ? 18.467 1.902 -25.444 1.00 69.56 719 PHE A O 1
ATOM 5823 N N . PRO A 1 720 ? 17.818 0.737 -23.645 1.00 84.69 720 PRO A N 1
ATOM 5824 C CA . PRO A 1 720 ? 17.255 0.574 -22.290 1.00 84.69 720 PRO A CA 1
ATOM 5825 C C . PRO A 1 720 ? 18.256 0.508 -21.126 1.00 84.69 720 PRO A C 1
ATOM 5827 O O . PRO A 1 720 ? 19.423 0.174 -21.309 1.00 84.69 720 PRO A O 1
ATOM 5830 N N . MET A 1 721 ? 17.759 0.800 -19.922 1.00 90.62 721 MET A N 1
ATOM 5831 C CA . MET A 1 721 ? 18.500 0.870 -18.659 1.00 90.62 721 MET A CA 1
ATOM 5832 C C . MET A 1 721 ? 19.046 -0.502 -18.231 1.00 90.62 721 MET A C 1
ATOM 5834 O O . MET A 1 721 ? 18.356 -1.525 -18.295 1.00 90.62 721 MET A O 1
ATOM 5838 N N . THR A 1 722 ? 20.292 -0.543 -17.761 1.00 90.88 722 THR A N 1
ATOM 5839 C CA . THR A 1 722 ? 20.881 -1.744 -17.154 1.00 90.88 722 THR A CA 1
ATOM 5840 C C . THR A 1 722 ? 20.367 -1.968 -15.732 1.00 90.88 722 THR A C 1
ATOM 5842 O O . THR A 1 722 ? 19.836 -1.064 -15.092 1.00 90.88 722 THR A O 1
ATOM 5845 N N . MET A 1 723 ? 20.540 -3.185 -15.206 1.00 91.31 723 MET A N 1
ATOM 5846 C CA . MET A 1 723 ? 20.187 -3.480 -13.812 1.00 91.31 723 MET A CA 1
ATOM 5847 C C . MET A 1 723 ? 20.973 -2.602 -12.825 1.00 91.31 723 MET A C 1
ATOM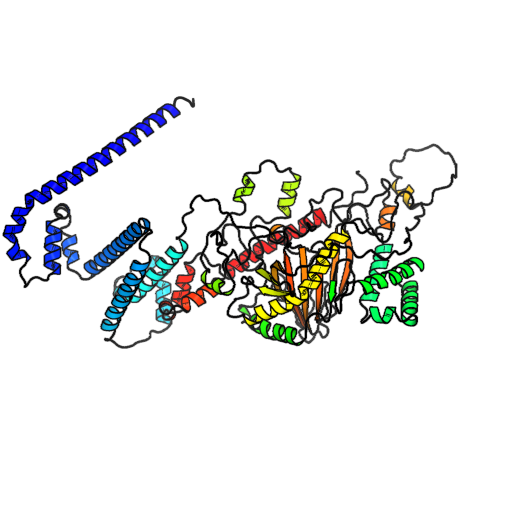 5849 O O . MET A 1 723 ? 20.400 -2.123 -11.852 1.00 91.31 723 MET A O 1
ATOM 5853 N N . ASP A 1 724 ? 22.256 -2.346 -13.086 1.00 91.62 724 ASP A N 1
ATOM 5854 C CA . ASP A 1 724 ? 23.090 -1.515 -12.210 1.00 91.62 724 ASP A CA 1
ATOM 5855 C C . ASP A 1 724 ? 22.632 -0.052 -12.215 1.00 91.62 724 ASP A C 1
ATOM 5857 O O . ASP A 1 724 ? 22.497 0.547 -11.151 1.00 91.62 724 ASP A O 1
ATOM 5861 N N . GLN A 1 725 ? 22.290 0.497 -13.388 1.00 92.81 725 GLN A N 1
ATOM 5862 C CA . GLN A 1 725 ? 21.686 1.832 -13.493 1.00 92.81 725 GLN A CA 1
ATOM 5863 C C . GLN A 1 725 ? 20.346 1.898 -12.745 1.00 92.81 725 GLN A C 1
ATOM 5865 O O . GLN A 1 725 ? 20.098 2.841 -11.996 1.00 92.81 725 GLN A O 1
ATOM 5870 N N . ALA A 1 726 ? 19.496 0.876 -12.884 1.00 94.38 726 ALA A N 1
ATOM 5871 C CA . ALA A 1 726 ? 18.219 0.811 -12.177 1.00 94.38 726 ALA A CA 1
ATOM 5872 C C . ALA A 1 726 ? 18.396 0.740 -10.653 1.00 94.38 726 ALA A C 1
ATOM 5874 O O . ALA A 1 726 ? 17.640 1.375 -9.915 1.00 94.38 726 ALA A O 1
ATOM 5875 N N . LYS A 1 727 ? 19.399 -0.006 -10.170 1.00 92.69 727 LYS A N 1
ATOM 5876 C CA . LYS A 1 727 ? 19.748 -0.078 -8.746 1.00 92.69 727 LYS A CA 1
ATOM 5877 C C . LYS A 1 727 ? 20.288 1.253 -8.229 1.00 92.69 727 LYS A C 1
ATOM 5879 O O . LYS A 1 727 ? 19.867 1.669 -7.154 1.00 92.69 727 LYS A O 1
ATOM 5884 N N . GLN A 1 728 ? 21.129 1.939 -9.003 1.00 95.12 728 GLN A N 1
ATOM 5885 C CA . GLN A 1 728 ? 21.619 3.275 -8.661 1.00 95.12 728 GLN A CA 1
ATOM 5886 C C . GLN A 1 728 ? 20.460 4.275 -8.526 1.00 95.12 728 GLN A C 1
ATOM 5888 O O . GLN A 1 728 ? 20.317 4.908 -7.483 1.00 95.12 728 GLN A O 1
ATOM 5893 N N . HIS A 1 729 ? 19.578 4.360 -9.527 1.00 95.06 729 HIS A N 1
ATOM 5894 C CA . HIS A 1 729 ? 18.401 5.232 -9.457 1.00 95.06 729 HIS A CA 1
ATOM 5895 C C . HIS A 1 729 ? 17.478 4.873 -8.293 1.00 95.06 729 HIS A C 1
ATOM 5897 O O . HIS A 1 729 ? 16.942 5.761 -7.636 1.00 95.06 729 HIS A O 1
ATOM 5903 N N . ARG A 1 730 ? 17.313 3.581 -7.982 1.00 92.81 730 ARG A N 1
ATOM 5904 C CA . ARG A 1 730 ? 16.568 3.157 -6.793 1.00 92.81 730 ARG A CA 1
ATOM 5905 C C . ARG A 1 730 ? 17.209 3.679 -5.508 1.00 92.81 730 ARG A C 1
ATOM 5907 O O . ARG A 1 730 ? 16.472 4.131 -4.640 1.00 92.81 730 ARG A O 1
ATOM 5914 N N . GLU A 1 731 ? 18.527 3.589 -5.352 1.00 90.06 731 GLU A N 1
ATOM 5915 C CA . GLU A 1 731 ? 19.222 4.101 -4.163 1.00 90.06 731 GLU A CA 1
ATOM 5916 C C . GLU A 1 731 ? 19.069 5.619 -4.033 1.00 90.06 731 GLU A C 1
ATOM 5918 O O . GLU A 1 731 ? 18.767 6.116 -2.948 1.00 90.06 731 GLU A O 1
ATOM 5923 N N . GLU A 1 732 ? 19.193 6.353 -5.138 1.00 92.88 732 GLU A N 1
ATOM 5924 C CA . GLU A 1 732 ? 18.956 7.798 -5.187 1.00 92.88 732 GLU A CA 1
ATOM 5925 C C . GLU A 1 732 ? 17.504 8.150 -4.825 1.00 92.88 732 GLU A C 1
ATOM 5927 O O . GLU A 1 732 ? 17.279 8.988 -3.952 1.00 92.88 732 GLU A O 1
ATOM 5932 N N . LEU A 1 733 ? 16.521 7.446 -5.397 1.00 89.44 733 LEU A N 1
ATOM 5933 C CA . LEU A 1 733 ? 15.101 7.582 -5.063 1.00 89.44 733 LEU A CA 1
ATOM 5934 C C . LEU A 1 733 ? 14.820 7.247 -3.593 1.00 89.44 733 LEU A C 1
ATOM 5936 O O . LEU A 1 733 ? 14.046 7.933 -2.932 1.00 89.44 733 LEU A O 1
ATOM 5940 N N . MET A 1 734 ? 15.426 6.191 -3.049 1.00 83.88 734 MET A N 1
ATOM 5941 C CA . MET A 1 734 ? 15.267 5.825 -1.639 1.00 83.88 734 MET A CA 1
ATOM 5942 C C . MET A 1 734 ? 15.879 6.876 -0.712 1.00 83.88 734 MET A C 1
ATOM 5944 O O . MET A 1 734 ? 15.293 7.180 0.327 1.00 83.88 734 MET A O 1
ATOM 5948 N N . ASN A 1 735 ? 17.019 7.457 -1.089 1.00 85.56 735 ASN A N 1
ATOM 5949 C CA . ASN A 1 735 ? 17.627 8.562 -0.356 1.00 85.56 735 ASN A CA 1
ATOM 5950 C C . ASN A 1 735 ? 16.737 9.808 -0.398 1.00 85.56 735 ASN A C 1
ATOM 5952 O O . ASN A 1 735 ? 16.456 10.374 0.654 1.00 85.56 735 ASN A O 1
ATOM 5956 N N . GLU A 1 736 ? 16.230 10.190 -1.573 1.00 85.56 736 GLU A N 1
ATOM 5957 C CA . GLU A 1 736 ? 15.269 11.290 -1.725 1.00 85.56 736 GLU A CA 1
ATOM 5958 C C . GLU A 1 736 ? 14.030 11.060 -0.850 1.00 85.56 736 GLU A C 1
ATOM 5960 O O . GLU A 1 736 ? 13.652 11.913 -0.046 1.00 85.56 736 GLU A O 1
ATOM 5965 N N . ARG A 1 737 ? 13.457 9.852 -0.914 1.00 84.56 737 ARG A N 1
ATOM 5966 C CA . ARG A 1 737 ? 12.282 9.481 -0.123 1.00 84.56 737 ARG A CA 1
ATOM 5967 C C . ARG A 1 737 ? 12.548 9.432 1.373 1.00 84.56 737 ARG A C 1
ATOM 5969 O O . ARG A 1 737 ? 11.635 9.668 2.153 1.00 84.56 737 ARG A O 1
ATOM 5976 N N . LYS A 1 738 ? 13.776 9.157 1.807 1.00 80.44 738 LYS A N 1
ATOM 5977 C CA . LYS A 1 738 ? 14.142 9.246 3.224 1.00 80.44 738 LYS A CA 1
ATOM 5978 C C . LYS A 1 738 ? 14.027 10.687 3.727 1.00 80.44 738 LYS A C 1
ATOM 5980 O O . LYS A 1 738 ? 13.469 10.891 4.802 1.00 80.44 738 LYS A O 1
ATOM 5985 N N . TYR A 1 739 ? 14.502 11.664 2.948 1.00 77.44 739 TYR A N 1
ATOM 5986 C CA . TYR A 1 739 ? 14.347 13.086 3.274 1.00 77.44 739 TYR A CA 1
ATOM 5987 C C . TYR A 1 739 ? 12.881 13.526 3.213 1.00 77.44 739 TYR A C 1
ATOM 5989 O O . TYR A 1 739 ? 12.413 14.203 4.128 1.00 77.44 739 TYR A O 1
ATOM 5997 N N . PHE A 1 740 ? 12.141 13.063 2.201 1.00 78.25 740 PHE A N 1
ATOM 5998 C CA . PHE A 1 740 ? 10.688 13.230 2.116 1.00 78.25 740 PHE A CA 1
ATOM 5999 C C . PHE A 1 740 ? 9.987 12.718 3.381 1.00 78.25 740 PHE A C 1
ATOM 6001 O O . PHE A 1 740 ? 9.251 13.465 4.011 1.00 78.25 740 PHE A O 1
ATOM 6008 N N . ILE A 1 741 ? 10.239 11.469 3.791 1.00 74.00 741 ILE A N 1
ATOM 6009 C CA . ILE A 1 741 ? 9.612 10.865 4.975 1.00 74.00 741 ILE A CA 1
ATOM 6010 C C . ILE A 1 741 ? 9.932 11.695 6.217 1.00 74.00 741 ILE A C 1
ATOM 6012 O O . ILE A 1 741 ? 9.028 11.951 7.007 1.00 74.00 741 ILE A O 1
ATOM 6016 N N . SER A 1 742 ? 11.181 12.147 6.387 1.00 73.62 742 SER A N 1
ATOM 6017 C CA . SER A 1 742 ? 11.530 13.011 7.518 1.00 73.62 742 SER A CA 1
ATOM 6018 C C . SER A 1 742 ? 10.801 14.353 7.487 1.00 73.62 742 SER A C 1
ATOM 6020 O O . SER A 1 742 ? 10.272 14.749 8.515 1.00 73.62 742 SER A O 1
ATOM 6022 N N . GLN A 1 743 ? 10.706 15.013 6.329 1.00 73.88 743 GLN A N 1
ATOM 6023 C CA . GLN A 1 743 ? 10.037 16.312 6.208 1.00 73.88 743 GLN A CA 1
ATOM 6024 C C . GLN A 1 743 ? 8.519 16.188 6.336 1.00 73.88 743 GLN A C 1
ATOM 6026 O O . GLN A 1 743 ? 7.900 16.987 7.018 1.00 73.88 743 GLN A O 1
ATOM 6031 N N . ASN A 1 744 ? 7.906 15.173 5.730 1.00 73.88 744 ASN A N 1
ATOM 6032 C CA . ASN A 1 744 ? 6.478 14.908 5.873 1.00 73.88 744 ASN A CA 1
ATOM 6033 C C . ASN A 1 744 ? 6.120 14.512 7.315 1.00 73.88 744 ASN A C 1
ATOM 6035 O O . ASN A 1 744 ? 5.060 14.886 7.810 1.00 73.88 744 ASN A O 1
ATOM 6039 N N . ASN A 1 745 ? 7.007 13.786 8.008 1.00 75.75 745 ASN A N 1
ATOM 6040 C CA . ASN A 1 745 ? 6.882 13.606 9.450 1.00 75.75 745 ASN A CA 1
ATOM 6041 C C . ASN A 1 745 ? 6.938 14.965 10.142 1.00 75.75 745 ASN A C 1
ATOM 6043 O O . ASN A 1 745 ? 5.922 15.377 10.670 1.00 75.75 745 ASN A O 1
ATOM 6047 N N . GLU A 1 746 ? 8.045 15.695 10.059 1.00 76.75 746 GLU A N 1
ATOM 6048 C CA . GLU A 1 746 ? 8.249 16.977 10.750 1.00 76.75 746 GLU A CA 1
ATOM 6049 C C . GLU A 1 746 ? 7.144 18.019 10.484 1.00 76.75 746 GLU A C 1
ATOM 6051 O O . GLU A 1 746 ? 6.700 18.699 11.402 1.00 76.75 746 GLU A O 1
ATOM 6056 N N . LEU A 1 747 ? 6.669 18.138 9.241 1.00 72.69 747 LEU A N 1
ATOM 6057 C CA . LEU A 1 747 ? 5.765 19.213 8.816 1.00 72.69 747 LEU A CA 1
ATOM 6058 C C . LEU A 1 747 ? 4.276 18.882 8.964 1.00 72.69 747 LEU A C 1
ATOM 6060 O O . LEU A 1 747 ? 3.465 19.806 9.016 1.00 72.69 747 LEU A O 1
ATOM 6064 N N . LEU A 1 748 ? 3.900 17.598 9.002 1.00 75.12 748 LEU A N 1
ATOM 6065 C CA . LEU A 1 748 ? 2.494 17.185 9.061 1.00 75.12 748 LEU A CA 1
ATOM 6066 C C . LEU A 1 748 ? 2.192 16.283 10.257 1.00 75.12 748 LEU A C 1
ATOM 6068 O O . LEU A 1 748 ? 1.318 16.606 11.053 1.00 75.12 748 LEU A O 1
ATOM 6072 N N . PHE A 1 749 ? 2.881 15.147 10.387 1.00 76.31 749 PHE A N 1
ATOM 6073 C CA . PHE A 1 749 ? 2.576 14.171 11.444 1.00 76.31 749 PHE A CA 1
ATOM 6074 C C . PHE A 1 749 ? 3.222 14.520 12.790 1.00 76.31 749 PHE A C 1
ATOM 6076 O O . PHE A 1 749 ? 2.735 14.115 13.835 1.00 76.31 749 PHE A O 1
ATOM 6083 N N . GLU A 1 750 ? 4.331 15.240 12.784 1.00 77.44 750 GLU A N 1
ATOM 6084 C CA . GLU A 1 750 ? 5.158 15.590 13.939 1.00 77.44 750 GLU A CA 1
ATOM 6085 C C . GLU A 1 750 ? 5.317 17.102 14.074 1.00 77.44 750 GLU A C 1
ATOM 6087 O O . GLU A 1 750 ? 6.209 17.564 14.780 1.00 77.44 750 GLU A O 1
ATOM 6092 N N . ARG A 1 751 ? 4.399 17.857 13.449 1.00 72.81 751 ARG A N 1
ATOM 6093 C CA . ARG A 1 751 ? 4.280 19.298 13.654 1.00 72.81 751 ARG A CA 1
ATOM 6094 C C . ARG A 1 751 ? 4.165 19.565 15.161 1.00 72.81 751 ARG A C 1
ATOM 6096 O O . ARG A 1 751 ? 3.318 18.921 15.795 1.00 72.81 751 ARG A O 1
ATOM 6103 N N . PRO A 1 752 ? 4.988 20.471 15.720 1.00 58.31 752 PRO A N 1
ATOM 6104 C CA . PRO A 1 752 ? 4.942 20.778 17.140 1.00 58.31 752 PRO A CA 1
ATOM 6105 C C . PRO A 1 752 ? 3.587 21.385 17.492 1.00 58.31 752 PRO A C 1
ATOM 6107 O O . PRO A 1 752 ? 3.035 22.190 16.738 1.00 58.31 752 PRO A O 1
ATOM 6110 N N . PHE A 1 753 ? 3.051 20.968 18.630 1.00 71.44 753 PHE A N 1
ATOM 6111 C CA . PHE A 1 753 ? 1.907 21.609 19.252 1.00 71.44 753 PHE A CA 1
ATOM 6112 C C . PHE A 1 753 ? 2.396 22.794 20.091 1.00 71.44 753 PHE A C 1
ATOM 6114 O O . PHE A 1 753 ? 3.255 22.584 20.937 1.00 71.44 753 PHE A O 1
ATOM 6121 N N . SER A 1 754 ? 1.894 24.010 19.861 1.00 61.66 754 SER A N 1
ATOM 6122 C CA . SER A 1 754 ? 2.280 25.185 20.656 1.00 61.66 754 SER A CA 1
ATOM 6123 C C . SER A 1 754 ? 1.075 25.724 21.411 1.00 61.66 754 SER A C 1
ATOM 6125 O O . SER A 1 754 ? 0.116 26.188 20.798 1.00 61.66 754 SER A O 1
ATOM 6127 N N . LEU A 1 755 ? 1.126 25.654 22.740 1.00 44.25 755 LEU A N 1
ATOM 6128 C CA . LEU A 1 755 ? 0.040 26.110 23.610 1.00 44.25 755 LEU A CA 1
ATOM 6129 C C . LEU A 1 755 ? 0.081 27.625 23.902 1.00 44.25 755 LEU A C 1
ATOM 6131 O O . LEU A 1 755 ? -0.930 28.167 24.343 1.00 44.25 755 LEU A O 1
ATOM 6135 N N . CYS A 1 756 ? 1.208 28.296 23.611 1.00 37.59 756 CYS A N 1
ATOM 6136 C CA . CYS A 1 756 ? 1.527 29.664 24.058 1.00 37.59 756 CYS A CA 1
ATOM 6137 C C . CYS A 1 756 ? 1.227 30.792 23.044 1.00 37.59 756 CYS A C 1
ATOM 6139 O O . CYS A 1 756 ? 1.182 31.960 23.428 1.00 37.59 756 CYS A O 1
ATOM 6141 N N . GLU A 1 757 ? 1.085 30.493 21.747 1.00 36.69 757 GLU A N 1
ATOM 6142 C CA . GLU A 1 757 ? 0.909 31.503 20.687 1.00 36.69 757 GLU A CA 1
ATOM 6143 C C . GLU A 1 757 ? -0.274 31.130 19.770 1.00 36.69 757 GLU A C 1
ATOM 6145 O O . GLU A 1 757 ? -0.144 30.276 18.893 1.00 36.69 757 GLU A O 1
ATOM 6150 N N . HIS A 1 758 ? -1.428 31.783 19.960 1.00 35.09 758 HIS A N 1
ATOM 6151 C CA . HIS A 1 758 ? -2.581 31.739 19.044 1.00 35.09 758 HIS A CA 1
ATOM 6152 C C . HIS A 1 758 ? -2.766 33.049 18.273 1.00 35.09 758 HIS A C 1
ATOM 6154 O O . HIS A 1 758 ? -2.685 34.133 18.899 1.00 35.09 758 HIS A O 1
#

Nearest PDB structures (foldseek):
  8jms-assembly1_A  TM=7.766E-01  e=2.815E-05  Streptomyces cavourensis
  7eeh-assembly1_D  TM=6.082E-01  e=3.129E-05  Neurospora crassa
  7eeh-assembly1_A  TM=3.771E-01  e=2.161E-05  Neurospora crassa

pLDDT: mean 72.19, std 25.38, range [29.58, 98.88]

Foldseek 3Di:
DPPVVVVVVVVVVVVVVVVVVVVVVVVVVVVVVLVVVLVVCVVVCVVCVCVLVPPVDDPVSSVVVVVCVSPVVVPPPPPPVVVVCPDPVVVVVVVVVVVVVVVVVVVVVVVPDPPCPPVVVVVVVVVVVVVVVVVVVVPPDDDDDDDDPVVVVVVVVCVVDVPVPPPPPPVVVVPDDDPVVVLLVVLLVVLVVLLVVDDDDPPPQDDDFDFPPQVADDFDDQLDLLDFFPWAAFAWPQLLLLLQLLQVLVPPPPSVVQLVDPVSVVVSLVVCVVPRPHDSQSSVLSSVVVVLQSVPDDVQWTAHSFQLKIKGLCLDDPVLLVLLVVLLVVLVPDPPVPFDADPPQPSFKTWSADQLFQWDFAQQFFWARDVPAWAWLVCQLVCFSHHGGHQPCPVVVVCPPDDPSNVVSCVLFPDSTTDGFFWKWFFAQVLQIDTTFDAFNDRCVVSVSNRVSVRVSVSSCQVVVLSSRLSSVVVVPDDRQWDDDQVPQWDPPPDPDDDDDDDDDVPCPLVVLVPTHTRATDGDDDDNDDDDPSRRHCHRAMWTKHKTKMKGKAALVRFKRQKWDWDFPDGVQQQQFKKKKAFADWWQKDWKKKWWKAAHRDHDHDFPNQVSCCNTRVAHFQWWRMDTNGIDTSDHSMIMMHTSRITIMIHMMGGNPSNGMIMTIMMMIRTHDSRTGHHHSRTTRHLELVSVLVVQCPPPSNVPDDPVSSVVSSVPNSTSDYSVRSVVSSVVVVVSVVVSRVCSCCSTGGPGDHSHDD